Protein AF-A0A6N6PJE8-F1 (afdb_monomer_lite)

pLDDT: mean 73.4, std 23.47, range [26.09, 98.56]

Secondary structure (DSSP, 8-state):
--SSTTSSSSSSTTS-----------SEETHHHHHHTGGGEEEEEETTTEEEEEESS--TT--TT-SEEEEEETTEEEEEE-STTHHHHTTSEEEEEETTTEEEEEE-SS--S--EEEEE-SSEEEEEEPPTT----TTT-B-TTHHHHHT--GGG-EEEEGGGTT-SS-GGGBPPGGGHHHHHTT-EE---EEEE-SSSS-EEEE-SS-HHHHHTT-SSPPPB-EEEEE-S--TTTTB-TTS-B----EEETTEEEEE---EEPPS-SHHHHTT---EE-GGGEE-S-TT---HHHHHHHHHHHHHHHTT--TTT-PPPPP-HHHHTTS-SS--SS---TT------------PPP-S-----PPPP---------------------------------------------------------------------------------------------------------------------------------------------------HHHHHHHHHHHHHHHHHHHHHHHHHHHHHHHHHHHHHHHHHHHHHHHHHHHHHHHHHHHHHHHHHHHHHHHHHHHHHHHHHHHHHHHHHHHHHHHHHHHHHHHHHHHHHHHHHHHHHHHHHHHHHHHHHHHHHHTT--S--TTTHHHHHHHHHHHHHHHHHHHHHHHHHHHHHHHHHHHHHHHHHHHHHHHHHHHHHHHHHHHHHHHHHHHHHHHHHHHHHHHHHHHHHHHHHHHHHHHHHHHHHHHHHHHHHHHHHHHHHHHHHHHHHHHHHHHHHHHHHHHHHHHHHHHHHHHHHHHHHHHHHHHHHHHHHHHHHHHHHHHHHHHHHHTTGGGS--

Sequence (853 aa):
MKLQALAFFLLAALLPLAAPRTAQAADVSFDYFYDALLPHGEWIEVTDYGFCWRPTEVDRAWTPYSDGYWAFTDAGWTWVGYEEFAGIVYHYGRWMNLVDVGWCWVPDYEWGPAWVSWRKSDDYVGWAPLPPRAYWQPEIGISTWVDTTYDIGPAFYSFCRVRDFGAPVLRPVIVDRSRNVVIIRSTVNITNITYNSYGAVPVVYNGGLSYTVISQRCERPIPTLKLVRRTQFDRADFRDGAGRFSPNARTVGNQLLVNAPLVAAPVRREFLQAKVKKTFAANKVDSGWAGVKDGKERTELRQRFQRETKGLTPSTAPARAVLAADLQVVPVQGDAQAVLPGFAGKGPRGKGDRPQPGGAATAMPPPAHPAVPGPGEPPLTEPRAVVRGDRENGRGKSAEATPPPVISVRPSRPVSPPASNLPAAPATPPVATVAAPTRPAEPRTADQPKPDKERPPQEPPRKPVVVVPPAAPGVGDVAVEPAPKPKADPPAGGSRPPSETRRPTVGEGQPAVGDPAVAQAQAAAEATRAARVQAATERQKLEADRQRAARTDAEKLHQEQKRLEQQQEAEARAAAARAKIAAEQAAVAARERADLEKQNKELEMRRAAQSDAEKLRAEQERAARKLNAESEAAAQRQKQAAEAAALAAEKQKSEAKEHHRAAQKEREKLEAAQELLAREQEAATLQNQRAAQRQAEAAKQADLERQQAEAQALERLKQQQEQILEQRRLMQSEQQKAAQEAAQQQAAARAREQQAEQQAEQHRAAQEVAKHQAAEQRRQLQIEQQRAAQEAAKQQAAEQRRQQQIEQQKAAQENARQQAEAQRAAQQQAAQAAQQQAAQEQRRGDRDKDKGR

Foldseek 3Di:
DPPDPPPVVVPPPPDDPPPDPCPVPFLDACVVLVVQLVVFWAWAQEPPQGIKTDGDNDDPPDDPLAWFAWAQELLGTATFHPPLSCLDQQFFFFWFQFVPPGIITGGHQAGHSGAWWWKDFQFKTKTFTQHRVQDADQVFFDFQCRCLVLVQAQQRIFMFTLQCNQPRTCNVRTDDSLCSLVRLVRMGTQWFWHWAPPDPDIHTHTHRDQQVVSQVRYPHHHQFAYEDEDANDDQQVQADPVRDGGQGWDDFARHTYHHGHRYDHHPDSVVSVVRHPYYYYPVRTDSRCPSVPDPVSSVVSSVVSCVSCVVDDSVRHGGDHDDVVSRPRHDPDHDRNHDDPPPPDDPDDDPDDDDDDDDDDDDDDDDDDDDDDDDDDDDDDDDDDDDDDDDDDDDDDDDDDDDDDDDDDDDDDDDDDDDDDDDDDDDDDDDDDDDDDDDDDDDDDDDDDDDDDDDDDDDDDDDDDDDDDDDDDDDDDDDDDDDDDDDDDDDDDDDDDDDDDDDDDDDDDDDDDDDVVVVVVVVVVVVVVVVVVVVVVVVVVVVVVVVVVVVVVVVVVVVVVVVVVVVVVVVVVVVVVVVVVVVVVVVVVVVVVVVVVVVVVVVVVVVVVVVVVVVVVVVVVVVVVVVVVVVVVVVVVVVVVVVVVVVVCVVPPDDDPDCPVVVVVVVVVVVVVVVVVVVVVVVVVVVVVVVVVVVVVVVVVVVVVVVVVVVVVVVVVVVVVVVVVVVVVVVVVVVVVVVVVVVVVVVVVVVVVVVVVVVVVVVVVVVVVVVVVVVVVVVVVVVVVVVVVVVVVVVVVVVVVVVVVVVVVVVVVVVVVVVVVVVVVVVVVVVVVVVVVVVVVVVVVVVVVPPDD

Radius of gyration: 61.24 Å; chains: 1; bounding box: 156×134×266 Å

Structure (mmCIF, N/CA/C/O backbone):
data_AF-A0A6N6PJE8-F1
#
_entry.id   AF-A0A6N6PJE8-F1
#
loop_
_atom_site.group_PDB
_atom_site.id
_atom_site.type_symbol
_atom_site.label_atom_id
_atom_site.label_alt_id
_atom_site.label_comp_id
_atom_site.label_asym_id
_atom_site.label_entity_id
_atom_site.label_seq_id
_atom_site.pdbx_PDB_ins_code
_atom_site.Cartn_x
_atom_site.Cartn_y
_atom_site.Cartn_z
_atom_site.occupancy
_atom_site.B_iso_or_equiv
_atom_site.auth_seq_id
_atom_site.auth_comp_id
_atom_site.auth_asym_id
_atom_site.auth_atom_id
_atom_site.pdbx_PDB_model_num
ATOM 1 N N . MET A 1 1 ? 34.824 62.152 -11.334 1.00 44.16 1 MET A N 1
ATOM 2 C CA . MET A 1 1 ? 33.529 61.445 -11.477 1.00 44.16 1 MET A CA 1
ATOM 3 C C . MET A 1 1 ? 33.550 60.180 -10.611 1.00 44.16 1 MET A C 1
ATOM 5 O O . MET A 1 1 ? 34.056 59.164 -11.058 1.00 44.16 1 MET A O 1
ATOM 9 N N . LYS A 1 2 ? 33.097 60.243 -9.348 1.00 44.91 2 LYS A N 1
ATOM 10 C CA . LYS A 1 2 ? 33.123 59.113 -8.384 1.00 44.91 2 LYS A CA 1
ATOM 11 C C . LYS A 1 2 ? 31.769 58.953 -7.655 1.00 44.91 2 LYS A C 1
ATOM 13 O O . LYS A 1 2 ? 31.745 58.900 -6.434 1.00 44.91 2 LYS A O 1
ATOM 18 N N . LEU A 1 3 ? 30.634 58.994 -8.370 1.00 41.19 3 LEU A N 1
ATOM 19 C CA . LEU A 1 3 ? 29.320 59.123 -7.704 1.00 41.19 3 LEU A CA 1
ATOM 20 C C . LEU A 1 3 ? 28.089 58.631 -8.506 1.00 41.19 3 LEU A C 1
ATOM 22 O O . LEU A 1 3 ? 27.007 59.183 -8.359 1.00 41.19 3 LEU A O 1
ATOM 26 N N . GLN A 1 4 ? 28.226 57.596 -9.351 1.00 49.28 4 GLN A N 1
ATOM 27 C CA . GLN A 1 4 ? 27.070 56.995 -10.061 1.00 49.28 4 GLN A CA 1
ATOM 28 C C . GLN A 1 4 ? 26.999 55.454 -10.046 1.00 49.28 4 GLN A C 1
ATOM 30 O O . GLN A 1 4 ? 25.912 54.907 -10.193 1.00 49.28 4 GLN A O 1
ATOM 35 N N . ALA A 1 5 ? 28.099 54.730 -9.800 1.00 42.97 5 ALA A N 1
ATOM 36 C CA . ALA A 1 5 ? 28.093 53.259 -9.840 1.00 42.97 5 ALA A CA 1
ATOM 37 C C . ALA A 1 5 ? 27.454 52.574 -8.609 1.00 42.97 5 ALA A C 1
ATOM 39 O O . ALA A 1 5 ? 27.044 51.421 -8.698 1.00 42.97 5 ALA A O 1
ATOM 40 N N . LEU A 1 6 ? 27.356 53.258 -7.460 1.00 41.47 6 LEU A N 1
ATOM 41 C CA . LEU A 1 6 ? 26.897 52.641 -6.202 1.00 41.47 6 LEU A CA 1
ATOM 42 C C . LEU A 1 6 ? 25.366 52.541 -6.061 1.00 41.47 6 LEU A C 1
ATOM 44 O O . LEU A 1 6 ? 24.883 51.762 -5.245 1.00 41.47 6 LEU A O 1
ATOM 48 N N . ALA A 1 7 ? 24.598 53.304 -6.847 1.00 42.34 7 ALA A N 1
ATOM 49 C CA . ALA A 1 7 ? 23.141 53.375 -6.705 1.00 42.34 7 ALA A CA 1
ATOM 50 C C . ALA A 1 7 ? 22.411 52.118 -7.219 1.00 42.34 7 ALA A C 1
ATOM 52 O O . ALA A 1 7 ? 21.362 51.760 -6.691 1.00 42.34 7 ALA A O 1
ATOM 53 N N . PHE A 1 8 ? 22.970 51.417 -8.213 1.00 40.34 8 PHE A N 1
ATOM 54 C CA . PHE A 1 8 ? 22.315 50.260 -8.839 1.00 40.34 8 PHE A CA 1
ATOM 55 C C . PHE A 1 8 ? 22.512 48.927 -8.098 1.00 40.34 8 PHE A C 1
ATOM 57 O O . PHE A 1 8 ? 21.762 47.988 -8.343 1.00 40.34 8 PHE A O 1
ATOM 64 N N . PHE A 1 9 ? 23.464 48.841 -7.162 1.00 39.81 9 PHE A N 1
ATOM 65 C CA . PHE A 1 9 ? 23.672 47.639 -6.337 1.00 39.81 9 PHE A CA 1
ATOM 66 C C . PHE A 1 9 ? 22.926 47.665 -4.992 1.00 39.81 9 PHE A C 1
ATOM 68 O O . PHE A 1 9 ? 22.870 46.646 -4.309 1.00 39.81 9 PHE A O 1
ATOM 75 N N . LEU A 1 10 ? 22.319 48.799 -4.622 1.00 38.72 10 LEU A N 1
ATOM 76 C CA . LEU A 1 10 ? 21.598 48.978 -3.353 1.00 38.72 10 LEU A CA 1
ATOM 77 C C . LEU A 1 10 ? 20.063 48.955 -3.484 1.00 38.72 10 LEU A C 1
ATOM 79 O O . LEU A 1 10 ? 19.371 49.073 -2.478 1.00 38.72 10 LEU A O 1
ATOM 83 N N . LEU A 1 11 ? 19.525 48.734 -4.692 1.00 38.47 11 LEU A N 1
ATOM 84 C CA . LEU A 1 11 ? 18.080 48.601 -4.950 1.00 38.47 11 LEU A CA 1
ATOM 85 C C . LEU A 1 11 ? 17.678 47.223 -5.523 1.00 38.47 11 LEU A C 1
ATOM 87 O O . LEU A 1 11 ? 16.641 47.084 -6.160 1.00 38.47 11 LEU A O 1
ATOM 91 N N . ALA A 1 12 ? 18.494 46.191 -5.279 1.00 40.88 12 ALA A N 1
ATOM 92 C CA . ALA A 1 12 ? 18.195 44.793 -5.624 1.00 40.88 12 ALA A CA 1
ATOM 93 C C . ALA A 1 12 ? 18.126 43.855 -4.397 1.00 40.88 12 ALA A C 1
ATOM 95 O O . ALA A 1 12 ? 17.783 42.684 -4.528 1.00 40.88 12 ALA A O 1
ATOM 96 N N . ALA A 1 13 ? 18.419 44.363 -3.194 1.00 44.56 13 ALA A N 1
ATOM 97 C CA . ALA A 1 13 ? 18.524 43.587 -1.952 1.00 44.56 13 ALA A CA 1
ATOM 98 C C . ALA A 1 13 ? 17.229 43.570 -1.106 1.00 44.56 13 ALA A C 1
ATOM 100 O O . ALA A 1 13 ? 17.284 43.381 0.107 1.00 44.56 13 ALA A O 1
ATOM 101 N N . LEU A 1 14 ? 16.067 43.805 -1.729 1.00 44.81 14 LEU A N 1
ATOM 102 C CA . LEU A 1 14 ? 14.765 43.891 -1.046 1.00 44.81 14 LEU A CA 1
ATOM 103 C C . LEU A 1 14 ? 13.626 43.137 -1.760 1.00 44.81 14 LEU A C 1
ATOM 105 O O . LEU A 1 14 ? 12.450 43.355 -1.480 1.00 44.81 14 LEU A O 1
ATOM 109 N N . LEU A 1 15 ? 13.978 42.190 -2.634 1.00 44.34 15 LEU A N 1
ATOM 110 C CA . LEU A 1 15 ? 13.108 41.057 -2.943 1.00 44.34 15 LEU A CA 1
ATOM 111 C C . LEU A 1 15 ? 13.436 39.927 -1.959 1.00 44.34 15 LEU A C 1
ATOM 113 O O . LEU A 1 15 ? 14.592 39.496 -1.918 1.00 44.34 15 LEU A O 1
ATOM 117 N N . PRO A 1 16 ? 12.471 39.410 -1.178 1.00 39.41 16 PRO A N 1
ATOM 118 C CA . PRO A 1 16 ? 12.720 38.210 -0.405 1.00 39.41 16 PRO A CA 1
ATOM 119 C C . PRO A 1 16 ? 12.924 37.047 -1.378 1.00 39.41 16 PRO A C 1
ATOM 121 O O . PRO A 1 16 ? 12.001 36.679 -2.107 1.00 39.41 16 PRO A O 1
ATOM 124 N N . LEU A 1 17 ? 14.096 36.403 -1.337 1.00 45.25 17 LEU A N 1
ATOM 125 C CA . LEU A 1 17 ? 14.204 35.017 -1.788 1.00 45.25 17 LEU A CA 1
ATOM 126 C C . LEU A 1 17 ? 13.454 34.135 -0.783 1.00 45.25 17 LEU A C 1
ATOM 128 O O . LEU A 1 17 ? 14.037 33.406 0.020 1.00 45.25 17 LEU A O 1
ATOM 132 N N . ALA A 1 18 ? 12.126 34.183 -0.872 1.00 38.22 18 ALA A N 1
ATOM 133 C CA . ALA A 1 18 ? 11.307 33.027 -0.590 1.00 38.22 18 ALA A CA 1
ATOM 134 C C . ALA A 1 18 ? 11.782 31.935 -1.553 1.00 38.22 18 ALA A C 1
ATOM 136 O O . ALA A 1 18 ? 11.349 31.866 -2.704 1.00 38.22 18 ALA A O 1
ATOM 137 N N . ALA A 1 19 ? 12.734 31.118 -1.095 1.00 36.59 19 ALA A N 1
ATOM 138 C CA . ALA A 1 19 ? 13.099 29.904 -1.797 1.00 36.59 19 ALA A CA 1
ATOM 139 C C . ALA A 1 19 ? 11.800 29.143 -2.092 1.00 36.59 19 ALA A C 1
ATOM 141 O O . ALA A 1 19 ? 10.958 29.047 -1.187 1.00 36.59 19 ALA A O 1
ATOM 142 N N . PRO A 1 20 ? 11.608 28.606 -3.309 1.00 33.38 20 PRO A N 1
ATOM 143 C CA . PRO A 1 20 ? 10.471 27.757 -3.585 1.00 33.38 20 PRO A CA 1
ATOM 144 C C . PRO A 1 20 ? 10.621 26.482 -2.755 1.00 33.38 20 PRO A C 1
ATOM 146 O O . PRO A 1 20 ? 11.119 25.456 -3.212 1.00 33.38 20 PRO A O 1
ATOM 149 N N . ARG A 1 21 ? 10.094 26.527 -1.526 1.00 32.31 21 ARG A N 1
ATOM 150 C CA . ARG A 1 21 ? 9.355 25.393 -1.005 1.00 32.31 21 ARG A CA 1
ATOM 151 C C . ARG A 1 21 ? 8.316 25.089 -2.069 1.00 32.31 21 ARG A C 1
ATOM 153 O O . ARG A 1 21 ? 7.250 25.699 -2.090 1.00 32.31 21 ARG A O 1
ATOM 160 N N . THR A 1 22 ? 8.594 24.076 -2.875 1.00 34.41 22 THR A N 1
ATOM 161 C CA . THR A 1 22 ? 7.555 23.187 -3.375 1.00 34.41 22 THR A CA 1
ATOM 162 C C . THR A 1 22 ? 6.963 22.447 -2.173 1.00 34.41 22 THR A C 1
ATOM 164 O O . THR A 1 22 ? 7.081 21.232 -2.035 1.00 34.41 22 THR A O 1
ATOM 167 N N . ALA A 1 23 ? 6.299 23.205 -1.289 1.00 35.97 23 ALA A N 1
ATOM 168 C CA . ALA A 1 23 ? 5.021 22.772 -0.773 1.00 35.97 23 ALA A CA 1
ATOM 169 C C . ALA A 1 23 ? 4.209 22.501 -2.035 1.00 35.97 23 ALA A C 1
ATOM 171 O O . ALA A 1 23 ? 3.833 23.429 -2.751 1.00 35.97 23 ALA A O 1
ATOM 172 N N . GLN A 1 24 ? 4.132 21.225 -2.393 1.00 38.34 24 GLN A N 1
ATOM 173 C CA . GLN A 1 24 ? 3.497 20.783 -3.615 1.00 38.34 24 GLN A CA 1
ATOM 174 C C . GLN A 1 24 ? 2.016 21.093 -3.418 1.00 38.34 24 GLN A C 1
ATOM 176 O O . GLN A 1 24 ? 1.345 20.435 -2.624 1.00 38.34 24 GLN A O 1
ATOM 181 N N . ALA A 1 25 ? 1.582 22.222 -3.987 1.00 39.34 25 ALA A N 1
ATOM 182 C CA . ALA A 1 25 ? 0.262 22.772 -3.735 1.00 39.34 25 ALA A CA 1
ATOM 183 C C . ALA A 1 25 ? -0.757 21.695 -4.091 1.00 39.34 25 ALA A C 1
ATOM 185 O O . ALA A 1 25 ? -0.658 21.105 -5.164 1.00 39.34 25 ALA A O 1
ATOM 186 N N . ALA A 1 26 ? -1.674 21.399 -3.170 1.00 50.75 26 ALA A N 1
ATOM 187 C CA . ALA A 1 26 ? -2.633 20.334 -3.394 1.00 50.75 26 ALA A CA 1
ATOM 188 C C . ALA A 1 26 ? -3.429 20.632 -4.665 1.00 50.75 26 ALA A C 1
ATOM 190 O O . ALA A 1 26 ? -4.115 21.653 -4.741 1.00 50.75 26 ALA A O 1
ATOM 191 N N . ASP A 1 27 ? -3.324 19.733 -5.643 1.00 55.84 27 ASP A N 1
ATOM 192 C CA . ASP A 1 27 ? -3.989 19.849 -6.937 1.00 55.84 27 ASP A CA 1
ATOM 193 C C . ASP A 1 27 ? -5.524 19.928 -6.777 1.00 55.84 27 ASP A C 1
ATOM 195 O O . ASP A 1 27 ? -6.221 20.404 -7.673 1.00 55.84 27 ASP A O 1
ATOM 199 N N . VAL A 1 28 ? -6.064 19.473 -5.631 1.00 61.38 28 VAL A N 1
ATOM 200 C CA . VAL A 1 28 ? -7.506 19.423 -5.345 1.00 61.38 28 VAL A CA 1
ATOM 201 C C . VAL A 1 28 ? -7.827 19.753 -3.879 1.00 61.38 28 VAL A C 1
ATOM 203 O O . VAL A 1 28 ? -7.191 19.247 -2.950 1.00 61.38 28 VAL A O 1
ATOM 206 N N . SER A 1 29 ? -8.897 20.529 -3.655 1.00 67.44 29 SER A N 1
ATOM 207 C CA . SER A 1 29 ? -9.585 20.571 -2.353 1.00 67.44 29 SER A CA 1
ATOM 208 C C . SER A 1 29 ? -10.340 19.262 -2.118 1.00 67.44 29 SER A C 1
ATOM 210 O O . SER A 1 29 ? -11.037 18.781 -3.016 1.00 67.44 29 SER A O 1
ATOM 212 N N . PHE A 1 30 ? -10.298 18.726 -0.895 1.00 70.50 30 PHE A N 1
ATOM 213 C CA . PHE A 1 30 ? -11.047 17.518 -0.526 1.00 70.50 30 PHE A CA 1
ATOM 214 C C . PHE A 1 30 ? -12.572 17.645 -0.779 1.00 70.50 30 PHE A C 1
ATOM 216 O O . PHE A 1 30 ? -13.248 16.635 -0.975 1.00 70.50 30 PHE A O 1
ATOM 223 N N . ASP A 1 31 ? -13.120 18.866 -0.881 1.00 69.69 31 ASP A N 1
ATOM 224 C CA . ASP A 1 31 ? -14.506 19.145 -1.318 1.00 69.69 31 ASP A CA 1
ATOM 225 C C . ASP A 1 31 ? -14.929 18.328 -2.561 1.00 69.69 31 ASP A C 1
ATOM 227 O O . ASP A 1 31 ? -16.074 17.885 -2.676 1.00 69.69 31 ASP A O 1
ATOM 231 N N . TYR A 1 32 ? -13.986 18.072 -3.471 1.00 73.50 32 TYR A N 1
ATOM 232 C CA . TYR A 1 32 ? -14.188 17.260 -4.667 1.00 73.50 32 TYR A CA 1
ATOM 233 C C . TYR A 1 32 ? -14.509 15.785 -4.370 1.00 73.50 32 TYR A C 1
ATOM 235 O O . TYR A 1 32 ? -15.386 15.217 -5.019 1.00 73.50 32 TYR A O 1
ATOM 243 N N . PHE A 1 33 ? -13.869 15.163 -3.371 1.00 80.50 33 PHE A N 1
ATOM 244 C CA . PHE A 1 33 ? -14.221 13.803 -2.940 1.00 80.50 33 PHE A CA 1
ATOM 245 C C . PHE A 1 33 ? -15.603 13.771 -2.267 1.00 80.50 33 PHE A C 1
ATOM 247 O O . PHE A 1 33 ? -16.338 12.799 -2.443 1.00 80.50 33 PHE A O 1
ATOM 254 N N . TYR A 1 34 ? -16.017 14.845 -1.577 1.00 79.44 34 TYR A N 1
ATOM 255 C CA . TYR A 1 34 ? -17.390 14.961 -1.061 1.00 79.44 34 TYR A CA 1
ATOM 256 C C . TYR A 1 34 ? -18.443 14.983 -2.169 1.00 79.44 34 TYR A C 1
ATOM 258 O O . TYR A 1 34 ? -19.503 14.385 -1.992 1.00 79.44 34 TYR A O 1
ATOM 266 N N . ASP A 1 35 ? -18.183 15.678 -3.279 1.00 79.12 35 ASP A N 1
ATOM 267 C CA . ASP A 1 35 ? -19.082 15.714 -4.440 1.00 79.12 35 ASP A CA 1
ATOM 268 C C . ASP A 1 35 ? -19.057 14.397 -5.233 1.00 79.12 35 ASP A C 1
ATOM 270 O O . ASP A 1 35 ? -20.112 13.890 -5.604 1.00 79.12 35 ASP A O 1
ATOM 274 N N . ALA A 1 36 ? -17.874 13.814 -5.453 1.00 82.19 36 ALA A N 1
ATOM 275 C CA . ALA A 1 36 ? -17.699 12.570 -6.207 1.00 82.19 36 ALA A CA 1
ATOM 276 C C . ALA A 1 36 ? -18.345 11.347 -5.532 1.00 82.19 36 ALA A C 1
ATOM 278 O O . ALA A 1 36 ? -18.862 10.467 -6.216 1.00 82.19 36 ALA A O 1
ATOM 279 N N . LEU A 1 37 ? -18.338 11.290 -4.196 1.00 89.25 37 LEU A N 1
ATOM 280 C CA . LEU A 1 37 ? -18.917 10.184 -3.424 1.00 89.25 37 LEU A CA 1
ATOM 281 C C . LEU A 1 37 ? -20.403 10.387 -3.069 1.00 89.25 37 LEU A C 1
ATOM 283 O O . LEU A 1 37 ? -21.054 9.453 -2.597 1.00 89.25 37 LEU A O 1
ATOM 287 N N . LEU A 1 38 ? -20.963 11.581 -3.303 1.00 86.31 38 LEU A N 1
ATOM 288 C CA . LEU A 1 38 ? -22.366 11.895 -3.001 1.00 86.31 38 LEU A CA 1
ATOM 289 C C . LEU A 1 38 ? -23.394 10.987 -3.719 1.00 86.31 38 LEU A C 1
ATOM 291 O O . LEU A 1 38 ? -24.384 10.645 -3.075 1.00 86.31 38 LEU A O 1
ATOM 295 N N . PRO A 1 39 ? -23.217 10.578 -4.997 1.00 88.81 39 PRO A N 1
ATOM 296 C CA . PRO A 1 39 ? -24.223 9.777 -5.703 1.00 88.81 39 PRO A CA 1
ATOM 297 C C . PRO A 1 39 ? -24.339 8.327 -5.214 1.00 88.81 39 PRO A C 1
ATOM 299 O O . PRO A 1 39 ? -25.411 7.744 -5.316 1.00 88.81 39 PRO A O 1
ATOM 302 N N . HIS A 1 40 ? -23.255 7.750 -4.685 1.00 90.62 40 HIS A N 1
ATOM 303 C CA . HIS A 1 40 ? -23.129 6.301 -4.447 1.00 90.62 40 HIS A CA 1
ATOM 304 C C . HIS A 1 40 ? -23.294 5.884 -2.975 1.00 90.62 40 HIS A C 1
ATOM 306 O O . HIS A 1 40 ? -23.156 4.708 -2.615 1.00 90.62 40 HIS A O 1
ATOM 312 N N . GLY A 1 41 ? -23.529 6.852 -2.092 1.00 93.44 41 GLY A N 1
ATOM 313 C CA . GLY A 1 41 ? -23.512 6.631 -0.656 1.00 93.44 41 GLY A CA 1
ATOM 314 C C . GLY A 1 41 ? -23.996 7.823 0.148 1.00 93.44 41 GLY A C 1
ATOM 315 O O . GLY A 1 41 ? -24.723 8.693 -0.332 1.00 93.44 41 GLY A O 1
ATOM 316 N N . GLU A 1 42 ? -23.598 7.867 1.412 1.00 92.81 42 GLU A N 1
ATOM 317 C CA . GLU A 1 42 ? -23.957 8.960 2.299 1.00 92.81 42 GLU A CA 1
ATOM 318 C C . GLU A 1 42 ? -22.868 9.317 3.297 1.00 92.81 42 GLU A C 1
ATOM 320 O O . GLU A 1 42 ? -22.202 8.455 3.872 1.00 92.81 42 GLU A O 1
ATOM 325 N N . TRP A 1 43 ? -22.736 10.623 3.509 1.00 92.50 43 TRP A N 1
ATOM 326 C CA . TRP A 1 43 ? -21.880 11.194 4.529 1.00 92.50 43 TRP A CA 1
ATOM 327 C C . TRP A 1 43 ? -22.589 11.162 5.884 1.00 92.50 43 TRP A C 1
ATOM 329 O O . TRP A 1 43 ? -23.754 11.547 6.031 1.00 92.50 43 TRP A O 1
ATOM 339 N N . ILE A 1 44 ? -21.860 10.667 6.873 1.00 92.50 44 ILE A N 1
ATOM 340 C CA . ILE A 1 44 ? -22.254 10.540 8.270 1.00 92.50 44 ILE A CA 1
ATOM 341 C C . ILE A 1 44 ? -21.161 11.179 9.128 1.00 92.50 44 ILE A C 1
ATOM 343 O O . ILE A 1 44 ? -20.012 11.293 8.706 1.00 92.50 44 ILE A O 1
ATOM 347 N N . GLU A 1 45 ? -21.496 11.576 10.344 1.00 91.69 45 GLU A N 1
ATOM 348 C CA . GLU A 1 45 ? -20.497 11.924 11.350 1.00 91.69 45 GLU A CA 1
ATOM 349 C C . GLU A 1 45 ? -20.360 10.763 12.334 1.00 91.69 45 GLU A C 1
ATOM 351 O O . GLU A 1 45 ? -21.335 10.095 12.684 1.00 91.69 45 GLU A O 1
ATOM 356 N N . VAL A 1 46 ? -19.140 10.501 12.782 1.00 91.00 46 VAL A N 1
ATOM 357 C CA . VAL A 1 46 ? -18.853 9.507 13.811 1.00 91.00 46 VAL A CA 1
ATOM 358 C C . VAL A 1 46 ? -18.007 10.195 14.870 1.00 91.00 46 VAL A C 1
ATOM 360 O O . VAL A 1 46 ? -16.996 10.815 14.542 1.00 91.00 46 VAL A O 1
ATOM 363 N N . THR A 1 47 ? -18.414 10.123 16.137 1.00 87.56 47 THR A N 1
ATOM 364 C CA . THR A 1 47 ? -17.624 10.667 17.252 1.00 87.56 47 THR A CA 1
ATOM 365 C C . THR A 1 47 ? -16.194 10.117 17.182 1.00 87.56 47 THR A C 1
ATOM 367 O O . THR A 1 47 ? -15.985 8.996 16.722 1.00 87.56 47 THR A O 1
ATOM 370 N N . ASP A 1 48 ? -15.212 10.927 17.570 1.00 86.44 48 ASP A N 1
ATOM 371 C CA . ASP A 1 48 ? -13.766 10.645 17.532 1.00 86.44 48 ASP A CA 1
ATOM 372 C C . ASP A 1 48 ? -13.132 10.401 16.139 1.00 86.44 48 ASP A C 1
ATOM 374 O O . ASP A 1 48 ? -11.920 10.552 16.004 1.00 86.44 48 ASP A O 1
ATOM 378 N N . TYR A 1 49 ? -13.915 10.111 15.090 1.00 88.31 49 TYR A N 1
ATOM 379 C CA . TYR A 1 49 ? -13.433 9.891 13.711 1.00 88.31 49 TYR A CA 1
ATOM 380 C C . TYR A 1 49 ? -13.858 10.983 12.709 1.00 88.31 49 TYR A C 1
ATOM 382 O O . TYR A 1 49 ? -13.259 11.112 11.644 1.00 88.31 49 TYR A O 1
ATOM 390 N N . GLY A 1 50 ? -14.859 11.802 13.042 1.00 89.75 50 GLY A N 1
ATOM 391 C CA . GLY A 1 50 ? -15.337 12.907 12.212 1.00 89.75 50 GLY A CA 1
ATOM 392 C C . GLY A 1 50 ? -16.207 12.461 11.033 1.00 89.75 50 GLY A C 1
ATOM 393 O O . GLY A 1 50 ? -17.037 11.558 11.151 1.00 89.75 50 GLY A O 1
ATOM 394 N N . PHE A 1 51 ? -16.060 13.140 9.896 1.00 89.75 51 PHE A N 1
ATOM 395 C CA . PHE A 1 51 ? -16.871 12.906 8.701 1.00 89.75 51 PHE A CA 1
ATOM 396 C C . PHE A 1 51 ? -16.438 11.627 7.985 1.00 89.75 51 PHE A C 1
ATOM 398 O O . PHE A 1 51 ? -15.320 11.523 7.485 1.00 89.75 51 PHE A O 1
ATOM 405 N N . CYS A 1 52 ? -17.353 10.670 7.913 1.00 93.38 52 CYS A N 1
ATOM 406 C CA . CYS A 1 52 ? -17.150 9.366 7.300 1.00 93.38 52 CYS A CA 1
ATOM 407 C C . CYS A 1 52 ? -18.166 9.177 6.171 1.00 93.38 52 CYS A C 1
ATOM 409 O O . CYS A 1 52 ? -19.270 9.719 6.223 1.00 93.38 52 CYS A O 1
ATOM 411 N N . TRP A 1 53 ? -17.837 8.372 5.168 1.00 95.00 53 TRP A N 1
ATOM 412 C CA . TRP A 1 53 ? -18.768 8.020 4.092 1.00 95.00 53 TRP A CA 1
ATOM 413 C C . TRP A 1 53 ? -19.106 6.533 4.148 1.00 95.00 53 TRP A C 1
ATOM 415 O O . TRP A 1 53 ? -18.237 5.714 4.439 1.00 95.00 53 TRP A O 1
ATOM 425 N N . ARG A 1 54 ? -20.349 6.154 3.844 1.00 94.31 54 ARG A N 1
ATOM 426 C CA . ARG A 1 54 ? -20.721 4.747 3.636 1.00 94.31 54 ARG A CA 1
ATOM 427 C C . ARG A 1 54 ? -21.435 4.555 2.297 1.00 94.31 54 ARG A C 1
ATOM 429 O O . ARG A 1 54 ? -22.280 5.389 1.962 1.00 94.31 54 ARG A O 1
ATOM 436 N N . PRO A 1 55 ? -21.155 3.475 1.547 1.00 95.50 55 PRO A N 1
ATOM 437 C CA . PRO A 1 55 ? -21.901 3.164 0.334 1.00 95.50 55 PRO A CA 1
ATOM 438 C C . PRO A 1 55 ? -23.358 2.824 0.667 1.00 95.50 55 PRO A C 1
ATOM 440 O O . PRO A 1 55 ? -23.647 2.218 1.701 1.00 95.50 55 PRO A O 1
ATOM 443 N N . THR A 1 56 ? -24.281 3.185 -0.226 1.00 91.62 56 THR A N 1
ATOM 444 C CA . THR A 1 56 ? -25.707 2.815 -0.117 1.00 91.62 56 THR A CA 1
ATOM 445 C C . THR A 1 56 ? -26.162 1.858 -1.212 1.00 91.62 56 THR A C 1
ATOM 447 O O . THR A 1 56 ? -27.179 1.191 -1.045 1.00 91.62 56 THR A O 1
ATOM 450 N N . GLU A 1 57 ? -25.407 1.752 -2.306 1.00 87.31 57 GLU A N 1
ATOM 451 C CA . GLU A 1 57 ? -25.733 0.931 -3.483 1.00 87.31 57 GLU A CA 1
ATOM 452 C C . GLU A 1 57 ? -25.023 -0.440 -3.462 1.00 87.31 57 GLU A C 1
ATOM 454 O O . GLU A 1 57 ? -24.611 -0.961 -4.494 1.00 87.31 57 GLU A O 1
ATOM 459 N N . VAL A 1 58 ? -24.859 -1.027 -2.270 1.00 91.81 58 VAL A N 1
ATOM 460 C CA . VAL A 1 58 ? -24.201 -2.330 -2.059 1.00 91.81 58 VAL A CA 1
ATOM 461 C C . VAL A 1 58 ? -25.082 -3.282 -1.247 1.00 91.81 58 VAL A C 1
ATOM 463 O O . VAL A 1 58 ? -25.847 -2.866 -0.376 1.00 91.81 58 VAL A O 1
ATOM 466 N N . ASP A 1 59 ? -24.982 -4.580 -1.523 1.00 88.88 59 ASP A N 1
ATOM 467 C CA . ASP A 1 59 ? -25.694 -5.622 -0.781 1.00 88.88 59 ASP A CA 1
ATOM 468 C C . ASP A 1 59 ? -25.032 -5.964 0.569 1.00 88.88 59 ASP A C 1
ATOM 470 O O . ASP A 1 59 ? -23.911 -5.567 0.883 1.00 88.88 59 ASP A O 1
ATOM 474 N N . ARG A 1 60 ? -25.737 -6.763 1.379 1.00 85.06 60 ARG A N 1
ATOM 475 C CA . ARG A 1 60 ? -25.336 -7.116 2.753 1.00 85.06 60 ARG A CA 1
ATOM 476 C C . ARG A 1 60 ? -24.076 -7.986 2.862 1.00 85.06 60 ARG A C 1
ATOM 478 O O . ARG A 1 60 ? -23.564 -8.119 3.969 1.00 85.06 60 ARG A O 1
ATOM 485 N N . ALA A 1 61 ? -23.616 -8.608 1.775 1.00 86.88 61 ALA A N 1
ATOM 486 C CA . ALA A 1 61 ? -22.402 -9.426 1.764 1.00 86.88 61 ALA A CA 1
ATOM 487 C C . ALA A 1 61 ? -21.177 -8.657 1.237 1.00 86.88 61 ALA A C 1
ATOM 489 O O . ALA A 1 61 ? -20.055 -9.159 1.337 1.00 86.88 61 ALA A O 1
ATOM 490 N N . TRP A 1 62 ? -21.369 -7.452 0.686 1.00 94.12 62 TRP A N 1
ATOM 491 C CA . TRP A 1 62 ? -20.278 -6.589 0.246 1.00 94.12 62 TRP A CA 1
ATOM 492 C C . TRP A 1 62 ? -19.387 -6.156 1.416 1.00 94.12 62 TRP A C 1
ATOM 494 O O . TRP A 1 62 ? -19.848 -5.832 2.515 1.00 94.12 62 TRP A O 1
ATOM 504 N N . THR A 1 63 ? -18.085 -6.101 1.149 1.00 95.31 63 THR A N 1
ATOM 505 C CA . THR A 1 63 ? -17.077 -5.521 2.040 1.00 95.31 63 THR A CA 1
ATOM 506 C C . THR A 1 63 ? -16.046 -4.738 1.227 1.00 95.31 63 THR A C 1
ATOM 508 O O . THR A 1 63 ? -15.857 -5.050 0.048 1.00 95.31 63 THR A O 1
ATOM 511 N N . PRO A 1 64 ? -15.288 -3.818 1.846 1.00 97.50 64 PRO A N 1
ATOM 512 C CA . PRO A 1 64 ? -14.129 -3.203 1.212 1.00 97.50 64 PRO A CA 1
ATOM 513 C C . PRO A 1 64 ? -13.187 -4.251 0.609 1.00 97.50 64 PRO A C 1
ATOM 515 O O . PRO A 1 64 ? -12.973 -5.310 1.209 1.00 97.50 64 PRO A O 1
ATOM 518 N N . TYR A 1 65 ? -12.629 -3.950 -0.565 1.00 97.44 65 TYR A N 1
ATOM 519 C CA . TYR A 1 65 ? -11.739 -4.840 -1.317 1.00 97.44 65 TYR A CA 1
ATOM 520 C C . TYR A 1 65 ? -12.373 -6.222 -1.603 1.00 97.44 65 TYR A C 1
ATOM 522 O O . TYR A 1 65 ? -11.756 -7.258 -1.344 1.00 97.44 65 TYR A O 1
ATOM 530 N N . SER A 1 66 ? -13.626 -6.263 -2.081 1.00 96.50 66 SER A N 1
ATOM 531 C CA . SER A 1 66 ? -14.291 -7.523 -2.479 1.00 96.50 66 SER A CA 1
ATOM 532 C C . SER A 1 66 ? -14.666 -7.609 -3.960 1.00 96.50 66 SER A C 1
ATOM 534 O O . SER A 1 66 ? -14.496 -8.681 -4.541 1.00 96.50 66 SER A O 1
ATOM 536 N N . ASP A 1 67 ? -15.120 -6.518 -4.588 1.00 95.75 67 ASP A N 1
ATOM 537 C CA . ASP A 1 67 ? -15.538 -6.508 -5.996 1.00 95.75 67 ASP A CA 1
ATOM 538 C C . ASP A 1 67 ? -14.458 -5.892 -6.900 1.00 95.75 67 ASP A C 1
ATOM 540 O O . ASP A 1 67 ? -14.371 -4.682 -7.083 1.00 95.75 67 ASP A O 1
ATOM 544 N N . GLY A 1 68 ? -13.551 -6.734 -7.393 1.00 95.81 68 GLY A N 1
ATOM 545 C CA . GLY A 1 68 ? -12.347 -6.294 -8.097 1.00 95.81 68 GLY A CA 1
ATOM 546 C C . GLY A 1 68 ? -11.306 -7.398 -8.226 1.00 95.81 68 GLY A C 1
ATOM 547 O O . GLY A 1 68 ? -11.603 -8.574 -7.988 1.00 95.81 68 GLY A O 1
ATOM 548 N N . TYR A 1 69 ? -10.079 -7.013 -8.573 1.00 97.38 69 TYR A N 1
ATOM 549 C CA . TYR A 1 69 ? -8.914 -7.898 -8.631 1.00 97.38 69 TYR A CA 1
ATOM 550 C C . TYR A 1 69 ? -7.638 -7.214 -8.118 1.00 97.38 69 TYR A C 1
ATOM 552 O O . TYR A 1 69 ? -7.557 -5.989 -8.005 1.00 97.38 69 TYR A O 1
ATOM 560 N N . TRP A 1 70 ? -6.623 -8.024 -7.815 1.00 97.62 70 TRP A N 1
ATOM 561 C CA . TRP A 1 70 ? -5.286 -7.556 -7.453 1.00 97.62 70 TRP A CA 1
ATOM 562 C C . TRP A 1 70 ? -4.386 -7.483 -8.692 1.00 97.62 70 TRP A C 1
ATOM 564 O O . TRP A 1 70 ? -4.173 -8.490 -9.369 1.00 97.62 70 TRP A O 1
ATOM 574 N N . ALA A 1 71 ? -3.819 -6.307 -8.962 1.00 96.81 71 ALA A N 1
ATOM 575 C CA . ALA A 1 71 ? -2.735 -6.120 -9.924 1.00 96.81 71 ALA A CA 1
ATOM 576 C C . ALA A 1 71 ? -1.402 -5.934 -9.185 1.00 96.81 71 ALA A C 1
ATOM 578 O O . ALA A 1 71 ? -1.375 -5.397 -8.074 1.00 96.81 71 ALA A O 1
ATOM 579 N N . PHE A 1 72 ? -0.291 -6.346 -9.796 1.00 96.81 72 PHE A N 1
ATOM 580 C CA . PHE A 1 72 ? 1.042 -6.114 -9.240 1.00 96.81 72 PHE A CA 1
ATOM 581 C C . PHE A 1 72 ? 1.763 -5.021 -10.031 1.00 96.81 72 PHE A C 1
ATOM 583 O O . PHE A 1 72 ? 1.903 -5.117 -11.249 1.00 96.81 72 PHE A O 1
ATOM 590 N N . THR A 1 73 ? 2.197 -3.967 -9.348 1.00 95.56 73 THR A N 1
ATOM 591 C CA . THR A 1 73 ? 2.816 -2.788 -9.968 1.00 95.56 73 THR A CA 1
ATOM 592 C C . THR A 1 73 ? 4.128 -2.422 -9.282 1.00 95.56 73 THR A C 1
ATOM 594 O O . THR A 1 73 ? 4.562 -3.084 -8.340 1.00 95.56 73 THR A O 1
ATOM 597 N N . ASP A 1 74 ? 4.768 -1.335 -9.703 1.00 92.56 74 ASP A N 1
ATOM 598 C CA . ASP A 1 74 ? 5.899 -0.734 -8.993 1.00 92.56 74 ASP A CA 1
ATOM 599 C C . ASP A 1 74 ? 5.500 -0.014 -7.685 1.00 92.56 74 ASP A C 1
ATOM 601 O O . ASP A 1 74 ? 6.369 0.409 -6.924 1.00 92.56 74 ASP A O 1
ATOM 605 N N . ALA A 1 75 ? 4.205 0.024 -7.351 1.00 94.94 75 ALA A N 1
ATOM 606 C CA . ALA A 1 75 ? 3.696 0.247 -5.994 1.00 94.94 75 ALA A CA 1
ATOM 607 C C . ALA A 1 75 ? 3.284 -1.070 -5.283 1.00 94.94 75 ALA A C 1
ATOM 609 O O . ALA A 1 75 ? 2.670 -1.050 -4.217 1.00 94.94 75 ALA A O 1
ATOM 610 N N . GLY A 1 76 ? 3.622 -2.234 -5.840 1.00 96.00 76 GLY A N 1
ATOM 611 C CA . GLY A 1 76 ? 3.248 -3.542 -5.307 1.00 96.00 76 GLY A CA 1
ATOM 612 C C . GLY A 1 76 ? 1.783 -3.883 -5.585 1.00 96.00 76 GLY A C 1
ATOM 613 O O . GLY A 1 76 ? 1.243 -3.572 -6.650 1.00 96.00 76 GLY A O 1
ATOM 614 N N . TRP A 1 77 ? 1.126 -4.545 -4.634 1.00 97.62 77 TRP A N 1
ATOM 615 C CA . TRP A 1 77 ? -0.260 -4.991 -4.756 1.00 97.62 77 TRP A CA 1
ATOM 616 C C . TRP A 1 77 ? -1.227 -3.811 -4.769 1.00 97.62 77 TRP A C 1
ATOM 618 O O . TRP A 1 77 ? -1.551 -3.215 -3.739 1.00 97.62 77 TRP A O 1
ATOM 628 N N . THR A 1 78 ? -1.698 -3.495 -5.969 1.00 97.81 78 THR A N 1
ATOM 629 C CA . THR A 1 78 ? -2.640 -2.416 -6.244 1.00 97.81 78 THR A CA 1
ATOM 630 C C . THR A 1 78 ? -4.025 -3.020 -6.428 1.00 97.81 78 THR A C 1
ATOM 632 O O . THR A 1 78 ? -4.192 -3.956 -7.214 1.00 97.81 78 THR A O 1
ATOM 635 N N . TRP A 1 79 ? -5.015 -2.522 -5.689 1.00 97.75 79 TRP A N 1
ATOM 636 C CA . TRP A 1 79 ? -6.395 -2.972 -5.864 1.00 97.75 79 TRP A CA 1
ATOM 637 C C . TRP A 1 79 ? -7.016 -2.302 -7.090 1.00 97.75 79 TRP A C 1
ATOM 639 O O . TRP A 1 79 ? -6.908 -1.088 -7.255 1.00 97.75 79 TRP A O 1
ATOM 649 N N . VAL A 1 80 ? -7.699 -3.082 -7.928 1.00 97.12 80 VAL A N 1
ATOM 650 C CA . VAL A 1 80 ? -8.512 -2.576 -9.037 1.00 97.12 80 VAL A CA 1
ATOM 651 C C . VAL A 1 80 ? -9.962 -2.971 -8.771 1.00 97.12 80 VAL A C 1
ATOM 653 O O . VAL A 1 80 ? -10.378 -4.091 -9.069 1.00 97.12 80 VAL A O 1
ATOM 656 N N . GLY A 1 81 ? -10.706 -2.057 -8.145 1.00 95.12 81 GLY A N 1
ATOM 657 C CA . GLY A 1 81 ? -12.125 -2.230 -7.822 1.00 95.12 81 GLY A CA 1
ATOM 658 C C . GLY A 1 81 ? -13.049 -1.914 -8.996 1.00 95.12 81 GLY A C 1
ATOM 659 O O . GLY A 1 81 ? -12.703 -1.117 -9.872 1.00 95.12 81 GLY A O 1
ATOM 660 N N . TYR A 1 82 ? -14.229 -2.530 -8.997 1.00 92.94 82 TYR A N 1
ATOM 661 C CA . TYR A 1 82 ? -15.262 -2.329 -10.016 1.00 92.94 82 TYR A CA 1
ATOM 662 C C . TYR A 1 82 ? -16.379 -1.372 -9.588 1.00 92.94 82 TYR A C 1
ATOM 664 O O . TYR A 1 82 ? -17.155 -0.933 -10.433 1.00 92.94 82 TYR A O 1
ATOM 672 N N . GLU A 1 83 ? -16.465 -1.015 -8.307 1.00 92.31 83 GLU A N 1
ATOM 673 C CA . GLU A 1 83 ? -17.440 -0.045 -7.811 1.00 92.31 83 GLU A CA 1
ATOM 674 C C . GLU A 1 83 ? -17.049 1.381 -8.237 1.00 92.31 83 GLU A C 1
ATOM 676 O O . GLU A 1 83 ? -15.882 1.744 -8.138 1.00 92.31 83 GLU A O 1
ATOM 681 N N . GLU A 1 84 ? -17.985 2.234 -8.669 1.00 89.19 84 GLU A N 1
ATOM 682 C CA . GLU A 1 84 ? -17.679 3.578 -9.227 1.00 89.19 84 GLU A CA 1
ATOM 683 C C . GLU A 1 84 ? -16.951 4.531 -8.248 1.00 89.19 84 GLU A C 1
ATOM 685 O O . GLU A 1 84 ? -16.367 5.535 -8.651 1.00 89.19 84 GLU A O 1
ATOM 690 N N . PHE A 1 85 ? -16.947 4.210 -6.952 1.00 91.44 85 PHE A N 1
ATOM 691 C CA . PHE A 1 85 ? -16.219 4.929 -5.901 1.00 91.44 85 PHE A CA 1
ATOM 692 C C . PHE A 1 85 ? -14.782 4.422 -5.654 1.00 91.44 85 PHE A C 1
ATOM 694 O O . PHE A 1 85 ? -14.021 5.074 -4.930 1.00 91.44 85 PHE A O 1
ATOM 701 N N . ALA A 1 86 ? -14.403 3.267 -6.213 1.00 93.00 86 ALA A N 1
ATOM 702 C CA . ALA A 1 86 ? -13.192 2.514 -5.874 1.00 93.00 86 ALA A CA 1
ATOM 703 C C . ALA A 1 86 ? -11.904 3.349 -5.972 1.00 93.00 86 ALA A C 1
ATOM 705 O O . ALA A 1 86 ? -11.082 3.315 -5.053 1.00 93.00 86 ALA A O 1
ATOM 706 N N . GLY A 1 87 ? -11.772 4.155 -7.032 1.00 89.75 87 GLY A N 1
ATOM 707 C CA . GLY A 1 87 ? -10.622 5.031 -7.284 1.00 89.75 87 GLY A CA 1
ATOM 708 C C . GLY A 1 87 ? -10.352 6.090 -6.205 1.00 89.75 87 GLY A C 1
ATOM 709 O O . GLY A 1 87 ? -9.259 6.647 -6.166 1.00 89.75 87 GLY A O 1
ATOM 710 N N . ILE A 1 88 ? -11.306 6.341 -5.302 1.00 92.06 88 ILE A N 1
ATOM 711 C CA . ILE A 1 88 ? -11.126 7.217 -4.136 1.00 92.06 88 ILE A CA 1
ATOM 712 C C . ILE A 1 88 ? -10.956 6.371 -2.867 1.00 92.06 88 ILE A C 1
ATOM 714 O O . ILE A 1 88 ? -9.912 6.413 -2.213 1.00 92.06 88 ILE A O 1
ATOM 718 N N . VAL A 1 89 ? -11.966 5.573 -2.510 1.00 95.00 89 VAL A N 1
ATOM 719 C CA . VAL A 1 89 ? -12.088 5.018 -1.145 1.00 95.00 89 VAL A CA 1
ATOM 720 C C . VAL A 1 89 ? -11.165 3.833 -0.833 1.00 95.00 89 VAL A C 1
ATOM 722 O O . VAL A 1 89 ? -10.986 3.477 0.335 1.00 95.00 89 VAL A O 1
ATOM 725 N N . TYR A 1 90 ? -10.542 3.228 -1.846 1.00 96.69 90 TYR A N 1
ATOM 726 C CA . TYR A 1 90 ? -9.508 2.202 -1.655 1.00 96.69 90 TYR A CA 1
ATOM 727 C C . TYR A 1 90 ? -8.080 2.762 -1.631 1.00 96.69 90 TYR A C 1
ATOM 729 O O . TYR A 1 90 ? -7.150 2.040 -1.273 1.00 96.69 90 TYR A O 1
ATOM 737 N N . HIS A 1 91 ? -7.913 4.052 -1.943 1.00 95.56 91 HIS A N 1
ATOM 738 C CA . HIS A 1 91 ? -6.603 4.687 -2.087 1.00 95.56 91 HIS A CA 1
ATOM 739 C C . HIS A 1 91 ? -6.363 5.847 -1.104 1.00 95.56 91 HIS A C 1
ATOM 741 O O . HIS A 1 91 ? -5.237 5.999 -0.640 1.00 95.56 91 HIS A O 1
ATOM 747 N N . TYR A 1 92 ? -7.404 6.600 -0.724 1.00 93.31 92 TYR A N 1
ATOM 748 C CA . TYR A 1 92 ? -7.333 7.814 0.115 1.00 93.31 92 TYR A CA 1
ATOM 749 C C . TYR A 1 92 ? -8.009 7.667 1.488 1.00 93.31 92 TYR A C 1
ATOM 751 O O . TYR A 1 92 ? -8.790 8.518 1.908 1.00 93.31 92 TYR A O 1
ATOM 759 N N . GLY A 1 93 ? -7.797 6.559 2.195 1.00 93.75 93 GLY A N 1
ATOM 760 C CA . GLY A 1 93 ? -8.433 6.406 3.504 1.00 93.75 93 GLY A CA 1
ATOM 761 C C . GLY A 1 93 ? -8.283 5.051 4.158 1.00 93.75 93 GLY A C 1
ATOM 762 O O . GLY A 1 93 ? -7.429 4.238 3.797 1.00 93.75 93 GLY A O 1
ATOM 763 N N . ARG A 1 94 ? -9.131 4.831 5.158 1.00 96.44 94 ARG A N 1
ATOM 764 C CA . ARG A 1 94 ? -9.213 3.618 5.978 1.00 96.44 94 ARG A CA 1
ATOM 765 C C . ARG A 1 94 ? -10.672 3.215 6.157 1.00 96.44 94 ARG A C 1
ATOM 767 O O . ARG A 1 94 ? -11.572 4.006 5.892 1.00 96.44 94 ARG A O 1
ATOM 774 N N . TRP A 1 95 ? -10.920 1.997 6.626 1.00 97.31 95 TRP A N 1
ATOM 775 C CA . TRP A 1 95 ? -12.281 1.490 6.808 1.00 97.31 95 TRP A CA 1
ATOM 776 C C . TRP A 1 95 ? -12.511 0.964 8.216 1.00 97.31 95 TRP A C 1
ATOM 778 O O . TRP A 1 95 ? -11.709 0.205 8.751 1.00 97.31 95 TRP A O 1
ATOM 788 N N . MET A 1 96 ? -13.657 1.311 8.786 1.00 95.56 96 MET A N 1
ATOM 789 C CA . MET A 1 96 ? -14.178 0.731 10.021 1.00 95.56 96 MET A CA 1
ATOM 790 C C . MET A 1 96 ? -15.534 0.081 9.754 1.00 95.56 96 MET A C 1
ATOM 792 O O . MET A 1 96 ? -16.249 0.480 8.834 1.00 95.56 96 MET A O 1
ATOM 796 N N . ASN A 1 97 ? -15.911 -0.906 10.562 1.00 94.75 97 ASN A N 1
ATOM 797 C CA . ASN A 1 97 ? -17.273 -1.423 10.571 1.00 94.75 97 ASN A CA 1
ATOM 798 C C . ASN A 1 97 ? -17.991 -0.879 11.810 1.00 94.75 97 ASN A C 1
ATOM 800 O O . ASN A 1 97 ? -17.477 -0.998 12.921 1.00 94.75 97 ASN A O 1
ATOM 804 N N . LEU A 1 98 ? -19.150 -0.254 11.613 1.00 93.31 98 LEU A N 1
ATOM 805 C CA . LEU A 1 98 ? -20.003 0.234 12.688 1.00 93.31 98 LEU A CA 1
ATOM 806 C C . LEU A 1 98 ? -21.155 -0.746 12.932 1.00 93.31 98 LEU A C 1
ATOM 808 O O . LEU A 1 98 ? -21.927 -1.056 12.020 1.00 93.31 98 LEU A O 1
ATOM 812 N N . VAL A 1 99 ? -21.318 -1.178 14.182 1.00 89.88 99 VAL A N 1
ATOM 813 C CA . VAL A 1 99 ? -22.423 -2.041 14.619 1.00 89.88 99 VAL A CA 1
ATOM 814 C C . VAL A 1 99 ? -23.772 -1.394 14.260 1.00 89.88 99 VAL A C 1
ATOM 816 O O . VAL A 1 99 ? -23.994 -0.204 14.489 1.00 89.88 99 VAL A O 1
ATOM 819 N N . ASP A 1 100 ? -24.661 -2.189 13.661 1.00 86.75 100 ASP A N 1
ATOM 820 C CA . ASP A 1 100 ? -25.965 -1.809 13.080 1.00 86.75 100 ASP A CA 1
ATOM 821 C C . ASP A 1 100 ? -25.928 -0.885 11.839 1.00 86.75 100 ASP A C 1
ATOM 823 O O . ASP A 1 100 ? -26.982 -0.565 11.288 1.00 86.75 100 ASP A O 1
ATOM 827 N N . VAL A 1 101 ? -24.749 -0.451 11.374 1.00 89.69 101 VAL A N 1
ATOM 828 C CA . VAL A 1 101 ? -24.599 0.553 10.294 1.00 89.69 101 VAL A CA 1
ATOM 829 C C . VAL A 1 101 ? -23.785 0.031 9.102 1.00 89.69 101 VAL A C 1
ATOM 831 O O . VAL A 1 101 ? -24.052 0.430 7.966 1.00 89.69 101 VAL A O 1
ATOM 834 N N . GLY A 1 102 ? -22.844 -0.886 9.336 1.00 92.44 102 GLY A N 1
ATOM 835 C CA . GLY A 1 102 ? -21.990 -1.499 8.319 1.00 92.44 102 GLY A CA 1
ATOM 836 C C . GLY A 1 102 ? -20.661 -0.770 8.096 1.00 92.44 102 GLY A C 1
ATOM 837 O O . GLY A 1 102 ? -20.185 -0.009 8.940 1.00 92.44 102 GLY A O 1
ATOM 838 N N . TRP A 1 103 ? -20.033 -1.039 6.953 1.00 96.00 103 TRP A N 1
ATOM 839 C CA . TRP A 1 103 ? -18.725 -0.487 6.594 1.00 96.00 103 TRP A CA 1
ATOM 840 C C . TRP A 1 103 ? -18.788 1.010 6.285 1.00 96.00 103 TRP A C 1
ATOM 842 O O . TRP A 1 103 ? -19.565 1.448 5.439 1.00 96.00 103 TRP A O 1
ATOM 852 N N . CYS A 1 104 ? -17.923 1.772 6.949 1.00 96.00 104 CYS A N 1
ATOM 853 C CA . CYS A 1 104 ? -17.766 3.211 6.791 1.00 96.00 104 CYS A CA 1
ATOM 854 C C . CYS A 1 104 ? -16.294 3.530 6.494 1.00 96.00 104 CYS A C 1
ATOM 856 O O . CYS A 1 104 ? -15.387 3.031 7.167 1.00 96.00 104 CYS A O 1
ATOM 858 N N . TRP A 1 105 ? -16.067 4.357 5.482 1.00 97.00 105 TRP A N 1
ATOM 859 C CA . TRP A 1 105 ? -14.769 4.880 5.085 1.00 97.00 105 TRP A CA 1
ATOM 860 C C . TRP A 1 105 ? -14.456 6.166 5.846 1.00 97.00 105 TRP A C 1
ATOM 862 O O . TRP A 1 105 ? -15.306 7.055 5.949 1.00 97.00 105 TRP A O 1
ATOM 872 N N . VAL A 1 106 ? -13.228 6.262 6.350 1.00 95.00 106 VAL A N 1
ATOM 873 C CA . VAL A 1 106 ? -12.665 7.464 6.967 1.00 95.00 106 VAL A CA 1
ATOM 874 C C . VAL A 1 106 ? -11.613 8.043 6.013 1.00 95.00 106 VAL A C 1
ATOM 876 O O . VAL A 1 106 ? -10.673 7.316 5.665 1.00 95.00 106 VAL A O 1
ATOM 879 N N . PRO A 1 107 ? -11.759 9.313 5.594 1.00 92.62 107 PRO A N 1
ATOM 880 C CA . PRO A 1 107 ? -10.771 10.050 4.809 1.00 92.62 107 PRO A CA 1
ATOM 881 C C . PRO A 1 107 ? -9.327 9.992 5.327 1.00 92.62 107 PRO A C 1
ATOM 883 O O . PRO A 1 107 ? -9.077 10.085 6.527 1.00 92.62 107 PRO A O 1
ATOM 886 N N . ASP A 1 108 ? -8.382 9.939 4.391 1.00 89.56 108 ASP A N 1
ATOM 887 C CA . ASP A 1 108 ? -6.950 10.212 4.560 1.00 89.56 108 ASP A CA 1
ATOM 888 C C . ASP A 1 108 ? -6.454 10.959 3.298 1.00 89.56 108 ASP A C 1
ATOM 890 O O . ASP A 1 108 ? -7.165 11.038 2.292 1.00 89.56 108 ASP A O 1
ATOM 894 N N . TYR A 1 109 ? -5.253 11.532 3.339 1.00 86.81 109 TYR A N 1
ATOM 895 C CA . TYR A 1 109 ? -4.721 12.390 2.269 1.00 86.81 109 TYR A CA 1
ATOM 896 C C . TYR A 1 109 ? -3.609 11.725 1.447 1.00 86.81 109 TYR A C 1
ATOM 898 O O . TYR A 1 109 ? -3.394 12.101 0.294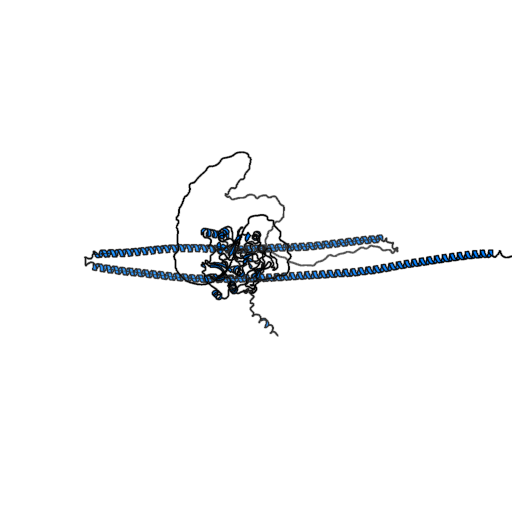 1.00 86.81 109 TYR A O 1
ATOM 906 N N . GLU A 1 110 ? -2.927 10.719 2.004 1.00 89.81 110 GLU A N 1
ATOM 907 C CA . GLU A 1 110 ? -1.888 9.965 1.293 1.00 89.81 110 GLU A CA 1
ATOM 908 C C . GLU A 1 110 ? -2.510 8.930 0.342 1.00 89.81 110 GLU A C 1
ATOM 910 O O . GLU A 1 110 ? -3.301 8.078 0.756 1.00 89.81 110 GLU A O 1
ATOM 915 N N . TRP A 1 111 ? -2.103 8.962 -0.931 1.00 93.19 111 TRP A N 1
ATOM 916 C CA . TRP A 1 111 ? -2.469 7.928 -1.903 1.00 93.19 111 TRP A CA 1
ATOM 917 C C . TRP A 1 111 ? -1.706 6.629 -1.622 1.00 93.19 111 TRP A C 1
ATOM 919 O O . TRP A 1 111 ? -0.474 6.607 -1.662 1.00 93.19 111 TRP A O 1
ATOM 929 N N . GLY A 1 112 ? -2.436 5.531 -1.421 1.00 94.88 112 GLY A N 1
ATOM 930 C CA . GLY A 1 112 ? -1.881 4.179 -1.350 1.00 94.88 112 GLY A CA 1
ATOM 931 C C . GLY A 1 112 ? -2.421 3.257 -2.453 1.00 94.88 112 GLY A C 1
ATOM 932 O O . GLY A 1 112 ? -3.587 3.369 -2.827 1.00 94.88 112 GLY A O 1
ATOM 933 N N . PRO A 1 113 ? -1.632 2.288 -2.951 1.00 96.25 113 PRO A N 1
ATOM 934 C CA . PRO A 1 113 ? -2.081 1.300 -3.943 1.00 96.25 113 PRO A CA 1
ATOM 935 C C . PRO A 1 113 ? -3.174 0.364 -3.392 1.00 96.25 113 PRO A C 1
ATOM 937 O O . PRO A 1 113 ? -4.052 -0.066 -4.141 1.00 96.25 113 PRO A O 1
ATOM 940 N N . ALA A 1 114 ? -3.132 0.082 -2.087 1.00 97.44 114 ALA A N 1
ATOM 941 C CA . ALA A 1 114 ? -4.243 -0.356 -1.241 1.00 97.44 114 ALA A CA 1
ATOM 942 C C . ALA A 1 114 ? -3.815 -0.260 0.235 1.00 97.44 114 ALA A C 1
ATOM 944 O O . ALA A 1 114 ? -2.629 -0.379 0.549 1.00 97.44 114 ALA A O 1
ATOM 945 N N . TRP A 1 115 ? -4.779 -0.116 1.146 1.00 97.81 115 TRP A N 1
ATOM 946 C CA . TRP A 1 115 ? -4.546 -0.063 2.595 1.00 97.81 115 TRP A CA 1
ATOM 947 C C . TRP A 1 115 ? -5.123 -1.310 3.283 1.00 97.81 115 TRP A C 1
ATOM 949 O O . TRP A 1 115 ? -6.252 -1.291 3.788 1.00 97.81 115 TRP A O 1
ATOM 959 N N . VAL A 1 116 ? -4.351 -2.405 3.287 1.00 98.25 116 VAL A N 1
ATOM 960 C CA . VAL A 1 116 ? -4.758 -3.725 3.814 1.00 98.25 116 VAL A CA 1
ATOM 961 C C . VAL A 1 116 ? -3.706 -4.377 4.728 1.00 98.25 116 VAL A C 1
ATOM 963 O O . VAL A 1 116 ? -2.505 -4.208 4.535 1.00 98.25 116 VAL A O 1
ATOM 966 N N . SER A 1 117 ? -4.165 -5.164 5.706 1.00 98.38 117 SER A N 1
ATOM 967 C CA . SER A 1 117 ? -3.356 -6.174 6.404 1.00 98.38 117 SER A CA 1
ATOM 968 C C . SER A 1 117 ? -3.400 -7.486 5.617 1.00 98.38 117 SER A C 1
ATOM 970 O O . SER A 1 117 ? -4.479 -7.908 5.196 1.00 98.38 117 SER A O 1
ATOM 972 N N . TRP A 1 118 ? -2.251 -8.133 5.415 1.00 98.44 118 TRP A N 1
ATOM 973 C CA . TRP A 1 118 ? -2.107 -9.363 4.630 1.00 98.44 118 TRP A CA 1
ATOM 974 C C . TRP A 1 118 ? -1.843 -10.587 5.504 1.00 98.44 118 TRP A C 1
ATOM 976 O O . TRP A 1 118 ? -0.958 -10.577 6.364 1.00 98.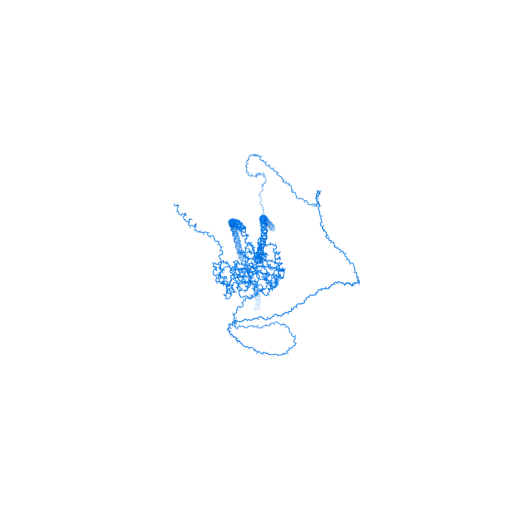44 118 TRP A O 1
ATOM 986 N N . ARG A 1 119 ? -2.511 -11.702 5.190 1.00 98.12 119 ARG A N 1
ATOM 987 C CA . ARG A 1 119 ? -2.225 -13.031 5.750 1.00 98.12 119 ARG A CA 1
ATOM 988 C C . ARG A 1 119 ? -2.114 -14.080 4.644 1.00 98.12 119 ARG A C 1
ATOM 990 O O . ARG A 1 119 ? -2.844 -14.024 3.656 1.00 98.12 119 ARG A O 1
ATOM 997 N N . LYS A 1 120 ? -1.235 -15.072 4.817 1.00 97.75 120 LYS A N 1
ATOM 998 C CA . LYS A 1 120 ? -1.146 -16.236 3.914 1.00 97.75 120 LYS A CA 1
ATOM 999 C C . LYS A 1 120 ? -0.982 -17.555 4.660 1.00 97.75 120 LYS A C 1
ATOM 1001 O O . LYS A 1 120 ? -0.412 -17.589 5.749 1.00 97.75 120 LYS A O 1
ATOM 1006 N N . SER A 1 121 ? -1.424 -18.629 4.026 1.00 96.88 121 SER A N 1
ATOM 1007 C CA . SER A 1 121 ? -1.030 -20.019 4.262 1.00 96.88 121 SER A CA 1
ATOM 1008 C C . SER A 1 121 ? -0.639 -20.637 2.914 1.00 96.88 121 SER A C 1
ATOM 1010 O O . SER A 1 121 ? -0.525 -19.917 1.920 1.00 96.88 121 SER A O 1
ATOM 1012 N N . ASP A 1 122 ? -0.437 -21.953 2.850 1.00 94.69 122 ASP A N 1
ATOM 1013 C CA . ASP A 1 122 ? -0.282 -22.634 1.562 1.00 94.69 122 ASP A CA 1
ATOM 1014 C C . ASP A 1 122 ? -1.601 -22.805 0.801 1.00 94.69 122 ASP A C 1
ATOM 1016 O O . ASP A 1 122 ? -1.579 -22.845 -0.426 1.00 94.69 122 ASP A O 1
ATOM 1020 N N . ASP A 1 123 ? -2.742 -22.850 1.489 1.00 96.69 123 ASP A N 1
ATOM 1021 C CA . ASP A 1 123 ? -4.049 -23.033 0.848 1.00 96.69 123 ASP A CA 1
ATOM 1022 C C . ASP A 1 123 ? -4.751 -21.708 0.526 1.00 96.69 123 ASP A C 1
ATOM 1024 O O . ASP A 1 123 ? -5.467 -21.621 -0.474 1.00 96.69 123 ASP A O 1
ATOM 1028 N N . TYR A 1 124 ? -4.570 -20.674 1.360 1.00 98.31 124 TYR A N 1
ATOM 1029 C CA . TYR A 1 124 ? -5.346 -19.429 1.315 1.00 98.31 124 TYR A CA 1
ATOM 1030 C C . TYR A 1 124 ? -4.470 -18.171 1.360 1.00 98.31 124 TYR A C 1
ATOM 1032 O O . TYR A 1 124 ? -3.533 -18.065 2.154 1.00 98.31 124 TYR A O 1
ATOM 1040 N N . VAL A 1 125 ? -4.856 -17.172 0.566 1.00 98.38 125 VAL A N 1
ATOM 1041 C CA . VAL A 1 125 ? -4.435 -15.771 0.724 1.00 98.38 125 VAL A CA 1
ATOM 1042 C C . VAL A 1 125 ? -5.604 -15.008 1.328 1.00 98.38 125 VAL A C 1
ATOM 1044 O O . VAL A 1 125 ? -6.753 -15.262 0.965 1.00 98.38 125 VAL A O 1
ATOM 1047 N N . GLY A 1 126 ? -5.332 -14.064 2.226 1.00 98.19 126 GLY A N 1
ATOM 1048 C CA . GLY A 1 126 ? -6.355 -13.152 2.711 1.00 98.19 126 GLY A CA 1
ATOM 1049 C C . GLY A 1 126 ? -5.853 -11.755 3.017 1.00 98.19 126 GLY A C 1
ATOM 1050 O O . GLY A 1 126 ? -4.675 -11.533 3.303 1.00 98.19 126 GLY A O 1
ATOM 1051 N N . TRP A 1 127 ? -6.790 -10.819 2.962 1.00 98.56 127 TRP A N 1
ATOM 1052 C CA . TRP A 1 127 ? -6.582 -9.402 3.208 1.00 98.56 127 TRP A CA 1
ATOM 1053 C C . TRP A 1 127 ? -7.726 -8.849 4.061 1.00 98.56 127 TRP A C 1
ATOM 1055 O O . TRP A 1 127 ? -8.884 -9.234 3.890 1.00 98.56 127 TRP A O 1
ATOM 1065 N N . ALA A 1 128 ? -7.412 -7.946 4.984 1.00 98.31 128 ALA A N 1
ATOM 1066 C CA . ALA A 1 128 ? -8.392 -7.178 5.749 1.00 98.31 128 ALA A CA 1
ATOM 1067 C C . ALA A 1 128 ? -8.137 -5.682 5.527 1.00 98.31 128 ALA A C 1
ATOM 1069 O O . ALA A 1 128 ? -6.972 -5.280 5.513 1.00 98.31 128 ALA A O 1
ATOM 1070 N N . PRO A 1 129 ? -9.172 -4.841 5.364 1.00 98.12 129 PRO A N 1
ATOM 1071 C CA . PRO A 1 129 ? -8.969 -3.402 5.261 1.00 98.12 129 PRO A CA 1
ATOM 1072 C C . PRO A 1 129 ? -8.368 -2.846 6.558 1.00 98.12 129 PRO A C 1
ATOM 1074 O O . PRO A 1 129 ? -8.727 -3.280 7.655 1.00 98.12 129 PRO A O 1
ATOM 1077 N N . LEU A 1 130 ? -7.461 -1.876 6.442 1.00 98.12 130 LEU A N 1
ATOM 1078 C CA . LEU A 1 130 ? -6.854 -1.252 7.616 1.00 98.12 130 LEU A CA 1
ATOM 1079 C C . LEU A 1 130 ? -7.835 -0.292 8.320 1.00 98.12 130 LEU A C 1
ATOM 1081 O O . LEU A 1 130 ? -8.488 0.510 7.641 1.00 98.12 130 LEU A O 1
ATOM 1085 N N . PRO A 1 131 ? -7.919 -0.332 9.666 1.00 96.38 131 PRO A N 1
ATOM 1086 C CA . PRO A 1 131 ? -8.784 0.554 10.439 1.00 96.38 131 PRO A CA 1
ATOM 1087 C C . PRO A 1 131 ? -8.236 1.990 10.491 1.00 96.38 131 PRO A C 1
ATOM 1089 O O . PRO A 1 131 ? -7.035 2.186 10.304 1.00 96.38 131 PRO A O 1
ATOM 1092 N N . PRO A 1 132 ? -9.060 3.007 10.820 1.00 94.38 132 PRO A N 1
ATOM 1093 C CA . PRO A 1 132 ? -8.634 4.414 10.824 1.00 94.38 132 PRO A CA 1
ATOM 1094 C C . PRO A 1 132 ? -7.451 4.719 11.749 1.00 94.38 132 PRO A C 1
ATOM 1096 O O . PRO A 1 132 ? -6.661 5.608 11.470 1.00 94.38 132 PRO A O 1
ATOM 1099 N N . ARG A 1 133 ? -7.265 3.917 12.805 1.00 91.88 133 ARG A N 1
ATOM 1100 C CA . ARG A 1 133 ? -6.120 4.012 13.728 1.00 91.88 133 ARG A CA 1
ATOM 1101 C C . ARG A 1 133 ? -4.767 3.667 13.075 1.00 91.88 133 ARG A C 1
ATOM 1103 O O . ARG A 1 133 ? -3.726 3.977 13.650 1.00 91.88 133 ARG A O 1
ATOM 1110 N N . ALA A 1 134 ? -4.773 3.027 11.902 1.00 93.62 134 ALA A N 1
ATOM 1111 C CA . ALA A 1 134 ? -3.593 2.660 11.119 1.00 93.62 134 ALA A CA 1
ATOM 1112 C C . ALA A 1 134 ? -3.137 3.807 10.197 1.00 93.62 134 ALA A C 1
ATOM 1114 O O . ALA A 1 134 ? -3.089 3.673 8.967 1.00 93.62 134 ALA A O 1
ATOM 1115 N N . TYR A 1 135 ? -2.833 4.952 10.809 1.00 89.12 135 TYR A N 1
ATOM 1116 C CA . TYR A 1 135 ? -2.286 6.128 10.134 1.00 89.12 135 TYR A CA 1
ATOM 1117 C C . TYR A 1 135 ? -0.956 5.812 9.447 1.00 89.12 135 TYR A C 1
ATOM 1119 O O . TYR A 1 135 ? -0.155 5.021 9.950 1.00 89.12 135 TYR A O 1
ATOM 1127 N N . TRP A 1 136 ? -0.715 6.445 8.302 1.00 90.69 136 TRP A N 1
ATOM 1128 C CA . TRP A 1 136 ? 0.552 6.313 7.595 1.00 90.69 136 TRP A CA 1
ATOM 1129 C C . TRP A 1 136 ? 1.660 7.124 8.279 1.00 90.69 136 TRP A C 1
ATOM 1131 O O . TRP A 1 136 ? 1.441 8.267 8.674 1.00 90.69 136 TRP A O 1
ATOM 1141 N N . GLN A 1 137 ? 2.848 6.531 8.422 1.00 90.38 137 GLN A N 1
ATOM 1142 C CA . GLN A 1 137 ? 4.042 7.180 8.975 1.00 90.38 137 GLN A CA 1
ATOM 1143 C C . GLN A 1 137 ? 5.264 6.752 8.142 1.00 90.38 137 GLN A C 1
ATOM 1145 O O . GLN A 1 137 ? 5.632 5.576 8.212 1.00 90.38 137 GLN A O 1
ATOM 1150 N N . PRO A 1 138 ? 5.884 7.652 7.352 1.00 87.00 138 PRO A N 1
ATOM 1151 C CA . PRO A 1 138 ? 6.962 7.319 6.414 1.00 87.00 138 PRO A CA 1
ATOM 1152 C C . PRO A 1 138 ? 8.129 6.526 7.006 1.00 87.00 138 PRO A C 1
ATOM 1154 O O . PRO A 1 138 ? 8.632 5.598 6.377 1.00 87.00 138 PRO A O 1
ATOM 1157 N N . GLU A 1 139 ? 8.548 6.882 8.218 1.00 86.81 139 GLU A N 1
ATOM 1158 C CA . GLU A 1 139 ? 9.709 6.310 8.902 1.00 86.81 139 GLU A CA 1
ATOM 1159 C C . GLU A 1 139 ? 9.437 4.923 9.517 1.00 86.81 139 GLU A C 1
ATOM 1161 O O . GLU A 1 139 ? 10.376 4.226 9.900 1.00 86.81 139 GLU A O 1
ATOM 1166 N N . ILE A 1 140 ? 8.164 4.517 9.611 1.00 91.38 140 ILE A N 1
ATOM 1167 C CA . ILE A 1 140 ? 7.726 3.268 10.256 1.00 91.38 140 ILE A CA 1
ATOM 1168 C C . ILE A 1 140 ? 7.080 2.303 9.252 1.00 91.38 140 ILE A C 1
ATOM 1170 O O . ILE A 1 140 ? 7.307 1.094 9.315 1.00 91.38 140 ILE A O 1
ATOM 1174 N N . GLY A 1 141 ? 6.269 2.807 8.323 1.00 94.31 141 GLY A N 1
ATOM 1175 C CA . GLY A 1 141 ? 5.412 1.984 7.473 1.00 94.31 141 GLY A CA 1
ATOM 1176 C C . GLY A 1 141 ? 4.381 1.172 8.271 1.00 94.31 141 GLY A C 1
ATOM 1177 O O . GLY A 1 141 ? 4.016 1.520 9.394 1.00 94.31 141 GLY A O 1
ATOM 1178 N N . ILE A 1 142 ? 3.895 0.072 7.691 1.00 96.31 142 ILE A N 1
ATOM 1179 C CA . ILE A 1 142 ? 2.953 -0.856 8.337 1.00 96.31 142 ILE A CA 1
ATOM 1180 C C . ILE A 1 142 ? 3.440 -2.294 8.119 1.00 96.31 142 ILE A C 1
ATOM 1182 O O . ILE A 1 142 ? 3.605 -2.733 6.981 1.00 96.31 142 ILE A O 1
ATOM 1186 N N . SER A 1 143 ? 3.692 -3.022 9.209 1.00 95.88 143 SER A N 1
ATOM 1187 C CA . SER A 1 143 ? 4.366 -4.333 9.203 1.00 95.88 143 SER A CA 1
ATOM 1188 C C . SER A 1 143 ? 3.556 -5.400 9.962 1.00 95.88 143 SER A C 1
ATOM 1190 O O . SER A 1 143 ? 2.419 -5.164 10.364 1.00 95.88 143 SER A O 1
ATOM 1192 N N . THR A 1 144 ? 4.118 -6.590 10.183 1.00 95.25 144 THR A N 1
ATOM 1193 C CA . THR A 1 144 ? 3.405 -7.782 10.702 1.00 95.25 144 THR A CA 1
ATOM 1194 C C . THR A 1 144 ? 2.841 -7.674 12.130 1.00 95.25 144 THR A C 1
ATOM 1196 O O . THR A 1 144 ? 2.107 -8.558 12.574 1.00 95.25 144 THR A O 1
ATOM 1199 N N . TRP A 1 145 ? 3.128 -6.589 12.854 1.00 94.75 145 TRP A N 1
ATOM 1200 C CA . TRP A 1 145 ? 2.488 -6.243 14.130 1.00 94.75 145 TRP A CA 1
ATOM 1201 C C . TRP A 1 145 ? 1.050 -5.711 13.979 1.00 94.75 145 TRP A C 1
ATOM 1203 O O . TRP A 1 145 ? 0.307 -5.689 14.959 1.00 94.75 145 TRP A O 1
ATOM 1213 N N . VAL A 1 146 ? 0.638 -5.321 12.767 1.00 96.38 146 VAL A N 1
ATOM 1214 C CA . VAL A 1 146 ? -0.611 -4.595 12.469 1.00 96.38 146 VAL A CA 1
ATOM 1215 C C . VAL A 1 146 ? -1.885 -5.241 13.041 1.00 96.38 146 VAL A C 1
ATOM 1217 O O . VAL A 1 146 ? -2.712 -4.530 13.614 1.00 96.38 146 VAL A O 1
ATOM 1220 N N . ASP A 1 147 ? -2.022 -6.573 12.972 1.00 96.19 147 ASP A N 1
ATOM 1221 C CA . ASP A 1 147 ? -3.189 -7.298 13.506 1.00 96.19 147 ASP A CA 1
ATOM 1222 C C . ASP A 1 147 ? -3.293 -7.152 15.031 1.00 96.19 147 ASP A C 1
ATOM 1224 O O . ASP A 1 147 ? -4.378 -6.939 15.569 1.00 96.19 147 ASP A O 1
ATOM 1228 N N . THR A 1 148 ? -2.155 -7.226 15.726 1.00 95.25 148 THR A N 1
ATOM 1229 C CA . THR A 1 148 ? -2.068 -7.145 17.190 1.00 95.25 148 THR A CA 1
ATOM 1230 C C . THR A 1 148 ? -2.185 -5.696 17.676 1.00 95.25 148 THR A C 1
ATOM 1232 O O . THR A 1 148 ? -2.871 -5.432 18.659 1.00 95.25 148 THR A O 1
ATOM 1235 N N . THR A 1 149 ? -1.562 -4.736 16.982 1.00 95.38 149 THR A N 1
ATOM 1236 C CA . THR A 1 149 ? -1.590 -3.304 17.341 1.00 95.38 149 THR A CA 1
ATOM 1237 C C . THR A 1 149 ? -2.953 -2.652 17.085 1.00 95.38 149 THR A C 1
ATOM 1239 O O . THR A 1 149 ? -3.392 -1.805 17.870 1.00 95.38 149 THR A O 1
ATOM 1242 N N . TYR A 1 150 ? -3.654 -3.048 16.016 1.00 95.00 150 TYR A N 1
ATOM 1243 C CA . TYR A 1 150 ? -4.962 -2.482 15.668 1.00 95.00 150 TYR A CA 1
ATOM 1244 C C . TYR A 1 150 ? -6.157 -3.413 15.908 1.00 95.00 150 TYR A C 1
ATOM 1246 O O . TYR A 1 150 ? -7.287 -3.037 15.598 1.00 95.00 150 TYR A O 1
ATOM 1254 N N . ASP A 1 151 ? -5.926 -4.550 16.566 1.00 95.12 151 ASP A N 1
ATOM 1255 C CA . ASP A 1 151 ? -6.943 -5.513 17.006 1.00 95.12 151 ASP A CA 1
ATOM 1256 C C . ASP A 1 151 ? -7.755 -6.167 15.871 1.00 95.12 151 ASP A C 1
ATOM 1258 O O . ASP A 1 151 ? -8.923 -6.495 16.057 1.00 95.12 151 ASP A O 1
ATOM 1262 N N . ILE A 1 152 ? -7.159 -6.355 14.688 1.00 96.69 152 ILE A N 1
ATOM 1263 C CA . ILE A 1 152 ? -7.868 -6.770 13.464 1.00 96.69 152 ILE A CA 1
ATOM 1264 C C . ILE A 1 152 ? -8.357 -8.224 13.583 1.00 96.69 152 ILE A C 1
ATOM 1266 O O . ILE A 1 152 ? -7.592 -9.179 13.444 1.00 96.69 152 ILE A O 1
ATOM 1270 N N . GLY A 1 153 ? -9.651 -8.389 13.848 1.00 96.25 153 GLY A N 1
ATOM 1271 C CA . GLY A 1 153 ? -10.283 -9.669 14.140 1.00 96.25 153 GLY A CA 1
ATOM 1272 C C . GLY A 1 153 ? -10.723 -10.484 12.916 1.00 96.25 153 GLY A C 1
ATOM 1273 O O . GLY A 1 153 ? -10.832 -9.962 11.801 1.00 96.25 153 GLY A O 1
ATOM 1274 N N . PRO A 1 154 ? -11.029 -11.784 13.111 1.00 96.19 154 PRO A N 1
ATOM 1275 C CA . PRO A 1 154 ? -11.321 -12.720 12.027 1.00 96.19 154 PRO A CA 1
ATOM 1276 C C . PRO A 1 154 ? -12.400 -12.297 11.031 1.00 96.19 154 PRO A C 1
ATOM 1278 O O . PRO A 1 154 ? -12.272 -12.612 9.850 1.00 96.19 154 PRO A O 1
ATOM 1281 N N . ALA A 1 155 ? -13.454 -11.597 11.457 1.00 94.50 155 ALA A N 1
ATOM 1282 C CA . ALA A 1 155 ? -14.575 -11.259 10.579 1.00 94.50 155 ALA A CA 1
ATOM 1283 C C . ALA A 1 155 ? -14.200 -10.268 9.460 1.00 94.50 155 ALA A C 1
ATOM 1285 O O . ALA A 1 155 ? -14.867 -10.244 8.425 1.00 94.50 155 ALA A O 1
ATOM 1286 N N . PHE A 1 156 ? -13.133 -9.478 9.631 1.00 95.94 156 PHE A N 1
ATOM 1287 C CA . PHE A 1 156 ? -12.731 -8.452 8.660 1.00 95.94 156 PHE A CA 1
ATOM 1288 C C . PHE A 1 156 ? -11.983 -9.029 7.451 1.00 95.94 156 PHE A C 1
ATOM 1290 O O . PHE A 1 156 ? -12.081 -8.477 6.355 1.00 95.94 156 PHE A O 1
ATOM 1297 N N . TYR A 1 157 ? -11.328 -10.182 7.596 1.00 97.62 157 TYR A N 1
ATOM 1298 C CA . TYR A 1 157 ? -10.572 -10.812 6.514 1.00 97.62 157 TYR A CA 1
ATOM 1299 C C . TYR A 1 157 ? -11.447 -11.343 5.370 1.00 97.62 157 TYR A C 1
ATOM 1301 O O . TYR A 1 157 ? -12.317 -12.188 5.568 1.00 97.62 157 TYR A O 1
ATOM 1309 N N . SER A 1 158 ? -11.165 -10.898 4.151 1.00 97.88 158 SER A N 1
ATOM 1310 C CA . SER A 1 158 ? -11.496 -11.628 2.927 1.00 97.88 158 SER A CA 1
ATOM 1311 C C . SER A 1 158 ? -10.431 -12.710 2.721 1.00 97.88 158 SER A C 1
ATOM 1313 O O . SER A 1 158 ? -9.245 -12.394 2.772 1.00 97.88 158 SER A O 1
ATOM 1315 N N . PHE A 1 159 ? -10.818 -13.965 2.478 1.00 98.56 159 PHE A N 1
ATOM 1316 C CA . PHE A 1 159 ? -9.899 -15.043 2.083 1.00 98.56 159 PHE A CA 1
ATOM 1317 C C . PHE A 1 159 ? -10.336 -15.645 0.749 1.00 98.56 159 PHE A C 1
ATOM 1319 O O . PHE A 1 159 ? -11.520 -15.900 0.569 1.00 98.56 159 PHE A O 1
ATOM 1326 N N . CYS A 1 160 ? -9.400 -15.965 -0.140 1.00 98.25 160 CYS A N 1
ATOM 1327 C CA . CYS A 1 160 ? -9.626 -16.863 -1.279 1.00 98.25 160 CYS A CA 1
ATOM 1328 C C . CYS A 1 160 ? -8.597 -18.003 -1.239 1.00 98.25 160 CYS A C 1
ATOM 1330 O O . CYS A 1 160 ? -7.601 -17.922 -0.513 1.00 98.25 160 CYS A O 1
ATOM 1332 N N . ARG A 1 161 ? -8.798 -19.079 -2.012 1.00 98.31 161 ARG A N 1
ATOM 1333 C CA . ARG A 1 161 ? -7.720 -20.069 -2.186 1.00 98.31 161 ARG A CA 1
ATOM 1334 C C . ARG A 1 161 ? -6.573 -19.430 -2.970 1.00 98.31 161 ARG A C 1
ATOM 1336 O O . ARG A 1 161 ? -6.827 -18.637 -3.875 1.00 98.31 161 ARG A O 1
ATOM 1343 N N . VAL A 1 162 ? -5.333 -19.827 -2.683 1.00 97.81 162 VAL A N 1
ATOM 1344 C CA . VAL A 1 162 ? -4.117 -19.400 -3.410 1.00 97.81 162 VAL A CA 1
ATOM 1345 C C . VAL A 1 162 ? -4.304 -19.495 -4.927 1.00 97.81 162 VAL A C 1
ATOM 1347 O O . VAL A 1 162 ? -4.009 -18.552 -5.660 1.00 97.81 162 VAL A O 1
ATOM 1350 N N . ARG A 1 163 ? -4.878 -20.609 -5.391 1.00 97.44 163 ARG A N 1
ATOM 1351 C CA . ARG A 1 163 ? -5.095 -20.880 -6.815 1.00 97.44 163 ARG A CA 1
ATOM 1352 C C . ARG A 1 163 ? -6.081 -19.917 -7.493 1.00 97.44 163 ARG A C 1
ATOM 1354 O O . ARG A 1 163 ? -5.947 -19.641 -8.681 1.00 97.44 163 ARG A O 1
ATOM 1361 N N . ASP A 1 164 ? -7.046 -19.394 -6.734 1.00 97.81 164 ASP A N 1
ATOM 1362 C CA . ASP A 1 164 ? -8.122 -18.542 -7.245 1.00 97.81 164 ASP A CA 1
ATOM 1363 C C . ASP A 1 164 ? -7.726 -17.045 -7.232 1.00 97.81 164 ASP A C 1
ATOM 1365 O O . ASP A 1 164 ? -8.455 -16.214 -7.766 1.00 97.81 164 ASP A O 1
ATOM 1369 N N . PHE A 1 165 ? -6.581 -16.680 -6.636 1.00 97.56 165 PHE A N 1
ATOM 1370 C CA . PHE A 1 165 ? -6.165 -15.285 -6.400 1.00 97.56 165 PHE A CA 1
ATOM 1371 C C . PHE A 1 165 ? -5.913 -14.472 -7.690 1.00 97.56 165 PHE A C 1
ATOM 1373 O O . PHE A 1 165 ? -6.022 -13.250 -7.677 1.00 97.56 165 PHE A O 1
ATOM 1380 N N . GLY A 1 166 ? -5.645 -15.140 -8.818 1.00 95.62 166 GLY A N 1
ATOM 1381 C CA . GLY A 1 166 ? -5.575 -14.528 -10.154 1.00 95.62 166 GLY A CA 1
ATOM 1382 C C . GLY A 1 166 ? -6.929 -14.374 -10.869 1.00 95.62 166 GLY A C 1
ATOM 1383 O O . GLY A 1 166 ? -6.963 -14.170 -12.083 1.00 95.62 166 GLY A O 1
ATOM 1384 N N . ALA A 1 167 ? -8.064 -14.543 -10.182 1.00 95.62 167 ALA A N 1
ATOM 1385 C CA . ALA A 1 167 ? -9.378 -14.349 -10.792 1.00 95.62 167 ALA A CA 1
ATOM 1386 C C . ALA A 1 167 ? -9.604 -12.871 -11.189 1.00 95.62 167 ALA A C 1
ATOM 1388 O O . ALA A 1 167 ? -9.323 -11.980 -10.389 1.00 95.62 167 ALA A O 1
ATOM 1389 N N . PRO A 1 168 ? -10.175 -12.587 -12.380 1.00 91.81 168 PRO A N 1
ATOM 1390 C CA . PRO A 1 168 ? -10.449 -11.214 -12.816 1.00 91.81 168 PRO A CA 1
ATOM 1391 C C . PRO A 1 168 ? -11.557 -10.543 -11.992 1.00 91.81 168 PRO A C 1
ATOM 1393 O O . PRO A 1 168 ? -11.645 -9.326 -11.970 1.00 91.81 168 PRO A O 1
ATOM 1396 N N . VAL A 1 169 ? -12.390 -11.326 -11.302 1.00 94.81 169 VAL A N 1
ATOM 1397 C CA . VAL A 1 169 ? -13.299 -10.845 -10.259 1.00 94.81 169 VAL A CA 1
ATOM 1398 C C . VAL A 1 169 ? -13.102 -11.767 -9.061 1.00 94.81 169 VAL A C 1
ATOM 1400 O O . VAL A 1 169 ? -13.381 -12.962 -9.159 1.00 94.81 169 VAL A O 1
ATOM 1403 N N . LEU A 1 170 ? -12.603 -11.241 -7.944 1.00 96.62 170 LEU A N 1
ATOM 1404 C CA . LEU A 1 170 ? -12.343 -12.032 -6.737 1.00 96.62 170 LEU A CA 1
ATOM 1405 C C . LEU A 1 170 ? -13.621 -12.364 -5.965 1.00 96.62 170 LEU A C 1
ATOM 1407 O O . LEU A 1 170 ? -13.680 -13.385 -5.284 1.00 96.62 170 LEU A O 1
ATOM 1411 N N . ARG A 1 171 ? -14.667 -11.545 -6.101 1.00 95.75 171 ARG A N 1
ATOM 1412 C CA . ARG A 1 171 ? -15.913 -11.670 -5.336 1.00 95.75 171 ARG A CA 1
ATOM 1413 C C . ARG A 1 171 ? -16.531 -13.080 -5.304 1.00 95.75 171 ARG A C 1
ATOM 1415 O O . ARG A 1 171 ? -16.896 -13.506 -4.211 1.00 95.75 171 ARG A O 1
ATOM 1422 N N . PRO A 1 172 ? -16.613 -13.843 -6.416 1.00 96.38 172 PRO A N 1
ATOM 1423 C CA . PRO A 1 172 ? -17.185 -15.195 -6.415 1.00 96.38 172 PRO A CA 1
ATOM 1424 C C . PRO A 1 172 ? -16.248 -16.284 -5.861 1.00 96.38 172 PRO A C 1
ATOM 1426 O O . PRO A 1 172 ? -16.680 -17.423 -5.703 1.00 96.38 172 PRO A O 1
ATOM 1429 N N . VAL A 1 173 ? -14.971 -15.967 -5.611 1.00 97.25 173 VAL A N 1
ATOM 1430 C CA . VAL A 1 173 ? -13.955 -16.901 -5.081 1.00 97.25 173 VAL A CA 1
ATOM 1431 C C . VAL A 1 173 ? -13.481 -16.541 -3.666 1.00 97.25 173 VAL A C 1
ATOM 1433 O O . VAL A 1 173 ? -12.657 -17.254 -3.087 1.00 97.25 173 VAL A O 1
ATOM 1436 N N . ILE A 1 174 ? -14.028 -15.471 -3.078 1.00 98.00 174 ILE A N 1
ATOM 1437 C CA . ILE A 1 174 ? -13.920 -15.206 -1.643 1.00 98.00 174 ILE A CA 1
ATOM 1438 C C . ILE A 1 174 ? -14.717 -16.279 -0.888 1.00 98.00 174 ILE A C 1
ATOM 1440 O O . ILE A 1 174 ? -15.878 -16.559 -1.177 1.00 98.00 174 ILE A O 1
ATOM 1444 N N . VAL A 1 175 ? -14.061 -16.901 0.085 1.00 97.19 175 VAL A N 1
ATOM 1445 C CA . VAL A 1 175 ? -14.605 -17.948 0.946 1.00 97.19 175 VAL A CA 1
ATOM 1446 C C . VAL A 1 175 ? -15.539 -17.334 1.988 1.00 97.19 175 VAL A C 1
ATOM 1448 O O . VAL A 1 175 ? -15.277 -16.251 2.510 1.00 97.19 175 VAL A O 1
ATOM 1451 N N . ASP A 1 176 ? -16.611 -18.054 2.326 1.00 94.44 176 ASP A N 1
ATOM 1452 C CA . ASP A 1 176 ? -17.563 -17.640 3.358 1.00 94.44 176 ASP A CA 1
ATOM 1453 C C . ASP A 1 176 ? -16.875 -17.305 4.698 1.00 94.44 176 ASP A C 1
ATOM 1455 O O . ASP A 1 176 ? -16.097 -18.100 5.241 1.00 94.44 176 ASP A O 1
ATOM 1459 N N . ARG A 1 177 ? -17.208 -16.128 5.248 1.00 91.81 177 ARG A N 1
ATOM 1460 C CA . ARG A 1 177 ? -16.542 -15.542 6.423 1.00 91.81 177 ARG A CA 1
ATOM 1461 C C . ARG A 1 177 ? -16.707 -16.360 7.707 1.00 91.81 177 ARG A C 1
ATOM 1463 O O . ARG A 1 177 ? -15.895 -16.201 8.619 1.00 91.81 177 ARG A O 1
ATOM 1470 N N . SER A 1 178 ? -17.676 -17.278 7.792 1.00 91.62 178 SER A N 1
ATOM 1471 C CA . SER A 1 178 ? -17.770 -18.228 8.916 1.00 91.62 178 SER A CA 1
ATOM 1472 C C . SER A 1 178 ? -16.527 -19.119 9.034 1.00 91.62 178 SER A C 1
ATOM 1474 O O . SER A 1 178 ? -16.148 -19.519 10.136 1.00 91.62 178 SER A O 1
ATOM 1476 N N . ARG A 1 179 ? -15.827 -19.375 7.918 1.00 95.12 179 ARG A N 1
ATOM 1477 C CA . ARG A 1 179 ? -14.599 -20.180 7.886 1.00 95.12 179 ARG A CA 1
ATOM 1478 C C . ARG A 1 179 ? -13.349 -19.408 8.314 1.00 95.12 179 ARG A C 1
ATOM 1480 O O . ARG A 1 179 ? -12.318 -20.044 8.540 1.00 95.12 179 ARG A O 1
ATOM 1487 N N . ASN A 1 180 ? -13.415 -18.084 8.486 1.00 96.00 180 ASN A N 1
ATOM 1488 C CA . ASN A 1 180 ? -12.247 -17.247 8.790 1.00 96.00 180 ASN A CA 1
ATOM 1489 C C . ASN A 1 180 ? -11.523 -17.672 10.071 1.00 96.00 180 ASN A C 1
ATOM 1491 O O . ASN A 1 180 ? -10.298 -17.666 10.102 1.00 96.00 180 ASN A O 1
ATOM 1495 N N . VAL A 1 181 ? -12.252 -18.106 11.103 1.00 95.00 181 VAL A N 1
ATOM 1496 C CA . VAL A 1 181 ? -11.679 -18.647 12.351 1.00 95.00 181 VAL A CA 1
ATOM 1497 C C . VAL A 1 181 ? -10.783 -19.864 12.087 1.00 95.00 181 VAL A C 1
ATOM 1499 O O . VAL A 1 181 ? -9.693 -19.979 12.648 1.00 95.00 181 VAL A O 1
ATOM 1502 N N . VAL A 1 182 ? -11.221 -20.766 11.205 1.00 94.62 182 VAL A N 1
ATOM 1503 C CA . VAL A 1 182 ? -10.490 -21.992 10.851 1.00 94.62 182 VAL A CA 1
ATOM 1504 C C . VAL A 1 182 ? -9.311 -21.674 9.930 1.00 94.62 182 VAL A C 1
ATOM 1506 O O . VAL A 1 182 ? -8.210 -22.163 10.161 1.00 94.62 182 VAL A O 1
ATOM 1509 N N . ILE A 1 183 ? -9.509 -20.810 8.930 1.00 96.94 183 ILE A N 1
ATOM 1510 C CA . ILE A 1 183 ? -8.458 -20.400 7.983 1.00 96.94 183 ILE A CA 1
ATOM 1511 C C . ILE A 1 183 ? -7.361 -19.596 8.697 1.00 96.94 183 ILE A C 1
ATOM 1513 O O . ILE A 1 183 ? -6.173 -19.791 8.449 1.00 96.94 183 ILE A O 1
ATOM 1517 N N . ILE A 1 184 ? -7.717 -18.735 9.653 1.00 95.94 184 ILE A N 1
ATOM 1518 C CA . ILE A 1 184 ? -6.729 -17.953 10.400 1.00 95.94 184 ILE A CA 1
ATOM 1519 C C . ILE A 1 184 ? -5.774 -18.853 11.190 1.00 95.94 184 ILE A C 1
ATOM 1521 O O . ILE A 1 184 ? -4.574 -18.583 11.183 1.00 95.94 184 ILE A O 1
ATOM 1525 N N . ARG A 1 185 ? -6.253 -19.971 11.757 1.00 94.56 185 ARG A N 1
ATOM 1526 C CA . ARG A 1 185 ? -5.414 -20.957 12.467 1.00 94.56 185 ARG A CA 1
ATOM 1527 C C . ARG A 1 185 ? -4.297 -21.577 11.610 1.00 94.56 185 ARG A C 1
ATOM 1529 O O . ARG A 1 185 ? -3.309 -22.019 12.199 1.00 94.56 185 ARG A O 1
ATOM 1536 N N . SER A 1 186 ? -4.384 -21.565 10.274 1.00 94.94 186 SER A N 1
ATOM 1537 C CA . SER A 1 186 ? -3.305 -22.015 9.371 1.00 94.94 186 SER A CA 1
ATOM 1538 C C . SER A 1 186 ? -2.538 -20.886 8.667 1.00 94.94 186 SER A C 1
ATOM 1540 O O . SER A 1 186 ? -1.493 -21.148 8.079 1.00 94.94 186 SER A O 1
ATOM 1542 N N . THR A 1 187 ? -2.990 -19.628 8.749 1.00 97.00 187 THR A N 1
ATOM 1543 C CA . THR A 1 187 ? -2.306 -18.476 8.122 1.00 97.00 187 THR A CA 1
ATOM 1544 C C . THR A 1 187 ? -1.400 -17.725 9.094 1.00 97.00 187 THR A C 1
ATOM 1546 O O . THR A 1 187 ? -1.631 -17.750 10.306 1.00 97.00 187 THR A O 1
ATOM 1549 N N . VAL A 1 188 ? -0.419 -16.994 8.566 1.00 96.06 188 VAL A N 1
ATOM 1550 C CA . VAL A 1 188 ? 0.432 -16.031 9.290 1.00 96.06 188 VAL A CA 1
ATOM 1551 C C . VAL A 1 188 ? 0.319 -14.635 8.677 1.00 96.06 188 VAL A C 1
ATOM 1553 O O . VAL A 1 188 ? 0.091 -14.523 7.468 1.00 96.06 188 VAL A O 1
ATOM 1556 N N . ASN A 1 189 ? 0.481 -13.578 9.481 1.00 97.31 189 ASN A N 1
ATOM 1557 C CA . ASN A 1 189 ? 0.566 -12.211 8.951 1.00 97.31 189 ASN A CA 1
ATOM 1558 C C . ASN A 1 189 ? 1.869 -11.994 8.156 1.00 97.31 189 ASN A C 1
ATOM 1560 O O . ASN A 1 189 ? 2.942 -12.447 8.555 1.00 97.31 189 ASN A O 1
ATOM 1564 N N . ILE A 1 190 ? 1.752 -11.306 7.021 1.00 96.75 190 ILE A N 1
ATOM 1565 C CA . ILE A 1 190 ? 2.834 -10.997 6.073 1.00 96.75 190 ILE A CA 1
ATOM 1566 C C . ILE A 1 190 ? 2.787 -9.535 5.592 1.00 96.75 190 ILE A C 1
ATOM 1568 O O . ILE A 1 190 ? 3.356 -9.214 4.555 1.00 96.75 190 ILE A O 1
ATOM 1572 N N . THR A 1 191 ? 2.091 -8.645 6.300 1.00 97.69 191 THR A N 1
ATOM 1573 C CA . THR A 1 191 ? 1.914 -7.235 5.908 1.00 97.69 191 THR A CA 1
ATOM 1574 C C . THR A 1 191 ? 3.251 -6.509 5.806 1.00 97.69 191 THR A C 1
ATOM 1576 O O . THR A 1 191 ? 4.081 -6.619 6.707 1.00 97.69 191 THR A O 1
ATOM 1579 N N . ASN A 1 192 ? 3.446 -5.747 4.726 1.00 96.56 192 ASN A N 1
ATOM 1580 C CA . ASN A 1 192 ? 4.619 -4.894 4.551 1.00 96.56 192 ASN A CA 1
ATOM 1581 C C . ASN A 1 192 ? 4.313 -3.710 3.618 1.00 96.56 192 ASN A C 1
ATOM 1583 O O . ASN A 1 192 ? 4.595 -3.776 2.418 1.00 96.56 192 ASN A O 1
ATOM 1587 N N . ILE A 1 193 ? 3.748 -2.637 4.171 1.00 97.12 193 ILE A N 1
ATOM 1588 C CA . ILE A 1 193 ? 3.541 -1.366 3.471 1.00 97.12 193 ILE A CA 1
ATOM 1589 C C . ILE A 1 193 ? 4.690 -0.415 3.830 1.00 97.12 193 ILE A C 1
ATOM 1591 O O . ILE A 1 193 ? 4.904 -0.118 5.003 1.00 97.12 193 ILE A O 1
ATOM 1595 N N . THR A 1 194 ? 5.449 0.033 2.832 1.00 95.12 194 THR A N 1
ATOM 1596 C CA . THR A 1 194 ? 6.670 0.858 2.973 1.00 95.12 194 THR A CA 1
ATOM 1597 C C . THR A 1 194 ? 6.717 1.920 1.858 1.00 95.12 194 THR A C 1
ATOM 1599 O O . THR A 1 194 ? 5.745 2.046 1.119 1.00 95.12 194 THR A O 1
ATOM 1602 N N . TYR A 1 195 ? 7.809 2.671 1.689 1.00 91.12 195 TYR A N 1
ATOM 1603 C CA . TYR A 1 195 ? 8.038 3.469 0.473 1.00 91.12 195 TYR A CA 1
ATOM 1604 C C . TYR A 1 195 ? 8.900 2.709 -0.541 1.00 91.12 195 TYR A C 1
ATOM 1606 O O . TYR A 1 195 ? 9.936 2.143 -0.188 1.00 91.12 195 TYR A O 1
ATOM 1614 N N . ASN A 1 196 ? 8.518 2.757 -1.819 1.00 87.31 196 ASN A N 1
ATOM 1615 C CA . ASN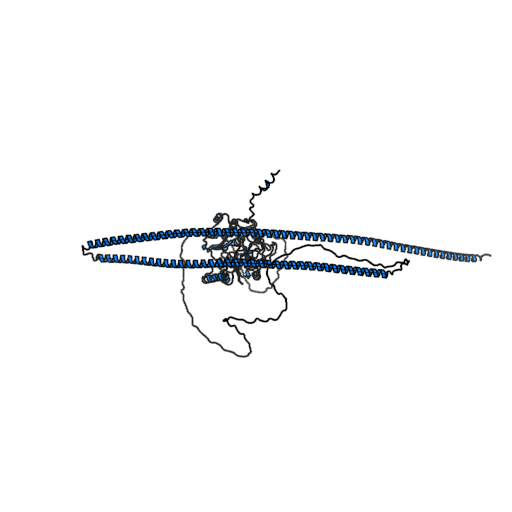 A 1 196 ? 9.426 2.451 -2.922 1.00 87.31 196 ASN A CA 1
ATOM 1616 C C . ASN A 1 196 ? 10.292 3.685 -3.230 1.00 87.31 196 ASN A C 1
ATOM 1618 O O . ASN A 1 196 ? 9.768 4.735 -3.601 1.00 87.31 196 ASN A O 1
ATOM 1622 N N . SER A 1 197 ? 11.612 3.539 -3.092 1.00 79.06 197 SER A N 1
ATOM 1623 C CA . SER A 1 197 ? 12.629 4.566 -3.361 1.00 79.06 197 SER A CA 1
ATOM 1624 C C . SER A 1 197 ? 13.350 4.408 -4.710 1.00 79.06 197 SER A C 1
ATOM 1626 O O . SER A 1 197 ? 14.223 5.211 -5.025 1.00 79.06 197 SER A O 1
ATOM 1628 N N . TYR A 1 198 ? 12.994 3.408 -5.527 1.00 74.69 198 TYR A N 1
ATOM 1629 C CA . TYR A 1 198 ? 13.559 3.208 -6.871 1.00 74.69 198 TYR A CA 1
ATOM 1630 C C . TYR A 1 198 ? 12.937 4.126 -7.944 1.00 74.69 198 TYR A C 1
ATOM 1632 O O . TYR A 1 198 ? 13.432 4.179 -9.070 1.00 74.69 198 TYR A O 1
ATOM 1640 N N . GLY A 1 199 ? 11.850 4.836 -7.622 1.00 67.06 199 GLY A N 1
ATOM 1641 C CA . GLY A 1 199 ? 11.231 5.841 -8.488 1.00 67.06 199 GLY A CA 1
ATOM 1642 C C . GLY A 1 199 ? 11.779 7.253 -8.250 1.00 67.06 199 GLY A C 1
ATOM 1643 O O . GLY A 1 199 ? 12.259 7.568 -7.167 1.00 67.06 199 GLY A O 1
ATOM 1644 N N . ALA A 1 200 ? 11.642 8.136 -9.246 1.00 64.62 200 ALA A N 1
ATOM 1645 C CA . ALA A 1 200 ? 12.031 9.551 -9.131 1.00 64.62 200 ALA A CA 1
ATOM 1646 C C . ALA A 1 200 ? 11.200 10.348 -8.099 1.00 64.62 200 ALA A C 1
ATOM 1648 O O . ALA A 1 200 ? 11.615 11.418 -7.663 1.00 64.62 200 ALA A O 1
ATOM 1649 N N . VAL A 1 201 ? 10.037 9.820 -7.707 1.00 69.75 201 VAL A N 1
ATOM 1650 C CA . VAL A 1 201 ? 9.207 10.299 -6.595 1.00 69.75 201 VAL A CA 1
ATOM 1651 C C . VAL A 1 201 ? 8.874 9.079 -5.728 1.00 69.75 201 VAL A C 1
ATOM 1653 O O . VAL A 1 201 ? 8.424 8.075 -6.291 1.00 69.75 201 VAL A O 1
ATOM 1656 N N . PRO A 1 202 ? 9.070 9.124 -4.396 1.00 77.06 202 PRO A N 1
ATOM 1657 C CA . PRO A 1 202 ? 8.662 8.038 -3.513 1.00 77.06 202 PRO A CA 1
ATOM 1658 C C . PRO A 1 202 ? 7.162 7.747 -3.624 1.00 77.06 202 PRO A C 1
ATOM 1660 O O . PRO A 1 202 ? 6.336 8.659 -3.662 1.00 77.06 202 PRO A O 1
ATOM 1663 N N . VAL A 1 203 ? 6.800 6.466 -3.652 1.00 87.88 203 VAL A N 1
ATOM 1664 C CA . VAL A 1 203 ? 5.400 6.016 -3.667 1.00 87.88 203 VAL A CA 1
ATOM 1665 C C . VAL A 1 203 ? 5.173 4.960 -2.592 1.00 87.88 203 VAL A C 1
ATOM 1667 O O . VAL A 1 203 ? 6.043 4.117 -2.359 1.00 87.88 203 VAL A O 1
ATOM 1670 N N . VAL A 1 204 ? 4.017 5.012 -1.926 1.00 94.56 204 VAL A N 1
ATOM 1671 C CA . VAL A 1 204 ? 3.589 3.970 -0.985 1.00 94.56 204 VAL A CA 1
ATOM 1672 C C . VAL A 1 204 ? 3.556 2.631 -1.720 1.00 94.56 204 VAL A C 1
ATOM 1674 O O . VAL A 1 204 ? 2.927 2.501 -2.767 1.00 94.56 204 VAL A O 1
ATOM 1677 N N . TYR A 1 205 ? 4.244 1.638 -1.171 1.00 95.69 205 TYR A N 1
ATOM 1678 C CA . TYR A 1 205 ? 4.404 0.305 -1.734 1.00 95.69 205 TYR A CA 1
ATOM 1679 C C . TYR A 1 205 ? 3.715 -0.725 -0.841 1.00 95.69 205 TYR A C 1
ATOM 1681 O O . TYR A 1 205 ? 4.159 -0.959 0.284 1.00 95.69 205 TYR A O 1
ATOM 1689 N N . ASN A 1 206 ? 2.654 -1.362 -1.339 1.00 97.25 206 ASN A N 1
ATOM 1690 C CA . ASN A 1 206 ? 1.934 -2.431 -0.646 1.00 97.25 206 ASN A CA 1
ATOM 1691 C C . ASN A 1 206 ? 2.536 -3.796 -1.018 1.00 97.25 206 ASN A C 1
ATOM 1693 O O . ASN A 1 206 ? 2.175 -4.402 -2.025 1.00 97.25 206 ASN A O 1
ATOM 1697 N N . GLY A 1 207 ? 3.498 -4.261 -0.224 1.00 94.31 207 GLY A N 1
ATOM 1698 C CA . GLY A 1 207 ? 4.209 -5.517 -0.452 1.00 94.31 207 GLY A CA 1
ATOM 1699 C C . GLY A 1 207 ? 3.588 -6.719 0.263 1.00 94.31 207 GLY A C 1
ATOM 1700 O O . GLY A 1 207 ? 2.386 -6.962 0.228 1.00 94.31 207 GLY A O 1
ATOM 1701 N N . GLY A 1 208 ? 4.444 -7.498 0.925 1.00 89.38 208 GLY A N 1
ATOM 1702 C CA . GLY A 1 208 ? 4.044 -8.609 1.788 1.00 89.38 208 GLY A CA 1
ATOM 1703 C C . GLY A 1 208 ? 3.904 -9.945 1.065 1.00 89.38 208 GLY A C 1
ATOM 1704 O O . GLY A 1 208 ? 4.695 -10.863 1.294 1.00 89.38 208 GLY A O 1
ATOM 1705 N N . LEU A 1 209 ? 2.927 -10.069 0.164 1.00 93.19 209 LEU A N 1
ATOM 1706 C CA . LEU A 1 209 ? 2.784 -11.274 -0.656 1.00 93.19 209 LEU A CA 1
ATOM 1707 C C . LEU A 1 209 ? 3.818 -11.249 -1.796 1.00 93.19 209 LEU A C 1
ATOM 1709 O O . LEU A 1 209 ? 3.938 -10.262 -2.515 1.00 93.19 209 LEU A O 1
ATOM 1713 N N . SER A 1 210 ? 4.591 -12.323 -1.970 1.00 92.62 210 SER A N 1
ATOM 1714 C CA . SER A 1 210 ? 5.594 -12.398 -3.042 1.00 92.62 210 SER A CA 1
ATOM 1715 C C . SER A 1 210 ? 4.923 -12.765 -4.364 1.00 92.62 210 SER A C 1
ATOM 1717 O O . SER A 1 210 ? 4.382 -13.867 -4.484 1.00 92.62 210 SER A O 1
ATOM 1719 N N . TYR A 1 211 ? 4.995 -11.867 -5.355 1.00 94.44 211 TYR A N 1
ATOM 1720 C CA . TYR A 1 211 ? 4.454 -12.097 -6.698 1.00 94.44 211 TYR A CA 1
ATOM 1721 C C . TYR A 1 211 ? 4.976 -13.401 -7.319 1.00 94.44 211 TYR A C 1
ATOM 1723 O O . TYR A 1 211 ? 4.188 -14.226 -7.778 1.00 94.44 211 TYR A O 1
ATOM 1731 N N . THR A 1 212 ? 6.293 -13.624 -7.295 1.00 92.06 212 THR A N 1
ATOM 1732 C CA . THR A 1 212 ? 6.938 -14.800 -7.902 1.00 92.06 212 THR A CA 1
ATOM 1733 C C . THR A 1 212 ? 6.440 -16.117 -7.304 1.00 92.06 212 THR A C 1
ATOM 1735 O O . THR A 1 212 ? 6.276 -17.092 -8.027 1.00 92.06 212 THR A O 1
ATOM 1738 N N . VAL A 1 213 ? 6.143 -16.146 -5.999 1.00 92.06 213 VAL A N 1
ATOM 1739 C CA . VAL A 1 213 ? 5.631 -17.348 -5.316 1.00 92.06 213 VAL A CA 1
ATOM 1740 C C . VAL A 1 213 ? 4.132 -17.557 -5.552 1.00 92.06 213 VAL A C 1
ATOM 1742 O O . VAL A 1 213 ? 3.695 -18.701 -5.655 1.00 92.06 213 VAL A O 1
ATOM 1745 N N . ILE A 1 214 ? 3.326 -16.489 -5.617 1.00 94.38 214 ILE A N 1
ATOM 1746 C CA . ILE A 1 214 ? 1.870 -16.631 -5.784 1.00 94.38 214 ILE A CA 1
ATOM 1747 C C . ILE A 1 214 ? 1.473 -16.879 -7.248 1.00 94.38 214 ILE A C 1
ATOM 1749 O O . ILE A 1 214 ? 0.661 -17.761 -7.507 1.00 94.38 214 ILE A O 1
ATOM 1753 N N . SER A 1 215 ? 2.099 -16.189 -8.207 1.00 93.38 215 SER A N 1
ATOM 1754 C CA . SER A 1 215 ? 1.818 -16.331 -9.648 1.00 93.38 215 SER A CA 1
ATOM 1755 C C . SER A 1 215 ? 2.038 -17.756 -10.168 1.00 93.38 215 SER A C 1
ATOM 1757 O O . SER A 1 215 ? 1.218 -18.254 -10.933 1.00 93.38 215 SER A O 1
ATOM 1759 N N . GLN A 1 216 ? 3.069 -18.453 -9.679 1.00 93.94 216 GLN A N 1
ATOM 1760 C CA . GLN A 1 216 ? 3.338 -19.871 -9.975 1.00 93.94 216 GLN A CA 1
ATOM 1761 C C . GLN A 1 216 ? 2.248 -20.834 -9.471 1.00 93.94 216 GLN A C 1
ATOM 1763 O O . GLN A 1 216 ? 2.235 -22.001 -9.857 1.00 93.94 216 GLN A O 1
ATOM 1768 N N . ARG A 1 217 ? 1.365 -20.376 -8.576 1.00 95.44 217 ARG A N 1
ATOM 1769 C CA . ARG A 1 217 ? 0.357 -21.196 -7.891 1.00 95.44 217 ARG A CA 1
ATOM 1770 C C . ARG A 1 217 ? -1.082 -20.811 -8.245 1.00 95.44 217 ARG A C 1
ATOM 1772 O O . ARG A 1 217 ? -1.998 -21.472 -7.760 1.00 95.44 217 ARG A O 1
ATOM 1779 N N . CYS A 1 218 ? -1.295 -19.777 -9.061 1.00 95.50 218 CYS A N 1
ATOM 1780 C CA . CYS A 1 218 ? -2.616 -19.358 -9.531 1.00 95.50 218 CYS A CA 1
ATOM 1781 C C . CYS A 1 218 ? -3.046 -20.113 -10.800 1.00 95.50 218 CYS A C 1
ATOM 1783 O O . CYS A 1 218 ? -2.258 -20.298 -11.720 1.00 95.50 218 CYS A O 1
ATOM 1785 N N . GLU A 1 219 ? -4.330 -20.473 -10.896 1.00 94.56 219 GLU A N 1
ATOM 1786 C CA . GLU A 1 219 ? -4.941 -21.046 -12.113 1.00 94.56 219 GLU A CA 1
ATOM 1787 C C . GLU A 1 219 ? -5.116 -20.008 -13.238 1.00 94.56 219 GLU A C 1
ATOM 1789 O O . GLU A 1 219 ? -5.432 -20.354 -14.377 1.00 94.56 219 GLU A O 1
ATOM 1794 N N . ARG A 1 220 ? -4.923 -18.721 -12.927 1.00 93.38 220 ARG A N 1
ATOM 1795 C CA . ARG A 1 220 ? -4.967 -17.600 -13.869 1.00 93.38 220 ARG A CA 1
ATOM 1796 C C . ARG A 1 220 ? -3.767 -16.667 -13.667 1.00 93.38 220 ARG A C 1
ATOM 1798 O O . ARG A 1 220 ? -3.400 -16.431 -12.515 1.00 93.38 220 ARG A O 1
ATOM 1805 N N . PRO A 1 221 ? -3.193 -16.098 -14.746 1.00 92.19 221 PRO A N 1
ATOM 1806 C CA . PRO A 1 221 ? -2.151 -15.083 -14.641 1.00 92.19 221 PRO A CA 1
ATOM 1807 C C . PRO A 1 221 ? -2.617 -13.856 -13.852 1.00 92.19 221 PRO A C 1
ATOM 1809 O O . PRO A 1 221 ? -3.710 -13.337 -14.075 1.00 92.19 221 PRO A O 1
ATOM 1812 N N . ILE A 1 222 ? -1.748 -13.373 -12.969 1.00 94.00 222 ILE A N 1
ATOM 1813 C CA . ILE A 1 222 ? -1.895 -12.086 -12.287 1.00 94.00 222 ILE A CA 1
ATOM 1814 C C . ILE A 1 222 ? -1.277 -11.013 -13.200 1.00 94.00 222 ILE A C 1
ATOM 1816 O O . ILE A 1 222 ? -0.168 -11.228 -13.692 1.00 94.00 222 ILE A O 1
ATOM 1820 N N . PRO A 1 223 ? -1.933 -9.866 -13.442 1.00 92.94 223 PRO A N 1
ATOM 1821 C CA . PRO A 1 223 ? -1.381 -8.837 -14.315 1.00 92.94 223 PRO A CA 1
ATOM 1822 C C . PRO A 1 223 ? -0.254 -8.062 -13.614 1.00 92.94 223 PRO A C 1
ATOM 1824 O O . PRO A 1 223 ? -0.466 -7.479 -12.545 1.00 92.94 223 PRO A O 1
ATOM 1827 N N . THR A 1 224 ? 0.929 -8.019 -14.236 1.00 95.00 224 THR A N 1
ATOM 1828 C CA . THR A 1 224 ? 2.008 -7.087 -13.876 1.00 95.00 224 THR A CA 1
ATOM 1829 C C . THR A 1 224 ? 1.932 -5.840 -14.750 1.00 95.00 224 THR A C 1
ATOM 1831 O O . THR A 1 224 ? 1.983 -5.929 -15.976 1.00 95.00 224 THR A O 1
ATOM 1834 N N . LEU A 1 225 ? 1.773 -4.670 -14.127 1.00 95.25 225 LEU A N 1
ATOM 1835 C CA . LEU A 1 225 ? 1.479 -3.414 -14.822 1.00 95.25 225 LEU A CA 1
ATOM 1836 C C . LEU A 1 225 ? 2.384 -2.283 -14.336 1.00 95.25 225 LEU A C 1
ATOM 1838 O O . LEU A 1 225 ? 2.637 -2.159 -13.139 1.00 95.25 225 LEU A O 1
ATOM 1842 N N . LYS A 1 226 ? 2.822 -1.408 -15.243 1.00 93.50 226 LYS A N 1
ATOM 1843 C CA . LYS A 1 226 ? 3.503 -0.165 -14.860 1.00 93.50 226 LYS A CA 1
ATOM 1844 C C . LYS A 1 226 ? 2.483 0.807 -14.266 1.00 93.50 226 LYS A C 1
ATOM 1846 O O . LYS A 1 226 ? 1.524 1.160 -14.952 1.00 93.50 226 LYS A O 1
ATOM 1851 N N . LEU A 1 227 ? 2.667 1.263 -13.028 1.00 93.38 227 LEU A N 1
ATOM 1852 C CA . LEU A 1 227 ? 1.783 2.272 -12.448 1.00 93.38 227 LEU A CA 1
ATOM 1853 C C . LEU A 1 227 ? 2.038 3.634 -13.104 1.00 93.38 227 LEU A C 1
ATOM 1855 O O . LEU A 1 227 ? 3.174 4.106 -13.166 1.00 93.38 227 LEU A O 1
ATOM 1859 N N . VAL A 1 228 ? 0.972 4.296 -13.550 1.00 91.00 228 VAL A N 1
ATOM 1860 C CA . VAL A 1 228 ? 1.028 5.656 -14.097 1.00 91.00 228 VAL A CA 1
ATOM 1861 C C . VAL A 1 228 ? 0.065 6.537 -13.307 1.00 91.00 228 VAL A C 1
ATOM 1863 O O . VAL A 1 228 ? -1.148 6.528 -13.522 1.00 91.00 228 VAL A O 1
ATOM 1866 N N . ARG A 1 229 ? 0.627 7.280 -12.346 1.00 88.25 229 ARG A N 1
ATOM 1867 C CA . ARG A 1 229 ? -0.099 8.205 -11.466 1.00 88.25 229 ARG A CA 1
ATOM 1868 C C . ARG A 1 229 ? -0.327 9.547 -12.157 1.00 88.25 229 ARG A C 1
ATOM 1870 O O . ARG A 1 229 ? 0.632 10.249 -12.468 1.00 88.25 229 ARG A O 1
ATOM 1877 N N . ARG A 1 230 ? -1.589 9.940 -12.319 1.00 83.44 230 ARG A N 1
ATOM 1878 C CA . ARG A 1 230 ? -1.989 11.302 -12.698 1.00 83.44 230 ARG A CA 1
ATOM 1879 C C . ARG A 1 230 ? -2.187 12.123 -11.428 1.00 83.44 230 ARG A C 1
ATOM 1881 O O . ARG A 1 230 ? -3.165 11.909 -10.716 1.00 83.44 230 ARG A O 1
ATOM 1888 N N . THR A 1 231 ? -1.226 12.989 -11.103 1.00 76.56 231 THR A N 1
ATOM 1889 C CA . THR A 1 231 ? -1.310 13.876 -9.927 1.00 76.56 231 THR A CA 1
ATOM 1890 C C . THR A 1 231 ? -1.999 15.197 -10.266 1.00 76.56 231 THR A C 1
ATOM 1892 O O . THR A 1 231 ? -2.846 15.658 -9.511 1.00 76.56 231 THR A O 1
ATOM 1895 N N . GLN A 1 232 ? -1.681 15.771 -11.431 1.00 68.56 232 GLN A N 1
ATOM 1896 C CA . GLN A 1 232 ? -2.329 16.982 -11.929 1.00 68.56 232 GLN A CA 1
ATOM 1897 C C . GLN A 1 232 ? -3.831 16.753 -12.106 1.00 68.56 232 GLN A C 1
ATOM 1899 O O . GLN A 1 232 ? -4.265 15.698 -12.573 1.00 68.56 232 GLN A O 1
ATOM 1904 N N . PHE A 1 233 ? -4.618 17.756 -11.728 1.00 61.72 233 PHE A N 1
ATOM 1905 C CA . PHE A 1 233 ? -6.069 17.665 -11.714 1.00 61.72 233 PHE A CA 1
ATOM 1906 C C . PHE A 1 233 ? -6.708 18.342 -12.929 1.00 61.72 233 PHE A C 1
ATOM 1908 O O . PHE A 1 233 ? -6.920 19.554 -12.934 1.00 61.72 233 PHE A O 1
ATOM 1915 N N . ASP A 1 234 ? -7.109 17.542 -13.918 1.00 66.00 234 ASP A N 1
ATOM 1916 C CA . ASP A 1 234 ? -8.190 17.919 -14.831 1.00 66.00 234 ASP A CA 1
ATOM 1917 C C . ASP A 1 234 ? -9.462 17.130 -14.478 1.00 66.00 234 ASP A C 1
ATOM 1919 O O . ASP A 1 234 ? -9.459 15.905 -14.330 1.00 66.00 234 ASP A O 1
ATOM 1923 N N . ARG A 1 235 ? -10.600 17.825 -14.397 1.00 63.69 235 ARG A N 1
ATOM 1924 C CA . ARG A 1 235 ? -11.927 17.214 -14.232 1.00 63.69 235 ARG A CA 1
ATOM 1925 C C . ARG A 1 235 ? -12.366 16.423 -15.482 1.00 63.69 235 ARG A C 1
ATOM 1927 O O . ARG A 1 235 ? -13.373 15.716 -15.426 1.00 63.69 235 ARG A O 1
ATOM 1934 N N . ALA A 1 236 ? -11.632 16.521 -16.593 1.00 65.19 236 ALA A N 1
ATOM 1935 C CA . ALA A 1 236 ? -11.738 15.656 -17.766 1.00 65.19 236 ALA A CA 1
ATOM 1936 C C . ALA A 1 236 ? -11.041 14.290 -17.589 1.00 65.19 236 ALA A C 1
ATOM 1938 O O . ALA A 1 236 ? -11.576 13.291 -18.066 1.00 65.19 236 ALA A O 1
ATOM 1939 N N . ASP A 1 237 ? -9.922 14.202 -16.857 1.00 61.97 237 ASP A N 1
ATOM 1940 C CA . ASP A 1 237 ? -9.185 12.937 -16.648 1.00 61.97 237 ASP A CA 1
ATOM 1941 C C . ASP A 1 237 ? -9.955 11.913 -15.798 1.00 61.97 237 ASP A C 1
ATOM 1943 O O . ASP A 1 237 ? -9.693 10.709 -15.843 1.00 61.97 237 ASP A O 1
ATOM 1947 N N . PHE A 1 238 ? -10.951 12.383 -15.050 1.00 66.50 238 PHE A N 1
ATOM 1948 C CA . PHE A 1 238 ? -11.897 11.571 -14.287 1.00 66.50 238 PHE A CA 1
ATOM 1949 C C . PHE A 1 238 ? -13.175 11.264 -15.087 1.00 66.50 238 PHE A C 1
ATOM 1951 O O . PHE A 1 238 ? -14.254 11.152 -14.504 1.00 66.50 238 PHE A O 1
ATOM 1958 N N . ARG A 1 239 ? -13.094 11.158 -16.423 1.00 68.56 239 ARG A N 1
ATOM 1959 C CA . ARG A 1 239 ? -14.228 10.767 -17.278 1.00 68.56 239 ARG A CA 1
ATOM 1960 C C . ARG A 1 239 ? -14.032 9.411 -17.937 1.00 68.56 239 ARG A C 1
ATOM 1962 O O . ARG A 1 239 ? -12.916 9.058 -18.311 1.00 68.56 239 ARG A O 1
ATOM 1969 N N . ASP A 1 240 ? -15.098 8.626 -18.050 1.00 67.44 240 ASP A N 1
ATOM 1970 C CA . ASP A 1 240 ? -15.123 7.372 -18.810 1.00 67.44 240 ASP A CA 1
ATOM 1971 C C . ASP A 1 240 ? -15.279 7.612 -20.325 1.00 67.44 240 ASP A C 1
ATOM 1973 O O . ASP A 1 240 ? -15.411 8.747 -20.786 1.00 67.44 240 ASP A O 1
ATOM 1977 N N . GLY A 1 241 ? -15.290 6.534 -21.118 1.00 61.22 241 GLY A N 1
ATOM 1978 C CA . GLY A 1 241 ? -15.498 6.607 -22.572 1.00 61.22 241 GLY A CA 1
ATOM 1979 C C . GLY A 1 241 ? -16.886 7.106 -23.009 1.00 61.22 241 GLY A C 1
ATOM 1980 O O . GLY A 1 241 ? -17.097 7.321 -24.197 1.00 61.22 241 GLY A O 1
ATOM 1981 N N . ALA A 1 242 ? -17.822 7.304 -22.074 1.00 65.00 242 ALA A N 1
ATOM 1982 C CA . ALA A 1 242 ? -19.125 7.933 -22.290 1.00 65.00 242 ALA A CA 1
ATOM 1983 C C . ALA A 1 242 ? -19.191 9.359 -21.691 1.00 65.00 242 ALA A C 1
ATOM 1985 O O . ALA A 1 242 ? -20.270 9.945 -21.593 1.00 65.00 242 ALA A O 1
ATOM 1986 N N . GLY A 1 243 ? -18.053 9.925 -21.268 1.00 66.38 243 GLY A N 1
ATOM 1987 C CA . GLY A 1 243 ? -17.943 11.267 -20.695 1.00 66.38 243 GLY A CA 1
ATOM 1988 C C . GLY A 1 243 ? -18.464 11.413 -19.258 1.00 66.38 243 GLY A C 1
ATOM 1989 O O . GLY A 1 243 ? -18.488 12.538 -18.748 1.00 66.38 243 GLY A O 1
ATOM 1990 N N . ARG A 1 244 ? -18.875 10.318 -18.605 1.00 68.00 244 ARG A N 1
ATOM 1991 C CA . ARG A 1 244 ? -19.401 10.275 -17.228 1.00 68.00 244 ARG A CA 1
ATOM 1992 C C . ARG A 1 244 ? -18.265 10.274 -16.218 1.00 68.00 244 ARG A C 1
ATOM 1994 O O . ARG A 1 244 ? -17.169 9.830 -16.536 1.00 68.00 244 ARG A O 1
ATOM 2001 N N . PHE A 1 245 ? -18.531 10.728 -14.997 1.00 68.81 245 PHE A N 1
ATOM 2002 C CA . PHE A 1 245 ? -17.537 10.694 -13.928 1.00 68.81 245 PHE A CA 1
ATOM 2003 C C . PHE A 1 245 ? -17.102 9.255 -13.605 1.00 68.81 245 PHE A C 1
ATOM 2005 O O . PHE A 1 245 ? -17.947 8.377 -13.480 1.00 68.81 245 PHE A O 1
ATOM 2012 N N . SER A 1 246 ? -15.795 9.024 -13.491 1.00 77.69 246 SER A N 1
ATOM 2013 C CA . SER A 1 246 ? -15.193 7.721 -13.203 1.00 77.69 246 SER A CA 1
ATOM 2014 C C . SER A 1 246 ? -13.765 7.930 -12.663 1.00 77.69 246 SER A C 1
ATOM 2016 O O . SER A 1 246 ? -12.862 8.235 -13.449 1.00 77.69 246 SER A O 1
ATOM 2018 N N . PRO A 1 247 ? -13.537 7.793 -11.341 1.00 80.44 247 PRO A N 1
ATOM 2019 C CA . PRO A 1 247 ? -12.218 7.922 -10.715 1.00 80.44 247 PRO A CA 1
ATOM 2020 C C . PRO A 1 247 ? -11.378 6.639 -10.810 1.00 80.44 247 PRO A C 1
ATOM 2022 O O . PRO A 1 247 ? -10.208 6.639 -10.434 1.00 80.44 247 PRO A O 1
ATOM 2025 N N . ASN A 1 248 ? -11.982 5.536 -11.257 1.00 88.69 248 ASN A N 1
ATOM 2026 C CA . ASN A 1 248 ? -11.411 4.197 -11.176 1.00 88.69 248 ASN A CA 1
ATOM 2027 C C . ASN A 1 248 ? -10.188 4.002 -12.077 1.00 88.69 248 ASN A C 1
ATOM 2029 O O . ASN A 1 248 ? -10.118 4.522 -13.194 1.00 88.69 248 ASN A O 1
ATOM 2033 N N . ALA A 1 249 ? -9.257 3.181 -11.586 1.00 89.62 249 ALA A N 1
ATOM 2034 C CA . ALA A 1 249 ? -8.053 2.779 -12.298 1.00 89.62 249 ALA A CA 1
ATOM 2035 C C . ALA A 1 249 ? -8.375 2.085 -13.633 1.00 89.62 249 ALA A C 1
ATOM 2037 O O . ALA A 1 249 ? -9.365 1.358 -13.746 1.00 89.62 249 ALA A O 1
ATOM 2038 N N . ARG A 1 250 ? -7.523 2.278 -14.648 1.00 87.06 250 ARG A N 1
ATOM 2039 C CA . ARG A 1 250 ? -7.716 1.701 -15.989 1.00 87.06 250 ARG A CA 1
ATOM 2040 C C . ARG A 1 250 ? -6.447 1.058 -16.515 1.00 87.06 250 ARG A C 1
ATOM 2042 O O . ARG A 1 250 ? -5.399 1.696 -16.579 1.00 87.06 250 ARG A O 1
ATOM 2049 N N . THR A 1 251 ? -6.566 -0.190 -16.950 1.00 90.31 251 THR A N 1
ATOM 2050 C CA . THR A 1 251 ? -5.502 -0.886 -17.674 1.00 90.31 251 THR A CA 1
ATOM 2051 C C . THR A 1 251 ? -5.493 -0.428 -19.130 1.00 90.31 251 THR A C 1
ATOM 2053 O O . THR A 1 251 ? -6.512 -0.542 -19.812 1.00 90.31 251 THR A O 1
ATOM 2056 N N . VAL A 1 252 ? -4.361 0.091 -19.608 1.00 88.81 252 VAL A N 1
ATOM 2057 C CA . VAL A 1 252 ? -4.160 0.502 -21.008 1.00 88.81 252 VAL A CA 1
ATOM 2058 C C . VAL A 1 252 ? -2.776 0.038 -21.446 1.00 88.81 252 VAL A C 1
ATOM 2060 O O . VAL A 1 252 ? -1.771 0.436 -20.859 1.00 88.81 252 VAL A O 1
ATOM 2063 N N . GLY A 1 253 ? -2.722 -0.838 -22.449 1.00 89.19 253 GLY A N 1
ATOM 2064 C CA . GLY A 1 253 ? -1.506 -1.580 -22.779 1.00 89.19 253 GLY A CA 1
ATOM 2065 C C . GLY A 1 253 ? -0.974 -2.335 -21.556 1.00 89.19 253 GLY A C 1
ATOM 2066 O O . GLY A 1 253 ? -1.739 -3.016 -20.874 1.00 89.19 253 GLY A O 1
ATOM 2067 N N . ASN A 1 254 ? 0.307 -2.156 -21.222 1.00 93.00 254 ASN A N 1
ATOM 2068 C CA . ASN A 1 254 ? 0.916 -2.704 -20.001 1.00 93.00 254 ASN A CA 1
ATOM 2069 C C . ASN A 1 254 ? 0.819 -1.770 -18.770 1.00 93.00 254 ASN A C 1
ATOM 2071 O O . ASN A 1 254 ? 1.457 -2.033 -17.748 1.00 93.00 254 ASN A O 1
ATOM 2075 N N . GLN A 1 255 ? 0.075 -0.664 -18.862 1.00 93.69 255 GLN A N 1
ATOM 2076 C CA . GLN A 1 255 ? -0.002 0.367 -17.825 1.00 93.69 255 GLN A CA 1
ATOM 2077 C C . GLN A 1 255 ? -1.249 0.201 -16.954 1.00 93.69 255 GLN A C 1
ATOM 2079 O O . GLN A 1 255 ? -2.313 -0.171 -17.450 1.00 93.69 255 GLN A O 1
ATOM 2084 N N . LEU A 1 256 ? -1.145 0.573 -15.677 1.00 94.19 256 LEU A N 1
ATOM 2085 C CA . LEU A 1 256 ? -2.284 0.874 -14.813 1.00 94.19 256 LEU A CA 1
ATOM 2086 C C . LEU A 1 256 ? -2.338 2.389 -14.586 1.00 94.19 256 LEU A C 1
ATOM 2088 O O . LEU A 1 256 ? -1.593 2.935 -13.769 1.00 94.19 256 LEU A O 1
ATOM 2092 N N . LEU A 1 257 ? -3.217 3.064 -15.325 1.00 90.88 257 LEU A N 1
ATOM 2093 C CA . LEU A 1 257 ? -3.511 4.482 -15.140 1.00 90.88 257 LEU A CA 1
ATOM 2094 C C . LEU A 1 257 ? -4.332 4.648 -13.860 1.00 90.88 257 LEU A C 1
ATOM 2096 O O . LEU A 1 257 ? -5.410 4.062 -13.742 1.00 90.88 257 LEU A O 1
ATOM 2100 N N . VAL A 1 258 ? -3.840 5.456 -12.923 1.00 90.44 258 VAL A N 1
ATOM 2101 C CA . VAL A 1 258 ? -4.554 5.809 -11.689 1.00 90.44 258 VAL A CA 1
ATOM 2102 C C . VAL A 1 258 ? -4.629 7.322 -11.539 1.00 90.44 258 VAL A C 1
ATOM 2104 O O . VAL A 1 258 ? -3.629 8.027 -11.703 1.00 90.44 258 VAL A O 1
ATOM 2107 N N . ASN A 1 259 ? -5.808 7.825 -11.188 1.00 86.12 259 ASN A N 1
ATOM 2108 C CA . ASN A 1 259 ? -5.970 9.217 -10.799 1.00 86.12 259 ASN A CA 1
ATOM 2109 C C . ASN A 1 259 ? -5.564 9.335 -9.324 1.00 86.12 259 ASN A C 1
ATOM 2111 O O . ASN A 1 259 ? -6.207 8.765 -8.446 1.00 86.12 259 ASN A O 1
ATOM 2115 N N . ALA A 1 260 ? -4.442 10.007 -9.071 1.00 88.31 260 ALA A N 1
ATOM 2116 C CA . ALA A 1 260 ? -3.760 10.029 -7.780 1.00 88.31 260 ALA A CA 1
ATOM 2117 C C . ALA A 1 260 ? -3.279 11.450 -7.392 1.00 88.31 260 ALA A C 1
ATOM 2119 O O . ALA A 1 260 ? -2.075 11.629 -7.154 1.00 88.31 260 ALA A O 1
ATOM 2120 N N . PRO A 1 261 ? -4.186 12.452 -7.343 1.00 85.12 261 PRO A N 1
ATOM 2121 C CA . PRO A 1 261 ? -3.870 13.836 -6.987 1.00 85.12 261 PRO A CA 1
ATOM 2122 C C . PRO A 1 261 ? -3.305 14.026 -5.578 1.00 85.12 261 PRO A C 1
ATOM 2124 O O . PRO A 1 261 ? -3.474 13.185 -4.692 1.00 85.12 261 PRO A O 1
ATOM 2127 N N . LEU A 1 262 ? -2.681 15.180 -5.348 1.00 81.69 262 LEU A N 1
ATOM 2128 C CA . LEU A 1 262 ? -2.360 15.636 -3.999 1.00 81.69 262 LEU A CA 1
ATOM 2129 C C . LEU A 1 262 ? -3.558 16.382 -3.409 1.00 81.69 262 LEU A C 1
ATOM 2131 O O . LEU A 1 262 ? -4.095 17.303 -4.026 1.00 81.69 262 LEU A O 1
ATOM 2135 N N . VAL A 1 263 ? -3.990 15.965 -2.219 1.00 79.69 263 VAL A N 1
ATOM 2136 C CA . VAL A 1 263 ? -5.246 16.414 -1.605 1.00 79.69 263 VAL A CA 1
ATOM 2137 C C . VAL A 1 263 ? -4.948 17.147 -0.301 1.00 79.69 263 VAL A C 1
ATOM 2139 O O . VAL A 1 263 ? -4.306 16.598 0.591 1.00 79.69 263 VAL A O 1
ATOM 2142 N N . ALA A 1 264 ? -5.420 18.387 -0.176 1.00 73.75 264 ALA A N 1
ATOM 2143 C CA . ALA A 1 264 ? -5.330 19.145 1.072 1.00 73.75 264 ALA A CA 1
ATOM 2144 C C . ALA A 1 264 ? -6.506 18.826 2.000 1.00 73.75 264 ALA A C 1
ATOM 2146 O O . ALA A 1 264 ? -7.599 18.490 1.541 1.00 73.75 264 ALA A O 1
ATOM 2147 N N . ALA A 1 265 ? -6.309 19.028 3.305 1.00 68.00 265 ALA A N 1
ATOM 2148 C CA . ALA A 1 265 ? -7.406 19.047 4.267 1.00 68.00 265 ALA A CA 1
ATOM 2149 C C . ALA A 1 265 ? -8.489 20.074 3.859 1.00 68.00 265 ALA A C 1
ATOM 2151 O O . ALA A 1 265 ? -8.147 21.164 3.388 1.00 68.00 265 ALA A O 1
ATOM 2152 N N . PRO A 1 266 ? -9.788 19.755 4.022 1.00 64.31 266 PRO A N 1
ATOM 2153 C CA . PRO A 1 266 ? -10.877 20.634 3.605 1.00 64.31 266 PRO A CA 1
ATOM 2154 C C . PRO A 1 266 ? -10.857 21.956 4.381 1.00 64.31 266 PRO A C 1
ATOM 2156 O O . PRO A 1 266 ? -10.808 21.976 5.609 1.00 64.31 266 PRO A O 1
ATOM 2159 N N . VAL A 1 267 ? -10.940 23.070 3.649 1.00 53.72 267 VAL A N 1
ATOM 2160 C CA . VAL A 1 267 ? -10.764 24.433 4.192 1.00 53.72 267 VAL A CA 1
ATOM 2161 C C . VAL A 1 267 ? -11.986 24.923 4.989 1.00 53.72 267 VAL A C 1
ATOM 2163 O O . VAL A 1 267 ? -11.877 25.874 5.758 1.00 53.72 267 VAL A O 1
ATOM 2166 N N . ARG A 1 268 ? -13.159 24.294 4.822 1.00 63.38 268 ARG A N 1
ATOM 2167 C CA . ARG A 1 268 ? -14.427 24.690 5.463 1.00 63.38 268 ARG A CA 1
ATOM 2168 C C . ARG A 1 268 ? -15.131 23.479 6.064 1.00 63.38 268 ARG A C 1
ATOM 2170 O O . ARG A 1 268 ? -15.592 22.610 5.326 1.00 63.38 268 ARG A O 1
ATOM 2177 N N . ARG A 1 269 ? -15.242 23.421 7.393 1.00 66.31 269 ARG A N 1
ATOM 2178 C CA . ARG A 1 269 ? -15.892 22.310 8.116 1.00 66.31 269 ARG A CA 1
ATOM 2179 C C . ARG A 1 269 ? -17.420 22.366 8.004 1.00 66.31 269 ARG A C 1
ATOM 2181 O O . ARG A 1 269 ? -18.097 21.343 8.053 1.00 66.31 269 ARG A O 1
ATOM 2188 N N . GLU A 1 270 ? -17.947 23.562 7.790 1.00 67.31 270 GLU A N 1
ATOM 2189 C CA . GLU A 1 270 ? -19.366 23.920 7.753 1.00 67.31 270 GLU A CA 1
ATOM 2190 C C . GLU A 1 270 ? -20.046 23.308 6.516 1.00 67.31 270 GLU A C 1
ATOM 2192 O O . GLU A 1 270 ? -21.156 22.781 6.592 1.00 67.31 270 GLU A O 1
ATOM 2197 N N . PHE A 1 271 ? -19.331 23.289 5.382 1.00 65.94 271 PHE A N 1
ATOM 2198 C CA . PHE A 1 271 ? -19.754 22.621 4.144 1.00 65.94 271 PHE A CA 1
ATOM 2199 C C . PHE A 1 271 ? -19.935 21.106 4.328 1.00 65.94 271 PHE A C 1
ATOM 2201 O O . PHE A 1 271 ? -20.788 20.498 3.684 1.00 65.94 271 PHE A O 1
ATOM 2208 N N . LEU A 1 272 ? -19.158 20.501 5.232 1.00 68.94 272 LEU A N 1
ATOM 2209 C CA . LEU A 1 272 ? -19.190 19.064 5.503 1.00 68.94 272 LEU A CA 1
ATOM 2210 C C . LEU A 1 272 ? -20.358 18.721 6.432 1.00 68.94 272 LEU A C 1
ATOM 2212 O O . LEU A 1 272 ? -21.103 17.782 6.160 1.00 68.94 272 LEU A O 1
ATOM 2216 N N . GLN A 1 273 ? -20.580 19.538 7.469 1.00 70.06 273 GLN A N 1
ATOM 2217 C CA . GLN A 1 273 ? -21.737 19.421 8.365 1.00 70.06 273 GLN A CA 1
ATOM 2218 C C . GLN A 1 273 ? -23.063 19.499 7.599 1.00 70.06 273 GLN A C 1
ATOM 2220 O O . GLN A 1 273 ? -23.946 18.680 7.835 1.00 70.06 273 GLN A O 1
ATOM 2225 N N . ALA A 1 274 ? -23.172 20.392 6.609 1.00 67.88 274 ALA A N 1
ATOM 2226 C CA . ALA A 1 274 ? -24.351 20.496 5.744 1.00 67.88 274 ALA A CA 1
ATOM 2227 C C . ALA A 1 274 ? -24.638 19.234 4.894 1.00 67.88 274 ALA A C 1
ATOM 2229 O O . ALA A 1 274 ? -25.742 19.096 4.366 1.00 67.88 274 ALA A O 1
ATOM 2230 N N . LYS A 1 275 ? -23.671 18.313 4.753 1.00 74.81 275 LYS A N 1
ATOM 2231 C CA . LYS A 1 275 ? -23.816 17.036 4.029 1.00 74.81 275 LYS A CA 1
ATOM 2232 C C . LYS A 1 275 ? -24.016 15.819 4.945 1.00 74.81 275 LYS A C 1
ATOM 2234 O O . LYS A 1 275 ? -24.318 14.738 4.438 1.00 74.81 275 LYS A O 1
ATOM 2239 N N . VAL A 1 276 ? -23.869 15.961 6.266 1.00 82.88 276 VAL A N 1
ATOM 2240 C CA . VAL A 1 276 ? -24.069 14.863 7.228 1.00 82.88 276 VAL A CA 1
ATOM 2241 C C . VAL A 1 276 ? -25.551 14.520 7.339 1.00 82.88 276 VAL A C 1
ATOM 2243 O O . VAL A 1 276 ? -26.362 15.349 7.739 1.00 82.88 276 VAL A O 1
ATOM 2246 N N . LYS A 1 277 ? -25.913 13.263 7.053 1.00 83.19 277 LYS A N 1
ATOM 2247 C CA . LYS A 1 277 ? -27.291 12.784 7.258 1.00 83.19 277 LYS A CA 1
ATOM 2248 C C . LYS A 1 277 ? -27.573 12.320 8.691 1.00 83.19 277 LYS A C 1
ATOM 2250 O O . LYS A 1 277 ? -28.724 12.365 9.120 1.00 83.19 277 LYS A O 1
ATOM 2255 N N . LYS A 1 278 ? -26.565 11.780 9.392 1.00 88.38 278 LYS A N 1
ATOM 2256 C CA . LYS A 1 278 ? -26.673 11.154 10.728 1.00 88.38 278 LYS A CA 1
ATOM 2257 C C . LYS A 1 278 ? -25.335 11.204 11.470 1.00 88.38 278 LYS A C 1
ATOM 2259 O O . LYS A 1 278 ? -24.298 11.034 10.832 1.00 88.38 278 LYS A O 1
ATOM 2264 N N . THR A 1 279 ? -25.382 11.318 12.797 1.00 87.56 279 THR A N 1
ATOM 2265 C CA . THR A 1 279 ? -24.212 11.205 13.687 1.00 87.56 279 THR A CA 1
ATOM 2266 C C . THR A 1 279 ? -24.280 9.907 14.505 1.00 87.56 279 THR A C 1
ATOM 2268 O O . THR A 1 279 ? -25.356 9.520 14.963 1.00 87.56 279 THR A O 1
ATOM 2271 N N . PHE A 1 280 ? -23.145 9.229 14.695 1.00 89.06 280 PHE A N 1
ATOM 2272 C CA . PHE A 1 280 ? -23.013 7.967 15.438 1.00 89.06 280 PHE A CA 1
ATOM 2273 C C . PHE A 1 280 ? -21.885 8.029 16.479 1.00 89.06 280 PHE A C 1
ATOM 2275 O O . PHE A 1 280 ? -20.904 8.739 16.291 1.00 89.06 280 PHE A O 1
ATOM 2282 N N . ALA A 1 281 ? -21.992 7.256 17.562 1.00 84.06 281 ALA A N 1
ATOM 2283 C CA . ALA A 1 281 ? -20.979 7.212 18.619 1.00 84.06 281 ALA A CA 1
ATOM 2284 C C . ALA A 1 281 ? -19.795 6.278 18.283 1.00 84.06 281 ALA A C 1
ATOM 2286 O O . ALA A 1 281 ? -19.983 5.198 17.718 1.00 84.06 281 ALA A O 1
ATOM 2287 N N . ALA A 1 282 ? -18.581 6.665 18.693 1.00 80.12 282 ALA A N 1
ATOM 2288 C CA . ALA A 1 282 ? -17.330 5.937 18.432 1.00 80.12 282 ALA A CA 1
ATOM 2289 C C . ALA A 1 282 ? -17.316 4.504 18.991 1.00 80.12 282 ALA A C 1
ATOM 2291 O O . ALA A 1 282 ? -16.718 3.598 18.409 1.00 80.12 282 ALA A O 1
ATOM 2292 N N . ASN A 1 283 ? -18.020 4.279 20.105 1.00 83.44 283 ASN A N 1
ATOM 2293 C CA . ASN A 1 283 ? -18.137 2.978 20.766 1.00 83.44 283 ASN A CA 1
ATOM 2294 C C . ASN A 1 283 ? -18.902 1.918 19.946 1.00 83.44 283 ASN A C 1
ATOM 2296 O O . ASN A 1 283 ? -18.984 0.771 20.379 1.00 83.44 283 ASN A O 1
ATOM 2300 N N . LYS A 1 284 ? -19.442 2.277 18.772 1.00 84.69 284 LYS A N 1
ATOM 2301 C CA . LYS A 1 284 ? -20.020 1.336 17.803 1.00 84.69 284 LYS A CA 1
ATOM 2302 C C . LYS A 1 284 ? -19.012 0.726 16.823 1.00 84.69 284 LYS A C 1
ATOM 2304 O O . LYS A 1 284 ? -19.428 -0.094 16.010 1.00 84.69 284 LYS A O 1
ATOM 2309 N N . VAL A 1 285 ? -17.727 1.090 16.855 1.00 89.69 285 VAL A N 1
ATOM 2310 C CA . VAL A 1 285 ? -16.710 0.458 15.994 1.00 89.69 285 VAL A CA 1
ATOM 2311 C C . VAL A 1 285 ? -16.460 -0.991 16.434 1.00 89.69 285 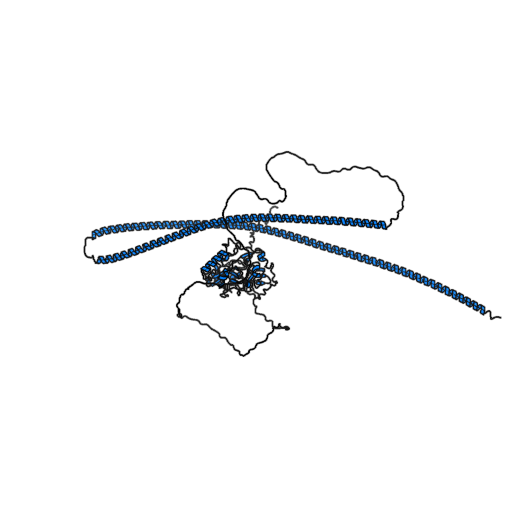VAL A C 1
ATOM 2313 O O . VAL A 1 285 ? -15.949 -1.233 17.525 1.00 89.69 285 VAL A O 1
ATOM 2316 N N . ASP A 1 286 ? -16.793 -1.956 15.573 1.00 92.69 286 ASP A N 1
ATOM 2317 C CA . ASP A 1 286 ? -16.357 -3.350 15.719 1.00 92.69 286 ASP A CA 1
ATOM 2318 C C . ASP A 1 286 ? -14.863 -3.467 15.366 1.00 92.69 286 ASP A C 1
ATOM 2320 O O . ASP A 1 286 ? -14.355 -2.758 14.494 1.00 92.69 286 ASP A O 1
ATOM 2324 N N . SER A 1 287 ? -14.158 -4.391 16.020 1.00 92.88 287 SER A N 1
ATOM 2325 C CA . SER A 1 287 ? -12.792 -4.794 15.658 1.00 92.88 287 SER A CA 1
ATOM 2326 C C . SER A 1 287 ? -12.735 -6.156 14.949 1.00 92.88 287 SER A C 1
ATOM 2328 O O . SER A 1 287 ? -11.661 -6.704 14.741 1.00 92.88 287 SER A O 1
ATOM 2330 N N . GLY A 1 288 ? -13.874 -6.723 14.540 1.00 94.00 288 GLY A N 1
ATOM 2331 C CA . GLY A 1 288 ? -13.962 -7.953 13.747 1.00 94.00 288 GLY A CA 1
ATOM 2332 C C . GLY A 1 288 ? -14.004 -9.235 14.580 1.00 94.00 288 GLY A C 1
ATOM 2333 O O . GLY A 1 288 ? -13.807 -10.331 14.047 1.00 94.00 288 GLY A O 1
ATOM 2334 N N . TRP A 1 289 ? -14.250 -9.127 15.889 1.00 94.19 289 TRP A N 1
ATOM 2335 C CA . TRP A 1 289 ? -14.284 -10.265 16.820 1.00 94.19 289 TRP A CA 1
ATOM 2336 C C . TRP A 1 289 ? -15.698 -10.744 17.163 1.00 94.19 289 TRP A C 1
ATOM 2338 O O . TRP A 1 289 ? -15.836 -11.820 17.748 1.00 94.19 289 TRP A O 1
ATOM 2348 N N . ALA A 1 290 ? -16.744 -10.010 16.765 1.00 86.81 290 ALA A N 1
ATOM 2349 C CA . ALA A 1 290 ? -18.143 -10.371 17.016 1.00 86.81 290 ALA A CA 1
ATOM 2350 C C . ALA A 1 290 ? -18.533 -11.760 16.461 1.00 86.81 290 ALA A C 1
ATOM 2352 O O . ALA A 1 290 ? -19.355 -12.458 17.054 1.00 86.81 290 ALA A O 1
ATOM 2353 N N . GLY A 1 291 ? -17.900 -12.200 15.365 1.00 82.38 291 GLY A N 1
ATOM 2354 C CA . GLY A 1 291 ? -18.099 -13.539 14.795 1.00 82.38 291 GLY A CA 1
ATOM 2355 C C . GLY A 1 291 ? -17.549 -14.692 15.650 1.00 82.38 291 GLY A C 1
ATOM 2356 O O . GLY A 1 291 ? -18.015 -15.822 15.515 1.00 82.38 291 GLY A O 1
ATOM 2357 N N . VAL A 1 292 ? -16.594 -14.429 16.552 1.00 91.62 292 VAL A N 1
ATOM 2358 C CA . VAL A 1 292 ? -15.986 -15.451 17.422 1.00 91.62 292 VAL A CA 1
ATOM 2359 C C . VAL A 1 292 ? -16.805 -15.557 18.706 1.00 91.62 292 VAL A C 1
ATOM 2361 O O . VAL A 1 292 ? -16.583 -14.808 19.661 1.00 91.62 292 VAL A O 1
ATOM 2364 N N . LYS A 1 293 ? -17.799 -16.452 18.707 1.00 89.00 293 LYS A N 1
ATOM 2365 C CA . LYS A 1 293 ? -18.780 -16.580 19.801 1.00 89.00 293 LYS A CA 1
ATOM 2366 C C . LYS A 1 293 ? -18.184 -17.126 21.100 1.00 89.00 293 LYS A C 1
ATOM 2368 O O . LYS A 1 293 ? -18.589 -16.680 22.168 1.00 89.00 293 LYS A O 1
ATOM 2373 N N . ASP A 1 294 ? -17.231 -18.054 21.021 1.00 92.00 294 ASP A N 1
ATOM 2374 C CA . ASP A 1 294 ? -16.543 -18.584 22.202 1.00 92.00 294 ASP A CA 1
ATOM 2375 C C . ASP A 1 294 ? -15.443 -17.621 22.686 1.00 92.00 294 ASP A C 1
ATOM 2377 O O . ASP A 1 294 ? -14.546 -17.226 21.935 1.00 92.00 294 ASP A O 1
ATOM 2381 N N . GLY A 1 295 ? -15.499 -17.254 23.969 1.00 92.50 295 GLY A N 1
ATOM 2382 C CA . GLY A 1 295 ? -14.491 -16.421 24.623 1.00 92.50 295 GLY A CA 1
ATOM 2383 C C . GLY A 1 295 ? -13.130 -17.111 24.774 1.00 92.50 295 GLY A C 1
ATOM 2384 O O . GLY A 1 295 ? -12.102 -16.428 24.740 1.00 92.50 295 GLY A O 1
ATOM 2385 N N . LYS A 1 296 ? -13.092 -18.448 24.886 1.00 93.06 296 LYS A N 1
ATOM 2386 C CA . LYS A 1 296 ? -11.839 -19.213 24.950 1.00 93.06 296 LYS A CA 1
ATOM 2387 C C . LYS A 1 296 ? -11.140 -19.201 23.594 1.00 93.06 296 LYS A C 1
ATOM 2389 O O . LYS A 1 296 ? -10.011 -18.724 23.515 1.00 93.06 296 LYS A O 1
ATOM 2394 N N . GLU A 1 297 ? -11.827 -19.590 22.521 1.00 93.25 297 GLU A N 1
ATOM 2395 C CA . GLU A 1 297 ? -11.334 -19.479 21.142 1.00 93.25 297 GLU A CA 1
ATOM 2396 C C . GLU A 1 297 ? -10.875 -18.053 20.786 1.00 93.25 297 GLU A C 1
ATOM 2398 O O . GLU A 1 297 ? -9.789 -17.866 20.232 1.00 93.25 297 GLU A O 1
ATOM 2403 N N . ARG A 1 298 ? -11.647 -17.025 21.171 1.00 95.19 298 ARG A N 1
ATOM 2404 C CA . ARG A 1 298 ? -11.267 -15.611 20.996 1.00 95.19 298 ARG A CA 1
ATOM 2405 C C . ARG A 1 298 ? -9.942 -15.274 21.689 1.00 95.19 298 ARG A C 1
ATOM 2407 O O . ARG A 1 298 ? -9.123 -14.546 21.128 1.00 95.19 298 ARG A O 1
ATOM 2414 N N . THR A 1 299 ? -9.719 -15.811 22.886 1.00 94.56 299 THR A N 1
ATOM 2415 C CA . THR A 1 299 ? -8.487 -15.608 23.663 1.00 94.56 299 THR A CA 1
ATOM 2416 C C . THR A 1 299 ? -7.306 -16.367 23.049 1.00 94.56 299 THR A C 1
ATOM 2418 O O . THR A 1 299 ? -6.231 -15.795 22.879 1.00 94.56 299 THR A O 1
ATOM 2421 N N . GLU A 1 300 ? -7.504 -17.622 22.639 1.00 94.75 300 GLU A N 1
ATOM 2422 C CA . GLU A 1 300 ? -6.485 -18.446 21.974 1.00 94.75 300 GLU A CA 1
ATOM 2423 C C . GLU A 1 300 ? -5.993 -17.822 20.658 1.00 94.75 300 GLU A C 1
ATOM 2425 O O . GLU A 1 300 ? -4.788 -17.815 20.390 1.00 94.75 300 GLU A O 1
ATOM 2430 N N . LEU A 1 301 ? -6.906 -17.252 19.861 1.00 95.19 301 LEU A N 1
ATOM 2431 C CA . LEU A 1 301 ? -6.582 -16.522 18.630 1.00 95.19 301 LEU A CA 1
ATOM 2432 C C . LEU A 1 301 ? -5.776 -15.244 18.907 1.00 95.19 301 LEU A C 1
ATOM 2434 O O . LEU A 1 301 ? -4.752 -15.024 18.262 1.00 95.19 301 LEU A O 1
ATOM 2438 N N . ARG A 1 302 ? -6.175 -14.435 19.898 1.00 95.50 302 ARG A N 1
ATOM 2439 C CA . ARG A 1 302 ? -5.432 -13.223 20.302 1.00 95.50 302 ARG A CA 1
ATOM 2440 C C . ARG A 1 302 ? -4.013 -13.552 20.769 1.00 95.50 302 ARG A C 1
ATOM 2442 O O . ARG A 1 302 ? -3.058 -12.915 20.330 1.00 95.50 302 ARG A O 1
ATOM 2449 N N . GLN A 1 303 ? -3.853 -14.601 21.576 1.00 94.25 303 GLN A N 1
ATOM 2450 C CA . GLN A 1 303 ? -2.529 -15.091 21.968 1.00 94.25 303 GLN A CA 1
ATOM 2451 C C . GLN A 1 303 ? -1.722 -15.632 20.775 1.00 94.25 303 GLN A C 1
ATOM 2453 O O . GLN A 1 303 ? -0.497 -15.514 20.755 1.00 94.25 303 GLN A O 1
ATOM 2458 N N . ARG A 1 304 ? -2.373 -16.236 19.768 1.00 94.19 304 ARG A N 1
ATOM 2459 C CA . ARG A 1 304 ? -1.698 -16.688 18.541 1.00 94.19 304 ARG A CA 1
ATOM 2460 C C . ARG A 1 304 ? -1.141 -15.502 17.752 1.00 94.19 304 ARG A C 1
ATOM 2462 O O . ARG A 1 304 ? 0.028 -15.558 17.385 1.00 94.19 304 ARG A O 1
ATOM 2469 N N . PHE A 1 305 ? -1.909 -14.423 17.591 1.00 94.81 305 PHE A N 1
ATOM 2470 C CA . PHE A 1 305 ? -1.435 -13.192 16.945 1.00 94.81 305 PHE A CA 1
ATOM 2471 C C . PHE A 1 305 ? -0.245 -12.583 17.696 1.00 94.81 305 PHE A C 1
ATOM 2473 O O . PHE A 1 305 ? 0.784 -12.316 17.085 1.00 94.81 305 PHE A O 1
ATOM 2480 N N . GLN A 1 306 ? -0.308 -12.492 19.028 1.00 92.88 306 GLN A N 1
ATOM 2481 C CA . GLN A 1 306 ? 0.823 -12.033 19.848 1.00 92.88 306 GLN A CA 1
ATOM 2482 C C . GLN A 1 306 ? 2.092 -12.888 19.646 1.00 92.88 306 GLN A C 1
ATOM 2484 O O . GLN A 1 306 ? 3.193 -12.340 19.539 1.00 92.88 306 GLN A O 1
ATOM 2489 N N . ARG A 1 307 ? 1.953 -14.220 19.534 1.00 92.69 307 ARG A N 1
ATOM 2490 C CA . ARG A 1 307 ? 3.070 -15.139 19.233 1.00 92.69 307 ARG A CA 1
ATOM 2491 C C . ARG A 1 307 ? 3.611 -14.977 17.806 1.00 92.69 307 ARG A C 1
ATOM 2493 O O . ARG A 1 307 ? 4.824 -15.014 17.630 1.00 92.69 307 ARG A O 1
ATOM 2500 N N . GLU A 1 308 ? 2.753 -14.770 16.806 1.00 91.25 308 GLU A N 1
ATOM 2501 C CA . GLU A 1 308 ? 3.165 -14.470 15.420 1.00 91.25 308 GLU A CA 1
ATOM 2502 C C . GLU A 1 308 ? 3.922 -13.144 15.320 1.00 91.25 308 GLU A C 1
ATOM 2504 O O . GLU A 1 308 ? 4.964 -13.074 14.670 1.00 91.25 308 GLU A O 1
ATOM 2509 N N . THR A 1 309 ? 3.422 -12.112 16.004 1.00 89.44 309 THR A N 1
ATOM 2510 C CA . THR A 1 309 ? 4.053 -10.793 16.110 1.00 89.44 309 THR A CA 1
ATOM 2511 C C . THR A 1 309 ? 5.390 -10.853 16.861 1.00 89.44 309 THR A C 1
ATOM 2513 O O . THR A 1 309 ? 6.191 -9.939 16.715 1.00 89.44 309 THR A O 1
ATOM 2516 N N . LYS A 1 310 ? 5.682 -11.909 17.642 1.00 89.12 310 LYS A N 1
ATOM 2517 C CA . LYS A 1 310 ? 6.944 -12.096 18.399 1.00 89.12 310 LYS A CA 1
ATOM 2518 C C . LYS A 1 310 ? 7.313 -10.913 19.315 1.00 89.12 310 LYS A C 1
ATOM 2520 O O . LYS A 1 310 ? 8.487 -10.666 19.568 1.00 89.12 310 LYS A O 1
ATOM 2525 N N . GLY A 1 311 ? 6.314 -10.171 19.797 1.00 84.62 311 GLY A N 1
ATOM 2526 C CA . GLY A 1 311 ? 6.516 -8.948 20.585 1.00 84.62 311 GLY A CA 1
ATOM 2527 C C . GLY A 1 311 ? 7.006 -7.728 19.791 1.00 84.62 311 GLY A C 1
ATOM 2528 O O . GLY A 1 311 ? 7.330 -6.715 20.404 1.00 84.62 311 GLY A O 1
ATOM 2529 N N . LEU A 1 312 ? 7.055 -7.799 18.456 1.00 89.12 312 LEU A N 1
ATOM 2530 C CA . LEU A 1 312 ? 7.392 -6.663 17.600 1.00 89.12 312 LEU A CA 1
ATOM 2531 C C . LEU A 1 312 ? 6.314 -5.567 17.666 1.00 89.12 312 LEU A C 1
ATOM 2533 O O . LEU A 1 312 ? 5.124 -5.829 17.839 1.00 89.12 312 LEU A O 1
ATOM 2537 N N . THR A 1 313 ? 6.749 -4.325 17.493 1.00 89.44 313 THR A N 1
ATOM 2538 C CA . THR A 1 313 ? 5.942 -3.101 17.603 1.00 89.44 313 THR A CA 1
ATOM 2539 C C . THR A 1 313 ? 6.276 -2.147 16.451 1.00 89.44 313 THR A C 1
ATOM 2541 O O . THR A 1 313 ? 7.340 -2.297 15.844 1.00 89.44 313 THR A O 1
ATOM 2544 N N . PRO A 1 314 ? 5.457 -1.105 16.199 1.00 88.25 314 PRO A N 1
ATOM 2545 C CA . PRO A 1 314 ? 5.818 -0.012 15.291 1.00 88.25 314 PRO A CA 1
ATOM 2546 C C . PRO A 1 314 ? 7.231 0.548 15.535 1.00 88.25 314 PRO A C 1
ATOM 2548 O O . PRO A 1 314 ? 7.978 0.780 14.593 1.00 88.25 314 PRO A O 1
ATOM 2551 N N . SER A 1 315 ? 7.632 0.691 16.802 1.00 84.94 315 SER A N 1
ATOM 2552 C CA . SER A 1 315 ? 8.945 1.214 17.204 1.00 84.94 315 SER A CA 1
ATOM 2553 C C . SER A 1 315 ? 10.113 0.223 17.103 1.00 84.94 315 SER A C 1
ATOM 2555 O O . SER A 1 315 ? 11.260 0.655 17.128 1.00 84.94 315 SER A O 1
ATOM 2557 N N . THR A 1 316 ? 9.863 -1.089 17.012 1.00 86.88 316 THR A N 1
ATOM 2558 C CA . THR A 1 316 ? 10.923 -2.126 17.015 1.00 86.88 316 THR A CA 1
ATOM 2559 C C . THR A 1 316 ? 11.034 -2.912 15.710 1.00 86.88 316 THR A C 1
ATOM 2561 O O . THR A 1 316 ? 12.063 -3.541 15.469 1.00 86.88 316 THR A O 1
ATOM 2564 N N . ALA A 1 317 ? 10.013 -2.864 14.853 1.00 88.25 317 ALA A N 1
ATOM 2565 C CA . ALA A 1 317 ? 10.036 -3.431 13.510 1.00 88.25 317 ALA A CA 1
ATOM 2566 C C . ALA A 1 317 ? 9.272 -2.530 12.522 1.00 88.25 317 ALA A C 1
ATOM 2568 O O . ALA A 1 317 ? 8.096 -2.793 12.237 1.00 88.25 317 ALA A O 1
ATOM 2569 N N . PRO A 1 318 ? 9.915 -1.487 11.967 1.00 89.62 318 PRO A N 1
ATOM 2570 C CA . PRO A 1 318 ? 9.380 -0.801 10.797 1.00 89.62 318 PRO A CA 1
ATOM 2571 C C . PRO A 1 318 ? 9.222 -1.773 9.613 1.00 89.62 318 PRO A C 1
ATOM 2573 O O . PRO A 1 318 ? 9.790 -2.871 9.591 1.00 89.62 318 PRO A O 1
ATOM 2576 N N . ALA A 1 319 ? 8.432 -1.389 8.613 1.00 92.44 319 ALA A N 1
ATOM 2577 C CA . ALA A 1 319 ? 8.253 -2.177 7.399 1.00 92.44 319 ALA A CA 1
ATOM 2578 C C . ALA A 1 319 ? 9.575 -2.322 6.623 1.00 92.44 319 ALA A C 1
ATOM 2580 O O . ALA A 1 319 ? 10.327 -1.360 6.451 1.00 92.44 319 ALA A O 1
ATOM 2581 N N . ARG A 1 320 ? 9.844 -3.528 6.108 1.00 92.44 320 ARG A N 1
ATOM 2582 C CA . ARG A 1 320 ? 11.013 -3.823 5.270 1.00 92.44 320 ARG A CA 1
ATOM 2583 C C . ARG A 1 320 ? 10.970 -2.944 4.021 1.00 92.44 320 ARG A C 1
ATOM 2585 O O . ARG A 1 320 ? 9.985 -2.984 3.285 1.00 92.44 320 ARG A O 1
ATOM 2592 N N . ALA A 1 321 ? 12.062 -2.230 3.755 1.00 89.62 321 ALA A N 1
ATOM 2593 C CA . ALA A 1 321 ? 12.257 -1.486 2.514 1.00 89.62 321 ALA A CA 1
ATOM 2594 C C . ALA A 1 321 ? 12.119 -2.389 1.272 1.00 89.62 321 ALA A C 1
ATOM 2596 O O . ALA A 1 321 ? 12.445 -3.582 1.307 1.00 89.62 321 ALA A O 1
ATOM 2597 N N . VAL A 1 322 ? 11.653 -1.809 0.166 1.00 89.69 322 VAL A N 1
ATOM 2598 C CA . VAL A 1 322 ? 11.567 -2.494 -1.133 1.00 89.69 322 VAL A CA 1
ATOM 2599 C C . VAL A 1 322 ? 12.968 -2.893 -1.598 1.00 89.69 322 VAL A C 1
ATOM 2601 O O . VAL A 1 322 ? 13.911 -2.116 -1.467 1.00 89.69 322 VAL A O 1
ATOM 2604 N N . LEU A 1 323 ? 13.110 -4.095 -2.155 1.00 87.44 323 LEU A N 1
ATOM 2605 C CA . LEU A 1 323 ? 14.332 -4.544 -2.821 1.00 87.44 323 LEU A CA 1
ATOM 2606 C C . LEU A 1 323 ? 14.117 -4.522 -4.335 1.00 87.44 323 LEU A C 1
ATOM 2608 O O . LEU A 1 323 ? 13.025 -4.821 -4.807 1.00 87.44 323 LEU A O 1
ATOM 2612 N N . ALA A 1 324 ? 15.167 -4.267 -5.117 1.00 84.25 324 ALA A N 1
ATOM 2613 C CA . ALA A 1 324 ? 15.084 -4.306 -6.582 1.00 84.25 324 ALA A CA 1
ATOM 2614 C C . ALA A 1 324 ? 14.523 -5.647 -7.105 1.00 84.25 324 ALA A C 1
ATOM 2616 O O . ALA A 1 324 ? 13.779 -5.668 -8.081 1.00 84.25 324 ALA A O 1
ATOM 2617 N N . ALA A 1 325 ? 14.811 -6.756 -6.411 1.00 85.06 325 ALA A N 1
ATOM 2618 C CA . ALA A 1 325 ? 14.261 -8.081 -6.704 1.00 85.06 325 ALA A CA 1
ATOM 2619 C C . ALA A 1 325 ? 12.734 -8.188 -6.503 1.00 85.06 325 ALA A C 1
ATOM 2621 O O . ALA A 1 325 ? 12.096 -8.965 -7.207 1.00 85.06 325 ALA A O 1
ATOM 2622 N N . ASP A 1 326 ? 12.130 -7.395 -5.605 1.00 84.12 326 ASP A N 1
ATOM 2623 C CA . ASP A 1 326 ? 10.666 -7.325 -5.462 1.00 84.12 326 ASP A CA 1
ATOM 2624 C C . ASP A 1 326 ? 10.005 -6.687 -6.712 1.00 84.12 326 ASP A C 1
ATOM 2626 O O . ASP A 1 326 ? 8.827 -6.924 -6.969 1.00 84.12 326 ASP A O 1
ATOM 2630 N N . LEU A 1 327 ? 10.759 -5.902 -7.501 1.00 88.00 327 LEU A N 1
ATOM 2631 C CA . LEU A 1 327 ? 10.269 -5.124 -8.650 1.00 88.00 327 LEU A CA 1
ATOM 2632 C C . LEU A 1 327 ? 10.597 -5.728 -10.030 1.00 88.00 327 LEU A C 1
ATOM 2634 O O . LEU A 1 327 ? 10.027 -5.287 -11.024 1.00 88.00 327 LEU A O 1
ATOM 2638 N N . GLN A 1 328 ? 11.475 -6.736 -10.120 1.00 87.12 328 GLN A N 1
ATOM 2639 C CA . GLN A 1 328 ? 11.967 -7.310 -11.395 1.00 87.12 328 GLN A CA 1
ATOM 2640 C C . GLN A 1 328 ? 10.875 -7.852 -12.338 1.00 87.12 328 GLN A C 1
ATOM 2642 O O . GLN A 1 328 ? 11.124 -8.041 -13.524 1.00 87.12 328 GLN A O 1
ATOM 2647 N N . VAL A 1 329 ? 9.679 -8.122 -11.814 1.00 88.19 329 VAL A N 1
ATOM 2648 C CA . VAL A 1 329 ? 8.529 -8.672 -12.553 1.00 88.19 329 VAL A CA 1
ATOM 2649 C C . VAL A 1 329 ? 7.614 -7.599 -13.161 1.00 88.19 329 VAL A C 1
ATOM 2651 O O . VAL A 1 329 ? 6.681 -7.929 -13.894 1.00 88.19 329 VAL A O 1
ATOM 2654 N N . VAL A 1 330 ? 7.853 -6.322 -12.849 1.00 90.69 330 VAL A N 1
ATOM 2655 C CA . VAL A 1 330 ? 7.062 -5.177 -13.319 1.00 90.69 330 VAL A CA 1
ATOM 2656 C C . VAL A 1 330 ? 7.685 -4.609 -14.604 1.00 90.69 330 VAL A C 1
ATOM 2658 O O . VAL A 1 330 ? 8.910 -4.477 -14.668 1.00 90.69 330 VAL A O 1
ATOM 2661 N N . PRO A 1 331 ? 6.894 -4.221 -15.625 1.00 87.19 331 PRO A N 1
ATOM 2662 C CA . PRO A 1 331 ? 7.427 -3.536 -16.801 1.00 87.19 331 PRO A CA 1
ATOM 2663 C C . PRO A 1 331 ? 8.194 -2.257 -16.425 1.00 87.19 331 PRO A C 1
ATOM 2665 O O . PRO A 1 331 ? 7.662 -1.379 -15.749 1.00 87.19 331 PRO A O 1
ATOM 2668 N N . VAL A 1 332 ? 9.444 -2.129 -16.885 1.00 84.62 332 VAL A N 1
ATOM 2669 C CA . VAL A 1 332 ? 10.307 -0.968 -16.575 1.00 84.62 332 VAL A CA 1
ATOM 2670 C C . VAL A 1 332 ? 9.705 0.333 -17.121 1.00 84.62 332 VAL A C 1
ATOM 2672 O O . VAL A 1 332 ? 9.687 1.357 -16.435 1.00 84.62 332 VAL A O 1
ATOM 2675 N N . GLN A 1 333 ? 9.179 0.272 -18.347 1.00 84.62 333 GLN A N 1
ATOM 2676 C CA . GLN A 1 333 ? 8.511 1.368 -19.043 1.00 84.62 333 GLN A CA 1
ATOM 2677 C C . GLN A 1 333 ? 7.050 1.016 -19.330 1.00 84.62 333 GLN A C 1
ATOM 2679 O O . GLN A 1 333 ? 6.705 -0.143 -19.580 1.00 84.62 333 GLN A O 1
ATOM 2684 N N . GLY A 1 334 ? 6.204 2.044 -19.301 1.00 85.19 334 GLY A N 1
ATOM 2685 C CA . GLY A 1 334 ? 4.802 1.942 -19.672 1.00 85.19 334 GLY A CA 1
ATOM 2686 C C . GLY A 1 334 ? 4.620 2.132 -21.175 1.00 85.19 334 GLY A C 1
ATOM 2687 O O . GLY A 1 334 ? 5.057 3.138 -21.722 1.00 85.19 334 GLY A O 1
ATOM 2688 N N . ASP A 1 335 ? 3.891 1.226 -21.814 1.00 86.31 335 ASP A N 1
ATOM 2689 C CA . ASP A 1 335 ? 3.461 1.294 -23.210 1.00 86.31 335 ASP A CA 1
ATOM 2690 C C . ASP A 1 335 ? 1.949 1.040 -23.280 1.00 86.31 335 ASP A C 1
ATOM 2692 O O . ASP A 1 335 ? 1.448 0.032 -22.783 1.00 86.31 335 ASP A O 1
ATOM 2696 N N . ALA A 1 336 ? 1.229 1.982 -23.889 1.00 83.75 336 ALA A N 1
ATOM 2697 C CA . ALA A 1 336 ? -0.220 1.953 -24.050 1.00 83.75 336 ALA A CA 1
ATOM 2698 C C . ALA A 1 336 ? -0.695 1.003 -25.169 1.00 83.75 336 ALA A C 1
ATOM 2700 O O . ALA A 1 336 ? -1.881 0.681 -25.215 1.00 83.75 336 ALA A O 1
ATOM 2701 N N . GLN A 1 337 ? 0.205 0.553 -26.053 1.00 83.94 337 GLN A N 1
ATOM 2702 C CA . GLN A 1 337 ? -0.088 -0.366 -27.163 1.00 83.94 337 GLN A CA 1
ATOM 2703 C C . GLN A 1 337 ? 0.329 -1.822 -26.872 1.00 83.94 337 GLN A C 1
ATOM 2705 O O . GLN A 1 337 ? -0.028 -2.730 -27.624 1.00 83.94 337 GLN A O 1
ATOM 2710 N N . ALA A 1 338 ? 1.056 -2.072 -25.778 1.00 83.44 338 ALA A N 1
ATOM 2711 C CA . ALA A 1 338 ? 1.545 -3.399 -25.413 1.00 83.44 338 ALA A CA 1
ATOM 2712 C C . ALA A 1 338 ? 0.404 -4.398 -25.134 1.00 83.44 338 ALA A C 1
ATOM 2714 O O . ALA A 1 338 ? -0.424 -4.199 -24.244 1.00 83.44 338 ALA A O 1
ATOM 2715 N N . VAL A 1 339 ? 0.391 -5.522 -25.854 1.00 74.19 339 VAL A N 1
ATOM 2716 C CA . VAL A 1 339 ? -0.626 -6.573 -25.696 1.00 74.19 339 VAL A CA 1
ATOM 2717 C C . VAL A 1 339 ? -0.327 -7.431 -24.462 1.00 74.19 339 VAL A C 1
ATOM 2719 O O . VAL A 1 339 ? 0.652 -8.175 -24.438 1.00 74.19 339 VAL A O 1
ATOM 2722 N N . LEU A 1 340 ? -1.197 -7.371 -23.451 1.00 69.94 340 LEU A N 1
ATOM 2723 C CA . LEU A 1 340 ? -1.106 -8.208 -22.250 1.00 69.94 340 LEU A CA 1
ATOM 2724 C C . LEU A 1 340 ? -1.515 -9.669 -22.527 1.00 69.94 340 LEU A C 1
ATOM 2726 O O . LEU A 1 340 ? -2.661 -9.914 -22.923 1.00 69.94 340 LEU A O 1
ATOM 2730 N N . PRO A 1 341 ? -0.653 -10.667 -22.248 1.00 55.38 341 PRO A N 1
ATOM 2731 C CA . PRO A 1 341 ? -1.022 -12.076 -22.357 1.00 55.38 341 PRO A CA 1
ATOM 2732 C C . PRO A 1 341 ? -2.179 -12.447 -21.417 1.00 55.38 341 PRO A C 1
ATOM 2734 O O . PRO A 1 341 ? -2.112 -12.245 -20.207 1.00 55.38 341 PRO A O 1
ATOM 2737 N N . GLY A 1 342 ? -3.250 -13.017 -21.971 1.00 54.12 342 GLY A N 1
ATOM 2738 C CA . GLY A 1 342 ? -4.363 -13.603 -21.211 1.00 54.12 342 GLY A CA 1
ATOM 2739 C C . GLY A 1 342 ? -5.359 -12.627 -20.563 1.00 54.12 342 GLY A C 1
ATOM 2740 O O . GLY A 1 342 ? -6.429 -13.071 -20.149 1.00 54.12 342 GLY A O 1
ATOM 2741 N N . PHE A 1 343 ? -5.083 -11.319 -20.509 1.00 48.75 343 PHE A N 1
ATOM 2742 C CA . PHE A 1 343 ? -5.905 -10.346 -19.767 1.00 48.75 343 PHE A CA 1
ATOM 2743 C C . PHE A 1 343 ? -6.914 -9.572 -20.642 1.00 48.75 343 PHE A C 1
ATOM 2745 O O . PHE A 1 343 ? -7.031 -8.349 -20.580 1.00 48.75 343 PHE A O 1
ATOM 2752 N N . ALA A 1 344 ? -7.677 -10.296 -21.468 1.00 37.78 344 ALA A N 1
ATOM 2753 C CA . ALA A 1 344 ? -8.686 -9.738 -22.380 1.00 37.78 344 ALA A CA 1
ATOM 2754 C C . ALA A 1 344 ? -9.988 -9.305 -21.661 1.00 37.78 344 ALA A C 1
ATOM 2756 O O . ALA A 1 344 ? -11.072 -9.850 -21.896 1.00 37.78 344 ALA A O 1
ATOM 2757 N N . GLY A 1 345 ? -9.887 -8.321 -20.765 1.00 39.06 345 GLY A N 1
ATOM 2758 C CA . GLY A 1 345 ? -11.023 -7.744 -20.047 1.00 39.06 345 GLY A CA 1
ATOM 2759 C C . GLY A 1 345 ? -11.955 -6.953 -20.970 1.00 39.06 345 GLY A C 1
ATOM 2760 O O . GLY A 1 345 ? -11.642 -5.835 -21.370 1.00 39.06 345 GLY A O 1
ATOM 2761 N N . LYS A 1 346 ? -13.137 -7.501 -21.284 1.00 35.78 346 LYS A N 1
ATOM 2762 C CA . LYS A 1 346 ? -14.203 -6.733 -21.949 1.00 35.78 346 LYS A CA 1
ATOM 2763 C C . LYS A 1 346 ? -14.756 -5.688 -20.979 1.00 35.78 346 LYS A C 1
ATOM 2765 O O . LYS A 1 346 ? -15.393 -6.053 -19.994 1.00 35.78 346 LYS A O 1
ATOM 2770 N N . GLY A 1 347 ? -14.541 -4.409 -21.287 1.00 33.88 347 GLY A N 1
ATOM 2771 C CA . GLY A 1 347 ? -15.144 -3.296 -20.553 1.00 33.88 347 GLY A CA 1
ATOM 2772 C C . GLY A 1 347 ? -16.684 -3.295 -20.609 1.00 33.88 347 GLY A C 1
ATOM 2773 O O . GLY A 1 347 ? -17.279 -4.052 -21.388 1.00 33.88 347 GLY A O 1
ATOM 2774 N N . PRO A 1 348 ? -17.352 -2.454 -19.794 1.00 36.66 348 PRO A N 1
ATOM 2775 C CA . PRO A 1 348 ? -18.810 -2.408 -19.712 1.00 36.66 348 PRO A CA 1
ATOM 2776 C C . PRO A 1 348 ? -19.479 -2.199 -21.077 1.00 36.66 348 PRO A C 1
ATOM 2778 O O . PRO A 1 348 ? -19.054 -1.371 -21.882 1.00 36.66 348 PRO A O 1
ATOM 2781 N N . ARG A 1 349 ? -20.551 -2.956 -21.342 1.00 39.19 349 ARG A N 1
ATOM 2782 C CA . ARG A 1 349 ? -21.249 -2.951 -22.638 1.00 39.19 349 ARG A CA 1
ATOM 2783 C C . ARG A 1 349 ? -21.963 -1.618 -22.892 1.00 39.19 349 ARG A C 1
ATOM 2785 O O . ARG A 1 349 ? -23.100 -1.436 -22.458 1.00 39.19 349 ARG A O 1
ATOM 2792 N N . GLY A 1 350 ? -21.337 -0.737 -23.672 1.00 31.16 350 GLY A N 1
ATOM 2793 C CA . GLY A 1 350 ? -22.027 0.369 -24.338 1.00 31.16 350 GLY A CA 1
ATOM 2794 C C . GLY A 1 350 ? -23.146 -0.171 -25.234 1.00 31.16 350 GLY A C 1
ATOM 2795 O O . GLY A 1 350 ? -22.908 -1.013 -26.099 1.00 31.16 350 GLY A O 1
ATOM 2796 N N . LYS A 1 351 ? -24.387 0.259 -24.990 1.00 37.84 351 LYS A N 1
ATOM 2797 C CA . LYS A 1 351 ? -25.585 -0.267 -25.659 1.00 37.84 351 LYS A CA 1
ATOM 2798 C C . LYS A 1 351 ? -26.032 0.674 -26.776 1.00 37.84 351 LYS A C 1
ATOM 2800 O O . LYS A 1 351 ? -26.980 1.435 -26.599 1.00 37.84 351 LYS A O 1
ATOM 2805 N N . GLY A 1 352 ? -25.372 0.590 -27.924 1.00 36.16 352 GLY A N 1
ATOM 2806 C CA . GLY A 1 352 ? -25.778 1.347 -29.102 1.00 36.16 352 GLY A CA 1
ATOM 2807 C C . GLY A 1 352 ? -24.741 1.335 -30.208 1.00 36.16 352 GLY A C 1
ATOM 2808 O O . GLY A 1 352 ? -23.903 2.219 -30.244 1.00 36.16 352 GLY A O 1
ATOM 2809 N N . ASP A 1 353 ? -24.853 0.368 -31.118 1.00 30.47 353 ASP A N 1
ATOM 2810 C CA . ASP A 1 353 ? -24.754 0.666 -32.546 1.00 30.47 353 ASP A CA 1
ATOM 2811 C C . ASP A 1 353 ? -25.462 -0.412 -33.376 1.00 30.47 353 ASP A C 1
ATOM 2813 O O . ASP A 1 353 ? -25.462 -1.597 -33.027 1.00 30.47 353 ASP A O 1
ATOM 2817 N N . ARG A 1 354 ? -26.104 0.011 -34.469 1.00 28.47 354 ARG A N 1
ATOM 2818 C CA . ARG A 1 354 ? -26.695 -0.864 -35.493 1.00 28.47 354 ARG A CA 1
ATOM 2819 C C . ARG A 1 354 ? -25.985 -0.600 -36.822 1.00 28.47 354 ARG A C 1
ATOM 2821 O O . ARG A 1 354 ? -26.319 0.382 -37.482 1.00 28.47 354 ARG A O 1
ATOM 2828 N N . PRO A 1 355 ? -25.132 -1.512 -37.302 1.00 28.22 355 PRO A N 1
ATOM 2829 C CA . PRO A 1 355 ? -24.924 -1.662 -38.732 1.00 28.22 355 PRO A CA 1
ATOM 2830 C C . PRO A 1 355 ? -26.203 -2.266 -39.334 1.00 28.22 355 PRO A C 1
ATOM 2832 O O . PRO A 1 355 ? -26.626 -3.352 -38.929 1.00 28.22 355 PRO A O 1
ATOM 2835 N N . GLN A 1 356 ? -26.843 -1.578 -40.283 1.00 28.41 356 GLN A N 1
ATOM 2836 C CA . GLN A 1 356 ? -27.767 -2.244 -41.211 1.00 28.41 356 GLN A CA 1
ATOM 2837 C C . GLN A 1 356 ? -26.961 -2.993 -42.295 1.00 28.41 356 GLN A C 1
ATOM 2839 O O . GLN A 1 356 ? -25.781 -2.694 -42.488 1.00 28.41 356 GLN A O 1
ATOM 2844 N N . PRO A 1 357 ? -27.537 -4.022 -42.941 1.00 32.94 357 PRO A N 1
ATOM 2845 C CA . PRO A 1 357 ? -26.749 -5.044 -43.626 1.00 32.94 357 PRO A CA 1
ATOM 2846 C C . PRO A 1 357 ? -26.258 -4.622 -45.017 1.00 32.94 357 PRO A C 1
ATOM 2848 O O . PRO A 1 357 ? -26.995 -4.026 -45.798 1.00 32.94 357 PRO A O 1
ATOM 2851 N N . GLY A 1 358 ? -25.041 -5.048 -45.358 1.00 26.09 358 GLY A N 1
ATOM 2852 C CA . GLY A 1 358 ? -24.474 -4.974 -46.703 1.00 26.09 358 GLY A CA 1
ATOM 2853 C C . GLY A 1 358 ? -23.156 -5.749 -46.786 1.00 26.09 358 GLY A C 1
ATOM 2854 O O . GLY A 1 358 ? -22.333 -5.652 -45.880 1.00 26.09 358 GLY A O 1
ATOM 2855 N N . GLY A 1 359 ? -22.962 -6.516 -47.863 1.00 27.78 359 GLY A N 1
ATOM 2856 C CA . GLY A 1 359 ? -21.787 -7.376 -48.071 1.00 27.78 359 GLY A CA 1
ATOM 2857 C C . GLY A 1 359 ? -22.030 -8.837 -47.673 1.00 27.78 359 GLY A C 1
ATOM 2858 O O . GLY A 1 359 ? -22.372 -9.138 -46.532 1.00 27.78 359 GLY A O 1
ATOM 2859 N N . ALA A 1 360 ? -21.871 -9.754 -48.630 1.00 31.91 360 ALA A N 1
ATOM 2860 C CA . ALA A 1 360 ? -22.058 -11.186 -48.410 1.00 31.91 360 ALA A CA 1
ATOM 2861 C C . ALA A 1 360 ? -20.814 -11.831 -47.773 1.00 31.91 360 ALA A C 1
ATOM 2863 O O . ALA A 1 360 ? -19.688 -11.525 -48.159 1.00 31.91 360 ALA A O 1
ATOM 2864 N N . ALA A 1 361 ? -21.029 -12.775 -46.854 1.00 27.58 361 ALA A N 1
ATOM 2865 C CA . ALA A 1 361 ? -19.988 -13.643 -46.312 1.00 27.58 361 ALA A CA 1
ATOM 2866 C C . ALA A 1 361 ? -20.248 -15.092 -46.749 1.00 27.58 361 ALA A C 1
ATOM 2868 O O . ALA A 1 361 ? -21.293 -15.665 -46.438 1.00 27.58 361 ALA A O 1
ATOM 2869 N N . THR A 1 362 ? -19.305 -15.676 -47.489 1.00 29.64 362 THR A N 1
ATOM 2870 C CA . THR A 1 362 ? -19.387 -17.054 -47.992 1.00 29.64 362 THR A CA 1
ATOM 2871 C C . THR A 1 362 ? -19.303 -18.059 -46.841 1.00 29.64 362 THR A C 1
ATOM 2873 O O . THR A 1 362 ? -18.425 -17.953 -45.987 1.00 29.64 362 THR A O 1
ATOM 2876 N N . ALA A 1 363 ? -20.197 -19.048 -46.815 1.00 27.05 363 ALA A N 1
ATOM 2877 C CA . ALA A 1 363 ? -20.260 -20.036 -45.740 1.00 27.05 363 ALA A CA 1
ATOM 2878 C C . ALA A 1 363 ? -19.334 -21.244 -45.978 1.00 27.05 363 ALA A C 1
ATOM 2880 O O . ALA A 1 363 ? -19.331 -21.816 -47.066 1.00 27.05 363 ALA A O 1
ATOM 2881 N N . MET A 1 364 ? -18.642 -21.692 -44.925 1.00 29.92 364 MET A N 1
ATOM 2882 C CA . MET A 1 364 ? -18.137 -23.065 -44.764 1.00 29.92 364 MET A CA 1
ATOM 2883 C C . MET A 1 364 ? -18.236 -23.500 -43.280 1.00 29.92 364 MET A C 1
ATOM 2885 O O . MET A 1 364 ? -18.388 -22.635 -42.414 1.00 29.92 364 MET A O 1
ATOM 2889 N N . PRO A 1 365 ? -18.268 -24.816 -42.976 1.00 34.34 365 PRO A N 1
ATOM 2890 C CA . PRO A 1 365 ? -18.975 -25.337 -41.798 1.00 34.34 365 PRO A CA 1
ATOM 2891 C C . PRO A 1 365 ? -18.079 -25.687 -40.588 1.00 34.34 365 PRO A C 1
ATOM 2893 O O . PRO A 1 365 ? -16.863 -25.819 -40.731 1.00 34.34 365 PRO A O 1
ATOM 2896 N N . PRO A 1 366 ? -18.675 -25.905 -39.395 1.00 32.31 366 PRO A N 1
ATOM 2897 C CA . PRO A 1 366 ? -17.981 -26.481 -38.241 1.00 32.31 366 PRO A CA 1
ATOM 2898 C C . PRO A 1 366 ? -17.700 -27.993 -38.413 1.00 32.31 366 PRO A C 1
ATOM 2900 O O . PRO A 1 366 ? -18.433 -28.675 -39.134 1.00 32.31 366 PRO A O 1
ATOM 2903 N N . PRO A 1 367 ? -16.679 -28.547 -37.728 1.00 31.75 367 PRO A N 1
ATOM 2904 C CA . PRO A 1 367 ? -16.400 -29.983 -37.717 1.00 31.75 367 PRO A CA 1
ATOM 2905 C C . PRO A 1 367 ? -17.420 -30.765 -36.871 1.00 31.75 367 PRO A C 1
ATOM 2907 O O . PRO A 1 367 ? -17.981 -30.246 -35.906 1.00 31.75 367 PRO A O 1
ATOM 2910 N N . ALA A 1 368 ? -17.637 -32.032 -37.225 1.00 28.22 368 ALA A N 1
ATOM 2911 C CA . ALA A 1 368 ? -18.625 -32.902 -36.590 1.00 28.22 368 ALA A CA 1
ATOM 2912 C C . ALA A 1 368 ? -18.040 -33.785 -35.470 1.00 28.22 368 ALA A C 1
ATOM 2914 O O . ALA A 1 368 ? -16.889 -34.215 -35.534 1.00 28.22 368 ALA A O 1
ATOM 2915 N N . HIS A 1 369 ? -18.897 -34.154 -34.515 1.00 31.61 369 HIS A N 1
ATOM 2916 C CA . HIS A 1 369 ? -18.737 -35.342 -33.673 1.00 31.61 369 HIS A CA 1
ATOM 2917 C C . HIS A 1 369 ? -19.953 -36.271 -33.880 1.00 31.61 369 HIS A C 1
ATOM 2919 O O . HIS A 1 369 ? -21.052 -35.767 -34.124 1.00 31.61 369 HIS A O 1
ATOM 2925 N N . PRO A 1 370 ? -19.780 -37.606 -33.836 1.00 36.41 370 PRO A N 1
ATOM 2926 C CA . PRO A 1 370 ? -20.846 -38.560 -34.147 1.00 36.41 370 PRO A CA 1
ATOM 2927 C C . PRO A 1 370 ? -21.867 -38.725 -33.005 1.00 36.41 370 PRO A C 1
ATOM 2929 O O . PRO A 1 370 ? -21.564 -38.483 -31.839 1.00 36.41 370 PRO A O 1
ATOM 2932 N N . ALA A 1 371 ? -23.065 -39.191 -33.361 1.00 27.84 371 ALA A N 1
ATOM 2933 C CA . ALA A 1 371 ? -24.176 -39.531 -32.462 1.00 27.84 371 ALA A CA 1
ATOM 2934 C C . ALA A 1 371 ? -24.726 -40.941 -32.799 1.00 27.84 371 ALA A C 1
ATOM 2936 O O . ALA A 1 371 ? -24.056 -41.660 -33.537 1.00 27.84 371 ALA A O 1
ATOM 2937 N N . VAL A 1 372 ? -25.959 -41.260 -32.344 1.00 32.53 372 VAL A N 1
ATOM 2938 C CA . VAL A 1 372 ? -26.799 -42.476 -32.593 1.00 32.53 372 VAL A CA 1
ATOM 2939 C C . VAL A 1 372 ? -26.741 -43.540 -31.467 1.00 32.53 372 VAL A C 1
ATOM 2941 O O . VAL A 1 372 ? -25.634 -43.945 -31.117 1.00 32.53 372 VAL A O 1
ATOM 2944 N N . PRO A 1 373 ? -27.880 -44.090 -30.957 1.00 41.62 373 PRO A N 1
ATOM 2945 C CA . PRO A 1 373 ? -29.293 -43.646 -31.023 1.00 41.62 373 PRO A CA 1
ATOM 2946 C C . PRO A 1 373 ? -30.059 -43.609 -29.664 1.00 41.62 373 PRO A C 1
ATOM 2948 O O . PRO A 1 373 ? -29.556 -44.028 -28.626 1.00 41.62 373 PRO A O 1
ATOM 2951 N N . GLY A 1 374 ? -31.320 -43.139 -29.706 1.00 30.28 374 GLY A N 1
ATOM 2952 C CA . GLY A 1 374 ? -32.376 -43.412 -28.701 1.00 30.28 374 GLY A CA 1
ATOM 2953 C C . GLY A 1 374 ? -33.113 -44.750 -28.957 1.00 30.28 374 GLY A C 1
ATOM 2954 O O . GLY A 1 374 ? -32.496 -45.624 -29.570 1.00 30.28 374 GLY A O 1
ATOM 2955 N N . PRO A 1 375 ? -34.399 -44.943 -28.554 1.00 48.09 375 PRO A N 1
ATOM 2956 C CA . PRO A 1 375 ? -35.509 -43.986 -28.768 1.00 48.09 375 PRO A CA 1
ATOM 2957 C C . PRO A 1 375 ? -36.550 -43.848 -27.614 1.00 48.09 375 PRO A C 1
ATOM 2959 O O . PRO A 1 375 ? -36.502 -44.587 -26.634 1.00 48.09 375 PRO A O 1
ATOM 2962 N N . GLY A 1 376 ? -37.535 -42.940 -27.761 1.00 27.19 376 GLY A N 1
ATOM 2963 C CA . GLY A 1 376 ? -38.732 -42.856 -26.892 1.00 27.19 376 GLY A CA 1
ATOM 2964 C C . GLY A 1 376 ? -39.470 -41.499 -26.910 1.00 27.19 376 GLY A C 1
ATOM 2965 O O . GLY A 1 376 ? -39.113 -40.599 -26.161 1.00 27.19 376 GLY A O 1
ATOM 2966 N N . GLU A 1 377 ? -40.512 -41.367 -27.736 1.00 29.47 377 GLU A N 1
ATOM 2967 C CA . GLU A 1 377 ? -41.388 -40.182 -27.940 1.00 29.47 377 GLU A CA 1
ATOM 2968 C C . GLU A 1 377 ? -42.873 -40.549 -27.653 1.00 29.47 377 GLU A C 1
ATOM 2970 O O . GLU A 1 377 ? -43.146 -41.745 -27.516 1.00 29.47 377 GLU A O 1
ATOM 2975 N N . PRO A 1 378 ? -43.887 -39.647 -27.749 1.00 56.06 378 PRO A N 1
ATOM 2976 C CA . PRO A 1 378 ? -44.036 -38.209 -27.404 1.00 56.06 378 PRO A CA 1
ATOM 2977 C C . PRO A 1 378 ? -45.334 -38.052 -26.514 1.00 56.06 378 PRO A C 1
ATOM 2979 O O . PRO A 1 378 ? -45.511 -38.939 -25.677 1.00 56.06 378 PRO A O 1
ATOM 2982 N N . PRO A 1 379 ? -46.311 -37.092 -26.624 1.00 52.94 379 PRO A N 1
ATOM 2983 C CA . PRO A 1 379 ? -46.385 -35.741 -27.243 1.00 52.94 379 PRO A CA 1
ATOM 2984 C C . PRO A 1 379 ? -47.107 -34.584 -26.459 1.00 52.94 379 PRO A C 1
ATOM 2986 O O . PRO A 1 379 ? -48.099 -34.819 -25.782 1.00 52.94 379 PRO A O 1
ATOM 2989 N N . LEU A 1 380 ? -46.721 -33.322 -26.768 1.00 30.70 380 LEU A N 1
ATOM 2990 C CA . LEU A 1 380 ? -47.545 -32.068 -26.870 1.00 30.70 380 LEU A CA 1
ATOM 2991 C C . LEU A 1 380 ? -48.302 -31.531 -25.600 1.00 30.70 380 LEU A C 1
ATOM 2993 O O . LEU A 1 380 ? -48.507 -32.259 -24.642 1.00 30.70 380 LEU A O 1
ATOM 2997 N N . THR A 1 381 ? -48.733 -30.256 -25.446 1.00 29.95 381 THR A N 1
ATOM 2998 C CA . THR A 1 381 ? -48.822 -29.049 -26.326 1.00 29.95 381 THR A CA 1
ATOM 2999 C C . THR A 1 381 ? -48.695 -27.720 -25.515 1.00 29.95 381 THR A C 1
ATOM 3001 O O . THR A 1 381 ? -48.697 -27.749 -24.288 1.00 29.95 381 THR A O 1
ATOM 3004 N N . GLU A 1 382 ? -48.621 -26.556 -26.188 1.00 28.86 382 GLU A N 1
ATOM 3005 C CA . GLU A 1 382 ? -48.454 -25.182 -25.632 1.00 28.86 382 GLU A CA 1
ATOM 3006 C C . GLU A 1 382 ? -49.793 -24.348 -25.498 1.00 28.86 382 GLU A C 1
ATOM 3008 O O . GLU A 1 382 ? -50.840 -24.965 -25.316 1.00 28.86 382 GLU A O 1
ATOM 3013 N N . PRO A 1 383 ? -49.869 -22.987 -25.644 1.00 57.34 383 PRO A N 1
ATOM 3014 C CA . PRO A 1 383 ? -49.523 -21.908 -24.678 1.00 57.34 383 PRO A CA 1
ATOM 3015 C C . PRO A 1 383 ? -50.595 -20.784 -24.471 1.00 57.34 383 PRO A C 1
ATOM 3017 O O . PRO A 1 383 ? -51.511 -20.636 -25.278 1.00 57.34 383 PRO A O 1
ATOM 3020 N N . ARG A 1 384 ? -50.388 -19.892 -23.467 1.00 26.28 384 ARG A N 1
ATOM 3021 C CA . ARG A 1 384 ? -50.632 -18.400 -23.402 1.00 26.28 384 ARG A CA 1
ATOM 3022 C C . ARG A 1 384 ? -50.629 -17.935 -21.916 1.00 26.28 384 ARG A C 1
ATOM 3024 O O . ARG A 1 384 ? -51.019 -18.734 -21.079 1.00 26.28 384 ARG A O 1
ATOM 3031 N N . ALA A 1 385 ? -50.161 -16.770 -21.426 1.00 28.33 385 ALA A N 1
ATOM 3032 C CA . ALA A 1 385 ? -49.841 -15.396 -21.896 1.00 28.33 385 ALA A CA 1
ATOM 3033 C C . ALA A 1 385 ? -50.887 -14.319 -21.479 1.00 28.33 385 ALA A C 1
ATOM 3035 O O . ALA A 1 385 ? -52.063 -14.649 -21.416 1.00 28.33 385 ALA A O 1
ATOM 3036 N N . VAL A 1 386 ? -50.451 -13.042 -21.308 1.00 27.30 386 VAL A N 1
ATOM 3037 C CA . VAL A 1 386 ? -51.264 -11.790 -21.098 1.00 27.30 386 VAL A CA 1
ATOM 3038 C C . VAL A 1 386 ? -51.854 -11.613 -19.662 1.00 27.30 386 VAL A C 1
ATOM 3040 O O . VAL A 1 386 ? -52.283 -12.601 -19.090 1.00 27.30 386 VAL A O 1
ATOM 3043 N N . VAL A 1 387 ? -51.926 -10.445 -18.972 1.00 27.80 387 VAL A N 1
ATOM 3044 C CA . VAL A 1 387 ? -51.301 -9.083 -19.058 1.00 27.80 387 VAL A CA 1
ATOM 3045 C C . VAL A 1 387 ? -51.313 -8.368 -17.669 1.00 27.80 387 VAL A C 1
ATOM 3047 O O . VAL A 1 387 ? -51.807 -8.907 -16.687 1.00 27.80 387 VAL A O 1
ATOM 3050 N N . ARG A 1 388 ? -50.725 -7.161 -17.608 1.00 26.34 388 ARG A N 1
ATOM 3051 C CA . ARG A 1 388 ? -50.580 -6.189 -16.494 1.00 26.34 388 ARG A CA 1
ATOM 3052 C C . ARG A 1 388 ? -51.874 -5.736 -15.772 1.00 26.34 388 ARG A C 1
ATOM 3054 O O . ARG A 1 388 ? -52.920 -5.620 -16.401 1.00 26.34 388 ARG A O 1
ATOM 3061 N N . GLY A 1 389 ? -51.685 -5.260 -14.536 1.00 26.97 389 GLY A N 1
ATOM 3062 C CA . GLY A 1 389 ? -52.423 -4.185 -13.837 1.00 26.97 389 GLY A CA 1
ATOM 3063 C C . GLY A 1 389 ? -51.724 -3.935 -12.483 1.00 26.97 389 GLY A C 1
ATOM 3064 O O . GLY A 1 389 ? -51.525 -4.888 -11.741 1.00 26.97 389 GLY A O 1
ATOM 3065 N N . ASP A 1 390 ? -50.995 -2.836 -12.263 1.00 28.83 390 ASP A N 1
ATOM 3066 C CA . ASP A 1 390 ? -51.421 -1.461 -11.913 1.00 28.83 390 ASP A CA 1
ATOM 3067 C C . ASP A 1 390 ? -51.868 -1.267 -10.441 1.00 28.83 390 ASP A C 1
ATOM 3069 O O . ASP A 1 390 ? -52.726 -1.992 -9.963 1.00 28.83 390 ASP A O 1
ATOM 3073 N N . ARG A 1 391 ? -51.241 -0.268 -9.778 1.00 28.42 391 ARG A N 1
ATOM 3074 C CA . ARG A 1 391 ? -51.781 0.784 -8.862 1.00 28.42 391 ARG A CA 1
ATOM 3075 C C . ARG A 1 391 ? -52.874 0.453 -7.799 1.00 28.42 391 ARG A C 1
ATOM 3077 O O . ARG A 1 391 ? -53.791 -0.302 -8.054 1.00 28.42 391 ARG A O 1
ATOM 3084 N N . GLU A 1 392 ? -52.929 1.072 -6.603 1.00 28.36 392 GLU A N 1
ATOM 3085 C CA . GLU A 1 392 ? -52.189 2.222 -6.029 1.00 28.36 392 GLU A CA 1
ATOM 3086 C C . GLU A 1 392 ? -52.204 2.279 -4.466 1.00 28.36 392 GLU A C 1
ATOM 3088 O O . GLU A 1 392 ? -52.476 1.295 -3.788 1.00 28.36 392 GLU A O 1
ATOM 3093 N N . ASN A 1 393 ? -51.855 3.447 -3.903 1.00 26.77 393 ASN A N 1
ATOM 3094 C CA . ASN A 1 393 ? -51.631 3.793 -2.486 1.00 26.77 393 ASN A CA 1
ATOM 3095 C C . ASN A 1 393 ? -52.827 3.665 -1.506 1.00 26.77 393 ASN A C 1
ATOM 3097 O O . ASN A 1 393 ? -53.967 3.928 -1.870 1.00 26.77 393 ASN A O 1
ATOM 3101 N N . GLY A 1 394 ? -52.514 3.523 -0.203 1.00 27.25 394 GLY A N 1
ATOM 3102 C CA . GLY A 1 394 ? -53.375 3.916 0.941 1.00 27.25 394 GLY A CA 1
ATOM 3103 C C . GLY A 1 394 ? -53.245 2.965 2.148 1.00 27.25 394 GLY A C 1
ATOM 3104 O O . GLY A 1 394 ? -53.707 1.840 2.061 1.00 27.25 394 GLY A O 1
ATOM 3105 N N . ARG A 1 395 ? -52.515 3.225 3.249 1.00 27.70 395 ARG A N 1
ATOM 3106 C CA . ARG A 1 395 ? -52.429 4.348 4.226 1.00 27.70 395 ARG A CA 1
ATOM 3107 C C . ARG A 1 395 ? -53.407 4.213 5.420 1.00 27.70 395 ARG A C 1
ATOM 3109 O O . ARG A 1 395 ? -54.520 4.718 5.369 1.00 27.70 395 ARG A O 1
ATOM 3116 N N . GLY A 1 396 ? -52.880 3.717 6.551 1.00 26.61 396 GLY A N 1
ATOM 3117 C CA . GLY A 1 396 ? -53.487 3.759 7.900 1.00 26.61 396 GLY A CA 1
ATOM 3118 C C . GLY A 1 396 ? -54.188 2.458 8.333 1.00 26.61 396 GLY A C 1
ATOM 3119 O O . GLY A 1 396 ? -54.581 1.678 7.480 1.00 26.61 396 GLY A O 1
ATOM 3120 N N . LYS A 1 397 ? -54.376 2.163 9.630 1.00 28.16 397 LYS A N 1
ATOM 3121 C CA . LYS A 1 397 ? -53.771 2.713 10.867 1.00 28.16 397 LYS A CA 1
ATOM 3122 C C . LYS A 1 397 ? -54.077 1.736 12.034 1.00 28.16 397 LYS A C 1
ATOM 3124 O O . LYS A 1 397 ? -55.179 1.217 12.086 1.00 28.16 397 LYS A O 1
ATOM 3129 N N . SER A 1 398 ? -53.112 1.523 12.933 1.00 29.20 398 SER A N 1
ATOM 3130 C CA . SER A 1 398 ? -53.171 0.907 14.284 1.00 29.20 398 SER A CA 1
ATOM 3131 C C . SER A 1 398 ? -54.364 0.027 14.731 1.00 29.20 398 SER A C 1
ATOM 3133 O O . SER A 1 398 ? -55.448 0.547 14.979 1.00 29.20 398 SER A O 1
ATOM 3135 N N . ALA A 1 399 ? -54.083 -1.239 15.077 1.00 28.47 399 ALA A N 1
ATOM 3136 C CA . ALA A 1 399 ? -54.725 -1.969 16.186 1.00 28.47 399 ALA A CA 1
ATOM 3137 C C . ALA A 1 399 ? -53.788 -3.075 16.734 1.00 28.47 399 ALA A C 1
ATOM 3139 O O . ALA A 1 399 ? -52.887 -3.533 16.033 1.00 28.47 399 ALA A O 1
ATOM 3140 N N . GLU A 1 400 ? -53.983 -3.462 17.994 1.00 28.31 400 GLU A N 1
ATOM 3141 C CA . GLU A 1 400 ? -53.092 -4.285 18.831 1.00 28.31 400 GLU A CA 1
ATOM 3142 C C . GLU A 1 400 ? -53.602 -5.736 18.972 1.00 28.31 400 GLU A C 1
ATOM 3144 O O . GLU A 1 400 ? -54.799 -5.932 19.175 1.00 28.31 400 GLU A O 1
ATOM 3149 N N . ALA A 1 401 ? -52.724 -6.754 18.881 1.00 29.64 401 ALA A N 1
ATOM 3150 C CA . ALA A 1 401 ? -53.091 -8.155 19.150 1.00 29.64 401 ALA A CA 1
ATOM 3151 C C . ALA A 1 401 ? -51.916 -9.085 19.556 1.00 29.64 401 ALA A C 1
ATOM 3153 O O . ALA A 1 401 ? -50.891 -9.180 18.885 1.00 29.64 401 ALA A O 1
ATOM 3154 N N . THR A 1 402 ? -52.158 -9.803 20.653 1.00 31.78 402 THR A N 1
ATOM 3155 C CA . THR A 1 402 ? -51.447 -10.891 21.363 1.00 31.78 402 THR A CA 1
ATOM 3156 C C . THR A 1 402 ? -50.787 -12.009 20.510 1.00 31.78 402 THR A C 1
ATOM 3158 O O . THR A 1 402 ? -51.322 -12.368 19.462 1.00 31.78 402 THR A O 1
ATOM 3161 N N . PRO A 1 403 ? -49.683 -12.651 20.973 1.00 44.38 403 PRO A N 1
ATOM 3162 C CA . PRO A 1 403 ? -49.006 -13.747 20.257 1.00 44.38 403 PRO A CA 1
ATOM 3163 C C . PRO A 1 403 ? -49.592 -15.172 20.486 1.00 44.38 403 PRO A C 1
ATOM 3165 O O . PRO A 1 403 ? -50.071 -15.470 21.582 1.00 44.38 403 PRO A O 1
ATOM 3168 N N . PRO A 1 404 ? -49.471 -16.088 19.498 1.00 38.91 404 PRO A N 1
ATOM 3169 C CA . PRO A 1 404 ? -49.741 -17.538 19.597 1.00 38.91 404 PRO A CA 1
ATOM 3170 C C . PRO A 1 404 ? -48.438 -18.354 19.890 1.00 38.91 404 PRO A C 1
ATOM 3172 O O . PRO A 1 404 ? -47.361 -17.758 19.944 1.00 38.91 404 PRO A O 1
ATOM 3175 N N . PRO A 1 405 ? -48.470 -19.673 20.207 1.00 42.12 405 PRO A N 1
ATOM 3176 C CA . PRO A 1 405 ? -48.059 -20.083 21.554 1.00 42.12 405 PRO A CA 1
ATOM 3177 C C . PRO A 1 405 ? -46.877 -21.070 21.638 1.00 42.12 405 PRO A C 1
ATOM 3179 O O . PRO A 1 405 ? -46.429 -21.666 20.661 1.00 42.12 405 PRO A O 1
ATOM 3182 N N . VAL A 1 406 ? -46.413 -21.291 22.872 1.00 29.58 406 VAL A N 1
ATOM 3183 C CA . VAL A 1 406 ? -45.441 -22.336 23.233 1.00 29.58 406 VAL A CA 1
ATOM 3184 C C . VAL A 1 406 ? -46.121 -23.708 23.289 1.00 29.58 406 VAL A C 1
ATOM 3186 O O . VAL A 1 406 ? -47.120 -23.869 23.986 1.00 29.58 406 VAL A O 1
ATOM 3189 N N . ILE A 1 407 ? -45.511 -24.721 22.667 1.00 30.12 407 ILE A N 1
ATOM 3190 C CA . ILE A 1 407 ? -45.713 -26.132 23.035 1.00 30.12 407 ILE A CA 1
ATOM 3191 C C . ILE A 1 407 ? -44.404 -26.666 23.621 1.00 30.12 407 ILE A C 1
ATOM 3193 O O . ILE A 1 407 ? -43.317 -26.401 23.112 1.00 30.12 407 ILE A O 1
ATOM 3197 N N . SER A 1 408 ? -44.522 -27.386 24.735 1.00 28.47 408 SER A N 1
ATOM 3198 C CA . SER A 1 408 ? -43.409 -27.877 25.547 1.00 28.47 408 SER A CA 1
ATOM 3199 C C . SER A 1 408 ? -43.277 -29.391 25.422 1.00 28.47 408 SER A C 1
ATOM 3201 O O . SER A 1 408 ? -44.272 -30.104 25.531 1.00 28.47 408 SER A O 1
ATOM 3203 N N . VAL A 1 409 ? -42.046 -29.887 25.285 1.00 30.78 409 VAL A N 1
ATOM 3204 C CA . VAL A 1 409 ? -41.700 -31.289 25.556 1.00 30.78 409 VAL A CA 1
ATOM 3205 C C . VAL A 1 409 ? -40.539 -31.296 26.549 1.00 30.78 409 VAL A C 1
ATOM 3207 O O . VAL A 1 409 ? -39.522 -30.633 26.340 1.00 30.78 409 VAL A O 1
ATOM 3210 N N . ARG A 1 410 ? -40.716 -32.002 27.671 1.00 31.78 410 ARG A N 1
ATOM 3211 C CA . ARG A 1 410 ? -39.746 -32.096 28.776 1.00 31.78 410 ARG A CA 1
ATOM 3212 C C . ARG A 1 410 ? -38.896 -33.385 28.688 1.00 31.78 410 ARG A C 1
ATOM 3214 O O . ARG A 1 410 ? -39.199 -34.248 27.870 1.00 31.78 410 ARG A O 1
ATOM 3221 N N . PRO A 1 411 ? -37.781 -33.486 29.440 1.00 43.66 411 PRO A N 1
ATOM 3222 C CA . PRO A 1 411 ? -36.634 -34.302 29.031 1.00 43.66 411 PRO A CA 1
ATOM 3223 C C . PRO A 1 411 ? -36.604 -35.724 29.611 1.00 43.66 411 PRO A C 1
ATOM 3225 O O . PRO A 1 411 ? -37.295 -36.049 30.572 1.00 43.66 411 PRO A O 1
ATOM 3228 N N . SER A 1 412 ? -35.678 -36.537 29.095 1.00 27.33 412 SER A N 1
ATOM 3229 C CA . SER A 1 412 ? -35.160 -37.745 29.755 1.00 27.33 412 SER A CA 1
ATOM 3230 C C . SER A 1 412 ? -33.626 -37.754 29.733 1.00 27.33 412 SER A C 1
ATOM 3232 O O . SER A 1 412 ? -33.004 -37.178 28.841 1.00 27.33 412 SER A O 1
ATOM 3234 N N . ARG A 1 413 ? -33.014 -38.338 30.770 1.00 32.91 413 ARG A N 1
ATOM 3235 C CA . ARG A 1 413 ? -31.574 -38.287 31.101 1.00 32.91 413 ARG A CA 1
ATOM 3236 C C . ARG A 1 413 ? -31.289 -39.387 32.145 1.00 32.91 413 ARG A C 1
ATOM 3238 O O . ARG A 1 413 ? -32.202 -39.669 32.917 1.00 32.91 413 ARG A O 1
ATOM 3245 N N . PRO A 1 414 ? -30.039 -39.836 32.350 1.00 43.28 414 PRO A N 1
ATOM 3246 C CA . PRO A 1 414 ? -29.040 -40.360 31.410 1.00 43.28 414 PRO A CA 1
ATOM 3247 C C . PRO A 1 414 ? -28.838 -41.889 31.589 1.00 43.28 414 PRO A C 1
ATOM 3249 O O . PRO A 1 414 ? -29.350 -42.473 32.537 1.00 43.28 414 PRO A O 1
ATOM 3252 N N . VAL A 1 415 ? -27.997 -42.523 30.761 1.00 28.33 415 VAL A N 1
ATOM 3253 C CA . VAL A 1 415 ? -27.380 -43.835 31.074 1.00 28.33 415 VAL A CA 1
ATOM 3254 C C . VAL A 1 415 ? -25.880 -43.783 30.753 1.00 28.33 415 VAL A C 1
ATOM 3256 O O . VAL A 1 415 ? -25.452 -43.056 29.858 1.00 28.33 415 VAL A O 1
ATOM 3259 N N . SER A 1 416 ? -25.064 -44.492 31.532 1.00 33.09 416 SER A N 1
ATOM 3260 C CA . SER A 1 416 ? -23.596 -44.587 31.426 1.00 33.09 416 SER A CA 1
ATOM 3261 C C . SER A 1 416 ? -23.153 -46.042 31.731 1.00 33.09 416 SER A C 1
ATOM 3263 O O . SER A 1 416 ? -24.015 -46.846 32.089 1.00 33.09 416 SER A O 1
ATOM 3265 N N . PRO A 1 417 ? -21.890 -46.446 31.482 1.00 51.50 417 PRO A N 1
ATOM 3266 C CA . PRO A 1 417 ? -21.595 -47.779 30.931 1.00 51.50 417 PRO A CA 1
ATOM 3267 C C . PRO A 1 417 ? -21.132 -48.847 31.948 1.00 51.50 417 PRO A C 1
ATOM 3269 O O . PRO A 1 417 ? -20.733 -48.508 33.061 1.00 51.50 417 PRO A O 1
ATOM 3272 N N . PRO A 1 418 ? -21.060 -50.126 31.525 1.00 35.12 418 PRO A N 1
ATOM 3273 C CA . PRO A 1 418 ? -20.131 -51.142 32.034 1.00 35.12 418 PRO A CA 1
ATOM 3274 C C . PRO A 1 418 ? -18.901 -51.325 31.104 1.00 35.12 418 PRO A C 1
ATOM 3276 O O . PRO A 1 418 ? -18.838 -50.725 30.030 1.00 35.12 418 PRO A O 1
ATOM 3279 N N . ALA A 1 419 ? -17.903 -52.130 31.503 1.00 29.64 419 ALA A N 1
ATOM 3280 C CA . ALA A 1 419 ? -16.569 -52.146 30.875 1.00 29.64 419 ALA A CA 1
ATOM 3281 C C . ALA A 1 419 ? -15.839 -53.518 30.876 1.00 29.64 419 ALA A C 1
ATOM 3283 O O . ALA A 1 419 ? -16.241 -54.436 31.583 1.00 29.64 419 ALA A O 1
ATOM 3284 N N . SER A 1 420 ? -14.694 -53.551 30.167 1.00 30.03 420 SER A N 1
ATOM 3285 C CA . SER A 1 420 ? -13.494 -54.403 30.378 1.00 30.03 420 SER A CA 1
ATOM 3286 C C . SER A 1 420 ? -13.332 -55.785 29.689 1.00 30.03 420 SER A C 1
ATOM 3288 O O . SER A 1 420 ? -14.011 -56.748 30.010 1.00 30.03 420 SER A O 1
ATOM 3290 N N . ASN A 1 421 ? -12.242 -55.865 28.901 1.00 30.58 421 ASN A N 1
ATOM 3291 C CA . ASN A 1 421 ? -11.230 -56.944 28.771 1.00 30.58 421 ASN A CA 1
ATOM 3292 C C . ASN A 1 421 ? -11.481 -58.309 28.063 1.00 30.58 421 ASN A C 1
ATOM 3294 O O . ASN A 1 421 ? -12.003 -59.230 28.675 1.00 30.58 421 ASN A O 1
ATOM 3298 N N . LEU A 1 422 ? -10.764 -58.476 26.923 1.00 32.75 422 LEU A N 1
ATOM 3299 C CA . LEU A 1 422 ? -9.905 -59.636 26.522 1.00 32.75 422 LEU A CA 1
ATOM 3300 C C . LEU A 1 422 ? -10.593 -60.994 26.176 1.00 32.75 422 LEU A C 1
ATOM 3302 O O . LEU A 1 422 ? -11.747 -61.170 26.549 1.00 32.75 422 LEU A O 1
ATOM 3306 N N . PRO A 1 423 ? -9.966 -61.947 25.419 1.00 38.12 423 PRO A N 1
ATOM 3307 C CA . PRO A 1 423 ? -8.525 -62.238 25.241 1.00 38.12 423 PRO A CA 1
ATOM 3308 C C . PRO A 1 423 ? -8.021 -62.274 23.767 1.00 38.12 423 PRO A C 1
ATOM 3310 O O . PRO A 1 423 ? -8.514 -61.520 22.935 1.00 38.12 423 PRO A O 1
ATOM 3313 N N . ALA A 1 424 ? -6.980 -63.071 23.455 1.00 27.83 424 ALA A N 1
ATOM 3314 C CA . ALA A 1 424 ? -6.175 -63.003 22.221 1.00 27.83 424 ALA A CA 1
ATOM 3315 C C . ALA A 1 424 ? -5.851 -64.374 21.569 1.00 27.83 424 ALA A C 1
ATOM 3317 O O . ALA A 1 424 ? -5.842 -65.379 22.267 1.00 27.83 424 ALA A O 1
ATOM 3318 N N . ALA A 1 425 ? -5.489 -64.335 20.270 1.00 33.47 425 ALA A N 1
ATOM 3319 C CA . ALA A 1 425 ? -4.704 -65.289 19.442 1.00 33.47 425 ALA A CA 1
ATOM 3320 C C . ALA A 1 425 ? -5.096 -66.793 19.371 1.00 33.47 425 ALA A C 1
ATOM 3322 O O . ALA A 1 425 ? -5.400 -67.437 20.370 1.00 33.47 425 ALA A O 1
ATOM 3323 N N . PRO A 1 426 ? -5.035 -67.386 18.161 1.00 37.84 426 PRO A N 1
ATOM 3324 C CA . PRO A 1 426 ? -3.863 -68.188 17.735 1.00 37.84 426 PRO A CA 1
ATOM 3325 C C . PRO A 1 426 ? -3.221 -67.619 16.444 1.00 37.84 426 PRO A C 1
ATOM 3327 O O . PRO A 1 426 ? -3.896 -66.914 15.703 1.00 37.84 426 PRO A O 1
ATOM 3330 N N . ALA A 1 427 ? -1.922 -67.717 16.124 1.00 27.94 427 ALA A N 1
ATOM 3331 C CA . ALA A 1 427 ? -0.866 -68.750 16.214 1.00 27.94 427 ALA A CA 1
ATOM 3332 C C . ALA A 1 427 ? -0.580 -69.430 14.846 1.00 27.94 427 ALA A C 1
ATOM 3334 O O . ALA A 1 427 ? -1.481 -69.642 14.042 1.00 27.94 427 ALA A O 1
ATOM 3335 N N . THR A 1 428 ? 0.709 -69.660 14.568 1.00 35.34 428 THR A N 1
ATOM 3336 C CA . THR A 1 428 ? 1.345 -70.013 13.268 1.00 35.34 428 THR A CA 1
ATOM 3337 C C . THR A 1 428 ? 1.615 -71.549 13.203 1.00 35.34 428 THR A C 1
ATOM 3339 O O . THR A 1 428 ? 0.891 -72.226 13.937 1.00 35.34 428 THR A O 1
ATOM 3342 N N . PRO A 1 429 ? 2.554 -72.196 12.441 1.00 52.88 429 PRO A N 1
ATOM 3343 C CA . PRO A 1 429 ? 3.687 -71.776 11.567 1.00 52.88 429 PRO A CA 1
ATOM 3344 C C . PRO A 1 429 ? 3.748 -72.607 10.240 1.00 52.88 429 PRO A C 1
ATOM 3346 O O . PRO A 1 429 ? 2.689 -73.086 9.833 1.00 52.88 429 PRO A O 1
ATOM 3349 N N . PRO A 1 430 ? 4.896 -72.859 9.549 1.00 53.66 430 PRO A N 1
ATOM 3350 C CA . PRO A 1 430 ? 6.278 -72.320 9.597 1.00 53.66 430 PRO A CA 1
ATOM 3351 C C . PRO A 1 430 ? 6.695 -71.762 8.196 1.00 53.66 430 PRO A C 1
ATOM 3353 O O . PRO A 1 430 ? 5.796 -71.378 7.460 1.00 53.66 430 PRO A O 1
ATOM 3356 N N . VAL A 1 431 ? 7.932 -71.625 7.672 1.00 31.67 431 VAL A N 1
ATOM 3357 C CA . VAL A 1 431 ? 9.391 -71.671 8.024 1.00 31.67 431 VAL A CA 1
ATOM 3358 C C . VAL A 1 431 ? 10.086 -70.889 6.861 1.00 31.67 431 VAL A C 1
ATOM 3360 O O . VAL A 1 431 ? 9.478 -70.810 5.797 1.00 31.67 431 VAL A O 1
ATOM 3363 N N . ALA A 1 432 ? 11.282 -70.280 6.838 1.00 36.66 432 ALA A N 1
ATOM 3364 C CA . ALA A 1 432 ? 12.477 -70.026 7.672 1.00 36.66 432 ALA A CA 1
ATOM 3365 C C . ALA A 1 432 ? 13.196 -68.780 7.047 1.00 36.66 432 ALA A C 1
ATOM 3367 O O . ALA A 1 432 ? 12.769 -68.344 5.981 1.00 36.66 432 ALA A O 1
ATOM 3368 N N . THR A 1 433 ? 14.347 -68.220 7.456 1.00 34.09 433 THR A N 1
ATOM 3369 C CA . THR A 1 433 ? 15.059 -67.879 8.722 1.00 34.09 433 THR A CA 1
ATOM 3370 C C . THR A 1 433 ? 16.322 -67.072 8.281 1.00 34.09 433 THR A C 1
ATOM 3372 O O . THR A 1 433 ? 16.639 -67.111 7.096 1.00 34.09 433 THR A O 1
ATOM 3375 N N . VAL A 1 434 ? 17.078 -66.408 9.185 1.00 33.75 434 VAL A N 1
ATOM 3376 C CA . VAL A 1 434 ? 18.336 -65.628 8.922 1.00 33.75 434 VAL A CA 1
ATOM 3377 C C . VAL A 1 434 ? 18.083 -64.241 8.281 1.00 33.75 434 VAL A C 1
ATOM 3379 O O . VAL A 1 434 ? 17.315 -64.145 7.336 1.00 33.75 434 VAL A O 1
ATOM 3382 N N . ALA A 1 435 ? 18.686 -63.109 8.687 1.00 33.22 435 ALA A N 1
ATOM 3383 C CA . ALA A 1 435 ? 19.372 -62.690 9.931 1.00 33.22 435 ALA A CA 1
ATOM 3384 C C . ALA A 1 435 ? 19.433 -61.130 9.993 1.00 33.22 435 ALA A C 1
ATOM 3386 O O . ALA A 1 435 ? 18.683 -60.461 9.287 1.00 33.22 435 ALA A O 1
ATOM 3387 N N . ALA A 1 436 ? 20.303 -60.544 10.832 1.00 33.88 436 ALA A N 1
ATOM 3388 C CA . ALA A 1 436 ? 20.501 -59.093 11.016 1.00 33.88 436 ALA A CA 1
ATOM 3389 C C . ALA A 1 436 ? 21.993 -58.746 11.266 1.00 33.88 436 ALA A C 1
ATOM 3391 O O . ALA A 1 436 ? 22.813 -59.666 11.333 1.00 33.88 436 ALA A O 1
ATOM 3392 N N . PRO A 1 437 ? 22.373 -57.452 11.392 1.00 45.72 437 PRO A N 1
ATOM 3393 C CA . PRO A 1 437 ? 22.567 -56.891 12.745 1.00 45.72 437 PRO A CA 1
ATOM 3394 C C . PRO A 1 437 ? 22.091 -55.416 12.921 1.00 45.72 437 PRO A C 1
ATOM 3396 O O . PRO A 1 437 ? 21.240 -54.938 12.176 1.00 45.72 437 PRO A O 1
ATOM 3399 N N . THR A 1 438 ? 22.565 -54.724 13.972 1.00 31.34 438 THR A N 1
ATOM 3400 C CA . THR A 1 438 ? 21.765 -53.765 14.782 1.00 31.34 438 THR A CA 1
ATOM 3401 C C . THR A 1 438 ? 22.401 -52.368 15.014 1.00 31.34 438 THR A C 1
ATOM 3403 O O . THR A 1 438 ? 23.545 -52.119 14.645 1.00 31.34 438 THR A O 1
ATOM 3406 N N . ARG A 1 439 ? 21.661 -51.452 15.673 1.00 36.25 439 ARG A N 1
ATOM 3407 C CA . ARG A 1 439 ? 22.012 -50.044 16.003 1.00 36.25 439 ARG A CA 1
ATOM 3408 C C . ARG A 1 439 ? 22.128 -49.781 17.537 1.00 36.25 439 ARG A C 1
ATOM 3410 O O . ARG A 1 439 ? 21.290 -50.317 18.259 1.00 36.25 439 ARG A O 1
ATOM 3417 N N . PRO A 1 440 ? 23.047 -48.906 18.029 1.00 43.78 440 PRO A N 1
ATOM 3418 C CA . PRO A 1 440 ? 23.104 -48.391 19.423 1.00 43.78 440 PRO A CA 1
ATOM 3419 C C . PRO A 1 440 ? 22.586 -46.929 19.617 1.00 43.78 440 PRO A C 1
ATOM 3421 O O . PRO A 1 440 ? 21.973 -46.361 18.709 1.00 43.78 440 PRO A O 1
ATOM 3424 N N . ALA A 1 441 ? 22.802 -46.325 20.806 1.00 32.25 441 ALA A N 1
ATOM 3425 C CA . ALA A 1 441 ? 22.191 -45.058 21.276 1.00 32.25 441 ALA A CA 1
ATOM 3426 C C . ALA A 1 441 ? 23.147 -44.089 22.045 1.00 32.25 441 ALA A C 1
ATOM 3428 O O . ALA A 1 441 ? 24.332 -44.374 22.199 1.00 32.25 441 ALA A O 1
ATOM 3429 N N . GLU A 1 442 ? 22.615 -42.941 22.506 1.00 35.25 442 GLU A N 1
ATOM 3430 C CA . GLU A 1 442 ? 23.268 -41.876 23.315 1.00 35.25 442 GLU A CA 1
ATOM 3431 C C . GLU A 1 442 ? 23.549 -42.274 24.788 1.00 35.25 442 GLU A C 1
ATOM 3433 O O . GLU A 1 442 ? 22.952 -43.232 25.285 1.00 35.25 442 GLU A O 1
ATOM 3438 N N . PRO A 1 443 ? 24.376 -41.498 25.531 1.00 42.03 443 PRO A N 1
ATOM 3439 C CA . PRO A 1 443 ? 23.979 -41.043 26.883 1.00 42.03 443 PRO A CA 1
ATOM 3440 C C . PRO A 1 443 ? 24.453 -39.608 27.283 1.00 42.03 443 PRO A C 1
ATOM 3442 O O . PRO A 1 443 ? 24.857 -38.812 26.440 1.00 42.03 443 PRO A O 1
ATOM 3445 N N . ARG A 1 444 ? 24.329 -39.247 28.581 1.00 29.84 444 ARG A N 1
ATOM 3446 C CA . ARG A 1 444 ? 24.339 -37.869 29.150 1.00 29.84 444 ARG A CA 1
ATOM 3447 C C . ARG A 1 444 ? 25.589 -37.460 29.981 1.00 29.84 444 ARG A C 1
ATOM 3449 O O . ARG A 1 444 ? 26.439 -38.273 30.313 1.00 29.84 444 ARG A O 1
ATOM 3456 N N . THR A 1 445 ? 25.602 -36.170 30.342 1.00 33.41 445 THR A N 1
ATOM 3457 C CA . THR A 1 445 ? 26.482 -35.328 31.203 1.00 33.41 445 THR A CA 1
ATOM 3458 C C . THR A 1 445 ? 26.998 -35.862 32.559 1.00 33.41 445 THR A C 1
ATOM 3460 O O . THR A 1 445 ? 26.189 -36.426 33.295 1.00 33.41 445 THR A O 1
ATOM 3463 N N . ALA A 1 446 ? 28.221 -35.454 32.976 1.00 32.59 446 ALA A N 1
ATOM 3464 C CA . ALA A 1 446 ? 28.498 -34.643 34.200 1.00 32.59 446 ALA A CA 1
ATOM 3465 C C . ALA A 1 446 ? 30.006 -34.292 34.449 1.00 32.59 446 ALA A C 1
ATOM 3467 O O . ALA A 1 446 ? 30.889 -35.022 34.014 1.00 32.59 446 ALA A O 1
ATOM 3468 N N . ASP A 1 447 ? 30.228 -33.208 35.218 1.00 32.84 447 ASP A N 1
ATOM 3469 C CA . ASP A 1 447 ? 31.402 -32.793 36.043 1.00 32.84 447 ASP A CA 1
ATOM 3470 C C . ASP A 1 447 ? 32.776 -32.311 35.484 1.00 32.84 447 ASP A C 1
ATOM 3472 O O . ASP A 1 447 ? 33.127 -32.507 34.323 1.00 32.84 447 ASP A O 1
ATOM 3476 N N . GLN A 1 448 ? 33.524 -31.581 36.342 1.00 34.19 448 GLN A N 1
ATOM 3477 C CA . GLN A 1 448 ? 34.810 -30.878 36.072 1.00 34.19 448 GLN A CA 1
ATOM 3478 C C . GLN A 1 448 ? 36.042 -31.572 36.704 1.00 34.19 448 GLN A C 1
ATOM 3480 O O . GLN A 1 448 ? 35.890 -32.334 37.658 1.00 34.19 448 GLN A O 1
ATOM 3485 N N . PRO A 1 449 ? 37.283 -31.262 36.251 1.00 32.44 449 PRO A N 1
ATOM 3486 C CA . PRO A 1 449 ? 38.153 -30.401 37.084 1.00 32.44 449 PRO A CA 1
ATOM 3487 C C . PRO A 1 449 ? 39.142 -29.473 36.314 1.00 32.44 449 PRO A C 1
ATOM 3489 O O . PRO A 1 449 ? 39.152 -29.389 35.088 1.00 32.44 449 PRO A O 1
ATOM 3492 N N . LYS A 1 450 ? 40.003 -28.774 37.072 1.00 29.72 450 LYS A N 1
ATOM 3493 C CA . LYS A 1 450 ? 41.133 -27.891 36.682 1.00 29.72 450 LYS A CA 1
ATOM 3494 C C . LYS A 1 450 ? 42.298 -28.120 37.682 1.00 29.72 450 LYS A C 1
ATOM 3496 O O . LYS A 1 450 ? 42.000 -28.554 38.793 1.00 29.72 450 LYS A O 1
ATOM 3501 N N . PRO A 1 451 ? 43.535 -27.626 37.452 1.00 53.31 451 PRO A N 1
ATOM 3502 C CA . PRO A 1 451 ? 44.330 -27.588 36.207 1.00 53.31 451 PRO A CA 1
ATOM 3503 C C . PRO A 1 451 ? 45.819 -28.002 36.428 1.00 53.31 451 PRO A C 1
ATOM 3505 O O . PRO A 1 451 ? 46.318 -27.807 37.527 1.00 53.31 451 PRO A O 1
ATOM 3508 N N . ASP A 1 452 ? 46.574 -28.425 35.396 1.00 27.53 452 ASP A N 1
ATOM 3509 C CA . ASP A 1 452 ? 47.910 -27.849 35.066 1.00 27.53 452 ASP A CA 1
ATOM 3510 C C . ASP A 1 452 ? 48.529 -28.408 33.750 1.00 27.53 452 ASP A C 1
ATOM 3512 O O . ASP A 1 452 ? 47.919 -29.227 33.066 1.00 27.53 452 ASP A O 1
ATOM 3516 N N . LYS A 1 453 ? 49.725 -27.906 33.392 1.00 29.62 453 LYS A N 1
ATOM 3517 C CA . LYS A 1 453 ? 50.553 -28.189 32.192 1.00 29.62 453 LYS A CA 1
ATOM 3518 C C . LYS A 1 453 ? 50.743 -29.681 31.833 1.00 29.62 453 LYS A C 1
ATOM 3520 O O . LYS A 1 453 ? 51.082 -30.471 32.703 1.00 29.62 453 LYS A O 1
ATOM 3525 N N . GLU A 1 454 ? 50.764 -30.007 30.530 1.00 28.84 454 GLU A N 1
ATOM 3526 C CA . GLU A 1 454 ? 52.018 -30.189 29.753 1.00 28.84 454 GLU A CA 1
ATOM 3527 C C . GLU A 1 454 ? 51.807 -30.438 28.232 1.00 28.84 454 GLU A C 1
ATOM 3529 O O . GLU A 1 454 ? 50.782 -30.958 27.814 1.00 28.84 454 GLU A O 1
ATOM 3534 N N . ARG A 1 455 ? 52.839 -30.079 27.439 1.00 30.08 455 ARG A N 1
ATOM 3535 C CA . ARG A 1 455 ? 53.136 -30.358 26.003 1.00 30.08 455 ARG A CA 1
ATOM 3536 C C . ARG A 1 455 ? 52.118 -30.017 24.870 1.00 30.08 455 ARG A C 1
ATOM 3538 O O . ARG A 1 455 ? 50.969 -30.439 24.907 1.00 30.08 455 ARG A O 1
ATOM 3545 N N . PRO A 1 456 ? 52.569 -29.342 23.781 1.00 35.00 456 PRO A N 1
ATOM 3546 C CA . PRO A 1 456 ? 51.775 -29.085 22.568 1.00 35.00 456 PRO A CA 1
ATOM 3547 C C . PRO A 1 456 ? 51.854 -30.223 21.515 1.00 35.00 456 PRO A C 1
ATOM 3549 O O . PRO A 1 456 ? 52.764 -31.054 21.582 1.00 35.00 456 PRO A O 1
ATOM 3552 N N . PRO A 1 457 ? 50.939 -30.254 20.520 1.00 33.28 457 PRO A N 1
ATOM 3553 C CA . PRO A 1 457 ? 50.890 -31.283 19.471 1.00 33.28 457 PRO A CA 1
ATOM 3554 C C . PRO A 1 457 ? 51.944 -31.106 18.360 1.00 33.28 457 PRO A C 1
ATOM 3556 O O . PRO A 1 457 ? 52.515 -30.030 18.184 1.00 33.28 457 PRO A O 1
ATOM 3559 N N . GLN A 1 458 ? 52.159 -32.166 17.572 1.00 32.16 458 GLN A N 1
ATOM 3560 C CA . GLN A 1 458 ? 52.980 -32.157 16.353 1.00 32.16 458 GLN A CA 1
ATOM 3561 C C . GLN A 1 458 ? 52.098 -32.194 15.094 1.00 32.16 458 GLN A C 1
ATOM 3563 O O . GLN A 1 458 ? 51.232 -33.058 14.981 1.00 32.16 458 GLN A O 1
ATOM 3568 N N . GLU A 1 459 ? 52.380 -31.324 14.120 1.00 37.72 459 GLU A N 1
ATOM 3569 C CA . GLU A 1 459 ? 51.880 -31.417 12.739 1.00 37.72 459 GLU A CA 1
ATOM 3570 C C . GLU A 1 459 ? 53.047 -31.563 11.737 1.00 37.72 459 GLU A C 1
ATOM 3572 O O . GLU A 1 459 ? 54.157 -31.088 12.008 1.00 37.72 459 GLU A O 1
ATOM 3577 N N . PRO A 1 460 ? 52.834 -32.219 10.578 1.00 35.50 460 PRO A N 1
ATOM 3578 C CA . PRO A 1 460 ? 53.865 -32.422 9.560 1.00 35.50 460 PRO A CA 1
ATOM 3579 C C . PRO A 1 460 ? 54.183 -31.141 8.749 1.00 35.50 460 PRO A C 1
ATOM 3581 O O . PRO A 1 460 ? 53.364 -30.227 8.657 1.00 35.50 460 PRO A O 1
ATOM 3584 N N . PRO A 1 461 ? 55.385 -31.039 8.146 1.00 41.81 461 PRO A N 1
ATOM 3585 C CA . PRO A 1 461 ? 56.007 -29.741 7.881 1.00 41.81 461 PRO A CA 1
ATOM 3586 C C . PRO A 1 461 ? 55.675 -29.094 6.527 1.00 41.81 461 PRO A C 1
ATOM 3588 O O . PRO A 1 461 ? 55.577 -29.752 5.492 1.00 41.81 461 PRO A O 1
ATOM 3591 N N . ARG A 1 462 ? 55.705 -27.754 6.512 1.00 31.78 462 ARG A N 1
ATOM 3592 C CA . ARG A 1 462 ? 55.978 -26.929 5.321 1.00 31.78 462 ARG A CA 1
ATOM 3593 C C . ARG A 1 462 ? 57.169 -26.002 5.606 1.00 31.78 462 ARG A C 1
ATOM 3595 O O . ARG A 1 462 ? 57.290 -25.478 6.709 1.00 31.78 462 ARG A O 1
ATOM 3602 N N . LYS A 1 463 ? 58.055 -25.813 4.623 1.00 32.09 463 LYS A N 1
ATOM 3603 C CA . LYS A 1 463 ? 59.222 -24.903 4.669 1.00 32.09 463 LYS A CA 1
ATOM 3604 C C . LYS A 1 463 ? 59.088 -23.833 3.555 1.00 32.09 463 LYS A C 1
ATOM 3606 O O . LYS A 1 463 ? 58.274 -24.031 2.657 1.00 32.09 463 LYS A O 1
ATOM 3611 N N . PRO A 1 464 ? 59.869 -22.738 3.562 1.00 40.34 464 PRO A N 1
ATOM 3612 C CA . PRO A 1 464 ? 59.695 -21.662 4.535 1.00 40.34 464 PRO A CA 1
ATOM 3613 C C . PRO A 1 464 ? 59.637 -20.272 3.864 1.00 40.34 464 PRO A C 1
ATOM 3615 O O . PRO A 1 464 ? 60.257 -20.042 2.830 1.00 40.34 464 PRO A O 1
ATOM 3618 N N . VAL A 1 465 ? 58.980 -19.305 4.508 1.00 31.30 465 VAL A N 1
ATOM 3619 C CA . VAL A 1 465 ? 59.173 -17.872 4.219 1.00 31.30 465 VAL A CA 1
ATOM 3620 C C . VAL A 1 465 ? 59.779 -17.231 5.463 1.00 31.30 465 VAL A C 1
ATOM 3622 O O . VAL A 1 465 ? 59.289 -17.453 6.568 1.00 31.30 465 VAL A O 1
ATOM 3625 N N . VAL A 1 466 ? 60.873 -16.488 5.296 1.00 33.09 466 VAL A N 1
ATOM 3626 C CA . VAL A 1 466 ? 61.627 -15.887 6.405 1.00 33.09 466 VAL A CA 1
ATOM 3627 C C . VAL A 1 466 ? 61.177 -14.445 6.617 1.00 33.09 466 VAL A C 1
ATOM 3629 O O . VAL A 1 466 ? 61.355 -13.612 5.733 1.00 33.09 466 VAL A O 1
ATOM 3632 N N . VAL A 1 467 ? 60.657 -14.147 7.809 1.00 43.06 467 VAL A N 1
ATOM 3633 C CA . VAL A 1 467 ? 60.498 -12.785 8.342 1.00 43.06 467 VAL A CA 1
ATOM 3634 C C . VAL A 1 467 ? 60.866 -12.811 9.827 1.00 43.06 467 VAL A C 1
ATOM 3636 O O . VAL A 1 467 ? 60.363 -13.645 10.576 1.00 43.06 467 VAL A O 1
ATOM 3639 N N . VAL A 1 468 ? 61.767 -11.920 10.243 1.00 32.66 468 VAL A N 1
ATOM 3640 C CA . VAL A 1 468 ? 62.245 -11.733 11.629 1.00 32.66 468 VAL A CA 1
ATOM 3641 C C . VAL A 1 468 ? 62.667 -10.248 11.799 1.00 32.66 468 VAL A C 1
ATOM 3643 O O . VAL A 1 468 ? 62.771 -9.557 10.785 1.00 32.66 468 VAL A O 1
ATOM 3646 N N . PRO A 1 469 ? 62.766 -9.680 13.020 1.00 40.19 469 PRO A N 1
ATOM 3647 C CA . PRO A 1 469 ? 61.676 -8.846 13.544 1.00 40.19 469 PRO A CA 1
ATOM 3648 C C . PRO A 1 469 ? 62.132 -7.423 13.981 1.00 40.19 469 PRO A C 1
ATOM 3650 O O . PRO A 1 469 ? 63.316 -7.107 13.881 1.00 40.19 469 PRO A O 1
ATOM 3653 N N . PRO A 1 470 ? 61.226 -6.542 14.464 1.00 53.62 470 PRO A N 1
ATOM 3654 C CA . PRO A 1 470 ? 61.558 -5.148 14.791 1.00 53.62 470 PRO A CA 1
ATOM 3655 C C . PRO A 1 470 ? 61.903 -4.893 16.272 1.00 53.62 470 PRO A C 1
ATOM 3657 O O . PRO A 1 470 ? 61.424 -5.594 17.163 1.00 53.62 470 PRO A O 1
ATOM 3660 N N . ALA A 1 471 ? 62.637 -3.803 16.531 1.00 30.39 471 ALA A N 1
ATOM 3661 C CA . ALA A 1 471 ? 62.739 -3.135 17.835 1.00 30.39 471 ALA A CA 1
ATOM 3662 C C . ALA A 1 471 ? 63.074 -1.631 17.677 1.00 30.39 471 ALA A C 1
ATOM 3664 O O . ALA A 1 471 ? 63.682 -1.221 16.692 1.00 30.39 471 ALA A O 1
ATOM 3665 N N . ALA A 1 472 ? 62.684 -0.827 18.668 1.00 35.19 472 ALA A N 1
ATOM 3666 C CA . ALA A 1 472 ? 62.993 0.601 18.884 1.00 35.19 472 ALA A CA 1
ATOM 3667 C C . ALA A 1 472 ? 63.367 0.768 20.390 1.00 35.19 472 ALA A C 1
ATOM 3669 O O . ALA A 1 472 ? 63.130 -0.212 21.107 1.00 35.19 472 ALA A O 1
ATOM 3670 N N . PRO A 1 473 ? 63.883 1.908 20.937 1.00 40.91 473 PRO A N 1
ATOM 3671 C CA . PRO A 1 473 ? 63.802 3.305 20.444 1.00 40.91 473 PRO A CA 1
ATOM 3672 C C . PRO A 1 473 ? 65.043 4.230 20.700 1.00 40.91 473 PRO A C 1
ATOM 3674 O O . PRO A 1 473 ? 66.017 3.812 21.310 1.00 40.91 473 PRO A O 1
ATOM 3677 N N . GLY A 1 474 ? 64.942 5.534 20.358 1.00 28.30 474 GLY A N 1
ATOM 3678 C CA . GLY A 1 474 ? 65.393 6.630 21.259 1.00 28.30 474 GLY A CA 1
ATOM 3679 C C . GLY A 1 474 ? 66.567 7.579 20.886 1.00 28.30 474 GLY A C 1
ATOM 3680 O O . GLY A 1 474 ? 67.715 7.197 21.033 1.00 28.30 474 GLY A O 1
ATOM 3681 N N . VAL A 1 475 ? 66.228 8.850 20.577 1.00 28.75 475 VAL A N 1
ATOM 3682 C CA . VAL A 1 475 ? 66.838 10.162 20.996 1.00 28.75 475 VAL A CA 1
ATOM 3683 C C . VAL A 1 475 ? 68.355 10.488 20.811 1.00 28.75 475 VAL A C 1
ATOM 3685 O O . VAL A 1 475 ? 69.215 9.756 21.281 1.00 28.75 475 VAL A O 1
ATOM 3688 N N . GLY A 1 476 ? 68.651 11.704 20.294 1.00 27.80 476 GLY A N 1
ATOM 3689 C CA . GLY A 1 476 ? 69.957 12.429 20.298 1.00 27.80 476 GLY A CA 1
ATOM 3690 C C . GLY A 1 476 ? 70.574 12.596 18.887 1.00 27.80 476 GLY A C 1
ATOM 3691 O O . GLY A 1 476 ? 70.668 11.604 18.175 1.00 27.80 476 GLY A O 1
ATOM 3692 N N . ASP A 1 477 ? 70.848 13.779 18.305 1.00 28.81 477 ASP A N 1
ATOM 3693 C CA . ASP A 1 477 ? 71.680 14.962 18.680 1.00 28.81 477 ASP A CA 1
ATOM 3694 C C . ASP A 1 477 ? 73.212 14.685 18.657 1.00 28.81 477 ASP A C 1
ATOM 3696 O O . ASP A 1 477 ? 73.644 13.704 19.250 1.00 28.81 477 ASP A O 1
ATOM 3700 N N . VAL A 1 478 ? 74.114 15.479 18.029 1.00 30.05 478 VAL A N 1
ATOM 3701 C CA . VAL A 1 478 ? 73.996 16.763 17.276 1.00 30.05 478 VAL A CA 1
ATOM 3702 C C . VAL A 1 478 ? 75.236 17.028 16.355 1.00 30.05 478 VAL A C 1
ATOM 3704 O O . VAL A 1 478 ? 76.329 16.606 16.714 1.00 30.05 478 VAL A O 1
ATOM 3707 N N . ALA A 1 479 ? 75.080 17.802 15.252 1.00 29.61 479 ALA A N 1
ATOM 3708 C CA . ALA A 1 479 ? 76.120 18.447 14.378 1.00 29.61 479 ALA A CA 1
ATOM 3709 C C . ALA A 1 479 ? 77.174 17.532 13.656 1.00 29.61 479 ALA A C 1
ATOM 3711 O O . ALA A 1 479 ? 77.376 16.395 14.052 1.00 29.61 479 ALA A O 1
ATOM 3712 N N . VAL A 1 480 ? 77.846 17.879 12.534 1.00 31.44 480 VAL A N 1
ATOM 3713 C CA . VAL A 1 480 ? 78.517 19.135 12.084 1.00 31.44 480 VAL A CA 1
ATOM 3714 C C . VAL A 1 480 ? 78.488 19.349 10.536 1.00 31.44 480 VAL A C 1
ATOM 3716 O O . VAL A 1 480 ? 78.314 18.414 9.761 1.00 31.44 480 VAL A O 1
ATOM 3719 N N . GLU A 1 481 ? 78.656 20.619 10.135 1.00 33.28 481 GLU A N 1
ATOM 3720 C CA . GLU A 1 481 ? 78.790 21.300 8.816 1.00 33.28 481 GLU A CA 1
ATOM 3721 C C . GLU A 1 481 ? 79.925 20.836 7.824 1.00 33.28 481 GLU A C 1
ATOM 3723 O O . GLU A 1 481 ? 80.709 19.964 8.190 1.00 33.28 481 GLU A O 1
ATOM 3728 N N . PRO A 1 482 ? 80.173 21.483 6.638 1.00 44.22 482 PRO A N 1
ATOM 3729 C CA . PRO A 1 482 ? 79.247 21.822 5.525 1.00 44.22 482 PRO A CA 1
ATOM 3730 C C . PRO A 1 482 ? 79.832 21.714 4.065 1.00 44.22 482 PRO A C 1
ATOM 3732 O O . PRO A 1 482 ? 81.032 21.841 3.853 1.00 44.22 482 PRO A O 1
ATOM 3735 N N . ALA A 1 483 ? 78.947 21.707 3.042 1.00 33.16 483 ALA A N 1
ATOM 3736 C CA . ALA A 1 483 ? 79.147 22.222 1.650 1.00 33.16 483 ALA A CA 1
ATOM 3737 C C . ALA A 1 483 ? 80.272 21.625 0.731 1.00 33.16 483 ALA A C 1
ATOM 3739 O O . ALA A 1 483 ? 81.103 20.854 1.197 1.00 33.16 483 ALA A O 1
ATOM 3740 N N . PRO A 1 484 ? 80.376 21.979 -0.584 1.00 46.28 484 PRO A N 1
ATOM 3741 C CA . PRO A 1 484 ? 79.393 22.458 -1.580 1.00 46.28 484 PRO A CA 1
ATOM 3742 C C . PRO A 1 484 ? 79.267 21.532 -2.840 1.00 46.28 484 PRO A C 1
ATOM 3744 O O . PRO A 1 484 ? 79.891 20.480 -2.934 1.00 46.28 484 PRO A O 1
ATOM 3747 N N . LYS A 1 485 ? 78.470 21.931 -3.853 1.00 42.00 485 LYS A N 1
ATOM 3748 C CA . LYS A 1 485 ? 78.270 21.211 -5.144 1.00 42.00 485 LYS A CA 1
ATOM 3749 C C . LYS A 1 485 ? 79.250 21.633 -6.262 1.00 42.00 485 LYS A C 1
ATOM 3751 O O . LYS A 1 485 ? 79.509 22.829 -6.390 1.00 42.00 485 LYS A O 1
ATOM 3756 N N . PRO A 1 486 ? 79.598 20.722 -7.196 1.00 36.84 486 PRO A N 1
ATOM 3757 C CA . PRO A 1 486 ? 79.873 21.071 -8.601 1.00 36.84 486 PRO A CA 1
ATOM 3758 C C . PRO A 1 486 ? 78.980 20.307 -9.623 1.00 36.84 486 PRO A C 1
ATOM 3760 O O . PRO A 1 486 ? 77.930 19.780 -9.258 1.00 36.84 486 PRO A O 1
ATOM 3763 N N . LYS A 1 487 ? 79.333 20.359 -10.922 1.00 31.97 487 LYS A N 1
ATOM 3764 C CA . LYS A 1 487 ? 78.502 19.991 -12.100 1.00 31.97 487 LYS A CA 1
ATOM 3765 C C . LYS A 1 487 ? 78.985 18.710 -12.828 1.00 31.97 487 LYS A C 1
ATOM 3767 O O . LYS A 1 487 ? 79.883 18.034 -12.343 1.00 31.97 487 LYS A O 1
ATOM 3772 N N . ALA A 1 488 ? 78.344 18.380 -13.957 1.00 38.06 488 ALA A N 1
ATOM 3773 C CA . ALA A 1 488 ? 78.485 17.139 -14.732 1.00 38.06 488 ALA A CA 1
ATOM 3774 C C . ALA A 1 488 ? 79.549 17.170 -15.862 1.00 38.06 488 ALA A C 1
ATOM 3776 O O . ALA A 1 488 ? 80.099 18.229 -16.161 1.00 38.06 488 ALA A O 1
ATOM 3777 N N . ASP A 1 489 ? 79.702 16.003 -16.512 1.00 30.17 489 ASP A N 1
ATOM 3778 C CA . ASP A 1 489 ? 80.373 15.699 -17.796 1.00 30.17 489 ASP A CA 1
ATOM 3779 C C . ASP A 1 489 ? 81.916 15.829 -17.870 1.00 30.17 489 ASP A C 1
ATOM 3781 O O . ASP A 1 489 ? 82.504 16.626 -17.140 1.00 30.17 489 ASP A O 1
ATOM 3785 N N . PRO A 1 490 ? 82.612 15.126 -18.803 1.00 45.44 490 PRO A N 1
ATOM 3786 C CA . PRO A 1 490 ? 82.252 13.944 -19.607 1.00 45.44 490 PRO A CA 1
ATOM 3787 C C . PRO A 1 490 ? 83.241 12.770 -19.341 1.00 45.44 490 PRO A C 1
ATOM 3789 O O . PRO A 1 490 ? 83.788 12.655 -18.244 1.00 45.44 490 PRO A O 1
ATOM 3792 N N . PRO A 1 491 ? 83.520 11.894 -20.328 1.00 47.41 491 PRO A N 1
ATOM 3793 C CA . PRO A 1 491 ? 84.870 11.979 -20.905 1.00 47.41 491 PRO A CA 1
ATOM 3794 C C . PRO A 1 491 ? 84.912 11.948 -22.444 1.00 47.41 491 PRO A C 1
ATOM 3796 O O . PRO A 1 491 ? 84.060 11.362 -23.107 1.00 47.41 491 PRO A O 1
ATOM 3799 N N . ALA A 1 492 ? 85.974 12.528 -23.007 1.00 36.50 492 ALA A N 1
ATOM 3800 C CA . ALA A 1 492 ? 86.360 12.394 -24.409 1.00 36.50 492 ALA A CA 1
ATOM 3801 C C . ALA A 1 492 ? 87.894 12.334 -24.516 1.00 36.50 492 ALA A C 1
ATOM 3803 O O . ALA A 1 492 ? 88.593 12.955 -23.718 1.00 36.50 492 ALA A O 1
ATOM 3804 N N . GLY A 1 493 ? 88.422 11.608 -25.503 1.00 29.61 493 GLY A N 1
ATOM 3805 C CA . GLY A 1 493 ? 89.862 11.512 -25.742 1.00 29.61 493 GLY A CA 1
ATOM 3806 C C . GLY A 1 493 ? 90.175 10.586 -26.912 1.00 29.61 493 GLY A C 1
ATOM 3807 O O . GLY A 1 493 ? 89.782 9.424 -26.904 1.00 29.61 493 GLY A O 1
ATOM 3808 N N . GLY A 1 494 ? 90.867 11.104 -27.925 1.00 32.06 494 GLY A N 1
ATOM 3809 C CA . GLY A 1 494 ? 91.298 10.343 -29.097 1.00 32.06 494 GLY A CA 1
ATOM 3810 C C . GLY A 1 494 ? 92.755 10.639 -29.443 1.00 32.06 494 GLY A C 1
ATOM 3811 O O . GLY A 1 494 ? 93.256 11.722 -29.146 1.00 32.06 494 GLY A O 1
ATOM 3812 N N . SER A 1 495 ? 93.408 9.683 -30.103 1.00 29.56 495 SER A N 1
ATOM 3813 C CA . SER A 1 495 ? 94.786 9.786 -30.599 1.00 29.56 495 SER A CA 1
ATOM 3814 C C . SER A 1 495 ? 94.859 9.403 -32.080 1.00 29.56 495 SER A C 1
ATOM 3816 O O . SER A 1 495 ? 93.940 8.785 -32.616 1.00 29.56 495 SER A O 1
ATOM 3818 N N . ARG A 1 496 ? 95.926 9.843 -32.758 1.00 33.22 496 ARG A N 1
ATOM 3819 C CA . ARG A 1 496 ? 96.043 9.879 -34.231 1.00 33.22 496 ARG A CA 1
ATOM 3820 C C . ARG A 1 496 ? 97.046 8.806 -34.759 1.00 33.22 496 ARG A C 1
ATOM 3822 O O . ARG A 1 496 ? 97.230 7.819 -34.055 1.00 33.22 496 ARG A O 1
ATOM 3829 N N . PRO A 1 497 ? 97.559 8.854 -36.010 1.00 55.59 497 PRO A N 1
ATOM 3830 C CA . PRO A 1 497 ? 97.675 7.677 -36.876 1.00 55.59 497 PRO A CA 1
ATOM 3831 C C . PRO A 1 497 ? 99.050 6.975 -36.786 1.00 55.59 497 PRO A C 1
ATOM 3833 O O . PRO A 1 497 ? 99.922 7.398 -36.028 1.00 55.59 497 PRO A O 1
ATOM 3836 N N . PRO A 1 498 ? 99.296 5.977 -37.653 1.00 42.12 498 PRO A N 1
ATOM 3837 C CA . PRO A 1 498 ? 100.296 6.250 -38.695 1.00 42.12 498 PRO A CA 1
ATOM 3838 C C . PRO A 1 498 ? 99.815 5.955 -40.129 1.00 42.12 498 PRO A C 1
ATOM 3840 O O . PRO A 1 498 ? 98.729 5.436 -40.372 1.00 42.12 498 PRO A O 1
ATOM 3843 N N . SER A 1 499 ? 100.644 6.357 -41.088 1.00 30.88 499 SER A N 1
ATOM 3844 C CA . SER A 1 499 ? 100.476 6.203 -42.535 1.00 30.88 499 SER A CA 1
ATOM 3845 C C . SER A 1 499 ? 101.032 4.878 -43.060 1.00 30.88 499 SER A C 1
ATOM 3847 O O . SER A 1 499 ? 102.130 4.523 -42.651 1.00 30.88 499 SER A O 1
ATOM 3849 N N . GLU A 1 500 ? 100.393 4.276 -44.072 1.00 31.44 500 GLU A N 1
ATOM 3850 C CA . GLU A 1 500 ? 101.078 3.786 -45.287 1.00 31.44 500 GLU A CA 1
ATOM 3851 C C . GLU A 1 500 ? 100.087 3.285 -46.359 1.00 31.44 500 GLU A C 1
ATOM 3853 O O . GLU A 1 500 ? 99.389 2.296 -46.157 1.00 31.44 500 GLU A O 1
ATOM 3858 N N . THR A 1 501 ? 100.064 3.902 -47.548 1.00 31.83 501 THR A N 1
ATOM 3859 C CA . THR A 1 501 ? 99.762 3.188 -48.811 1.00 31.83 501 THR A CA 1
ATOM 3860 C C . THR A 1 501 ? 100.383 3.933 -49.999 1.00 31.83 501 THR A C 1
ATOM 3862 O O . THR A 1 501 ? 100.385 5.163 -50.044 1.00 31.83 501 THR A O 1
ATOM 3865 N N . ARG A 1 502 ? 100.944 3.190 -50.960 1.00 31.39 502 ARG A N 1
ATOM 3866 C CA . ARG A 1 502 ? 101.733 3.704 -52.093 1.00 31.39 502 ARG A CA 1
ATOM 3867 C C . ARG A 1 502 ? 100.881 4.107 -53.315 1.00 31.39 502 ARG A C 1
ATOM 3869 O O . ARG A 1 502 ? 99.881 3.466 -53.611 1.00 31.39 502 ARG A O 1
ATOM 3876 N N . ARG A 1 503 ? 101.373 5.084 -54.093 1.00 37.12 503 ARG A N 1
ATOM 3877 C CA . ARG A 1 503 ? 101.277 5.131 -55.578 1.00 37.12 503 ARG A CA 1
ATOM 3878 C C . ARG A 1 503 ? 102.466 4.334 -56.167 1.00 37.12 503 ARG A C 1
ATOM 3880 O O . ARG A 1 503 ? 103.454 4.207 -55.442 1.00 37.12 503 ARG A O 1
ATOM 3887 N N . PRO A 1 504 ? 102.461 3.831 -57.422 1.00 48.00 504 PRO A N 1
ATOM 3888 C CA . PRO A 1 504 ? 101.724 4.275 -58.620 1.00 48.00 504 PRO A CA 1
ATOM 3889 C C . PRO A 1 504 ? 100.616 3.254 -59.013 1.00 48.00 504 PRO A C 1
ATOM 3891 O O . PRO A 1 504 ? 100.172 2.537 -58.124 1.00 48.00 504 PRO A O 1
ATOM 3894 N N . THR A 1 505 ? 100.013 3.180 -60.211 1.00 32.75 505 THR A N 1
ATOM 3895 C CA . THR A 1 505 ? 100.325 3.737 -61.552 1.00 32.75 505 THR A CA 1
ATOM 3896 C C . THR A 1 505 ? 99.040 3.966 -62.370 1.00 32.75 505 THR A C 1
ATOM 3898 O O . THR A 1 505 ? 97.970 3.504 -61.986 1.00 32.75 505 THR A O 1
ATOM 3901 N N . VAL A 1 506 ? 99.144 4.659 -63.510 1.00 44.62 506 VAL A N 1
ATOM 3902 C CA . VAL A 1 506 ? 98.143 4.613 -64.595 1.00 44.62 506 VAL A CA 1
ATOM 3903 C C . VAL A 1 506 ? 98.371 3.354 -65.442 1.00 44.62 506 VAL A C 1
ATOM 3905 O O . VAL A 1 506 ? 99.518 2.975 -65.671 1.00 44.62 506 VAL A O 1
ATOM 3908 N N . GLY A 1 507 ? 97.295 2.741 -65.933 1.00 32.00 507 GLY A N 1
ATOM 3909 C CA . GLY A 1 507 ? 97.332 1.699 -66.958 1.00 32.00 507 GLY A CA 1
ATOM 3910 C C . GLY A 1 507 ? 95.977 1.611 -67.655 1.00 32.00 507 GLY A C 1
ATOM 3911 O O . GLY A 1 507 ? 94.954 1.468 -66.988 1.00 32.00 507 GLY A O 1
ATOM 3912 N N . GLU A 1 508 ? 95.960 1.750 -68.978 1.00 45.88 508 GLU A N 1
ATOM 3913 C CA . GLU A 1 508 ? 94.741 1.639 -69.785 1.00 45.88 508 GLU A CA 1
ATOM 3914 C C . GLU A 1 508 ? 94.341 0.164 -69.944 1.00 45.88 508 GLU A C 1
ATOM 3916 O O . GLU A 1 508 ? 95.187 -0.698 -70.178 1.00 45.88 508 GLU A O 1
ATOM 3921 N N . GLY A 1 509 ? 93.046 -0.138 -69.817 1.00 34.66 509 GLY A N 1
ATOM 3922 C CA . GLY A 1 509 ? 92.521 -1.502 -69.883 1.00 34.66 509 GLY A CA 1
ATOM 3923 C C . GLY A 1 509 ? 91.038 -1.510 -70.246 1.00 34.66 509 GLY A C 1
ATOM 3924 O O . GLY A 1 509 ? 90.241 -0.793 -69.647 1.00 34.66 509 GLY A O 1
ATOM 3925 N N . GLN A 1 510 ? 90.687 -2.288 -71.268 1.00 38.41 510 GLN A N 1
ATOM 3926 C CA . GLN A 1 510 ? 89.365 -2.313 -71.903 1.00 38.41 510 GLN A CA 1
ATOM 3927 C C . GLN A 1 510 ? 88.243 -2.784 -70.951 1.00 38.41 510 GLN A C 1
ATOM 3929 O O . GLN A 1 510 ? 88.497 -3.609 -70.070 1.00 38.41 510 GLN A O 1
ATOM 3934 N N . PRO A 1 511 ? 86.984 -2.345 -71.153 1.00 44.09 511 PRO A N 1
ATOM 3935 C CA . PRO A 1 511 ? 85.845 -2.900 -70.429 1.00 44.09 511 PRO A CA 1
ATOM 3936 C C . PRO A 1 511 ? 85.592 -4.350 -70.867 1.00 44.09 511 PRO A C 1
ATOM 3938 O O . PRO A 1 511 ? 85.159 -4.609 -71.989 1.00 44.09 511 PRO A O 1
ATOM 3941 N N . ALA A 1 512 ? 85.840 -5.303 -69.969 1.00 44.88 512 ALA A N 1
ATOM 3942 C CA . ALA A 1 512 ? 85.430 -6.688 -70.171 1.00 44.88 512 ALA A CA 1
ATOM 3943 C C . ALA A 1 512 ? 83.895 -6.795 -70.149 1.00 44.88 512 ALA A C 1
ATOM 3945 O O . ALA A 1 512 ? 83.234 -6.190 -69.302 1.00 44.88 512 ALA A O 1
ATOM 3946 N N . VAL A 1 513 ? 83.324 -7.579 -71.067 1.00 53.00 513 VAL A N 1
ATOM 3947 C CA . VAL A 1 513 ? 81.874 -7.809 -71.135 1.00 53.00 513 VAL A CA 1
ATOM 3948 C C . VAL A 1 513 ? 81.442 -8.643 -69.929 1.00 53.00 513 VAL A C 1
ATOM 3950 O O . VAL A 1 513 ? 81.685 -9.847 -69.875 1.00 53.00 513 VAL A O 1
ATOM 3953 N N . GLY A 1 514 ? 80.807 -7.994 -68.953 1.00 48.44 514 GLY A N 1
ATOM 3954 C CA . GLY A 1 514 ? 80.154 -8.672 -67.838 1.00 48.44 514 GLY A CA 1
ATOM 3955 C C . GLY A 1 514 ? 78.908 -9.411 -68.321 1.00 48.44 514 GLY A C 1
ATOM 3956 O O . GLY A 1 514 ? 78.013 -8.798 -68.901 1.00 48.44 514 GLY A O 1
ATOM 3957 N N . ASP A 1 515 ? 78.859 -10.720 -68.085 1.00 53.25 515 ASP A N 1
ATOM 3958 C CA . ASP A 1 515 ? 77.752 -11.579 -68.507 1.00 53.25 515 ASP A CA 1
ATOM 3959 C C . ASP A 1 515 ? 76.429 -11.121 -67.845 1.00 53.25 515 ASP A C 1
ATOM 3961 O O . ASP A 1 515 ? 76.353 -11.075 -66.607 1.00 53.25 515 ASP A O 1
ATOM 3965 N N . PRO A 1 516 ? 75.383 -10.746 -68.615 1.00 60.28 516 PRO A N 1
ATOM 3966 C CA . PRO A 1 516 ? 74.164 -10.152 -68.061 1.00 60.28 516 PRO A CA 1
ATOM 3967 C C . PRO A 1 516 ? 73.448 -11.066 -67.059 1.00 60.28 516 PRO A C 1
ATOM 3969 O O . PRO A 1 516 ? 72.797 -10.563 -66.139 1.00 60.28 516 PRO A O 1
ATOM 3972 N N . ALA A 1 517 ? 73.620 -12.389 -67.166 1.00 58.28 517 ALA A N 1
ATOM 3973 C CA . ALA A 1 517 ? 73.081 -13.343 -66.199 1.00 58.28 517 ALA A CA 1
ATOM 3974 C C . ALA A 1 517 ? 73.652 -13.137 -64.780 1.00 58.28 517 ALA A C 1
ATOM 3976 O O . ALA A 1 517 ? 72.924 -13.271 -63.795 1.00 58.28 517 ALA A O 1
ATOM 3977 N N . VAL A 1 518 ? 74.931 -12.759 -64.657 1.00 57.53 518 VAL A N 1
ATOM 3978 C CA . VAL A 1 518 ? 75.595 -12.542 -63.359 1.00 57.53 518 VAL A CA 1
ATOM 3979 C C . VAL A 1 518 ? 75.104 -11.251 -62.705 1.00 57.53 518 VAL A C 1
ATOM 3981 O O . VAL A 1 518 ? 74.761 -11.258 -61.521 1.00 57.53 518 VAL A O 1
ATOM 3984 N N . ALA A 1 519 ? 74.988 -10.166 -63.475 1.00 60.03 519 ALA A N 1
ATOM 3985 C CA . ALA A 1 519 ? 74.450 -8.897 -62.982 1.00 60.03 519 ALA A CA 1
ATOM 3986 C C . ALA A 1 519 ? 72.983 -9.037 -62.529 1.00 60.03 519 ALA A C 1
ATOM 3988 O O . ALA A 1 519 ? 72.598 -8.539 -61.469 1.00 60.03 519 ALA A O 1
ATOM 3989 N N . GLN A 1 520 ? 72.168 -9.778 -63.289 1.00 62.31 520 GLN A N 1
ATOM 3990 C CA . GLN A 1 520 ? 70.767 -10.027 -62.949 1.00 62.31 520 GLN A CA 1
ATOM 3991 C C . GLN A 1 520 ? 70.620 -10.926 -61.706 1.00 62.31 520 GLN A C 1
ATOM 3993 O O . GLN A 1 520 ? 69.759 -10.667 -60.861 1.00 62.31 520 GLN A O 1
ATOM 3998 N N . ALA A 1 521 ? 71.492 -11.926 -61.535 1.00 64.88 521 ALA A N 1
ATOM 3999 C CA . ALA A 1 521 ? 71.541 -12.756 -60.329 1.00 64.88 521 ALA A CA 1
ATOM 4000 C C . ALA A 1 521 ? 71.965 -11.961 -59.078 1.00 64.88 521 ALA A C 1
ATOM 4002 O O . ALA A 1 521 ? 71.378 -12.141 -58.009 1.00 64.88 521 ALA A O 1
ATOM 4003 N N . GLN A 1 522 ? 72.936 -11.048 -59.204 1.00 68.75 522 GLN A N 1
ATOM 4004 C CA . GLN A 1 522 ? 73.350 -10.157 -58.114 1.00 68.75 522 GLN A CA 1
ATOM 4005 C C . GLN A 1 522 ? 72.212 -9.214 -57.697 1.00 68.75 522 GLN A C 1
ATOM 4007 O O . GLN A 1 522 ? 71.865 -9.170 -56.517 1.00 68.75 522 GLN A O 1
ATOM 4012 N N . ALA A 1 523 ? 71.548 -8.557 -58.653 1.00 68.75 523 ALA A N 1
ATOM 4013 C CA . ALA A 1 523 ? 70.396 -7.696 -58.374 1.00 68.75 523 ALA A CA 1
ATOM 4014 C C . ALA A 1 523 ? 69.237 -8.455 -57.691 1.00 68.75 523 ALA A C 1
ATOM 4016 O O . ALA A 1 523 ? 68.629 -7.950 -56.745 1.00 68.75 523 ALA A O 1
ATOM 4017 N N . ALA A 1 524 ? 68.959 -9.697 -58.106 1.00 69.06 524 ALA A N 1
ATOM 4018 C CA . ALA A 1 524 ? 67.952 -10.546 -57.465 1.00 69.06 524 ALA A CA 1
ATOM 4019 C C . ALA A 1 524 ? 68.336 -10.943 -56.022 1.00 69.06 524 ALA A C 1
ATOM 4021 O O . ALA A 1 524 ? 67.478 -10.977 -55.131 1.00 69.06 524 ALA A O 1
ATOM 4022 N N . ALA A 1 525 ? 69.622 -11.206 -55.763 1.00 70.50 525 ALA A N 1
ATOM 4023 C CA . ALA A 1 525 ? 70.131 -11.492 -54.423 1.00 70.50 525 ALA A CA 1
ATOM 4024 C C . ALA A 1 525 ? 70.045 -10.264 -53.496 1.00 70.50 525 ALA A C 1
ATOM 4026 O O . ALA A 1 525 ? 69.635 -10.393 -52.339 1.00 70.50 525 ALA A O 1
ATOM 4027 N N . GLU A 1 526 ? 70.359 -9.067 -53.999 1.00 73.69 526 GLU A N 1
ATOM 4028 C CA . GLU A 1 526 ? 70.236 -7.816 -53.244 1.00 73.69 526 GLU A CA 1
ATOM 4029 C C . GLU A 1 526 ? 68.777 -7.440 -52.966 1.00 73.69 526 GLU A C 1
ATOM 4031 O O . GLU A 1 526 ? 68.447 -7.126 -51.821 1.00 73.69 526 GLU A O 1
ATOM 4036 N N . ALA A 1 527 ? 67.873 -7.581 -53.941 1.00 72.50 527 ALA A N 1
ATOM 4037 C CA . ALA A 1 527 ? 66.435 -7.405 -53.725 1.00 72.50 527 ALA A CA 1
ATOM 4038 C C . ALA A 1 527 ? 65.892 -8.379 -52.659 1.00 72.50 527 ALA A C 1
ATOM 4040 O O . ALA A 1 527 ? 65.164 -7.979 -51.748 1.00 72.50 527 ALA A O 1
ATOM 4041 N N . THR A 1 528 ? 66.320 -9.647 -52.701 1.00 79.75 528 THR A N 1
ATOM 4042 C CA . THR A 1 528 ? 65.976 -10.660 -51.685 1.00 79.75 528 THR A CA 1
ATOM 4043 C C . THR A 1 528 ? 66.523 -10.288 -50.301 1.00 79.75 528 THR A C 1
ATOM 4045 O O . THR A 1 528 ? 65.853 -10.494 -49.285 1.00 79.75 528 THR A O 1
ATOM 4048 N N . ARG A 1 529 ? 67.731 -9.712 -50.231 1.00 79.00 529 ARG A N 1
ATOM 4049 C CA . ARG A 1 529 ? 68.338 -9.221 -48.984 1.00 79.00 529 ARG A CA 1
ATOM 4050 C C . ARG A 1 529 ? 67.580 -8.012 -48.429 1.00 79.00 529 ARG A C 1
ATOM 4052 O O . ARG A 1 529 ? 67.286 -7.999 -47.236 1.00 79.00 529 ARG A O 1
ATOM 4059 N N . ALA A 1 530 ? 67.211 -7.050 -49.273 1.00 77.25 530 ALA A N 1
ATOM 4060 C CA . ALA A 1 530 ? 66.430 -5.874 -48.892 1.00 77.25 530 ALA A CA 1
ATOM 4061 C C . ALA A 1 530 ? 65.042 -6.259 -48.351 1.00 77.25 530 ALA A C 1
ATOM 4063 O O . ALA A 1 530 ? 64.669 -5.820 -47.262 1.00 77.25 530 ALA A O 1
ATOM 4064 N N . ALA A 1 531 ? 64.329 -7.161 -49.035 1.00 77.75 531 ALA A N 1
ATOM 4065 C CA . ALA A 1 531 ? 63.036 -7.678 -48.583 1.00 77.75 531 ALA A CA 1
ATOM 4066 C C . ALA A 1 531 ? 63.133 -8.400 -47.223 1.00 77.75 531 ALA A C 1
ATOM 4068 O O . ALA A 1 531 ? 62.279 -8.218 -46.356 1.00 77.75 531 ALA A O 1
ATOM 4069 N N . ARG A 1 532 ? 64.205 -9.176 -46.986 1.00 79.25 532 ARG A N 1
ATOM 4070 C CA . ARG A 1 532 ? 64.463 -9.807 -45.675 1.00 79.25 532 ARG A CA 1
ATOM 4071 C C . ARG A 1 532 ? 64.740 -8.788 -44.568 1.00 79.25 532 ARG A C 1
ATOM 4073 O O . ARG A 1 532 ? 64.298 -9.008 -43.444 1.00 79.25 532 ARG A O 1
ATOM 4080 N N . VAL A 1 533 ? 65.439 -7.689 -44.865 1.00 83.62 533 VAL A N 1
ATOM 4081 C CA . VAL A 1 533 ? 65.670 -6.600 -43.899 1.00 83.62 53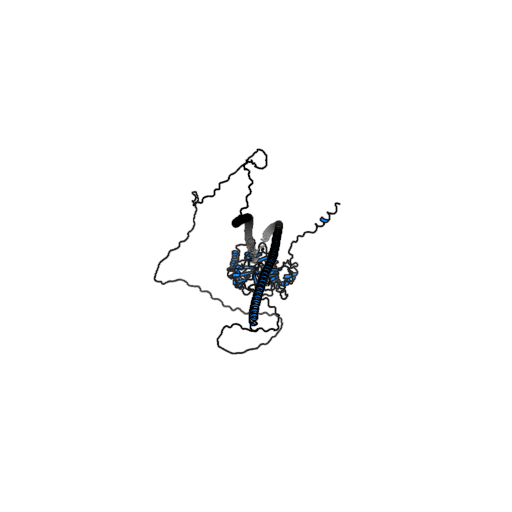3 VAL A CA 1
ATOM 4082 C C . VAL A 1 533 ? 64.358 -5.884 -43.571 1.00 83.62 533 VAL A C 1
ATOM 4084 O O . VAL A 1 533 ? 64.036 -5.750 -42.395 1.00 83.62 533 VAL A O 1
ATOM 4087 N N . GLN A 1 534 ? 63.555 -5.518 -44.576 1.00 79.75 534 GLN A N 1
ATOM 4088 C CA . GLN A 1 534 ? 62.239 -4.899 -44.370 1.00 79.75 534 GLN A CA 1
ATOM 4089 C C . GLN A 1 534 ? 61.324 -5.784 -43.509 1.00 79.75 534 GLN A C 1
ATOM 4091 O O . GLN A 1 534 ? 60.824 -5.328 -42.483 1.00 79.75 534 GLN A O 1
ATOM 4096 N N . ALA A 1 535 ? 61.203 -7.075 -43.839 1.00 79.88 535 ALA A N 1
ATOM 4097 C CA . ALA A 1 535 ? 60.414 -8.027 -43.056 1.00 79.88 535 ALA A CA 1
ATOM 4098 C C . ALA A 1 535 ? 60.931 -8.219 -41.613 1.00 79.88 535 ALA A C 1
ATOM 4100 O O . ALA A 1 535 ? 60.150 -8.533 -40.713 1.00 79.88 535 ALA A O 1
ATOM 4101 N N . ALA A 1 536 ? 62.232 -8.031 -41.359 1.00 84.00 536 ALA A N 1
ATOM 4102 C CA . ALA A 1 536 ? 62.788 -8.040 -40.005 1.00 84.00 536 ALA A CA 1
ATOM 4103 C C . ALA A 1 536 ? 62.428 -6.757 -39.231 1.00 84.00 536 ALA A C 1
ATOM 4105 O O . ALA A 1 536 ? 62.014 -6.838 -38.074 1.00 84.00 536 ALA A O 1
ATOM 4106 N N . THR A 1 537 ? 62.513 -5.587 -39.873 1.00 88.38 537 THR A N 1
ATOM 4107 C CA . THR A 1 537 ? 62.116 -4.296 -39.286 1.00 88.38 537 THR A CA 1
ATOM 4108 C C . THR A 1 537 ? 60.615 -4.240 -38.982 1.00 88.38 537 THR A C 1
ATOM 4110 O O . THR A 1 537 ? 60.226 -3.780 -37.909 1.00 88.38 537 THR A O 1
ATOM 4113 N N . GLU A 1 538 ? 59.760 -4.760 -39.866 1.00 86.69 538 GLU A N 1
ATOM 4114 C CA . GLU A 1 538 ? 58.312 -4.853 -39.624 1.00 86.69 538 GLU A CA 1
ATOM 4115 C C . GLU A 1 538 ? 57.980 -5.762 -38.436 1.00 86.69 538 GLU A C 1
ATOM 4117 O O . GLU A 1 538 ? 57.149 -5.400 -37.602 1.00 86.69 538 GLU A O 1
ATOM 4122 N N . ARG A 1 539 ? 58.674 -6.902 -38.295 1.00 85.62 539 ARG A N 1
ATOM 4123 C CA . ARG A 1 539 ? 58.537 -7.786 -37.124 1.00 85.62 539 ARG A CA 1
ATOM 4124 C C . ARG A 1 539 ? 58.954 -7.091 -35.830 1.00 85.62 539 ARG A C 1
ATOM 4126 O O . ARG A 1 539 ? 58.197 -7.140 -34.866 1.00 85.62 539 ARG A O 1
ATOM 4133 N N . GLN A 1 540 ? 60.096 -6.397 -35.818 1.00 85.94 540 GLN A N 1
ATOM 4134 C CA . GLN A 1 540 ? 60.539 -5.620 -34.653 1.00 85.94 540 GLN A CA 1
ATOM 4135 C C . GLN A 1 540 ? 59.540 -4.518 -34.277 1.00 85.94 540 GLN A C 1
ATOM 4137 O O . GLN A 1 540 ? 59.276 -4.309 -33.094 1.00 85.94 540 GLN A O 1
ATOM 4142 N N . LYS A 1 541 ? 58.945 -3.838 -35.267 1.00 89.19 541 LYS A N 1
ATOM 4143 C CA . LYS A 1 541 ? 57.910 -2.827 -35.026 1.00 89.19 541 LYS A CA 1
ATOM 4144 C C . LYS A 1 541 ? 56.644 -3.447 -34.426 1.00 89.19 541 LYS A C 1
ATOM 4146 O O . LYS A 1 541 ? 56.179 -2.978 -33.392 1.00 89.19 541 LYS A O 1
ATOM 4151 N N . LEU A 1 542 ? 56.135 -4.528 -35.020 1.00 87.56 542 LEU A N 1
ATOM 4152 C CA . LEU A 1 542 ? 54.958 -5.253 -34.527 1.00 87.56 542 LEU A CA 1
ATOM 4153 C C . LEU A 1 542 ? 55.163 -5.782 -33.097 1.00 87.56 542 LEU A C 1
ATOM 4155 O O . LEU A 1 542 ? 54.247 -5.742 -32.278 1.00 87.56 542 LEU A O 1
ATOM 4159 N N . GLU A 1 543 ? 56.368 -6.255 -32.780 1.00 88.62 543 GLU A N 1
ATOM 4160 C CA . GLU A 1 543 ? 56.726 -6.714 -31.440 1.00 88.62 543 GLU A CA 1
ATOM 4161 C C . GLU A 1 543 ? 56.819 -5.554 -30.435 1.00 88.62 543 GLU A C 1
ATOM 4163 O O . GLU A 1 543 ? 56.282 -5.664 -29.332 1.00 88.62 543 GLU A O 1
ATOM 4168 N N . ALA A 1 544 ? 57.397 -4.413 -30.822 1.00 86.69 544 ALA A N 1
ATOM 4169 C CA . ALA A 1 544 ? 57.417 -3.206 -29.996 1.00 86.69 544 ALA A CA 1
ATOM 4170 C C . ALA A 1 544 ? 56.003 -2.651 -29.730 1.00 86.69 544 ALA A C 1
ATOM 4172 O O . ALA A 1 544 ? 55.692 -2.281 -28.596 1.00 86.69 544 ALA A O 1
ATOM 4173 N N . ASP A 1 545 ? 55.125 -2.641 -30.736 1.00 86.56 545 ASP A N 1
ATOM 4174 C CA . ASP A 1 545 ? 53.729 -2.213 -30.594 1.00 86.56 545 ASP A CA 1
ATOM 4175 C C . ASP A 1 545 ? 52.934 -3.188 -29.699 1.00 86.56 545 ASP A C 1
ATOM 4177 O O . ASP A 1 545 ? 52.184 -2.757 -28.818 1.00 86.56 545 ASP A O 1
ATOM 4181 N N . ARG A 1 546 ? 53.181 -4.503 -29.811 1.00 88.56 546 ARG A N 1
ATOM 4182 C CA . ARG A 1 546 ? 52.614 -5.521 -28.906 1.00 88.56 546 ARG A CA 1
ATOM 4183 C C . ARG A 1 546 ? 53.096 -5.357 -27.460 1.00 88.56 546 ARG A C 1
ATOM 4185 O O . ARG A 1 546 ? 52.298 -5.497 -26.534 1.00 88.56 546 ARG A O 1
ATOM 4192 N N . GLN A 1 547 ? 54.373 -5.029 -27.249 1.00 88.38 547 GLN A N 1
ATOM 4193 C CA . GLN A 1 547 ? 54.917 -4.736 -25.918 1.00 88.38 547 GLN A CA 1
ATOM 4194 C C . GLN A 1 547 ? 54.339 -3.442 -25.322 1.00 88.38 547 GLN A C 1
ATOM 4196 O O . GLN A 1 547 ? 54.135 -3.376 -24.110 1.00 88.38 547 GLN A O 1
ATOM 4201 N N . ARG A 1 548 ? 54.038 -2.426 -26.144 1.00 86.62 548 ARG A N 1
ATOM 4202 C CA . ARG A 1 548 ? 53.348 -1.199 -25.702 1.00 86.62 548 ARG A CA 1
ATOM 4203 C C . ARG A 1 548 ? 51.926 -1.501 -25.231 1.00 86.62 548 ARG A C 1
ATOM 4205 O O . ARG A 1 548 ? 51.589 -1.133 -24.111 1.00 86.62 548 ARG A O 1
ATOM 4212 N N . ALA A 1 549 ? 51.144 -2.236 -26.025 1.00 84.19 549 ALA A N 1
ATOM 4213 C CA . ALA A 1 549 ? 49.790 -2.651 -25.646 1.00 84.19 549 ALA A CA 1
ATOM 4214 C C . ALA A 1 549 ? 49.779 -3.423 -24.311 1.00 84.19 549 ALA A C 1
ATOM 4216 O O . ALA A 1 549 ? 49.051 -3.057 -23.390 1.00 84.19 549 ALA A O 1
ATOM 4217 N N . ALA A 1 550 ? 50.671 -4.410 -24.159 1.00 86.88 550 ALA A N 1
ATOM 4218 C CA . ALA A 1 550 ? 50.790 -5.197 -22.931 1.00 86.88 550 ALA A CA 1
ATOM 4219 C C . ALA A 1 550 ? 51.132 -4.355 -21.682 1.00 86.88 550 ALA A C 1
ATOM 4221 O O . ALA A 1 550 ? 50.664 -4.673 -20.590 1.00 86.88 550 ALA A O 1
ATOM 4222 N N . ARG A 1 551 ? 51.910 -3.269 -21.823 1.00 89.12 551 ARG A N 1
ATOM 4223 C CA . ARG A 1 551 ? 52.167 -2.326 -20.717 1.00 89.12 551 ARG A CA 1
ATOM 4224 C C . ARG A 1 551 ? 50.920 -1.523 -20.360 1.00 89.12 551 ARG A C 1
ATOM 4226 O O . ARG A 1 551 ? 50.570 -1.466 -19.188 1.00 89.12 551 ARG A O 1
ATOM 4233 N N . THR A 1 552 ? 50.220 -0.972 -21.350 1.00 89.19 552 THR A N 1
ATOM 4234 C CA . THR A 1 552 ? 48.985 -0.205 -21.123 1.00 89.19 552 THR A CA 1
ATOM 4235 C C . THR A 1 552 ? 47.885 -1.052 -20.476 1.00 89.19 552 THR A C 1
ATOM 4237 O O . THR A 1 552 ? 47.151 -0.558 -19.622 1.00 89.19 552 THR A O 1
ATOM 4240 N N . ASP A 1 553 ? 47.775 -2.336 -20.822 1.00 86.56 553 ASP A N 1
ATOM 4241 C CA . ASP A 1 553 ? 46.800 -3.230 -20.189 1.00 86.56 553 ASP A CA 1
ATOM 4242 C C . ASP A 1 553 ? 47.215 -3.645 -18.764 1.00 86.56 553 ASP A C 1
ATOM 4244 O O . ASP A 1 553 ? 46.361 -3.720 -17.880 1.00 86.56 553 ASP A O 1
ATOM 4248 N N . ALA A 1 554 ? 48.516 -3.803 -18.486 1.00 87.81 554 ALA A N 1
ATOM 4249 C CA . ALA A 1 554 ? 49.020 -3.984 -17.120 1.00 87.81 554 ALA A CA 1
ATOM 4250 C C . ALA A 1 554 ? 48.809 -2.734 -16.237 1.00 87.81 554 ALA A C 1
ATOM 4252 O O . ALA A 1 554 ? 48.435 -2.855 -15.070 1.00 87.81 554 ALA A O 1
ATOM 4253 N N . GLU A 1 555 ? 48.990 -1.530 -16.791 1.00 90.38 555 GLU A N 1
ATOM 4254 C CA . GLU A 1 555 ? 48.716 -0.256 -16.112 1.00 90.38 555 GLU A CA 1
ATOM 4255 C C . GLU A 1 555 ? 47.228 -0.106 -15.758 1.00 90.38 555 GLU A C 1
ATOM 4257 O O . GLU A 1 555 ? 46.909 0.275 -14.629 1.00 90.38 555 GLU A O 1
ATOM 4262 N N . LYS A 1 556 ? 46.313 -0.469 -16.671 1.00 89.62 556 LYS A N 1
ATOM 4263 C CA . LYS A 1 556 ? 44.865 -0.524 -16.385 1.00 89.62 556 LYS A CA 1
ATOM 4264 C C . LYS A 1 556 ? 44.551 -1.506 -15.259 1.00 89.62 556 LYS A C 1
ATOM 4266 O O . LYS A 1 556 ? 43.864 -1.125 -14.315 1.00 89.62 556 LYS A O 1
ATOM 4271 N N . LEU A 1 557 ? 45.076 -2.734 -15.329 1.00 88.44 557 LEU A N 1
ATOM 4272 C CA . LEU A 1 557 ? 44.830 -3.768 -14.318 1.00 88.44 557 LEU A CA 1
ATOM 4273 C C . LEU A 1 557 ? 45.302 -3.315 -12.925 1.00 88.44 557 LEU A C 1
ATOM 4275 O O . LEU A 1 557 ? 44.613 -3.529 -11.930 1.00 88.44 557 LEU A O 1
ATOM 4279 N N . HIS A 1 558 ? 46.449 -2.632 -12.850 1.00 90.50 558 HIS A N 1
ATOM 4280 C CA . HIS A 1 558 ? 46.960 -2.074 -11.600 1.00 90.50 558 HIS A CA 1
ATOM 4281 C C . HIS A 1 558 ? 46.090 -0.918 -11.066 1.00 90.50 558 HIS A C 1
ATOM 4283 O O . HIS A 1 558 ? 45.829 -0.847 -9.864 1.00 90.50 558 HIS A O 1
ATOM 4289 N N . GLN A 1 559 ? 45.587 -0.034 -11.938 1.00 86.62 559 GLN A N 1
ATOM 4290 C CA . GLN A 1 559 ? 44.628 1.006 -11.538 1.00 86.62 559 GLN A CA 1
ATOM 4291 C C . GLN A 1 559 ? 43.291 0.416 -11.061 1.00 86.62 559 GLN A C 1
ATOM 4293 O O . GLN A 1 559 ? 42.709 0.922 -10.102 1.00 86.62 559 GLN A O 1
ATOM 4298 N N . GLU A 1 560 ? 42.817 -0.660 -11.690 1.00 89.19 560 GLU A N 1
ATOM 4299 C CA . GLU A 1 560 ? 41.593 -1.365 -11.303 1.00 89.19 560 GLU A CA 1
ATOM 4300 C C . GLU A 1 560 ? 41.740 -2.053 -9.938 1.00 89.19 560 GLU A C 1
ATOM 4302 O O . GLU A 1 560 ? 40.914 -1.825 -9.054 1.00 89.19 560 GLU A O 1
ATOM 4307 N N . GLN A 1 561 ? 42.838 -2.785 -9.712 1.00 89.94 561 GLN A N 1
ATOM 4308 C CA . GLN A 1 561 ? 43.182 -3.348 -8.398 1.00 89.94 561 GLN A CA 1
ATOM 4309 C C . GLN A 1 561 ? 43.204 -2.270 -7.307 1.00 89.94 561 GLN A C 1
ATOM 4311 O O . GLN A 1 561 ? 42.586 -2.440 -6.257 1.00 89.94 561 GLN A O 1
ATOM 4316 N N . LYS A 1 562 ? 43.841 -1.125 -7.577 1.00 91.94 562 LYS A N 1
ATOM 4317 C CA . LYS A 1 562 ? 43.914 -0.003 -6.633 1.00 91.94 562 LYS A CA 1
ATOM 4318 C C . LYS A 1 562 ? 42.548 0.637 -6.355 1.00 91.94 562 LYS A C 1
ATOM 4320 O O . LYS A 1 562 ? 42.296 1.079 -5.236 1.00 91.94 562 LYS A O 1
ATOM 4325 N N . ARG A 1 563 ? 41.637 0.654 -7.337 1.00 89.50 563 ARG A N 1
ATOM 4326 C CA . ARG A 1 563 ? 40.236 1.073 -7.141 1.00 89.50 563 ARG A CA 1
ATOM 4327 C C . ARG A 1 563 ? 39.457 0.092 -6.264 1.00 89.50 563 ARG A C 1
ATOM 4329 O O . ARG A 1 563 ? 38.679 0.539 -5.427 1.00 89.50 563 ARG A O 1
ATOM 4336 N N . LEU A 1 564 ? 39.662 -1.212 -6.446 1.00 88.69 564 LEU A N 1
ATOM 4337 C CA . LEU A 1 564 ? 39.021 -2.254 -5.636 1.00 88.69 564 LEU A CA 1
ATOM 4338 C C . LEU A 1 564 ? 39.512 -2.219 -4.181 1.00 88.69 564 LEU A C 1
ATOM 4340 O O . LEU A 1 564 ? 38.697 -2.299 -3.266 1.00 88.69 564 LEU A O 1
ATOM 4344 N N . GLU A 1 565 ? 40.812 -2.019 -3.960 1.00 91.31 565 GLU A N 1
ATOM 4345 C CA . GLU A 1 565 ? 41.407 -1.834 -2.629 1.00 91.31 565 GLU A CA 1
ATOM 4346 C C . GLU A 1 565 ? 40.823 -0.600 -1.914 1.00 91.31 565 GLU A C 1
ATOM 4348 O O . GLU A 1 565 ? 40.332 -0.703 -0.789 1.00 91.31 565 GLU A O 1
ATOM 4353 N N . GLN A 1 566 ? 40.763 0.550 -2.598 1.00 87.75 566 GLN A N 1
ATOM 4354 C CA . GLN A 1 566 ? 40.136 1.769 -2.066 1.00 87.75 566 GLN A CA 1
ATOM 4355 C C . GLN A 1 566 ? 38.636 1.598 -1.779 1.00 87.75 566 GLN A C 1
ATOM 4357 O O . GLN A 1 566 ? 38.135 2.142 -0.792 1.00 87.75 566 GLN A O 1
ATOM 4362 N N . GLN A 1 567 ? 37.912 0.836 -2.606 1.00 87.06 567 GLN A N 1
ATOM 4363 C CA . GLN A 1 567 ? 36.506 0.518 -2.360 1.00 87.06 567 GLN A CA 1
ATOM 4364 C C . GLN A 1 567 ? 36.342 -0.362 -1.111 1.00 87.06 567 GLN A C 1
ATOM 4366 O O . GLN A 1 567 ? 35.510 -0.048 -0.261 1.00 87.06 567 GLN A O 1
ATOM 4371 N N . GLN A 1 568 ? 37.153 -1.413 -0.956 1.00 86.75 568 GLN A N 1
ATOM 4372 C CA . GLN A 1 568 ? 37.119 -2.277 0.229 1.00 86.75 568 GLN A CA 1
ATOM 4373 C C . GLN A 1 568 ? 37.448 -1.501 1.511 1.00 86.75 568 GLN A C 1
ATOM 4375 O O . GLN A 1 568 ? 36.779 -1.689 2.528 1.00 86.75 568 GLN A O 1
ATOM 4380 N N . GLU A 1 569 ? 38.413 -0.577 1.471 1.00 88.38 569 GLU A N 1
ATOM 4381 C CA . GLU A 1 569 ? 38.726 0.266 2.628 1.00 88.38 569 GLU A CA 1
ATOM 4382 C C . GLU A 1 569 ? 37.570 1.225 2.977 1.00 88.38 569 GLU A C 1
ATOM 4384 O O . GLU A 1 569 ? 37.226 1.398 4.150 1.00 88.38 569 GLU A O 1
ATOM 4389 N N . ALA A 1 570 ? 36.916 1.815 1.970 1.00 82.69 570 ALA A N 1
ATOM 4390 C CA . ALA A 1 570 ? 35.738 2.660 2.166 1.00 82.69 570 ALA A CA 1
ATOM 4391 C C . ALA A 1 570 ? 34.543 1.871 2.734 1.00 82.69 570 ALA A C 1
ATOM 4393 O O . ALA A 1 570 ? 33.873 2.341 3.659 1.00 82.69 570 ALA A O 1
ATOM 4394 N N . GLU A 1 571 ? 34.299 0.654 2.242 1.00 85.38 571 GLU A N 1
ATOM 4395 C CA . GLU A 1 571 ? 33.258 -0.243 2.751 1.00 85.38 571 GLU A CA 1
ATOM 4396 C C . GLU A 1 571 ? 33.537 -0.685 4.195 1.00 85.38 571 GLU A C 1
ATOM 4398 O O . GLU A 1 571 ? 32.622 -0.657 5.025 1.00 85.38 571 GLU A O 1
ATOM 4403 N N . ALA A 1 572 ? 34.794 -0.992 4.538 1.00 85.50 572 ALA A N 1
ATOM 4404 C CA . ALA A 1 572 ? 35.216 -1.316 5.902 1.00 85.50 572 ALA A CA 1
ATOM 4405 C C . ALA A 1 572 ? 35.031 -0.128 6.866 1.00 85.50 572 ALA A C 1
ATOM 4407 O O . ALA A 1 572 ? 34.450 -0.287 7.945 1.00 85.50 572 ALA A O 1
ATOM 4408 N N . ARG A 1 573 ? 35.432 1.087 6.462 1.00 89.12 573 ARG A N 1
ATOM 4409 C CA . ARG A 1 573 ? 35.187 2.326 7.227 1.00 89.12 573 ARG A CA 1
ATOM 4410 C C . ARG A 1 573 ? 33.683 2.574 7.425 1.00 89.12 573 ARG A C 1
ATOM 4412 O O . ARG A 1 573 ? 33.248 2.887 8.535 1.00 89.12 573 ARG A O 1
ATOM 4419 N N . ALA A 1 574 ? 32.866 2.357 6.392 1.00 78.25 574 ALA A N 1
ATOM 4420 C CA . ALA A 1 574 ? 31.408 2.470 6.476 1.00 78.25 574 ALA A CA 1
ATOM 4421 C C . ALA A 1 574 ? 30.757 1.359 7.327 1.00 78.25 574 ALA A C 1
ATOM 4423 O O . ALA A 1 574 ? 29.696 1.574 7.918 1.00 78.25 574 ALA A O 1
ATOM 4424 N N . ALA A 1 575 ? 31.348 0.164 7.405 1.00 80.44 575 ALA A N 1
ATOM 4425 C CA . ALA A 1 575 ? 30.915 -0.896 8.315 1.00 80.44 575 ALA A CA 1
ATOM 4426 C C . ALA A 1 575 ? 31.226 -0.539 9.780 1.00 80.44 575 ALA A C 1
ATOM 4428 O O . ALA A 1 575 ? 30.340 -0.635 10.628 1.00 80.44 575 ALA A O 1
ATOM 4429 N N . ALA A 1 576 ? 32.430 -0.029 10.065 1.00 83.88 576 ALA A N 1
ATOM 4430 C CA . ALA A 1 576 ? 32.816 0.438 11.399 1.00 83.88 576 ALA A CA 1
ATOM 4431 C C . ALA A 1 576 ? 31.925 1.594 11.899 1.00 83.88 576 ALA A C 1
ATOM 4433 O O . ALA A 1 576 ? 31.465 1.574 13.041 1.00 83.88 576 ALA A O 1
ATOM 4434 N N . ALA A 1 577 ? 31.600 2.561 11.031 1.00 82.31 577 ALA A N 1
ATOM 4435 C CA . ALA A 1 577 ? 30.666 3.641 11.356 1.00 82.31 577 ALA A CA 1
ATOM 4436 C C . ALA A 1 577 ? 29.259 3.114 11.707 1.00 82.31 577 ALA A C 1
ATOM 4438 O O . ALA A 1 577 ? 28.676 3.519 12.714 1.00 82.31 577 ALA A O 1
ATOM 4439 N N . ARG A 1 578 ? 28.736 2.154 10.929 1.00 86.81 578 ARG A N 1
ATOM 4440 C CA . ARG A 1 578 ? 27.443 1.501 11.205 1.00 86.81 578 ARG A CA 1
ATOM 4441 C C . ARG A 1 578 ? 27.459 0.700 12.512 1.00 86.81 578 ARG A C 1
ATOM 4443 O O . ARG A 1 578 ? 26.489 0.766 13.261 1.00 86.81 578 ARG A O 1
ATOM 4450 N N . ALA A 1 579 ? 28.562 0.019 12.830 1.00 83.75 579 ALA A N 1
ATOM 4451 C CA . ALA A 1 579 ? 28.730 -0.682 14.103 1.00 83.75 579 ALA A CA 1
ATOM 4452 C C . ALA A 1 579 ? 28.728 0.279 15.309 1.00 83.75 579 ALA A C 1
ATOM 4454 O O . ALA A 1 579 ? 28.091 -0.018 16.320 1.00 83.75 579 ALA A O 1
ATOM 4455 N N . LYS A 1 580 ? 29.367 1.456 15.195 1.00 87.19 580 LYS A N 1
ATOM 4456 C CA . LYS A 1 580 ? 29.338 2.493 16.243 1.00 87.19 580 LYS A CA 1
ATOM 4457 C C . LYS A 1 580 ? 27.922 3.023 16.487 1.00 87.19 580 LYS A C 1
ATOM 4459 O O . LYS A 1 580 ? 27.486 3.059 17.633 1.00 87.19 580 LYS A O 1
ATOM 4464 N N . ILE A 1 581 ? 27.186 3.353 15.422 1.00 80.62 581 ILE A N 1
ATOM 4465 C CA . ILE A 1 581 ? 25.791 3.821 15.517 1.00 80.62 581 ILE A CA 1
ATOM 4466 C C . ILE A 1 581 ? 24.900 2.751 16.167 1.00 80.62 581 ILE A C 1
ATOM 4468 O O . ILE A 1 581 ? 24.116 3.067 17.059 1.00 80.62 581 ILE A O 1
ATOM 4472 N N . ALA A 1 582 ? 25.055 1.478 15.788 1.00 76.19 582 ALA A N 1
ATOM 4473 C CA . ALA A 1 582 ? 24.306 0.376 16.393 1.00 76.19 582 ALA A CA 1
ATOM 4474 C C . ALA A 1 582 ? 24.620 0.192 17.893 1.00 76.19 582 ALA A C 1
ATOM 4476 O O . ALA A 1 582 ? 23.714 -0.086 18.680 1.00 76.19 582 ALA A O 1
ATOM 4477 N N . ALA A 1 583 ? 25.876 0.385 18.312 1.00 81.25 583 ALA A N 1
ATOM 4478 C CA . ALA A 1 583 ? 26.266 0.341 19.723 1.00 81.25 583 ALA A CA 1
ATOM 4479 C C . ALA A 1 583 ? 25.684 1.518 20.531 1.00 81.25 583 ALA A C 1
ATOM 4481 O O . ALA A 1 583 ? 25.199 1.323 21.646 1.00 81.25 583 ALA A O 1
ATOM 4482 N N . GLU A 1 584 ? 25.670 2.726 19.961 1.00 85.06 584 GLU A N 1
ATOM 4483 C CA . GLU A 1 584 ? 25.053 3.910 20.576 1.00 85.06 584 GLU A CA 1
ATOM 4484 C C . GLU A 1 584 ? 23.528 3.746 20.705 1.00 85.06 584 GLU A C 1
ATOM 4486 O O . GLU A 1 584 ? 22.970 3.990 21.776 1.00 85.06 584 GLU A O 1
ATOM 4491 N N . GLN A 1 585 ? 22.858 3.224 19.672 1.00 78.38 585 GLN A N 1
ATOM 4492 C CA . GLN A 1 585 ? 21.430 2.881 19.712 1.00 78.38 585 GLN A CA 1
ATOM 4493 C C . GLN A 1 585 ? 21.116 1.797 20.756 1.00 78.38 585 GLN A C 1
ATOM 4495 O O . GLN A 1 585 ? 20.147 1.928 21.505 1.00 78.38 585 GLN A O 1
ATOM 4500 N N . ALA A 1 586 ? 21.949 0.756 20.868 1.00 78.19 586 ALA A N 1
ATOM 4501 C CA . ALA A 1 586 ? 21.795 -0.272 21.897 1.00 78.19 586 ALA A CA 1
ATOM 4502 C C . ALA A 1 586 ? 21.947 0.299 23.321 1.00 78.19 586 ALA A C 1
ATOM 4504 O O . ALA A 1 586 ? 21.205 -0.095 24.223 1.00 78.19 586 ALA A O 1
ATOM 4505 N N . ALA A 1 587 ? 22.854 1.261 23.522 1.00 82.38 587 ALA A N 1
ATOM 4506 C CA . ALA A 1 587 ? 23.030 1.946 24.802 1.00 82.38 587 ALA A CA 1
ATOM 4507 C C . ALA A 1 587 ? 21.839 2.854 25.169 1.00 82.38 587 ALA A C 1
ATOM 4509 O O . ALA A 1 587 ? 21.485 2.938 26.346 1.00 82.38 587 ALA A O 1
ATOM 4510 N N . VAL A 1 588 ? 21.188 3.496 24.189 1.00 82.44 588 VAL A N 1
ATOM 4511 C CA . VAL A 1 588 ? 19.936 4.250 24.407 1.00 82.44 588 VAL A CA 1
ATOM 4512 C C . VAL A 1 588 ? 18.794 3.299 24.776 1.00 82.44 588 VAL A C 1
ATOM 4514 O O . VAL A 1 588 ? 18.196 3.460 25.839 1.00 82.44 588 VAL A O 1
ATOM 4517 N N . ALA A 1 589 ? 18.567 2.243 23.990 1.00 74.88 589 ALA A N 1
ATOM 4518 C CA . ALA A 1 589 ? 17.512 1.260 24.252 1.00 74.88 589 ALA A CA 1
ATOM 4519 C C . ALA A 1 589 ? 17.683 0.527 25.602 1.00 74.88 589 ALA A C 1
ATOM 4521 O O . ALA A 1 589 ? 16.702 0.100 26.213 1.00 74.88 589 ALA A O 1
ATOM 4522 N N . ALA A 1 590 ? 18.917 0.384 26.100 1.00 79.81 590 ALA A N 1
ATOM 4523 C CA . ALA A 1 590 ? 19.184 -0.144 27.439 1.00 79.81 590 ALA A CA 1
ATOM 4524 C C . ALA A 1 590 ? 18.738 0.815 28.562 1.00 79.81 590 ALA A C 1
ATOM 4526 O O . ALA A 1 590 ? 18.221 0.354 29.579 1.00 79.81 590 ALA A O 1
ATOM 4527 N N . ARG A 1 591 ? 18.889 2.136 28.373 1.00 86.88 591 ARG A N 1
ATOM 4528 C CA . ARG A 1 591 ? 18.426 3.161 29.329 1.00 86.88 591 ARG A CA 1
ATOM 4529 C C . ARG A 1 591 ? 16.902 3.229 29.367 1.00 86.88 591 ARG A C 1
ATOM 4531 O O . ARG A 1 591 ? 16.322 3.103 30.439 1.00 86.88 591 ARG A O 1
ATOM 4538 N N . GLU A 1 592 ? 16.260 3.290 28.200 1.00 83.56 592 GLU A N 1
ATOM 4539 C CA . GLU A 1 592 ? 14.793 3.300 28.078 1.00 83.56 592 GLU A CA 1
ATOM 4540 C C . GLU A 1 592 ? 14.142 2.090 28.769 1.00 83.56 592 GLU A C 1
ATOM 4542 O O . GLU A 1 592 ? 13.121 2.224 29.442 1.00 83.56 592 GLU A O 1
ATOM 4547 N N . ARG A 1 593 ? 14.756 0.901 28.667 1.00 83.31 593 ARG A N 1
ATOM 4548 C CA . ARG A 1 593 ? 14.297 -0.305 29.377 1.00 83.31 593 ARG A CA 1
ATOM 4549 C C . ARG A 1 593 ? 14.402 -0.177 30.897 1.00 83.31 593 ARG A C 1
ATOM 4551 O O . ARG A 1 593 ? 13.480 -0.606 31.586 1.00 83.31 593 ARG A O 1
ATOM 4558 N N . ALA A 1 594 ? 15.480 0.411 31.416 1.00 84.69 594 ALA A N 1
ATOM 4559 C CA . ALA A 1 594 ? 15.650 0.630 32.853 1.00 84.69 594 ALA A CA 1
ATOM 4560 C C . ALA A 1 594 ? 14.636 1.653 33.401 1.00 84.69 594 ALA A C 1
ATOM 4562 O O . ALA A 1 594 ? 14.051 1.434 34.465 1.00 84.69 594 ALA A O 1
ATOM 4563 N N . ASP A 1 595 ? 14.364 2.726 32.652 1.00 84.62 595 ASP A N 1
ATOM 4564 C CA . ASP A 1 595 ? 13.348 3.718 33.019 1.00 84.62 595 ASP A CA 1
ATOM 4565 C C . ASP A 1 595 ? 11.924 3.135 32.962 1.00 84.62 595 ASP A C 1
ATOM 4567 O O . ASP A 1 595 ? 11.130 3.365 33.877 1.00 84.62 595 ASP A O 1
ATOM 4571 N N . LEU A 1 596 ? 11.609 2.298 31.966 1.00 80.56 596 LEU A N 1
ATOM 4572 C CA . LEU A 1 596 ? 10.340 1.560 31.902 1.00 80.56 596 LEU A CA 1
ATOM 4573 C C . LEU A 1 596 ? 10.189 0.537 33.041 1.00 80.56 596 LEU A C 1
ATOM 4575 O O . LEU A 1 596 ? 9.097 0.385 33.588 1.00 80.56 596 LEU A O 1
ATOM 4579 N N . GLU A 1 597 ? 11.259 -0.155 33.442 1.00 88.31 597 GLU A N 1
ATOM 4580 C CA . GLU A 1 597 ? 11.226 -1.059 34.600 1.00 88.31 597 GLU A CA 1
ATOM 4581 C C . GLU A 1 597 ? 10.956 -0.286 35.903 1.00 88.31 597 GLU A C 1
ATOM 4583 O O . GLU A 1 597 ? 10.151 -0.717 36.733 1.00 88.31 597 GLU A O 1
ATOM 4588 N N . LYS A 1 598 ? 11.567 0.896 36.058 1.00 87.06 598 LYS A N 1
ATOM 4589 C CA . LYS A 1 598 ? 11.328 1.804 37.186 1.00 87.06 598 LYS A CA 1
ATOM 4590 C C . LYS A 1 598 ? 9.881 2.314 37.215 1.00 87.06 598 LYS A C 1
ATOM 4592 O O . LYS A 1 598 ? 9.242 2.235 38.263 1.00 87.06 598 LYS A O 1
ATOM 4597 N N . GLN A 1 599 ? 9.344 2.766 36.079 1.00 81.81 599 GLN A N 1
ATOM 4598 C CA . GLN A 1 599 ? 7.947 3.209 35.961 1.00 81.81 599 GLN A CA 1
ATOM 4599 C C . GLN A 1 599 ? 6.952 2.079 36.265 1.00 81.81 599 GLN A C 1
ATOM 4601 O O . GLN A 1 599 ? 5.971 2.300 36.974 1.00 81.81 599 GLN A O 1
ATOM 4606 N N . ASN A 1 600 ? 7.219 0.856 35.795 1.00 81.62 600 ASN A N 1
ATOM 4607 C CA . ASN A 1 600 ? 6.380 -0.303 36.106 1.00 81.62 600 ASN A CA 1
ATOM 4608 C C . ASN A 1 600 ? 6.391 -0.636 37.607 1.00 81.62 600 ASN A C 1
ATOM 4610 O O . ASN A 1 600 ? 5.325 -0.848 38.177 1.00 81.62 600 ASN A O 1
ATOM 4614 N N . LYS A 1 601 ? 7.550 -0.607 38.280 1.00 87.31 601 LYS A N 1
ATOM 4615 C CA . LYS A 1 601 ? 7.622 -0.798 39.743 1.00 87.31 601 LYS A CA 1
ATOM 4616 C C . LYS A 1 601 ? 6.853 0.281 40.511 1.00 87.31 601 LYS A C 1
ATOM 4618 O O . LYS A 1 601 ? 6.210 -0.023 41.512 1.00 87.31 601 LYS A O 1
ATOM 4623 N N . GLU A 1 602 ? 6.866 1.524 40.036 1.00 85.12 602 GLU A N 1
ATOM 4624 C CA . GLU A 1 602 ? 6.081 2.597 40.650 1.00 85.12 602 GLU A CA 1
ATOM 4625 C C . GLU A 1 602 ? 4.567 2.420 40.422 1.00 85.12 602 GLU A C 1
ATOM 4627 O O . GLU A 1 602 ? 3.776 2.632 41.342 1.00 85.12 602 GLU A O 1
ATOM 4632 N N . LEU A 1 603 ? 4.149 1.961 39.237 1.00 82.81 603 LEU A N 1
ATOM 4633 C CA . LEU A 1 603 ? 2.756 1.595 38.947 1.00 82.81 603 LEU A CA 1
ATOM 4634 C C . LEU A 1 603 ? 2.263 0.424 39.810 1.00 82.81 603 LEU A C 1
ATOM 4636 O O . LEU A 1 603 ? 1.137 0.474 40.303 1.00 82.81 603 LEU A O 1
ATOM 4640 N N . GLU A 1 604 ? 3.095 -0.593 40.037 1.00 86.62 604 GLU A N 1
ATOM 4641 C CA . GLU A 1 604 ? 2.791 -1.711 40.942 1.00 86.62 604 GLU A CA 1
ATOM 4642 C C . GLU A 1 604 ? 2.596 -1.224 42.390 1.00 86.62 604 GLU A C 1
ATOM 4644 O O . GLU A 1 604 ? 1.587 -1.552 43.016 1.00 86.62 604 GLU A O 1
ATOM 4649 N N . MET A 1 605 ? 3.482 -0.358 42.906 1.00 86.50 605 MET A N 1
ATOM 4650 C CA . MET A 1 605 ? 3.308 0.237 44.242 1.00 86.50 605 MET A CA 1
ATOM 4651 C C . MET A 1 605 ? 2.043 1.105 44.341 1.00 86.50 605 MET A C 1
ATOM 4653 O O . MET A 1 605 ? 1.316 1.020 45.332 1.00 86.50 605 MET A O 1
ATOM 4657 N N . ARG A 1 606 ? 1.733 1.905 43.310 1.00 81.75 606 ARG A N 1
ATOM 4658 C CA . ARG A 1 606 ? 0.503 2.718 43.260 1.00 81.75 606 ARG A CA 1
ATOM 4659 C C . ARG A 1 606 ? -0.758 1.839 43.262 1.00 81.75 606 ARG A C 1
ATOM 4661 O O . ARG A 1 606 ? -1.712 2.168 43.964 1.00 81.75 606 ARG A O 1
ATOM 4668 N N . ARG A 1 607 ? -0.753 0.702 42.553 1.00 84.44 607 ARG A N 1
ATOM 4669 C CA . ARG A 1 607 ? -1.850 -0.289 42.570 1.00 84.44 607 ARG A CA 1
ATOM 4670 C C . ARG A 1 607 ? -2.020 -0.959 43.931 1.00 84.44 607 ARG A C 1
ATOM 4672 O O . ARG A 1 607 ? -3.151 -1.101 44.389 1.00 84.44 607 ARG A O 1
ATOM 4679 N N . ALA A 1 608 ? -0.924 -1.339 44.590 1.00 84.31 608 ALA A N 1
ATOM 4680 C CA . ALA A 1 608 ? -0.974 -1.901 45.939 1.00 84.31 608 ALA A CA 1
ATOM 4681 C C . ALA A 1 608 ? -1.605 -0.903 46.929 1.00 84.31 608 ALA A C 1
ATOM 4683 O O . ALA A 1 608 ? -2.565 -1.244 47.621 1.00 84.31 608 ALA A O 1
ATOM 4684 N N . ALA A 1 609 ? -1.159 0.358 46.899 1.00 81.81 609 ALA A N 1
ATOM 4685 C CA . ALA A 1 609 ? -1.704 1.420 47.744 1.00 81.81 609 ALA A CA 1
ATOM 4686 C C . ALA A 1 609 ? -3.198 1.695 47.475 1.00 81.81 609 ALA A C 1
ATOM 4688 O O . ALA A 1 609 ? -3.952 1.948 48.413 1.00 81.81 609 ALA A O 1
ATOM 4689 N N . GLN A 1 610 ? -3.650 1.602 46.217 1.00 78.38 610 GLN A N 1
ATOM 4690 C CA . GLN A 1 610 ? -5.075 1.686 45.872 1.00 78.38 610 GLN A CA 1
ATOM 4691 C C . GLN A 1 610 ? -5.877 0.507 46.441 1.00 78.38 610 GLN A C 1
ATOM 4693 O O . GLN A 1 610 ? -6.908 0.738 47.067 1.00 78.38 610 GLN A O 1
ATOM 4698 N N . SER A 1 611 ? -5.378 -0.729 46.309 1.00 86.19 611 SER A N 1
ATOM 4699 C CA . SER A 1 611 ? -5.989 -1.927 46.917 1.00 86.19 611 SER A CA 1
ATOM 4700 C C . SER A 1 611 ? -6.178 -1.761 48.428 1.00 86.19 611 SER A C 1
ATOM 4702 O O . SER A 1 611 ? -7.227 -2.097 48.976 1.00 86.19 611 SER A O 1
ATOM 4704 N N . ASP A 1 612 ? -5.164 -1.237 49.116 1.00 85.50 612 ASP A N 1
ATOM 4705 C CA . ASP A 1 612 ? -5.190 -1.133 50.575 1.00 85.50 612 ASP A CA 1
ATOM 4706 C C . ASP A 1 612 ? -6.059 0.041 51.050 1.00 85.50 612 ASP A C 1
ATOM 4708 O O . ASP A 1 612 ? -6.769 -0.084 52.051 1.00 85.50 612 ASP A O 1
ATOM 4712 N N . ALA A 1 613 ? -6.125 1.129 50.274 1.00 78.50 613 ALA A N 1
ATOM 4713 C CA . ALA A 1 613 ? -7.108 2.190 50.475 1.00 78.50 613 ALA A CA 1
ATOM 4714 C C . ALA A 1 613 ? -8.555 1.696 50.269 1.00 78.50 613 ALA A C 1
ATOM 4716 O O . ALA A 1 613 ? -9.438 2.068 51.042 1.00 78.50 613 ALA A O 1
ATOM 4717 N N . GLU A 1 614 ? -8.817 0.836 49.277 1.00 83.56 614 GLU A N 1
ATOM 4718 C CA . GLU A 1 614 ? -10.141 0.232 49.059 1.00 83.56 614 GLU A CA 1
ATOM 4719 C C . GLU A 1 614 ? -10.547 -0.714 50.199 1.00 83.56 614 GLU A C 1
ATOM 4721 O O . GLU A 1 614 ? -11.686 -0.637 50.669 1.00 83.56 614 GLU A O 1
ATOM 4726 N N . LYS A 1 615 ? -9.621 -1.541 50.712 1.00 86.44 615 LYS A N 1
ATOM 4727 C CA . LYS A 1 615 ? -9.854 -2.377 51.908 1.00 86.44 615 LYS A CA 1
ATOM 4728 C C . LYS A 1 615 ? -10.236 -1.522 53.115 1.00 86.44 615 LYS A C 1
ATOM 4730 O O . LYS A 1 615 ? -11.271 -1.774 53.728 1.00 86.44 615 LYS A O 1
ATOM 4735 N N . LEU A 1 616 ? -9.453 -0.480 53.409 1.00 84.81 616 LEU A N 1
ATOM 4736 C CA . LEU A 1 616 ? -9.717 0.433 54.524 1.00 84.81 616 LEU A CA 1
ATOM 4737 C C . LEU A 1 616 ? -11.088 1.114 54.386 1.00 84.81 616 LEU A C 1
ATOM 4739 O O . LEU A 1 616 ? -11.825 1.236 55.364 1.00 84.81 616 LEU A O 1
ATOM 4743 N N . ARG A 1 617 ? -11.472 1.504 53.164 1.00 85.75 617 ARG A N 1
ATOM 4744 C CA . ARG A 1 617 ? -12.788 2.093 52.875 1.00 85.75 617 ARG A CA 1
ATOM 4745 C C . ARG A 1 617 ? -13.926 1.098 53.118 1.00 85.75 617 ARG A C 1
ATOM 4747 O O . ARG A 1 617 ? -14.932 1.465 53.720 1.00 85.75 617 ARG A O 1
ATOM 4754 N N . ALA A 1 618 ? -13.754 -0.162 52.715 1.00 80.62 618 ALA A N 1
ATOM 4755 C CA . ALA A 1 618 ? -14.726 -1.229 52.956 1.00 80.62 618 ALA A CA 1
ATOM 4756 C C . ALA A 1 618 ? -14.850 -1.599 54.449 1.00 80.62 618 ALA A C 1
ATOM 4758 O O . ALA A 1 618 ? -15.944 -1.930 54.912 1.00 80.62 618 ALA A O 1
ATOM 4759 N N . GLU A 1 619 ? -13.767 -1.517 55.226 1.00 85.56 619 GLU A N 1
ATOM 4760 C CA . GLU A 1 619 ? -13.811 -1.679 56.686 1.00 85.56 619 GLU A CA 1
ATOM 4761 C C . GLU A 1 619 ? -14.509 -0.503 57.378 1.00 85.56 619 GLU A C 1
ATOM 4763 O O . GLU A 1 619 ? -15.376 -0.729 58.223 1.00 85.56 619 GLU A O 1
ATOM 4768 N N . GLN A 1 620 ? -14.220 0.739 56.974 1.00 81.38 620 GLN A N 1
ATOM 4769 C CA . GLN A 1 620 ? -14.934 1.929 57.453 1.00 81.38 620 GLN A CA 1
ATOM 4770 C C . GLN A 1 620 ? -16.437 1.847 57.153 1.00 81.38 620 GLN A C 1
ATOM 4772 O O . GLN A 1 620 ? -17.257 2.138 58.023 1.00 81.38 620 GLN A O 1
ATOM 4777 N N . GLU A 1 621 ? -16.821 1.385 55.960 1.00 84.75 621 GLU A N 1
ATOM 4778 C CA . GLU A 1 621 ? -18.231 1.222 55.598 1.00 84.75 621 GLU A CA 1
ATOM 4779 C C . GLU A 1 621 ? -18.920 0.105 56.406 1.00 84.75 621 GLU A C 1
ATOM 4781 O O . GLU A 1 621 ? -20.064 0.258 56.838 1.00 84.75 621 GLU A O 1
ATOM 4786 N N . ARG A 1 622 ? -18.220 -1.004 56.692 1.00 83.06 622 ARG A N 1
ATOM 4787 C CA . ARG A 1 622 ? -18.708 -2.054 57.607 1.00 83.06 622 ARG A CA 1
ATOM 4788 C C . ARG A 1 622 ? -18.873 -1.537 59.037 1.00 83.06 622 ARG A C 1
ATOM 4790 O O . ARG A 1 622 ? -19.882 -1.847 59.670 1.00 83.06 622 ARG A O 1
ATOM 4797 N N . ALA A 1 623 ? -17.926 -0.741 59.532 1.00 79.94 623 ALA A N 1
ATOM 4798 C CA . ALA A 1 623 ? -18.003 -0.123 60.853 1.00 79.94 623 ALA A CA 1
ATOM 4799 C C . ALA A 1 623 ? -19.189 0.853 60.950 1.00 79.94 623 ALA A C 1
ATOM 4801 O O . ALA A 1 623 ? -19.961 0.775 61.903 1.00 79.94 623 ALA A O 1
ATOM 4802 N N . ALA A 1 624 ? -19.399 1.695 59.932 1.00 76.94 624 ALA A N 1
ATOM 4803 C CA . ALA A 1 624 ? -20.545 2.601 59.853 1.00 76.94 624 ALA A CA 1
ATOM 4804 C C . ALA A 1 624 ? -21.885 1.843 59.838 1.00 76.94 624 ALA A C 1
ATOM 4806 O O . ALA A 1 624 ? -22.784 2.167 60.613 1.00 76.94 624 ALA A O 1
ATOM 4807 N N . ARG A 1 625 ? -22.007 0.779 59.028 1.00 80.88 625 ARG A N 1
ATOM 4808 C CA . ARG A 1 625 ? -23.205 -0.083 58.994 1.00 80.88 625 ARG A CA 1
ATOM 4809 C C . ARG A 1 625 ? -23.476 -0.755 60.349 1.00 80.88 625 ARG A C 1
ATOM 4811 O O . ARG A 1 625 ? -24.630 -0.827 60.761 1.00 80.88 625 ARG A O 1
ATOM 4818 N N . LYS A 1 626 ? -22.434 -1.204 61.062 1.00 86.56 626 LYS A N 1
ATOM 4819 C CA . LYS A 1 626 ? -22.556 -1.759 62.423 1.00 86.56 626 LYS A CA 1
ATOM 4820 C C . LYS A 1 626 ? -23.047 -0.705 63.421 1.00 86.56 626 LYS A C 1
ATOM 4822 O O . LYS A 1 626 ? -23.979 -0.984 64.166 1.00 86.56 626 LYS A O 1
ATOM 4827 N N . LEU A 1 627 ? -22.480 0.503 63.387 1.00 78.31 627 LEU A N 1
ATOM 4828 C CA . LEU A 1 627 ? -22.884 1.606 64.263 1.00 78.31 627 LEU A CA 1
ATOM 4829 C C . LEU A 1 627 ? -24.345 2.034 64.016 1.00 78.31 627 LEU A C 1
ATOM 4831 O O . LEU A 1 627 ? -25.077 2.299 64.966 1.00 78.31 627 LEU A O 1
ATOM 4835 N N . ASN A 1 628 ? -24.792 2.051 62.753 1.00 76.62 628 ASN A N 1
ATOM 4836 C CA . ASN A 1 628 ? -26.179 2.376 62.406 1.00 76.62 628 ASN A CA 1
ATOM 4837 C C . ASN A 1 628 ? -27.155 1.295 62.894 1.00 76.62 628 ASN A C 1
ATOM 4839 O O . ASN A 1 628 ? -28.168 1.623 63.501 1.00 76.62 628 ASN A O 1
ATOM 4843 N N . ALA A 1 629 ? -26.814 0.012 62.728 1.00 77.69 629 ALA A N 1
ATOM 4844 C CA . ALA A 1 629 ? -27.611 -1.097 63.256 1.00 77.69 629 ALA A CA 1
ATOM 4845 C C . ALA A 1 629 ? -27.662 -1.111 64.799 1.00 77.69 629 ALA A C 1
ATOM 4847 O O . ALA A 1 629 ? -28.688 -1.454 65.385 1.00 77.69 629 ALA A O 1
ATOM 4848 N N . GLU A 1 630 ? -26.581 -0.708 65.475 1.00 81.25 630 GLU A N 1
ATOM 4849 C CA . GLU A 1 630 ? -26.547 -0.547 66.936 1.00 81.25 630 GLU A CA 1
ATOM 4850 C C . GLU A 1 630 ? -27.391 0.653 67.402 1.00 81.25 630 GLU A C 1
ATOM 4852 O O . GLU A 1 630 ? -28.088 0.545 68.412 1.00 81.25 630 GLU A O 1
ATOM 4857 N N . SER A 1 631 ? -27.412 1.748 66.633 1.00 74.88 631 SER A N 1
ATOM 4858 C CA . SER A 1 631 ? -28.301 2.902 66.837 1.00 74.88 631 SER A CA 1
ATOM 4859 C C . SER A 1 631 ? -29.780 2.532 66.658 1.00 74.88 631 SER A C 1
ATOM 4861 O O . SER A 1 631 ? -30.597 2.778 67.546 1.00 74.88 631 SER A O 1
ATOM 4863 N N . GLU A 1 632 ? -30.128 1.850 65.563 1.00 78.31 632 GLU A N 1
ATOM 4864 C CA . GLU A 1 632 ? -31.483 1.348 65.301 1.00 78.31 632 GLU A CA 1
ATOM 4865 C C . GLU A 1 632 ? -31.942 0.376 66.398 1.00 78.31 632 GLU A C 1
ATOM 4867 O O . GLU A 1 632 ? -33.046 0.511 66.925 1.00 78.31 632 GLU A O 1
ATOM 4872 N N . ALA A 1 633 ? -31.080 -0.552 66.829 1.00 77.44 633 ALA A N 1
ATOM 4873 C CA . ALA A 1 633 ? -31.375 -1.458 67.937 1.00 77.44 633 ALA A CA 1
ATOM 4874 C C . ALA A 1 633 ? -31.536 -0.727 69.285 1.00 77.44 633 ALA A C 1
ATOM 4876 O O . ALA A 1 633 ? -32.358 -1.138 70.108 1.00 77.44 633 ALA A O 1
ATOM 4877 N N . ALA A 1 634 ? -30.791 0.356 69.527 1.00 72.88 634 ALA A N 1
ATOM 4878 C CA . ALA A 1 634 ? -30.955 1.194 70.713 1.00 72.88 634 ALA A CA 1
ATOM 4879 C C . ALA A 1 634 ? -32.286 1.966 70.689 1.00 72.88 634 ALA A C 1
ATOM 4881 O O . ALA A 1 634 ? -32.996 1.967 71.695 1.00 72.88 634 ALA A O 1
ATOM 4882 N N . ALA A 1 635 ? -32.676 2.532 69.544 1.00 72.88 635 ALA A N 1
ATOM 4883 C CA . ALA A 1 635 ? -33.977 3.177 69.360 1.00 72.88 635 ALA A CA 1
ATOM 4884 C C . ALA A 1 635 ? -35.139 2.179 69.533 1.00 72.88 635 ALA A C 1
ATOM 4886 O O . ALA A 1 635 ? -36.110 2.469 70.234 1.00 72.88 635 ALA A O 1
ATOM 4887 N N . GLN A 1 636 ? -35.007 0.964 68.990 1.00 75.12 636 GLN A N 1
ATOM 4888 C CA . GLN A 1 636 ? -35.984 -0.116 69.160 1.00 75.12 636 GLN A CA 1
ATOM 4889 C C . GLN A 1 636 ? -36.149 -0.500 70.642 1.00 75.12 636 GLN A C 1
ATOM 4891 O O . GLN A 1 636 ? -37.272 -0.644 71.127 1.00 75.12 636 GLN A O 1
ATOM 4896 N N . ARG A 1 637 ? -35.035 -0.599 71.386 1.00 78.81 637 ARG A N 1
ATOM 4897 C CA . ARG A 1 637 ? -35.031 -0.849 72.839 1.00 78.81 637 ARG A CA 1
ATOM 4898 C C . ARG A 1 637 ? -35.632 0.308 73.633 1.00 78.81 637 ARG A C 1
ATOM 4900 O O . ARG A 1 637 ? -36.375 0.047 74.570 1.00 78.81 637 ARG A O 1
ATOM 4907 N N . GLN A 1 638 ? -35.358 1.563 73.269 1.00 74.00 638 GLN A N 1
ATOM 4908 C CA . GLN A 1 638 ? -35.985 2.726 73.908 1.00 74.00 638 GLN A CA 1
ATOM 4909 C C . GLN A 1 638 ? -37.499 2.748 73.678 1.00 74.00 638 GLN A C 1
ATOM 4911 O O . GLN A 1 638 ? -38.243 2.993 74.624 1.00 74.00 638 GLN A O 1
ATOM 4916 N N . LYS A 1 639 ? -37.968 2.416 72.468 1.00 74.62 639 LYS A N 1
ATOM 4917 C CA . LYS A 1 639 ? -39.402 2.284 72.183 1.00 74.62 639 LYS A CA 1
ATOM 4918 C C . LYS A 1 639 ? -40.048 1.181 73.029 1.00 74.62 639 LYS A C 1
ATOM 4920 O O . LYS A 1 639 ? -41.039 1.444 73.701 1.00 74.62 639 LYS A O 1
ATOM 4925 N N . GLN A 1 640 ? -39.453 -0.012 73.068 1.00 73.00 640 GLN A N 1
ATOM 4926 C CA . GLN A 1 640 ? -39.944 -1.124 73.895 1.00 73.00 640 GLN A CA 1
ATOM 4927 C C . GLN A 1 640 ? -39.909 -0.798 75.398 1.00 73.00 640 GLN A C 1
ATOM 4929 O O . GLN A 1 640 ? -40.830 -1.157 76.127 1.00 73.00 640 GLN A O 1
ATOM 4934 N N . ALA A 1 641 ? -38.884 -0.081 75.868 1.00 68.88 641 ALA A N 1
ATOM 4935 C CA . ALA A 1 641 ? -38.797 0.389 77.247 1.00 68.88 641 ALA A CA 1
ATOM 4936 C C . ALA A 1 641 ? -39.861 1.453 77.565 1.00 68.88 641 ALA A C 1
ATOM 4938 O O . ALA A 1 641 ? -40.408 1.434 78.662 1.00 68.88 641 ALA A O 1
ATOM 4939 N N . ALA A 1 642 ? -40.197 2.339 76.622 1.00 64.19 642 ALA A N 1
ATOM 4940 C CA . ALA A 1 642 ? -41.273 3.318 76.773 1.00 64.19 642 ALA A CA 1
ATOM 4941 C C . ALA A 1 642 ? -42.664 2.657 76.779 1.00 64.19 642 ALA A C 1
ATOM 4943 O O . ALA A 1 642 ? -43.498 3.006 77.611 1.00 64.19 642 ALA A O 1
ATOM 4944 N N . GLU A 1 643 ? -42.898 1.664 75.917 1.00 65.88 643 GLU A N 1
ATOM 4945 C CA . GLU A 1 643 ? -44.130 0.860 75.905 1.00 65.88 643 GLU A CA 1
ATOM 4946 C C . GLU A 1 643 ? -44.274 0.046 77.210 1.00 65.88 643 GLU A C 1
ATOM 4948 O O . GLU A 1 643 ? -45.343 0.041 77.823 1.00 65.88 643 GLU A O 1
ATOM 4953 N N . ALA A 1 644 ? -43.186 -0.546 77.716 1.00 60.66 644 ALA A N 1
ATOM 4954 C CA . ALA A 1 644 ? -43.167 -1.225 79.014 1.00 60.66 644 ALA A CA 1
ATOM 4955 C C . ALA A 1 644 ? -43.341 -0.261 80.208 1.00 60.66 644 ALA A C 1
ATOM 4957 O O . ALA A 1 644 ? -44.047 -0.589 81.162 1.00 60.66 644 ALA A O 1
ATOM 4958 N N . ALA A 1 645 ? -42.748 0.938 80.161 1.00 60.53 645 ALA A N 1
ATOM 4959 C CA . ALA A 1 645 ? -42.937 1.972 81.181 1.00 60.53 645 ALA A CA 1
ATOM 4960 C C . ALA A 1 645 ? -44.366 2.532 81.184 1.00 60.53 645 ALA A C 1
ATOM 4962 O O . ALA A 1 645 ? -44.892 2.798 82.261 1.00 60.53 645 ALA A O 1
ATOM 4963 N N . ALA A 1 646 ? -45.022 2.660 80.027 1.00 56.78 646 ALA A N 1
ATOM 4964 C CA . ALA A 1 646 ? -46.438 3.019 79.959 1.00 56.78 646 ALA A CA 1
ATOM 4965 C C . ALA A 1 646 ? -47.312 1.952 80.646 1.00 56.78 646 ALA A C 1
ATOM 4967 O O . ALA A 1 646 ? -48.136 2.288 81.496 1.00 56.78 646 ALA A O 1
ATOM 4968 N N . LEU A 1 647 ? -47.054 0.668 80.363 1.00 55.53 647 LEU A N 1
ATOM 4969 C CA . LEU A 1 647 ? -47.753 -0.462 80.986 1.00 55.53 647 LEU A CA 1
ATOM 4970 C C . LEU A 1 647 ? -47.503 -0.558 82.508 1.00 55.53 647 LEU A C 1
ATOM 4972 O O . LEU A 1 647 ? -48.380 -0.972 83.265 1.00 55.53 647 LEU A O 1
ATOM 4976 N N . ALA A 1 648 ? -46.319 -0.154 82.979 1.00 51.56 648 ALA A N 1
ATOM 4977 C CA . ALA A 1 648 ? -45.995 -0.080 84.405 1.00 51.56 648 ALA A CA 1
ATOM 4978 C C . ALA A 1 648 ? -46.625 1.147 85.100 1.00 51.56 648 ALA A C 1
ATOM 4980 O O . ALA A 1 648 ? -47.125 1.034 86.221 1.00 51.56 648 ALA A O 1
ATOM 4981 N N . ALA A 1 649 ? -46.652 2.304 84.431 1.00 47.56 649 ALA A N 1
ATOM 4982 C CA . ALA A 1 649 ? -47.223 3.551 84.947 1.00 47.56 649 ALA A CA 1
ATOM 4983 C C . ALA A 1 649 ? -48.752 3.495 85.116 1.00 47.56 649 ALA A C 1
ATOM 4985 O O . ALA A 1 649 ? -49.310 4.227 85.934 1.00 47.56 649 ALA A O 1
ATOM 4986 N N . GLU A 1 650 ? -49.435 2.604 84.394 1.00 49.16 650 GLU A N 1
ATOM 4987 C CA . GLU A 1 650 ? -50.852 2.305 84.622 1.00 49.16 650 GLU A CA 1
ATOM 4988 C C . GLU A 1 650 ? -51.089 1.529 85.936 1.00 49.16 650 GLU A C 1
ATOM 4990 O O . GLU A 1 650 ? -52.152 1.654 86.543 1.00 49.16 650 GLU A O 1
ATOM 4995 N N . LYS A 1 651 ? -50.082 0.797 86.440 1.00 49.22 651 LYS A N 1
ATOM 4996 C CA . LYS A 1 651 ? -50.182 -0.029 87.658 1.00 49.22 651 LYS A CA 1
ATOM 4997 C C . LYS A 1 651 ? -49.712 0.664 88.948 1.00 49.22 651 LYS A C 1
ATOM 4999 O O . LYS A 1 651 ? -50.099 0.231 90.029 1.00 49.22 651 LYS A O 1
ATOM 5004 N N . GLN A 1 652 ? -48.921 1.737 88.869 1.00 42.28 652 GLN A N 1
ATOM 5005 C CA . GLN A 1 652 ? -48.476 2.526 90.035 1.00 42.28 652 GLN A CA 1
ATOM 5006 C C . GLN A 1 652 ? -49.029 3.957 90.005 1.00 42.28 652 GLN A C 1
ATOM 5008 O O . GLN A 1 652 ? -48.294 4.942 90.013 1.00 42.28 652 GLN A O 1
ATOM 5013 N N . LYS A 1 653 ? -50.364 4.064 89.980 1.00 44.75 653 LYS A N 1
ATOM 5014 C CA . LYS A 1 653 ? -51.105 5.337 90.043 1.00 44.75 653 LYS A CA 1
ATOM 5015 C C . LYS A 1 653 ? -51.777 5.589 91.404 1.00 44.75 653 LYS A C 1
ATOM 5017 O O . LYS A 1 653 ? -52.756 6.326 91.502 1.00 44.75 653 LYS A O 1
ATOM 5022 N N . SER A 1 654 ? -51.214 4.990 92.449 1.00 44.78 654 SER A N 1
ATOM 5023 C CA . SER A 1 654 ? -51.536 5.167 93.867 1.00 44.78 654 SER A CA 1
ATOM 5024 C C . SER A 1 654 ? -50.225 5.233 94.654 1.00 44.78 654 SER A C 1
ATOM 5026 O O . SER A 1 654 ? -49.320 4.467 94.339 1.00 44.78 654 SER A O 1
ATOM 5028 N N . GLU A 1 655 ? -50.165 6.104 95.672 1.00 43.66 655 GLU A N 1
ATOM 5029 C CA . GLU A 1 655 ? -48.965 6.441 96.475 1.00 43.66 655 GLU A CA 1
ATOM 5030 C C . GLU A 1 655 ? -47.865 7.214 95.703 1.00 43.66 655 GLU A C 1
ATOM 5032 O O . GLU A 1 655 ? -47.600 6.958 94.536 1.00 43.66 655 GLU A O 1
ATOM 5037 N N . ALA A 1 656 ? -47.164 8.206 96.267 1.00 38.34 656 ALA A N 1
ATOM 5038 C CA . ALA A 1 656 ? -47.511 9.130 97.354 1.00 38.34 656 ALA A CA 1
ATOM 5039 C C . ALA A 1 656 ? -46.725 10.456 97.175 1.00 38.34 656 ALA A C 1
ATOM 5041 O O . ALA A 1 656 ? -45.674 10.502 96.529 1.00 38.34 656 ALA A O 1
ATOM 5042 N N . LYS A 1 657 ? -47.223 11.565 97.741 1.00 50.00 657 LYS A N 1
ATOM 5043 C CA . LYS A 1 657 ? -46.609 12.903 97.609 1.00 50.00 657 LYS A CA 1
ATOM 5044 C C . LYS A 1 657 ? -45.427 13.112 98.571 1.00 50.00 657 LYS A C 1
ATOM 5046 O O . LYS A 1 657 ? -45.568 13.849 99.539 1.00 50.00 657 LYS A O 1
ATOM 5051 N N . GLU A 1 658 ? -44.254 12.555 98.267 1.00 49.16 658 GLU A N 1
ATOM 5052 C CA . GLU A 1 658 ? -43.023 12.943 98.990 1.00 49.16 658 GLU A CA 1
ATOM 5053 C C . GLU A 1 658 ? -41.750 13.011 98.128 1.00 49.16 658 GLU A C 1
ATOM 5055 O O . GLU A 1 658 ? -40.995 13.980 98.221 1.00 49.16 658 GLU A O 1
ATOM 5060 N N . HIS A 1 659 ? -41.553 12.086 97.180 1.00 50.38 659 HIS A N 1
ATOM 5061 C CA . HIS A 1 659 ? -40.339 12.037 96.341 1.00 50.38 659 HIS A CA 1
ATOM 5062 C C . HIS A 1 659 ? -40.081 13.274 95.454 1.00 50.38 659 HIS A C 1
ATOM 5064 O O . HIS A 1 659 ? -38.971 13.439 94.947 1.00 50.38 659 HIS A O 1
ATOM 5070 N N . HIS A 1 660 ? -41.061 14.166 95.265 1.00 52.91 660 HIS A N 1
ATOM 5071 C CA . HIS A 1 660 ? -40.984 15.274 94.305 1.00 52.91 660 HIS A CA 1
ATOM 5072 C C . HIS A 1 660 ? -39.800 16.231 94.557 1.00 52.91 660 HIS A C 1
ATOM 5074 O O . HIS A 1 660 ? -39.102 16.594 93.614 1.00 52.91 660 HIS A O 1
ATOM 5080 N N . ARG A 1 661 ? -39.505 16.577 95.821 1.00 53.66 661 ARG A N 1
ATOM 5081 C CA . ARG A 1 661 ? -38.383 17.479 96.165 1.00 53.66 661 ARG A CA 1
ATOM 5082 C C . ARG A 1 661 ? -36.997 16.847 95.991 1.00 53.66 661 ARG A C 1
ATOM 5084 O O . ARG A 1 661 ? -36.044 17.565 95.706 1.00 53.66 661 ARG A O 1
ATOM 5091 N N . ALA A 1 662 ? -36.878 15.527 96.142 1.00 53.91 662 ALA A N 1
ATOM 5092 C CA . ALA A 1 662 ? -35.635 14.811 95.851 1.00 53.91 662 ALA A CA 1
ATOM 5093 C C . ALA A 1 662 ? -35.434 14.667 94.332 1.00 53.91 662 ALA A C 1
ATOM 5095 O O . ALA A 1 662 ? -34.359 14.961 93.812 1.00 53.91 662 ALA A O 1
ATOM 5096 N N . ALA A 1 663 ? -36.504 14.307 93.614 1.00 57.00 663 ALA A N 1
ATOM 5097 C CA . ALA A 1 663 ? -36.501 14.167 92.162 1.00 57.00 663 ALA A CA 1
ATOM 5098 C C . ALA A 1 663 ? -36.193 15.484 91.426 1.00 57.00 663 ALA A C 1
ATOM 5100 O O . ALA A 1 663 ? -35.557 15.441 90.378 1.00 57.00 663 ALA A O 1
ATOM 5101 N N . GLN A 1 664 ? -36.590 16.646 91.965 1.00 61.06 664 GLN A N 1
ATOM 5102 C CA . GLN A 1 664 ? -36.223 17.951 91.396 1.00 61.06 664 GLN A CA 1
ATOM 5103 C C . GLN A 1 664 ? -34.707 18.197 91.430 1.00 61.06 664 GLN A C 1
ATOM 5105 O O . GLN A 1 664 ? -34.139 18.508 90.390 1.00 61.06 664 GLN A O 1
ATOM 5110 N N . LYS A 1 665 ? -34.028 17.968 92.564 1.00 66.31 665 LYS A N 1
ATOM 5111 C CA . LYS A 1 665 ? -32.569 18.170 92.658 1.00 66.31 665 LYS A CA 1
ATOM 5112 C C . LYS A 1 665 ? -31.753 17.184 91.822 1.00 66.31 665 LYS A C 1
ATOM 5114 O O . LYS A 1 665 ? -30.712 17.559 91.290 1.00 66.31 665 LYS A O 1
ATOM 5119 N N . GLU A 1 666 ? -32.204 15.937 91.683 1.00 67.25 666 GLU A N 1
ATOM 5120 C CA . GLU A 1 666 ? -31.563 14.998 90.751 1.00 67.25 666 GLU A CA 1
ATOM 5121 C C . GLU A 1 666 ? -31.865 15.343 89.285 1.00 67.25 666 GLU A C 1
ATOM 5123 O O . GLU A 1 666 ? -30.986 15.173 88.444 1.00 67.25 666 GLU A O 1
ATOM 5128 N N . ARG A 1 667 ? -33.039 15.915 88.966 1.00 70.88 667 ARG A N 1
ATOM 5129 C CA . ARG A 1 667 ? -33.307 16.494 87.637 1.00 70.88 667 ARG A CA 1
ATOM 5130 C C . ARG A 1 667 ? -32.365 17.649 87.319 1.00 70.88 667 ARG A C 1
ATOM 5132 O O . ARG A 1 667 ? -31.727 17.595 86.280 1.00 70.88 667 ARG A O 1
ATOM 5139 N N . GLU A 1 668 ? -32.234 18.630 88.210 1.00 75.25 668 GLU A N 1
ATOM 5140 C CA . GLU A 1 668 ? -31.343 19.788 88.027 1.00 75.25 668 GLU A CA 1
ATOM 5141 C C . GLU A 1 668 ? -29.885 19.348 87.795 1.00 75.25 668 GLU A C 1
ATOM 5143 O O . GLU A 1 668 ? -29.203 19.884 86.922 1.00 75.25 668 GLU A O 1
ATOM 5148 N N . LYS A 1 669 ? -29.412 18.314 88.510 1.00 75.25 669 LYS A N 1
ATOM 5149 C CA . LYS A 1 669 ? -28.103 17.693 88.246 1.00 75.25 669 LYS A CA 1
ATOM 5150 C C . LYS A 1 669 ? -28.032 16.985 86.893 1.00 75.25 669 LYS A C 1
ATOM 5152 O O . LYS A 1 669 ? -27.023 17.129 86.209 1.00 75.25 669 LYS A O 1
ATOM 5157 N N . LEU A 1 670 ? -29.048 16.199 86.520 1.00 73.06 670 LEU A N 1
ATOM 5158 C CA . LEU A 1 670 ? -29.074 15.505 85.227 1.00 73.06 670 LEU A CA 1
ATOM 5159 C C . LEU A 1 670 ? -29.081 16.502 84.066 1.00 73.06 670 LEU A C 1
ATOM 5161 O O . LEU A 1 670 ? -28.381 16.292 83.086 1.00 73.06 670 LEU A O 1
ATOM 5165 N N . GLU A 1 671 ? -29.848 17.579 84.196 1.00 80.88 671 GLU A N 1
ATOM 5166 C CA . GLU A 1 671 ? -30.002 18.646 83.210 1.00 80.88 671 GLU A CA 1
ATOM 5167 C C . GLU A 1 671 ? -28.694 19.439 83.063 1.00 80.88 671 GLU A C 1
ATOM 5169 O O . GLU A 1 671 ? -28.199 19.597 81.950 1.00 80.88 671 GLU A O 1
ATOM 5174 N N . ALA A 1 672 ? -28.032 19.792 84.174 1.00 76.56 672 ALA A N 1
ATOM 5175 C CA . ALA A 1 672 ? -26.693 20.389 84.153 1.00 76.56 672 ALA A CA 1
ATOM 5176 C C . ALA A 1 672 ? -25.613 19.446 83.576 1.00 76.56 672 ALA A C 1
ATOM 5178 O O . ALA A 1 672 ? -24.717 19.892 82.857 1.00 76.56 672 ALA A O 1
ATOM 5179 N N . ALA A 1 673 ? -25.689 18.139 83.850 1.00 75.94 673 ALA A N 1
ATOM 5180 C CA . ALA A 1 673 ? -24.779 17.145 83.276 1.00 75.94 673 ALA A CA 1
ATOM 5181 C C . ALA A 1 673 ? -25.032 16.918 81.772 1.00 75.94 673 ALA A C 1
ATOM 5183 O O . ALA A 1 673 ? -24.085 16.717 81.012 1.00 75.94 673 ALA A O 1
ATOM 5184 N N . GLN A 1 674 ? -26.291 16.993 81.330 1.00 76.44 674 GLN A N 1
ATOM 5185 C CA . GLN A 1 674 ? -26.671 16.951 79.917 1.00 76.44 674 GLN A CA 1
ATOM 5186 C C . GLN A 1 674 ? -26.226 18.218 79.175 1.00 76.44 674 GLN A C 1
ATOM 5188 O O . GLN A 1 674 ? -25.709 18.101 78.067 1.00 76.44 674 GLN A O 1
ATOM 5193 N N . GLU A 1 675 ? -26.329 19.402 79.788 1.00 82.00 675 GLU A N 1
ATOM 5194 C CA . GLU A 1 675 ? -25.736 20.639 79.256 1.00 82.00 675 GLU A CA 1
ATOM 5195 C C . GLU A 1 675 ? -24.213 20.527 79.104 1.00 82.00 675 GLU A C 1
ATOM 5197 O O . GLU A 1 675 ? -23.670 20.912 78.068 1.00 82.00 675 GLU A O 1
ATOM 5202 N N . LEU A 1 676 ? -23.512 19.984 80.107 1.00 81.38 676 LEU A N 1
ATOM 5203 C CA . LEU A 1 676 ? -22.060 19.804 80.036 1.00 81.38 676 LEU A CA 1
ATOM 5204 C C . LEU A 1 676 ? -21.678 18.861 78.883 1.00 81.38 676 LEU A C 1
ATOM 5206 O O . LEU A 1 676 ? -20.839 19.211 78.055 1.00 81.38 676 LEU A O 1
ATOM 5210 N N . LEU A 1 677 ? -22.352 17.711 78.784 1.00 81.44 677 LEU A N 1
ATOM 5211 C CA . LEU A 1 677 ? -22.139 16.730 77.720 1.00 81.44 677 LEU A CA 1
ATOM 5212 C C . LEU A 1 677 ? -22.473 17.298 76.329 1.00 81.44 677 LEU A C 1
ATOM 5214 O O . LEU A 1 677 ? -21.756 17.021 75.369 1.00 81.44 677 LEU A O 1
ATOM 5218 N N . ALA A 1 678 ? -23.522 18.117 76.207 1.00 81.44 678 ALA A N 1
ATOM 5219 C CA . ALA A 1 678 ? -23.865 18.795 74.958 1.00 81.44 678 ALA A CA 1
ATOM 5220 C C . ALA A 1 678 ? -22.767 19.785 74.532 1.00 81.44 678 ALA A C 1
ATOM 5222 O O . ALA A 1 678 ? -22.359 19.782 73.371 1.00 81.44 678 ALA A O 1
ATOM 5223 N N . ARG A 1 679 ? -22.224 20.571 75.473 1.00 82.06 679 ARG A N 1
ATOM 5224 C CA . ARG A 1 679 ? -21.112 21.503 75.215 1.00 82.06 679 ARG A CA 1
ATOM 5225 C C . ARG A 1 679 ? -19.815 20.770 74.844 1.00 82.06 679 ARG A C 1
ATOM 5227 O O . ARG A 1 679 ? -19.091 21.234 73.965 1.00 82.06 679 ARG A O 1
ATOM 5234 N N . GLU A 1 680 ? -19.533 19.610 75.441 1.00 85.62 680 GLU A N 1
ATOM 5235 C CA . GLU A 1 680 ? -18.408 18.750 75.031 1.00 85.62 680 GLU A CA 1
ATOM 5236 C C . GLU A 1 680 ? -18.605 18.168 73.619 1.00 85.62 680 GLU A C 1
ATOM 5238 O O . GLU A 1 680 ? -17.674 18.182 72.810 1.00 85.62 680 GLU A O 1
ATOM 5243 N N . GLN A 1 681 ? -19.817 17.714 73.279 1.00 80.88 681 GLN A N 1
ATOM 5244 C CA . GLN A 1 681 ? -20.147 17.221 71.935 1.00 80.88 681 GLN A CA 1
ATOM 5245 C C . GLN A 1 681 ? -20.071 18.328 70.872 1.00 80.88 681 GLN A C 1
ATOM 5247 O O . GLN A 1 681 ? -19.559 18.092 69.773 1.00 80.88 681 GLN A O 1
ATOM 5252 N N . GLU A 1 682 ? -20.514 19.545 71.189 1.00 86.50 682 GLU A N 1
ATOM 5253 C CA . GLU A 1 682 ? -20.393 20.712 70.312 1.00 86.50 682 GLU A CA 1
ATOM 5254 C C . GLU A 1 682 ? -18.921 21.110 70.111 1.00 86.50 682 GLU A C 1
ATOM 5256 O O . GLU A 1 682 ? -18.476 21.286 68.973 1.00 86.50 682 GLU A O 1
ATOM 5261 N N . ALA A 1 683 ? -18.122 21.146 71.185 1.00 84.56 683 ALA A N 1
ATOM 5262 C CA . ALA A 1 683 ? -16.685 21.415 71.111 1.00 84.56 683 ALA A CA 1
ATOM 5263 C C . ALA A 1 683 ? -15.932 20.365 70.271 1.00 84.56 683 ALA A C 1
ATOM 5265 O O . ALA A 1 683 ? -15.126 20.726 69.408 1.00 84.56 683 ALA A O 1
ATOM 5266 N N . ALA A 1 684 ? -16.233 19.074 70.454 1.00 82.75 684 ALA A N 1
ATOM 5267 C CA . ALA A 1 684 ? -15.674 17.990 69.646 1.00 82.75 684 ALA A CA 1
ATOM 5268 C C . ALA A 1 684 ? -16.095 18.098 68.167 1.00 82.75 684 ALA A C 1
ATOM 5270 O O . ALA A 1 684 ? -15.277 17.904 67.264 1.00 82.75 684 ALA A O 1
ATOM 5271 N N . THR A 1 685 ? -17.348 18.477 67.901 1.00 84.56 685 THR A N 1
ATOM 5272 C CA . THR A 1 685 ? -17.855 18.718 66.540 1.00 84.56 685 THR A CA 1
ATOM 5273 C C . THR A 1 685 ? -17.114 19.878 65.871 1.00 84.56 685 THR A C 1
ATOM 5275 O O . THR A 1 685 ? -16.639 19.736 64.742 1.00 84.56 685 THR A O 1
ATOM 5278 N N . LEU A 1 686 ? -16.923 20.995 66.577 1.00 88.88 686 LEU A N 1
ATOM 5279 C CA . LEU A 1 686 ? -16.175 22.156 66.089 1.00 88.88 686 LEU A CA 1
ATOM 5280 C C . LEU A 1 686 ? -14.686 21.836 65.860 1.00 88.88 686 LEU A C 1
ATOM 5282 O O . LEU A 1 686 ? -14.094 22.289 64.877 1.00 88.88 686 LEU A O 1
ATOM 5286 N N . GLN A 1 687 ? -14.072 21.020 66.723 1.00 86.56 687 GLN A N 1
ATOM 5287 C CA . GLN A 1 687 ? -12.703 20.528 66.539 1.00 86.56 687 GLN A CA 1
ATOM 5288 C C . GLN A 1 687 ? -12.577 19.659 65.277 1.00 86.56 687 GLN A C 1
ATOM 5290 O O . GLN A 1 687 ? -11.640 19.852 64.498 1.00 86.56 687 GLN A O 1
ATOM 5295 N N . ASN A 1 688 ? -13.538 18.765 65.032 1.00 82.25 688 ASN A N 1
ATOM 5296 C CA . ASN A 1 688 ? -13.580 17.931 63.830 1.00 82.25 688 ASN A CA 1
ATOM 5297 C C . ASN A 1 688 ? -13.791 18.765 62.554 1.00 82.25 688 ASN A C 1
ATOM 5299 O O . ASN A 1 688 ? -13.088 18.554 61.565 1.00 82.25 688 ASN A O 1
ATOM 5303 N N . GLN A 1 689 ? -14.663 19.779 62.581 1.00 86.69 689 GLN A N 1
ATOM 5304 C CA . GLN A 1 689 ? -14.825 20.726 61.467 1.00 86.69 689 GLN A CA 1
ATOM 5305 C C . GLN A 1 689 ? -13.518 21.481 61.162 1.00 86.69 689 GLN A C 1
ATOM 5307 O O . GLN A 1 689 ? -13.098 21.550 60.006 1.00 86.69 689 GLN A O 1
ATOM 5312 N N . ARG A 1 690 ? -12.811 21.970 62.192 1.00 90.62 690 ARG A N 1
ATOM 5313 C CA . ARG A 1 690 ? -11.494 22.629 62.055 1.00 90.62 690 ARG A CA 1
ATOM 5314 C C . ARG A 1 690 ? -10.371 21.679 61.620 1.00 90.62 690 ARG A C 1
ATOM 5316 O O . ARG A 1 690 ? -9.336 22.136 61.131 1.00 90.62 690 ARG A O 1
ATOM 5323 N N . ALA A 1 691 ? -10.513 20.368 61.816 1.00 84.19 691 ALA A N 1
ATOM 5324 C CA . ALA A 1 691 ? -9.605 19.370 61.249 1.00 84.19 691 ALA A CA 1
ATOM 5325 C C . ALA A 1 691 ? -9.893 19.154 59.752 1.00 84.19 691 ALA A C 1
ATOM 5327 O O . ALA A 1 691 ? -8.974 19.248 58.938 1.00 84.19 691 ALA A O 1
ATOM 5328 N N . ALA A 1 692 ? -11.165 18.974 59.385 1.00 82.25 692 ALA A N 1
ATOM 5329 C CA . ALA A 1 692 ? -11.601 18.800 57.999 1.00 82.25 692 ALA A CA 1
ATOM 5330 C C . ALA A 1 692 ? -11.283 20.022 57.114 1.00 82.25 692 ALA A C 1
ATOM 5332 O O . ALA A 1 692 ? -10.826 19.855 55.985 1.00 82.25 692 ALA A O 1
ATOM 5333 N N . GLN A 1 693 ? -11.446 21.248 57.629 1.00 89.00 693 GLN A N 1
ATOM 5334 C CA . GLN A 1 693 ? -11.066 22.479 56.919 1.00 89.00 693 GLN A CA 1
ATOM 5335 C C . GLN A 1 693 ? -9.570 22.504 56.573 1.00 89.00 693 GLN A C 1
ATOM 5337 O O . GLN A 1 693 ? -9.222 22.668 55.406 1.00 89.00 693 GLN A O 1
ATOM 5342 N N . ARG A 1 694 ? -8.689 22.232 57.546 1.00 89.25 694 ARG A N 1
ATOM 5343 C CA . ARG A 1 694 ? -7.232 22.186 57.317 1.00 89.25 694 ARG A CA 1
ATOM 5344 C C . ARG A 1 694 ? -6.819 21.071 56.351 1.00 89.25 694 ARG A C 1
ATOM 5346 O O . ARG A 1 694 ? -5.901 21.264 55.562 1.00 89.25 694 ARG A O 1
ATOM 5353 N N . GLN A 1 695 ? -7.509 19.928 56.364 1.00 84.06 695 GLN A N 1
ATOM 5354 C CA . GLN A 1 695 ? -7.300 18.867 55.368 1.00 84.06 695 GLN A CA 1
ATOM 5355 C C . GLN A 1 695 ? -7.736 19.304 53.959 1.00 84.06 695 GLN A C 1
ATOM 5357 O O . GLN A 1 695 ? -7.023 19.041 52.994 1.00 84.06 695 GLN A O 1
ATOM 5362 N N . ALA A 1 696 ? -8.861 20.015 53.830 1.00 84.38 696 ALA A N 1
ATOM 5363 C CA . ALA A 1 696 ? -9.330 20.548 52.550 1.00 84.38 696 ALA A CA 1
ATOM 5364 C C . ALA A 1 696 ? -8.425 21.667 51.998 1.00 84.38 696 ALA A C 1
ATOM 5366 O O . ALA A 1 696 ? -8.269 21.788 50.784 1.00 84.38 696 ALA A O 1
ATOM 5367 N N . GLU A 1 697 ? -7.812 22.476 52.863 1.00 89.06 697 GLU A N 1
ATOM 5368 C CA . GLU A 1 697 ? -6.814 23.483 52.477 1.00 89.06 697 GLU A CA 1
ATOM 5369 C C . GLU A 1 697 ? -5.492 22.835 52.045 1.00 89.06 697 GLU A C 1
ATOM 5371 O O . GLU A 1 697 ? -4.978 23.163 50.977 1.00 89.06 697 GLU A O 1
ATOM 5376 N N . ALA A 1 698 ? -4.995 21.846 52.796 1.00 88.69 698 ALA A N 1
ATOM 5377 C CA . ALA A 1 698 ? -3.809 21.076 52.415 1.00 88.69 698 ALA A CA 1
ATOM 5378 C C . ALA A 1 698 ? -3.993 20.335 51.075 1.00 88.69 698 ALA A C 1
ATOM 5380 O O . ALA A 1 698 ? -3.075 20.309 50.257 1.00 88.69 698 ALA A O 1
ATOM 5381 N N . ALA A 1 699 ? -5.187 19.791 50.809 1.00 84.69 699 ALA A N 1
ATOM 5382 C CA . ALA A 1 699 ? -5.508 19.159 49.529 1.00 84.69 699 ALA A CA 1
ATOM 5383 C C . ALA A 1 699 ? -5.464 20.160 48.357 1.00 84.69 699 ALA A C 1
ATOM 5385 O O . ALA A 1 699 ? -4.833 19.882 47.340 1.00 84.69 699 ALA A O 1
ATOM 5386 N N . LYS A 1 700 ? -6.056 21.355 48.518 1.00 89.19 700 LYS A N 1
ATOM 5387 C CA . LYS A 1 700 ? -5.990 22.431 47.509 1.00 89.19 700 LYS A CA 1
ATOM 5388 C C . LYS A 1 700 ? -4.556 22.881 47.229 1.00 89.19 700 LYS A C 1
ATOM 5390 O O . LYS A 1 700 ? -4.221 23.144 46.078 1.00 89.19 700 LYS A O 1
ATOM 5395 N N . GLN A 1 701 ? -3.720 22.968 48.265 1.00 88.69 701 GLN A N 1
ATOM 5396 C CA . GLN A 1 701 ? -2.311 23.331 48.119 1.00 88.69 701 GLN A CA 1
ATOM 5397 C C . GLN A 1 701 ? -1.536 22.259 47.335 1.00 88.69 701 GLN A C 1
ATOM 5399 O O . GLN A 1 701 ? -0.809 22.595 46.403 1.00 88.69 701 GLN A O 1
ATOM 5404 N N . ALA A 1 702 ? -1.754 20.974 47.637 1.00 87.12 702 ALA A N 1
ATOM 5405 C CA . ALA A 1 702 ? -1.138 19.868 46.904 1.00 87.12 702 ALA A CA 1
ATOM 5406 C C . ALA A 1 702 ? -1.580 19.810 45.426 1.00 87.12 702 ALA A C 1
ATOM 5408 O O . ALA A 1 702 ? -0.751 19.573 44.546 1.00 87.12 702 ALA A O 1
ATOM 5409 N N . ASP A 1 703 ? -2.858 20.077 45.127 1.00 87.69 703 ASP A N 1
ATOM 5410 C CA . ASP A 1 703 ? -3.346 20.182 43.744 1.00 87.69 703 ASP A CA 1
ATOM 5411 C C . ASP A 1 703 ? -2.738 21.388 43.002 1.00 87.69 703 ASP A C 1
ATOM 5413 O O . ASP A 1 703 ? -2.400 21.272 41.823 1.00 87.69 703 ASP A O 1
ATOM 5417 N N . LEU A 1 704 ? -2.540 22.528 43.675 1.00 90.69 704 LEU A N 1
ATOM 5418 C CA . LEU A 1 704 ? -1.885 23.705 43.093 1.00 90.69 704 LEU A CA 1
ATOM 5419 C C . LEU A 1 704 ? -0.402 23.440 42.781 1.00 90.69 704 LEU A C 1
ATOM 5421 O O . LEU A 1 704 ? 0.063 23.747 41.683 1.00 90.69 704 LEU A O 1
ATOM 5425 N N . GLU A 1 705 ? 0.335 22.833 43.712 1.00 90.81 705 GLU A N 1
ATOM 5426 C CA . GLU A 1 705 ? 1.735 22.432 43.513 1.00 90.81 705 GLU A CA 1
ATOM 5427 C C . GLU A 1 705 ? 1.867 21.402 42.383 1.00 90.81 705 GLU A C 1
ATOM 5429 O O . GLU A 1 705 ? 2.763 21.502 41.540 1.00 90.81 705 GLU A O 1
ATOM 5434 N N . ARG A 1 706 ? 0.917 20.463 42.286 1.00 89.19 706 ARG A N 1
ATOM 5435 C CA . ARG A 1 706 ? 0.836 19.518 41.171 1.00 89.19 706 ARG A CA 1
ATOM 5436 C C . ARG A 1 706 ? 0.587 20.217 39.831 1.00 89.19 706 ARG A C 1
ATOM 5438 O O . ARG A 1 706 ? 1.273 19.898 38.863 1.00 89.19 706 ARG A O 1
ATOM 5445 N N . GLN A 1 707 ? -0.338 21.175 39.760 1.00 87.19 707 GLN A N 1
ATOM 5446 C CA . GLN A 1 707 ? -0.587 21.953 38.537 1.00 87.19 707 GLN A CA 1
ATOM 5447 C C . GLN A 1 707 ? 0.653 22.753 38.110 1.00 87.19 707 GLN A C 1
ATOM 5449 O O . GLN A 1 707 ? 0.977 22.803 36.923 1.00 87.19 707 GLN A O 1
ATOM 5454 N N . GLN A 1 708 ? 1.397 23.322 39.064 1.00 91.75 708 GLN A N 1
ATOM 5455 C CA . GLN A 1 708 ? 2.669 23.999 38.788 1.00 91.75 708 GLN A CA 1
ATOM 5456 C C . GLN A 1 708 ? 3.740 23.024 38.268 1.00 91.75 708 GLN A C 1
ATOM 5458 O O . GLN A 1 708 ? 4.454 23.352 37.318 1.00 91.75 708 GLN A O 1
ATOM 5463 N N . ALA A 1 709 ? 3.830 21.814 38.828 1.00 86.88 709 ALA A N 1
ATOM 5464 C CA . ALA A 1 709 ? 4.746 20.778 38.352 1.00 86.88 709 ALA A CA 1
ATOM 5465 C C . ALA A 1 709 ? 4.388 20.274 36.939 1.00 86.88 709 ALA A C 1
ATOM 5467 O O . ALA A 1 709 ? 5.275 20.139 36.094 1.00 86.88 709 ALA A O 1
ATOM 5468 N N . GLU A 1 710 ? 3.102 20.051 36.647 1.00 88.62 710 GLU A N 1
ATOM 5469 C CA . GLU A 1 710 ? 2.621 19.663 35.312 1.00 88.62 710 GLU A CA 1
ATOM 5470 C C . GLU A 1 710 ? 2.861 20.783 34.277 1.00 88.62 710 GLU A C 1
ATOM 5472 O O . GLU A 1 710 ? 3.317 20.504 33.166 1.00 88.62 710 GLU A O 1
ATOM 5477 N N . ALA A 1 711 ? 2.686 22.058 34.651 1.00 88.12 711 ALA A N 1
ATOM 5478 C CA . ALA A 1 711 ? 3.025 23.203 33.801 1.00 88.12 711 ALA A CA 1
ATOM 5479 C C . ALA A 1 711 ? 4.538 23.303 33.508 1.00 88.12 711 ALA A C 1
ATOM 5481 O O . ALA A 1 711 ? 4.934 23.508 32.359 1.00 88.12 711 ALA A O 1
ATOM 5482 N N . GLN A 1 712 ? 5.401 23.099 34.511 1.00 90.94 712 GLN A N 1
ATOM 5483 C CA . GLN A 1 712 ? 6.857 23.062 34.307 1.00 90.94 712 GLN A CA 1
ATOM 5484 C C . GLN A 1 712 ? 7.298 21.872 33.440 1.00 90.94 712 GLN A C 1
ATOM 5486 O O . GLN A 1 712 ? 8.229 22.004 32.643 1.00 90.94 712 GLN A O 1
ATOM 5491 N N . ALA A 1 713 ? 6.640 20.715 33.567 1.00 85.06 713 ALA A N 1
ATOM 5492 C CA . ALA A 1 713 ? 6.903 19.551 32.725 1.00 85.06 713 ALA A CA 1
ATOM 5493 C C . ALA A 1 713 ? 6.508 19.805 31.258 1.00 85.06 713 ALA A C 1
ATOM 5495 O O . ALA A 1 713 ? 7.277 19.476 30.354 1.00 85.06 713 ALA A O 1
ATOM 5496 N N . LEU A 1 714 ? 5.360 20.453 31.021 1.00 88.56 714 LEU A N 1
ATOM 5497 C CA . LEU A 1 714 ? 4.930 20.886 29.688 1.00 88.56 714 LEU A CA 1
ATOM 5498 C C . LEU A 1 714 ? 5.922 21.864 29.045 1.00 88.56 714 LEU A C 1
ATOM 5500 O O . LEU A 1 714 ? 6.223 21.723 27.862 1.00 88.56 714 LEU A O 1
ATOM 5504 N N . GLU A 1 715 ? 6.472 22.818 29.800 1.00 91.31 715 GLU A N 1
ATOM 5505 C CA . GLU A 1 715 ? 7.437 23.779 29.249 1.00 91.31 715 GLU A CA 1
ATOM 5506 C C . GLU A 1 715 ? 8.766 23.112 28.859 1.00 91.31 715 GLU A C 1
ATOM 5508 O O . GLU A 1 715 ? 9.286 23.352 27.769 1.00 91.31 715 GLU A O 1
ATOM 5513 N N . ARG A 1 716 ? 9.270 22.183 29.685 1.00 91.88 716 ARG A N 1
ATOM 5514 C CA . ARG A 1 716 ? 10.441 21.355 29.335 1.00 91.88 716 ARG A CA 1
ATOM 5515 C C . ARG A 1 716 ? 10.183 20.504 28.088 1.00 91.88 716 ARG A C 1
ATOM 5517 O O . ARG A 1 716 ? 11.073 20.370 27.251 1.00 91.88 716 ARG A O 1
ATOM 5524 N N . LEU A 1 717 ? 8.968 19.970 27.930 1.00 88.12 717 LEU A N 1
ATOM 5525 C CA . LEU A 1 717 ? 8.585 19.190 26.752 1.00 88.12 717 LEU A CA 1
ATOM 5526 C C . LEU A 1 717 ? 8.586 20.044 25.471 1.00 88.12 717 LEU A C 1
ATOM 5528 O O . LEU A 1 717 ? 9.074 19.576 24.444 1.00 88.12 717 LEU A O 1
ATOM 5532 N N . LYS A 1 718 ? 8.105 21.297 25.524 1.00 89.56 718 LYS A N 1
ATOM 5533 C CA . LYS A 1 718 ? 8.201 22.241 24.391 1.00 89.56 718 LYS A CA 1
ATOM 5534 C C . LYS A 1 718 ? 9.656 22.502 24.006 1.00 89.56 718 LYS A C 1
ATOM 5536 O O . LYS A 1 718 ? 10.004 22.356 22.840 1.00 89.56 718 LYS A O 1
ATOM 5541 N N . GLN A 1 719 ? 10.505 22.826 24.984 1.00 91.00 719 GLN A N 1
ATOM 5542 C CA . GLN A 1 719 ? 11.931 23.095 24.762 1.00 91.00 719 GLN A CA 1
ATOM 5543 C C . GLN A 1 719 ? 12.643 21.886 24.131 1.00 91.00 719 GLN A C 1
ATOM 5545 O O . GLN A 1 719 ? 13.411 22.041 23.183 1.00 91.00 719 GLN A O 1
ATOM 5550 N N . GLN A 1 720 ? 12.330 20.669 24.588 1.00 89.44 720 GLN A N 1
ATOM 5551 C CA . GLN A 1 720 ? 12.851 19.438 23.994 1.00 89.44 720 GLN A CA 1
ATOM 5552 C C . GLN A 1 720 ? 12.349 19.223 22.553 1.00 89.44 720 GLN A C 1
ATOM 5554 O O . GLN A 1 720 ? 13.132 18.837 21.685 1.00 89.44 720 GLN A O 1
ATOM 5559 N N . GLN A 1 721 ? 11.071 19.493 22.263 1.00 86.38 721 GLN A N 1
ATOM 5560 C CA . GLN A 1 721 ? 10.536 19.416 20.896 1.00 86.38 721 GLN A CA 1
ATOM 5561 C C . GLN A 1 721 ? 11.172 20.456 19.964 1.00 86.38 721 GLN A C 1
ATOM 5563 O O . GLN A 1 721 ? 11.478 20.134 18.817 1.00 86.38 721 GLN A O 1
ATOM 5568 N N . GLU A 1 722 ? 11.418 21.677 20.443 1.00 91.69 722 GLU A N 1
ATOM 5569 C CA . GLU A 1 722 ? 12.067 22.732 19.663 1.00 91.69 722 GLU A CA 1
ATOM 5570 C C . GLU A 1 722 ? 13.523 22.376 19.325 1.00 91.69 722 GLU A C 1
ATOM 5572 O O . GLU A 1 722 ? 13.909 22.461 18.158 1.00 91.69 722 GLU A O 1
ATOM 5577 N N . GLN A 1 723 ? 14.288 21.841 20.284 1.00 89.50 723 GLN A N 1
ATOM 5578 C CA . GLN A 1 723 ? 15.635 21.306 20.034 1.00 89.50 723 GLN A CA 1
ATOM 5579 C C . GLN A 1 723 ? 15.634 20.158 19.009 1.00 89.50 723 GLN A C 1
ATOM 5581 O O . GLN A 1 723 ? 16.487 20.121 18.121 1.00 89.50 723 GLN A O 1
ATOM 5586 N N . ILE A 1 724 ? 14.663 19.240 19.078 1.00 87.06 724 ILE A N 1
ATOM 5587 C CA . ILE A 1 724 ? 14.512 18.154 18.092 1.00 87.06 724 ILE A CA 1
ATOM 5588 C C . ILE A 1 724 ? 14.189 18.721 16.698 1.00 87.06 724 ILE A C 1
ATOM 5590 O O . ILE A 1 724 ? 14.744 18.260 15.698 1.00 87.06 724 ILE A O 1
ATOM 5594 N N . LEU A 1 725 ? 13.329 19.740 16.607 1.00 86.50 725 LEU A N 1
ATOM 5595 C CA . LEU A 1 725 ? 13.006 20.412 15.345 1.00 86.50 725 LEU A CA 1
ATOM 5596 C C . LEU A 1 725 ? 14.205 21.181 14.771 1.00 86.50 725 LEU A C 1
ATOM 5598 O O . LEU A 1 725 ? 14.395 21.179 13.554 1.00 86.50 725 LEU A O 1
ATOM 5602 N N . GLU A 1 726 ? 15.033 21.800 15.611 1.00 91.06 726 GLU A N 1
ATOM 5603 C CA . GLU A 1 726 ? 16.259 22.486 15.193 1.00 91.06 726 GLU A CA 1
ATOM 5604 C C . GLU A 1 726 ? 17.326 21.502 14.689 1.00 91.06 726 GLU A C 1
ATOM 5606 O O . GLU A 1 726 ? 17.844 21.676 13.583 1.00 91.06 726 GLU A O 1
ATOM 5611 N N . GLN A 1 727 ? 17.568 20.400 15.408 1.00 88.88 727 GLN A N 1
ATOM 5612 C CA . GLN A 1 727 ? 18.420 19.305 14.927 1.00 88.88 727 GLN A CA 1
ATOM 5613 C C . GLN A 1 727 ? 17.911 18.729 13.595 1.00 88.88 727 GLN A C 1
ATOM 5615 O O . GLN A 1 727 ? 18.703 18.455 12.691 1.00 88.88 727 GLN A O 1
ATOM 5620 N N . ARG A 1 728 ? 16.585 18.607 13.421 1.00 87.19 728 ARG A N 1
ATOM 5621 C CA . ARG A 1 728 ? 15.980 18.149 12.159 1.00 87.19 728 ARG A CA 1
ATOM 5622 C C . ARG A 1 728 ? 16.189 19.148 11.014 1.00 87.19 728 ARG A C 1
ATOM 5624 O O . ARG A 1 728 ? 16.426 18.713 9.889 1.00 87.19 728 ARG A O 1
ATOM 5631 N N . ARG A 1 729 ? 16.168 20.462 11.282 1.00 90.19 729 ARG A N 1
ATOM 5632 C CA . ARG A 1 729 ? 16.507 21.515 10.297 1.00 90.19 729 ARG A CA 1
ATOM 5633 C C . ARG A 1 729 ? 17.986 21.474 9.901 1.00 90.19 729 ARG A C 1
ATOM 5635 O O . ARG A 1 729 ? 18.280 21.585 8.715 1.00 90.19 729 ARG A O 1
ATOM 5642 N N . LEU A 1 730 ? 18.897 21.277 10.859 1.00 92.06 730 LEU A N 1
ATOM 5643 C CA . LEU A 1 730 ? 20.334 21.113 10.596 1.00 92.06 730 LEU A CA 1
ATOM 5644 C C . LEU A 1 730 ? 20.600 19.894 9.700 1.00 92.06 730 LEU A C 1
ATOM 5646 O O . LEU A 1 730 ? 21.163 20.050 8.619 1.00 92.06 730 LEU A O 1
ATOM 5650 N N . MET A 1 731 ? 20.080 18.721 10.076 1.00 90.25 731 MET A N 1
ATOM 5651 C CA . MET A 1 731 ? 20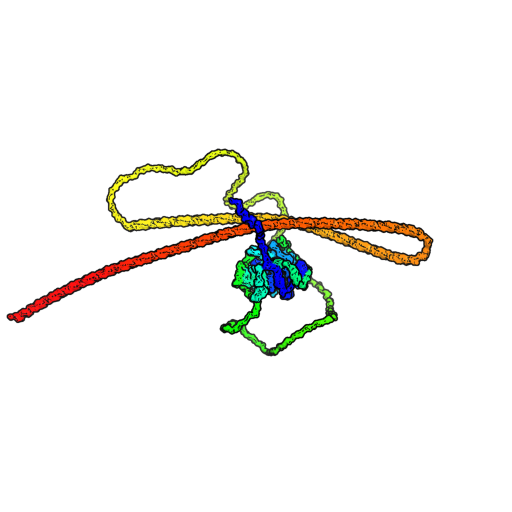.146 17.495 9.265 1.00 90.25 731 MET A CA 1
ATOM 5652 C C . MET A 1 731 ? 19.586 17.690 7.845 1.00 90.25 731 MET A C 1
ATOM 5654 O O . MET A 1 731 ? 20.188 17.235 6.875 1.00 90.25 731 MET A O 1
ATOM 5658 N N . GLN A 1 732 ? 18.452 18.385 7.696 1.00 86.25 732 GLN A N 1
ATOM 5659 C CA . GLN A 1 732 ? 17.878 18.685 6.378 1.00 86.25 732 GLN A CA 1
ATOM 5660 C C . GLN A 1 732 ? 18.752 19.644 5.555 1.00 86.25 732 GLN A C 1
ATOM 5662 O O . GLN A 1 732 ? 18.867 19.457 4.346 1.00 86.25 732 GLN A O 1
ATOM 5667 N N . SER A 1 733 ? 19.392 20.631 6.188 1.00 90.69 733 SER A N 1
ATOM 5668 C CA . SER A 1 733 ? 20.329 21.551 5.531 1.00 90.69 733 SER A CA 1
ATOM 5669 C C . SER A 1 733 ? 21.565 20.813 5.000 1.00 90.69 733 SER A C 1
ATOM 5671 O O . SER A 1 733 ? 21.933 20.966 3.834 1.00 90.69 733 SER A O 1
ATOM 5673 N N . GLU A 1 734 ? 22.159 19.930 5.809 1.00 91.25 734 GLU A N 1
ATOM 5674 C CA . GLU A 1 734 ? 23.300 19.105 5.390 1.00 91.25 734 GLU A CA 1
ATOM 5675 C C . GLU A 1 734 ? 22.924 18.122 4.272 1.00 91.25 734 GLU A C 1
ATOM 5677 O O . GLU A 1 734 ? 23.661 17.996 3.292 1.00 91.25 734 GLU A O 1
ATOM 5682 N N . GLN A 1 735 ? 21.747 17.491 4.349 1.00 85.75 735 GLN A N 1
ATOM 5683 C CA . GLN A 1 735 ? 21.231 16.635 3.274 1.00 85.75 735 GLN A CA 1
ATOM 5684 C C . GLN A 1 735 ? 20.976 17.414 1.974 1.00 85.75 735 GLN A C 1
ATOM 5686 O O . GLN A 1 735 ? 21.313 16.921 0.898 1.00 85.75 735 GLN A O 1
ATOM 5691 N N . GLN A 1 736 ? 20.430 18.633 2.047 1.00 85.44 736 GLN A N 1
ATOM 5692 C CA . GLN A 1 736 ? 20.244 19.494 0.874 1.00 85.44 736 GLN A CA 1
ATOM 5693 C C . GLN A 1 736 ? 21.582 19.905 0.252 1.00 85.44 736 GLN A C 1
ATOM 5695 O O . GLN A 1 736 ? 21.723 19.847 -0.970 1.00 85.44 736 GLN A O 1
ATOM 5700 N N . LYS A 1 737 ? 22.581 20.252 1.071 1.00 91.19 737 LYS A N 1
ATOM 5701 C CA . LYS A 1 737 ? 23.940 20.553 0.603 1.00 91.19 737 LYS A CA 1
ATOM 5702 C C . LYS A 1 737 ? 24.576 19.342 -0.092 1.00 91.19 737 LYS A C 1
ATOM 5704 O O . LYS A 1 737 ? 25.034 19.467 -1.225 1.00 91.19 737 LYS A O 1
ATOM 5709 N N . ALA A 1 738 ? 24.529 18.163 0.529 1.00 86.25 738 ALA A N 1
ATOM 5710 C CA . ALA A 1 738 ? 25.059 16.929 -0.055 1.00 86.25 738 ALA A CA 1
ATOM 5711 C C . ALA A 1 738 ? 24.345 16.549 -1.369 1.00 86.25 738 ALA A C 1
ATOM 5713 O O . ALA A 1 738 ? 24.987 16.113 -2.325 1.00 86.25 738 ALA A O 1
ATOM 5714 N N . ALA A 1 739 ? 23.027 16.766 -1.457 1.00 82.94 739 ALA A N 1
ATOM 5715 C CA . ALA A 1 739 ? 22.259 16.555 -2.683 1.00 82.94 739 ALA A CA 1
ATOM 5716 C C . ALA A 1 739 ? 22.640 17.547 -3.800 1.00 82.94 739 ALA A C 1
ATOM 5718 O O . ALA A 1 739 ? 22.725 17.148 -4.962 1.00 82.94 739 ALA A O 1
ATOM 5719 N N . GLN A 1 740 ? 22.916 18.814 -3.470 1.00 86.94 740 GLN A N 1
ATOM 5720 C CA . GLN A 1 740 ? 23.417 19.804 -4.433 1.00 86.94 740 GLN A CA 1
ATOM 5721 C C . GLN A 1 740 ? 24.821 19.446 -4.941 1.00 86.94 740 GLN A C 1
ATOM 5723 O O . GLN A 1 740 ? 25.056 19.486 -6.148 1.00 86.94 740 GLN A O 1
ATOM 5728 N N . GLU A 1 741 ? 25.733 19.038 -4.056 1.00 91.62 741 GLU A N 1
ATOM 5729 C CA . GLU A 1 741 ? 27.079 18.584 -4.431 1.00 91.62 741 GLU A CA 1
ATOM 5730 C C . GLU A 1 741 ? 27.021 17.332 -5.327 1.00 91.62 741 GLU A C 1
ATOM 5732 O O . GLU A 1 741 ? 27.678 17.284 -6.369 1.00 91.62 741 GLU A O 1
ATOM 5737 N N . ALA A 1 742 ? 26.164 16.357 -5.002 1.00 86.94 742 ALA A N 1
ATOM 5738 C CA . ALA A 1 742 ? 25.934 15.179 -5.840 1.00 86.94 742 ALA A CA 1
ATOM 5739 C C . ALA A 1 742 ? 25.330 15.534 -7.214 1.00 86.94 742 ALA A C 1
ATOM 5741 O O . ALA A 1 742 ? 25.760 14.995 -8.236 1.00 86.94 742 ALA A O 1
ATOM 5742 N N . ALA A 1 743 ? 24.376 16.470 -7.272 1.00 85.62 743 ALA A N 1
ATOM 5743 C CA . ALA A 1 743 ? 23.791 16.940 -8.529 1.00 85.62 743 ALA A CA 1
ATOM 5744 C C . ALA A 1 743 ? 24.821 17.668 -9.415 1.00 85.62 743 ALA A C 1
ATOM 5746 O O . ALA A 1 743 ? 24.860 17.438 -10.625 1.00 85.62 743 ALA A O 1
ATOM 5747 N N . GLN A 1 744 ? 25.703 18.484 -8.825 1.00 89.31 744 GLN A N 1
ATOM 5748 C CA . GLN A 1 744 ? 26.816 19.119 -9.540 1.00 89.31 744 GLN A CA 1
ATOM 5749 C C . GLN A 1 744 ? 27.806 18.081 -10.090 1.00 89.31 744 GLN A C 1
ATOM 5751 O O . GLN A 1 744 ? 28.221 18.184 -11.245 1.00 89.31 744 GLN A O 1
ATOM 5756 N N . GLN A 1 745 ? 28.139 17.045 -9.313 1.00 89.25 745 GLN A N 1
ATOM 5757 C CA . GLN A 1 745 ? 28.996 15.947 -9.775 1.00 89.25 745 GLN A CA 1
ATOM 5758 C C . GLN A 1 745 ? 28.357 15.162 -10.934 1.00 89.25 745 GLN A C 1
ATOM 5760 O O . GLN A 1 745 ? 29.040 14.867 -11.915 1.00 89.25 745 GLN A O 1
ATOM 5765 N N . GLN A 1 746 ? 27.049 14.883 -10.880 1.00 88.38 746 GLN A N 1
ATOM 5766 C CA . GLN A 1 746 ? 26.327 14.237 -11.985 1.00 88.38 746 GLN A CA 1
ATOM 5767 C C . GLN A 1 746 ? 26.260 15.116 -13.243 1.00 88.38 746 GLN A C 1
ATOM 5769 O O . GLN A 1 746 ? 26.443 14.609 -14.350 1.00 88.38 746 GLN A O 1
ATOM 5774 N N . ALA A 1 747 ? 26.051 16.428 -13.099 1.00 87.06 747 ALA A N 1
ATOM 5775 C CA . ALA A 1 747 ? 26.088 17.364 -14.223 1.00 87.06 747 ALA A CA 1
ATOM 5776 C C . ALA A 1 747 ? 27.485 17.417 -14.872 1.00 87.06 747 ALA A C 1
ATOM 5778 O O . ALA A 1 747 ? 27.603 17.336 -16.094 1.00 87.06 747 ALA A O 1
ATOM 5779 N N . ALA A 1 748 ? 28.548 17.464 -14.062 1.00 88.69 748 ALA A N 1
ATOM 5780 C CA . ALA A 1 748 ? 29.928 17.423 -14.541 1.00 88.69 748 ALA A CA 1
ATOM 5781 C C . ALA A 1 748 ? 30.292 16.082 -15.211 1.00 88.69 748 ALA A C 1
ATOM 5783 O O . ALA A 1 748 ? 31.060 16.070 -16.172 1.00 88.69 748 ALA A O 1
ATOM 5784 N N . ALA A 1 749 ? 29.733 14.959 -14.744 1.00 87.62 749 ALA A N 1
ATOM 5785 C CA . ALA A 1 749 ? 29.897 13.656 -15.386 1.00 87.62 749 ALA A CA 1
ATOM 5786 C C . ALA A 1 749 ? 29.237 13.624 -16.776 1.00 87.62 749 ALA A C 1
ATOM 5788 O O . ALA A 1 749 ? 29.913 13.312 -17.754 1.00 87.62 749 ALA A O 1
ATOM 5789 N N . ARG A 1 750 ? 27.968 14.047 -16.885 1.00 91.06 750 ARG A N 1
ATOM 5790 C CA . ARG A 1 750 ? 27.243 14.128 -18.170 1.00 91.06 750 ARG A CA 1
ATOM 5791 C C . ARG A 1 750 ? 27.917 15.069 -19.170 1.00 91.06 750 ARG A C 1
ATOM 5793 O O . ARG A 1 750 ? 27.988 14.753 -20.350 1.00 91.06 750 ARG A O 1
ATOM 5800 N N . ALA A 1 751 ? 28.465 16.196 -18.710 1.00 89.50 751 ALA A N 1
ATOM 5801 C CA . ALA A 1 751 ? 29.208 17.113 -19.575 1.00 89.50 751 ALA A CA 1
ATOM 5802 C C . ALA A 1 751 ? 30.483 16.470 -20.162 1.00 89.50 751 ALA A C 1
ATOM 5804 O O . ALA A 1 751 ? 30.805 16.696 -21.327 1.00 89.50 751 ALA A O 1
ATOM 5805 N N . ARG A 1 752 ? 31.193 15.635 -19.386 1.00 92.69 752 ARG A N 1
ATOM 5806 C CA . ARG A 1 752 ? 32.360 14.870 -19.871 1.00 92.69 752 ARG A CA 1
ATOM 5807 C C . ARG A 1 752 ? 31.960 13.757 -20.839 1.00 92.69 752 ARG A C 1
ATOM 5809 O O . ARG A 1 752 ? 32.665 13.530 -21.815 1.00 92.69 752 ARG A O 1
ATOM 5816 N N . GLU A 1 753 ? 30.841 13.090 -20.576 1.00 91.06 753 GLU A N 1
ATOM 5817 C CA . GLU A 1 753 ? 30.263 12.062 -21.448 1.00 91.06 753 GLU A CA 1
ATOM 5818 C C . GLU A 1 753 ? 29.897 12.654 -22.819 1.00 91.06 753 GLU A C 1
ATOM 5820 O O . GLU A 1 753 ? 30.414 12.200 -23.836 1.00 91.06 753 GLU A O 1
ATOM 5825 N N . GLN A 1 754 ? 29.161 13.771 -22.844 1.00 91.38 754 GLN A N 1
ATOM 5826 C CA . GLN A 1 754 ? 28.833 14.508 -24.072 1.00 91.38 754 GLN A CA 1
ATOM 5827 C C . GLN A 1 754 ? 30.077 15.002 -24.832 1.00 91.38 754 GLN A C 1
ATOM 5829 O O . GLN A 1 754 ? 30.111 14.952 -26.061 1.00 91.38 754 GLN A O 1
ATOM 5834 N N . GLN A 1 755 ? 31.124 15.452 -24.130 1.00 90.69 755 GLN A N 1
ATOM 5835 C CA . GLN A 1 755 ? 32.398 15.817 -24.765 1.00 90.69 755 GLN A CA 1
ATOM 5836 C C . GLN A 1 755 ? 33.105 14.606 -25.396 1.00 90.69 755 GLN A C 1
ATOM 5838 O O . GLN A 1 755 ? 33.663 14.730 -26.487 1.00 90.69 755 GLN A O 1
ATOM 5843 N N . ALA A 1 756 ? 33.065 13.437 -24.751 1.00 89.62 756 ALA A N 1
ATOM 5844 C CA . ALA A 1 756 ? 33.625 12.204 -25.298 1.00 89.62 756 ALA A CA 1
ATOM 5845 C C . ALA A 1 756 ? 32.826 11.692 -26.512 1.00 89.62 756 ALA A C 1
ATOM 5847 O O . ALA A 1 756 ? 33.426 11.260 -27.498 1.00 89.62 756 ALA A O 1
ATOM 5848 N N . GLU A 1 757 ? 31.493 11.794 -26.488 1.00 91.31 757 GLU A N 1
ATOM 5849 C CA . GLU A 1 757 ? 30.635 11.476 -27.637 1.00 91.31 757 GLU A CA 1
ATOM 5850 C C . GLU A 1 757 ? 30.926 12.390 -28.835 1.00 91.31 757 GLU A C 1
ATOM 5852 O O . GLU A 1 757 ? 31.162 11.888 -29.934 1.00 91.31 757 GLU A O 1
ATOM 5857 N N . GLN A 1 758 ? 31.016 13.709 -28.623 1.00 91.50 758 GLN A N 1
ATOM 5858 C CA . GLN A 1 758 ? 31.367 14.672 -29.676 1.00 91.50 758 GLN A CA 1
ATOM 5859 C C . GLN A 1 758 ? 32.755 14.401 -30.277 1.00 91.50 758 GLN A C 1
ATOM 5861 O O . GLN A 1 758 ? 32.918 14.446 -31.496 1.00 91.50 758 GLN A O 1
ATOM 5866 N N . GLN A 1 759 ? 33.755 14.063 -29.455 1.00 91.12 759 GLN A N 1
ATOM 5867 C CA . GLN A 1 759 ? 35.081 13.668 -29.947 1.00 91.12 759 GLN A CA 1
ATOM 5868 C C . GLN A 1 759 ? 35.029 12.357 -30.751 1.00 91.12 759 GLN A C 1
ATOM 5870 O O . GLN A 1 759 ? 35.672 12.243 -31.797 1.00 91.12 759 GLN A O 1
ATOM 5875 N N . ALA A 1 760 ? 34.233 11.377 -30.313 1.00 89.94 760 ALA A N 1
ATOM 5876 C CA . ALA A 1 760 ? 34.046 10.116 -31.027 1.00 89.94 760 ALA A CA 1
ATOM 5877 C C . ALA A 1 760 ? 33.272 10.282 -32.350 1.00 89.94 760 ALA A C 1
ATOM 5879 O O . ALA A 1 760 ? 33.521 9.535 -33.299 1.00 89.94 760 ALA A O 1
ATOM 5880 N N . GLU A 1 761 ? 32.349 11.241 -32.438 1.00 91.94 761 GLU A N 1
ATOM 5881 C CA . GLU A 1 761 ? 31.642 11.598 -33.672 1.00 91.94 761 GLU A CA 1
ATOM 5882 C C . GLU A 1 761 ? 32.561 12.343 -34.651 1.00 91.94 761 GLU A C 1
ATOM 5884 O O . GLU A 1 761 ? 32.672 11.936 -35.808 1.00 91.94 761 GLU A O 1
ATOM 5889 N N . GLN A 1 762 ? 33.315 13.345 -34.183 1.00 90.69 762 GLN A N 1
ATOM 5890 C CA . GLN A 1 762 ? 34.337 14.036 -34.983 1.00 90.69 762 GLN A CA 1
ATOM 5891 C C . GLN A 1 762 ? 35.369 13.056 -35.560 1.00 90.69 762 GLN A C 1
ATOM 5893 O O . GLN A 1 762 ? 35.723 13.142 -36.737 1.00 90.69 762 GLN A O 1
ATOM 5898 N N . HIS A 1 763 ? 35.812 12.077 -34.764 1.00 92.25 763 HIS A N 1
ATOM 5899 C CA . HIS A 1 763 ? 36.738 11.041 -35.220 1.00 92.25 763 HIS A CA 1
ATOM 5900 C C . HIS A 1 763 ? 36.116 10.119 -36.286 1.00 92.25 763 HIS A C 1
ATOM 5902 O O . HIS A 1 763 ? 36.781 9.790 -37.269 1.00 92.25 763 HIS A O 1
ATOM 5908 N N . ARG A 1 764 ? 34.834 9.740 -36.154 1.00 93.12 764 ARG A N 1
ATOM 5909 C CA . ARG A 1 764 ? 34.107 8.988 -37.198 1.00 93.12 764 ARG A CA 1
ATOM 5910 C C . ARG A 1 764 ? 33.966 9.800 -38.487 1.00 93.12 764 ARG A C 1
ATOM 5912 O O . ARG A 1 764 ? 34.259 9.278 -39.559 1.00 93.12 764 ARG A O 1
ATOM 5919 N N . ALA A 1 765 ? 33.591 11.075 -38.394 1.00 90.81 765 ALA A N 1
ATOM 5920 C CA . ALA A 1 765 ? 33.478 11.961 -39.552 1.00 90.81 765 ALA A CA 1
ATOM 5921 C C . ALA A 1 765 ? 34.820 12.104 -40.297 1.00 90.81 765 ALA A C 1
ATOM 5923 O O . ALA A 1 765 ? 34.868 11.967 -41.520 1.00 90.81 765 ALA A O 1
ATOM 5924 N N . ALA A 1 766 ? 35.928 12.280 -39.567 1.00 90.31 766 ALA A N 1
ATOM 5925 C CA . ALA A 1 766 ? 37.271 12.312 -40.146 1.00 90.31 766 ALA A CA 1
ATOM 5926 C C . ALA A 1 766 ? 37.649 10.990 -40.848 1.00 90.31 766 ALA A C 1
ATOM 5928 O O . ALA A 1 766 ? 38.258 11.013 -41.919 1.00 90.31 766 ALA A O 1
ATOM 5929 N N . GLN A 1 767 ? 37.251 9.838 -40.293 1.00 91.50 767 GLN A N 1
ATOM 5930 C CA . GLN A 1 767 ? 37.460 8.532 -40.928 1.00 91.50 767 GLN A CA 1
ATOM 5931 C C . GLN A 1 767 ? 36.658 8.362 -42.229 1.00 91.50 767 GLN A C 1
ATOM 5933 O O . GLN A 1 767 ? 37.204 7.829 -43.195 1.00 91.50 767 GLN A O 1
ATOM 5938 N N . GLU A 1 768 ? 35.405 8.825 -42.301 1.00 91.88 768 GLU A N 1
ATOM 5939 C CA . GLU A 1 768 ? 34.625 8.770 -43.549 1.00 91.88 768 GLU A CA 1
ATOM 5940 C C . GLU A 1 768 ? 35.181 9.711 -44.631 1.00 91.88 768 GLU A C 1
ATOM 5942 O O . GLU A 1 768 ? 35.286 9.309 -45.791 1.00 91.88 768 GLU A O 1
ATOM 5947 N N . VAL A 1 769 ? 35.643 10.914 -44.268 1.00 92.25 769 VAL A N 1
ATOM 5948 C CA . VAL A 1 769 ? 36.341 11.817 -45.206 1.00 92.25 769 VAL A CA 1
ATOM 5949 C C . VAL A 1 769 ? 37.613 11.162 -45.758 1.00 92.25 769 VAL A C 1
ATOM 5951 O O . VAL A 1 769 ? 37.831 11.168 -46.971 1.00 92.25 769 VAL A O 1
ATOM 5954 N N . ALA A 1 770 ? 38.423 10.526 -44.904 1.00 90.81 770 ALA A N 1
ATOM 5955 C CA . ALA A 1 770 ? 39.628 9.815 -45.335 1.00 90.81 770 ALA A CA 1
ATOM 5956 C C . ALA A 1 770 ? 39.315 8.619 -46.260 1.00 90.81 770 ALA A C 1
ATOM 5958 O O . ALA A 1 770 ? 40.026 8.391 -47.242 1.00 90.81 770 ALA A O 1
ATOM 5959 N N . LYS A 1 771 ? 38.225 7.877 -46.003 1.00 91.50 771 LYS A N 1
ATOM 5960 C CA . LYS A 1 771 ? 37.739 6.817 -46.905 1.00 91.50 771 LYS A CA 1
ATOM 5961 C C . LYS A 1 771 ? 37.307 7.374 -48.262 1.00 91.50 771 LYS A C 1
ATOM 5963 O O . LYS A 1 771 ? 37.652 6.776 -49.280 1.00 91.50 771 LYS A O 1
ATOM 5968 N N . HIS A 1 772 ? 36.590 8.502 -48.291 1.00 92.06 772 HIS A N 1
ATOM 5969 C CA . HIS A 1 772 ? 36.154 9.134 -49.540 1.00 92.06 772 HIS A CA 1
ATOM 5970 C C . HIS A 1 772 ? 37.355 9.564 -50.390 1.00 92.06 772 HIS A C 1
ATOM 5972 O O . HIS A 1 772 ? 37.460 9.168 -51.548 1.00 92.06 772 HIS A O 1
ATOM 5978 N N . GLN A 1 773 ? 38.323 10.259 -49.785 1.00 91.94 773 GLN A N 1
ATOM 5979 C CA . GLN A 1 773 ? 39.561 10.672 -50.453 1.00 91.94 773 GLN A CA 1
ATOM 5980 C C . GLN A 1 773 ? 40.346 9.471 -51.010 1.00 91.94 773 GLN A C 1
ATOM 5982 O O . GLN A 1 773 ? 40.795 9.498 -52.157 1.00 91.94 773 GLN A O 1
ATOM 5987 N N . ALA A 1 774 ? 40.457 8.377 -50.249 1.00 91.00 774 ALA A N 1
ATOM 5988 C CA . ALA A 1 774 ? 41.096 7.146 -50.719 1.00 91.00 774 ALA A CA 1
ATOM 5989 C C . ALA A 1 774 ? 40.320 6.461 -51.866 1.00 91.00 774 ALA A C 1
ATOM 5991 O O . ALA A 1 774 ? 40.930 5.843 -52.743 1.00 91.00 774 ALA A O 1
ATOM 5992 N N . ALA A 1 775 ? 38.988 6.563 -51.893 1.00 90.50 775 ALA A N 1
ATOM 5993 C CA . ALA A 1 775 ? 38.162 6.060 -52.990 1.00 90.50 775 ALA A CA 1
ATOM 5994 C C . ALA A 1 775 ? 38.305 6.923 -54.259 1.00 90.50 775 ALA A C 1
ATOM 5996 O O . ALA A 1 775 ? 38.417 6.383 -55.361 1.00 90.50 775 ALA A O 1
ATOM 5997 N N . GLU A 1 776 ? 38.381 8.247 -54.116 1.00 92.12 776 GLU A N 1
ATOM 5998 C CA . GLU A 1 776 ? 38.624 9.180 -55.221 1.00 92.12 776 GLU A CA 1
ATOM 5999 C C . GLU A 1 776 ? 40.015 8.997 -55.835 1.00 92.12 776 GLU A C 1
ATOM 6001 O O . GLU A 1 776 ? 40.125 8.906 -57.057 1.00 92.12 776 GLU A O 1
ATOM 6006 N N . GLN A 1 777 ? 41.059 8.832 -55.016 1.00 92.19 777 GLN A N 1
ATOM 6007 C CA . GLN A 1 777 ? 42.411 8.503 -55.488 1.00 92.19 777 GLN A CA 1
ATOM 6008 C C . GLN A 1 777 ? 42.433 7.189 -56.287 1.00 92.19 777 GLN A C 1
ATOM 6010 O O . GLN A 1 777 ? 43.007 7.132 -57.375 1.00 92.19 777 GLN A O 1
ATOM 6015 N N . ARG A 1 778 ? 41.747 6.140 -55.806 1.00 93.12 778 ARG A N 1
ATOM 6016 C CA . ARG A 1 778 ? 41.598 4.873 -56.550 1.00 93.12 778 ARG A CA 1
ATOM 6017 C C . ARG A 1 778 ? 40.866 5.064 -57.880 1.00 93.12 778 ARG A C 1
ATOM 6019 O O . ARG A 1 778 ? 41.264 4.467 -58.876 1.00 93.12 778 ARG A O 1
ATOM 6026 N N . ARG A 1 779 ? 39.827 5.904 -57.914 1.00 93.88 779 ARG A N 1
ATOM 6027 C CA . ARG A 1 779 ? 39.072 6.222 -59.137 1.00 93.88 779 ARG A CA 1
ATOM 6028 C C . ARG A 1 779 ? 39.919 6.998 -60.149 1.00 93.88 779 ARG A C 1
ATOM 6030 O O . ARG A 1 779 ? 39.867 6.681 -61.333 1.00 93.88 779 ARG A O 1
ATOM 6037 N N . GLN A 1 780 ? 40.713 7.972 -59.702 1.00 92.12 780 GLN A N 1
ATOM 6038 C CA . GLN A 1 780 ? 41.659 8.703 -60.555 1.00 92.12 780 GLN A CA 1
ATOM 6039 C C . GLN A 1 780 ? 42.695 7.750 -61.167 1.00 92.12 780 GLN A C 1
ATOM 6041 O O . GLN A 1 780 ? 42.868 7.736 -62.383 1.00 92.12 780 GLN A O 1
ATOM 6046 N N . LEU A 1 781 ? 43.294 6.880 -60.348 1.00 93.25 781 LEU A N 1
ATOM 6047 C CA . LEU A 1 781 ? 44.284 5.900 -60.795 1.00 93.25 781 LEU A CA 1
ATOM 6048 C C . LEU A 1 781 ? 43.690 4.852 -61.760 1.00 93.25 781 LEU A C 1
ATOM 6050 O O . LEU A 1 781 ? 44.352 4.456 -62.716 1.00 93.25 781 LEU A O 1
ATOM 6054 N N . GLN A 1 782 ? 42.420 4.458 -61.596 1.00 92.56 782 GLN A N 1
ATOM 6055 C CA . GLN A 1 782 ? 41.712 3.641 -62.594 1.00 92.56 782 GLN A CA 1
ATOM 6056 C C . GLN A 1 782 ? 41.491 4.374 -63.926 1.00 92.56 782 GLN A C 1
ATOM 6058 O O . GLN A 1 782 ? 41.642 3.761 -64.981 1.00 92.56 782 GLN A O 1
ATOM 6063 N N . ILE A 1 783 ? 41.146 5.666 -63.904 1.00 91.94 783 ILE A N 1
ATOM 6064 C CA . ILE A 1 783 ? 40.977 6.475 -65.126 1.00 91.94 783 ILE A CA 1
ATOM 6065 C C . ILE A 1 783 ? 42.318 6.615 -65.863 1.00 91.94 783 ILE A C 1
ATOM 6067 O O . ILE A 1 783 ? 42.367 6.480 -67.086 1.00 91.94 783 ILE A O 1
ATOM 6071 N N . GLU A 1 784 ? 43.414 6.818 -65.131 1.00 92.44 784 GLU A N 1
ATOM 6072 C CA . GLU A 1 784 ? 44.769 6.864 -65.686 1.00 92.44 784 GLU A CA 1
ATOM 6073 C C . GLU A 1 784 ? 45.184 5.517 -66.303 1.00 92.44 784 GLU A C 1
ATOM 6075 O O . GLU A 1 784 ? 45.623 5.479 -67.453 1.00 92.44 784 GLU A O 1
ATOM 6080 N N . GLN A 1 785 ? 44.946 4.398 -65.609 1.00 91.75 785 GLN A N 1
ATOM 6081 C CA . GLN A 1 785 ? 45.179 3.050 -66.146 1.00 91.75 785 GLN A CA 1
ATOM 6082 C C . GLN A 1 785 ? 44.350 2.766 -67.409 1.00 91.75 785 GLN A C 1
ATOM 6084 O O . GLN A 1 785 ? 44.879 2.229 -68.383 1.00 91.75 785 GLN A O 1
ATOM 6089 N N . GLN A 1 786 ? 43.069 3.152 -67.432 1.00 91.50 786 GLN A N 1
ATOM 6090 C CA . GLN A 1 786 ? 42.217 3.016 -68.619 1.00 91.50 786 GLN A CA 1
ATOM 6091 C C . GLN A 1 786 ? 42.736 3.857 -69.790 1.00 91.50 786 GLN A C 1
ATOM 6093 O O . GLN A 1 786 ? 42.741 3.384 -70.928 1.00 91.50 786 GLN A O 1
ATOM 6098 N N . ARG A 1 787 ? 43.213 5.078 -69.528 1.00 93.75 787 ARG A N 1
ATOM 6099 C CA . ARG A 1 787 ? 43.821 5.937 -70.547 1.00 93.75 787 ARG A CA 1
ATOM 6100 C C . ARG A 1 787 ? 45.112 5.331 -71.102 1.00 93.75 787 ARG A C 1
ATOM 6102 O O . ARG A 1 787 ? 45.244 5.233 -72.320 1.00 93.75 787 ARG A O 1
ATOM 6109 N N . ALA A 1 788 ? 46.016 4.870 -70.239 1.00 90.31 788 ALA A N 1
ATOM 6110 C CA . ALA A 1 788 ? 47.255 4.211 -70.649 1.00 90.31 788 ALA A CA 1
ATOM 6111 C C . ALA A 1 788 ? 46.978 2.951 -71.493 1.00 90.31 788 ALA A C 1
ATOM 6113 O O . ALA A 1 788 ? 47.598 2.757 -72.537 1.00 90.31 788 ALA A O 1
ATOM 6114 N N . ALA A 1 789 ? 45.983 2.142 -71.110 1.00 89.12 789 ALA A N 1
ATOM 6115 C CA . ALA A 1 789 ? 45.548 0.982 -71.887 1.00 89.12 789 ALA A CA 1
ATOM 6116 C C . ALA A 1 789 ? 44.968 1.368 -73.264 1.00 89.12 789 ALA A C 1
ATOM 6118 O O . ALA A 1 789 ? 45.268 0.712 -74.261 1.00 89.12 789 ALA A O 1
ATOM 6119 N N . GLN A 1 790 ? 44.186 2.452 -73.357 1.00 90.31 790 GLN A N 1
ATOM 6120 C CA . GLN A 1 790 ? 43.699 2.968 -74.644 1.00 90.31 790 GLN A CA 1
ATOM 6121 C C . GLN A 1 790 ? 44.827 3.512 -75.531 1.00 90.31 790 GLN A C 1
ATOM 6123 O O . GLN A 1 790 ? 44.771 3.359 -76.751 1.00 90.31 790 GLN A O 1
ATOM 6128 N N . GLU A 1 791 ? 45.836 4.164 -74.954 1.00 91.69 791 GLU A N 1
ATOM 6129 C CA . GLU A 1 791 ? 46.989 4.678 -75.699 1.00 91.69 791 GLU A CA 1
ATOM 6130 C C . GLU A 1 791 ? 47.886 3.525 -76.194 1.00 91.69 791 GLU A C 1
ATOM 6132 O O . GLU A 1 791 ? 48.245 3.511 -77.373 1.00 91.69 791 GLU A O 1
ATOM 6137 N N . ALA A 1 792 ? 48.112 2.487 -75.381 1.00 89.62 792 ALA A N 1
ATOM 6138 C CA . ALA A 1 792 ? 48.779 1.251 -75.802 1.00 89.62 792 ALA A CA 1
ATOM 6139 C C . ALA A 1 792 ? 48.008 0.505 -76.913 1.00 89.62 792 ALA A C 1
ATOM 6141 O O . ALA A 1 792 ? 48.598 0.102 -77.916 1.00 89.62 792 ALA A O 1
ATOM 6142 N N . ALA A 1 793 ? 46.680 0.384 -76.803 1.00 89.31 793 ALA A N 1
ATOM 6143 C CA . ALA A 1 793 ? 45.849 -0.235 -77.841 1.00 89.31 793 ALA A CA 1
ATOM 6144 C C . ALA A 1 793 ? 45.885 0.549 -79.170 1.00 89.31 793 ALA A C 1
ATOM 6146 O O . ALA A 1 793 ? 45.919 -0.050 -80.247 1.00 89.31 793 ALA A O 1
ATOM 6147 N N . LYS A 1 794 ? 45.941 1.890 -79.120 1.00 90.69 794 LYS A N 1
ATOM 6148 C CA . LYS A 1 794 ? 46.143 2.736 -80.313 1.00 90.69 794 LYS A CA 1
ATOM 6149 C C . LYS A 1 794 ? 47.520 2.517 -80.944 1.00 90.69 794 LYS A C 1
ATOM 6151 O O . LYS A 1 794 ? 47.605 2.465 -82.169 1.00 90.69 794 LYS A O 1
ATOM 6156 N N . GLN A 1 795 ? 48.574 2.366 -80.138 1.00 90.75 795 GLN A N 1
ATOM 6157 C CA . GLN A 1 795 ? 49.923 2.056 -80.628 1.00 90.75 795 GLN A CA 1
ATOM 6158 C C . GLN A 1 795 ? 49.962 0.683 -81.316 1.00 90.75 795 GLN A C 1
ATOM 6160 O O . GLN A 1 795 ? 50.406 0.599 -82.459 1.00 90.75 795 GLN A O 1
ATOM 6165 N N . GLN A 1 796 ? 49.399 -0.358 -80.694 1.00 90.44 796 GLN A N 1
ATOM 6166 C CA . GLN A 1 796 ? 49.289 -1.696 -81.292 1.00 90.44 796 GLN A CA 1
ATOM 6167 C C . GLN A 1 796 ? 48.491 -1.683 -82.606 1.00 90.44 796 GLN A C 1
ATOM 6169 O O . GLN A 1 796 ? 48.925 -2.268 -83.596 1.00 90.44 796 GLN A O 1
ATOM 6174 N N . ALA A 1 797 ? 47.363 -0.967 -82.665 1.00 89.00 797 ALA A N 1
ATOM 6175 C CA . ALA A 1 797 ? 46.578 -0.835 -83.894 1.00 89.00 797 ALA A CA 1
ATOM 6176 C C . ALA A 1 797 ? 47.322 -0.060 -85.004 1.00 89.00 797 ALA A C 1
ATOM 6178 O O . ALA A 1 797 ? 47.164 -0.367 -86.187 1.00 89.00 797 ALA A O 1
ATOM 6179 N N . ALA A 1 798 ? 48.145 0.933 -84.651 1.00 89.25 798 ALA A N 1
ATOM 6180 C CA . ALA A 1 798 ? 49.005 1.635 -85.604 1.00 89.25 798 ALA A CA 1
ATOM 6181 C C . ALA A 1 798 ? 50.148 0.738 -86.115 1.00 89.25 798 ALA A C 1
ATOM 6183 O O . ALA A 1 798 ? 50.454 0.753 -87.308 1.00 89.25 798 ALA A O 1
ATOM 6184 N N . GLU A 1 799 ? 50.737 -0.086 -85.246 1.00 91.25 799 GLU A N 1
ATOM 6185 C CA . GLU A 1 799 ? 51.764 -1.055 -85.623 1.00 91.25 799 GLU A CA 1
ATOM 6186 C C . GLU A 1 799 ? 51.206 -2.165 -86.527 1.00 91.25 799 GLU A C 1
ATOM 6188 O O . GLU A 1 799 ? 51.788 -2.438 -87.575 1.00 91.25 799 GLU A O 1
ATOM 6193 N N . GLN A 1 800 ? 50.036 -2.727 -86.209 1.00 90.88 800 GLN A N 1
ATOM 6194 C CA . GLN A 1 800 ? 49.342 -3.692 -87.072 1.00 90.88 800 GLN A CA 1
ATOM 6195 C C . GLN A 1 800 ? 49.050 -3.113 -88.464 1.00 90.88 800 GLN A C 1
ATOM 6197 O O . GLN A 1 800 ? 49.304 -3.771 -89.471 1.00 90.88 800 GLN A O 1
ATOM 6202 N N . ARG A 1 801 ? 48.595 -1.854 -88.552 1.00 92.50 801 ARG A N 1
ATOM 6203 C CA . ARG A 1 801 ? 48.414 -1.162 -89.844 1.00 92.50 801 ARG A CA 1
ATOM 6204 C C . ARG A 1 801 ? 49.730 -1.003 -90.607 1.00 92.50 801 ARG A C 1
ATOM 6206 O O . ARG A 1 801 ? 49.746 -1.179 -91.822 1.00 92.50 801 ARG A O 1
ATOM 6213 N N . ARG A 1 802 ? 50.835 -0.705 -89.916 1.00 92.69 802 ARG A N 1
ATOM 6214 C CA . ARG A 1 802 ? 52.173 -0.620 -90.523 1.00 92.69 802 ARG A CA 1
ATOM 6215 C C . ARG A 1 802 ? 52.645 -1.982 -91.042 1.00 92.69 802 ARG A C 1
ATOM 6217 O O . ARG A 1 802 ? 53.199 -2.045 -92.135 1.00 92.69 802 ARG A O 1
ATOM 6224 N N . GLN A 1 803 ? 52.400 -3.063 -90.300 1.00 90.25 803 GLN A N 1
ATOM 6225 C CA . GLN A 1 803 ? 52.698 -4.432 -90.735 1.00 90.25 803 GLN A CA 1
ATOM 6226 C C . GLN A 1 803 ? 51.877 -4.802 -91.983 1.00 90.25 803 GLN A C 1
ATOM 6228 O O . GLN A 1 803 ? 52.461 -5.185 -92.994 1.00 90.25 803 GLN A O 1
ATOM 6233 N N . GLN A 1 804 ? 50.563 -4.548 -91.976 1.00 90.56 804 GLN A N 1
ATOM 6234 C CA . GLN A 1 804 ? 49.686 -4.747 -93.140 1.00 90.56 804 GLN A CA 1
ATOM 6235 C C . GLN A 1 804 ? 50.128 -3.931 -94.366 1.00 90.56 804 GLN A C 1
ATOM 6237 O O . GLN A 1 804 ? 50.103 -4.443 -95.482 1.00 90.56 804 GLN A O 1
ATOM 6242 N N . GLN A 1 805 ? 50.582 -2.684 -94.190 1.00 90.75 805 GLN A N 1
ATOM 6243 C CA . GLN A 1 805 ? 51.139 -1.884 -95.290 1.00 90.75 805 GLN A CA 1
ATOM 6244 C C . GLN A 1 805 ? 52.432 -2.486 -95.858 1.00 90.75 805 GLN A C 1
ATOM 6246 O O . GLN A 1 805 ? 52.617 -2.484 -97.073 1.00 90.75 805 GLN A O 1
ATOM 6251 N N . ILE A 1 806 ? 53.310 -3.035 -95.012 1.00 90.25 806 ILE A N 1
ATOM 6252 C CA . ILE A 1 806 ? 54.534 -3.725 -95.453 1.00 90.25 806 ILE A CA 1
ATOM 6253 C C . ILE A 1 806 ? 54.188 -5.013 -96.218 1.00 90.25 806 ILE A C 1
ATOM 6255 O O . ILE A 1 806 ? 54.813 -5.306 -97.236 1.00 90.25 806 ILE A O 1
ATOM 6259 N N . GLU A 1 807 ? 53.179 -5.769 -95.782 1.00 89.69 807 GLU A N 1
ATOM 6260 C CA . GLU A 1 807 ? 52.695 -6.958 -96.498 1.00 89.69 807 GLU A CA 1
ATOM 6261 C C . GLU A 1 807 ? 52.044 -6.602 -97.840 1.00 89.69 807 GLU A C 1
ATOM 6263 O O . GLU A 1 807 ? 52.368 -7.216 -98.855 1.00 89.69 807 GLU A O 1
ATOM 6268 N N . GLN A 1 808 ? 51.214 -5.556 -97.888 1.00 88.19 808 GLN A N 1
ATOM 6269 C CA . GLN A 1 808 ? 50.646 -5.034 -99.136 1.00 88.19 808 GLN A CA 1
ATOM 6270 C C . GLN A 1 808 ? 51.734 -4.554 -100.108 1.00 88.19 808 GLN A C 1
ATOM 6272 O O . GLN A 1 808 ? 51.642 -4.822 -101.304 1.00 88.19 808 GLN A O 1
ATOM 6277 N N . GLN A 1 809 ? 52.791 -3.900 -99.615 1.00 89.38 809 GLN A N 1
ATOM 6278 C CA . GLN A 1 809 ? 53.939 -3.503 -100.437 1.00 89.38 809 GLN A CA 1
ATOM 6279 C C . GLN A 1 809 ? 54.713 -4.714 -100.978 1.00 89.38 809 GLN A C 1
ATOM 6281 O O . GLN A 1 809 ? 55.068 -4.714 -102.156 1.00 89.38 809 GLN A O 1
ATOM 6286 N N . LYS A 1 810 ? 54.925 -5.763 -100.170 1.00 91.44 810 LYS A N 1
ATOM 6287 C CA . LYS A 1 810 ? 55.537 -7.022 -100.632 1.00 91.44 810 LYS A CA 1
ATOM 6288 C C . LYS A 1 810 ? 54.686 -7.703 -101.705 1.00 91.44 810 LYS A C 1
ATOM 6290 O O . LYS A 1 810 ? 55.206 -8.010 -102.771 1.00 91.44 810 LYS A O 1
ATOM 6295 N N . ALA A 1 811 ? 53.383 -7.862 -101.473 1.00 87.75 811 ALA A N 1
ATOM 6296 C CA . ALA A 1 811 ? 52.461 -8.453 -102.444 1.00 87.75 811 ALA A CA 1
ATOM 6297 C C . ALA A 1 811 ? 52.368 -7.630 -103.745 1.00 87.75 811 ALA A C 1
ATOM 6299 O O . ALA A 1 811 ? 52.287 -8.196 -104.833 1.00 87.75 811 ALA A O 1
ATOM 6300 N N . ALA A 1 812 ? 52.439 -6.297 -103.665 1.00 86.31 812 ALA A N 1
ATOM 6301 C CA . ALA A 1 812 ? 52.507 -5.432 -104.843 1.00 86.31 812 ALA A CA 1
ATOM 6302 C C . ALA A 1 812 ? 53.827 -5.600 -105.620 1.00 86.31 812 ALA A C 1
ATOM 6304 O O . ALA A 1 812 ? 53.801 -5.677 -106.848 1.00 86.31 812 ALA A O 1
ATOM 6305 N N . GLN A 1 813 ? 54.969 -5.707 -104.928 1.00 87.62 813 GLN A N 1
ATOM 6306 C CA . GLN A 1 813 ? 56.266 -6.006 -105.552 1.00 87.62 813 GLN A CA 1
ATOM 6307 C C . GLN A 1 813 ? 56.289 -7.401 -106.190 1.00 87.62 813 GLN A C 1
ATOM 6309 O O . GLN A 1 813 ? 56.827 -7.564 -107.284 1.00 87.62 813 GLN A O 1
ATOM 6314 N N . GLU A 1 814 ? 55.680 -8.397 -105.548 1.00 89.12 814 GLU A N 1
ATOM 6315 C CA . GLU A 1 814 ? 55.593 -9.761 -106.065 1.00 89.12 814 GLU A CA 1
ATOM 6316 C C . GLU A 1 814 ? 54.672 -9.849 -107.290 1.00 89.12 814 GLU A C 1
ATOM 6318 O O . GLU A 1 814 ? 55.078 -10.402 -108.310 1.00 89.12 814 GLU A O 1
ATOM 6323 N N . ASN A 1 815 ? 53.503 -9.199 -107.268 1.00 87.44 815 ASN A N 1
ATOM 6324 C CA . ASN A 1 815 ? 52.643 -9.063 -108.448 1.00 87.44 815 ASN A CA 1
ATOM 6325 C C . ASN A 1 815 ? 53.353 -8.328 -109.598 1.00 87.44 815 ASN A C 1
ATOM 6327 O O . ASN A 1 815 ? 53.283 -8.771 -110.743 1.00 87.44 815 ASN A O 1
ATOM 6331 N N . ALA A 1 816 ? 54.074 -7.236 -109.319 1.00 86.06 816 ALA A N 1
ATOM 6332 C CA . ALA A 1 816 ? 54.852 -6.520 -110.333 1.00 86.06 816 ALA A CA 1
ATOM 6333 C C . ALA A 1 816 ? 55.978 -7.394 -110.919 1.00 86.06 816 ALA A C 1
ATOM 6335 O O . ALA A 1 816 ? 56.227 -7.366 -112.125 1.00 86.06 816 ALA A O 1
ATOM 6336 N N . ARG A 1 817 ? 56.620 -8.227 -110.088 1.00 88.94 817 ARG A N 1
ATOM 6337 C CA . ARG A 1 817 ? 57.604 -9.219 -110.531 1.00 88.94 817 ARG A CA 1
ATOM 6338 C C . ARG A 1 817 ? 56.965 -10.293 -111.416 1.00 88.94 817 ARG A C 1
ATOM 6340 O O . ARG A 1 817 ? 57.492 -10.552 -112.494 1.00 88.94 817 ARG A O 1
ATOM 6347 N N . GLN A 1 818 ? 55.836 -10.873 -111.010 1.00 87.00 818 GLN A N 1
ATOM 6348 C CA . GLN A 1 818 ? 55.104 -11.866 -111.807 1.00 87.00 818 GLN A CA 1
ATOM 6349 C C . GLN A 1 818 ? 54.649 -11.280 -113.154 1.00 87.00 818 GLN A C 1
ATOM 6351 O O . GLN A 1 818 ? 54.783 -11.935 -114.184 1.00 87.00 818 GLN A O 1
ATOM 6356 N N . GLN A 1 819 ? 54.196 -10.021 -113.184 1.00 85.06 819 GLN A N 1
ATOM 6357 C CA . GLN A 1 819 ? 53.874 -9.312 -114.427 1.00 85.06 819 GLN A CA 1
ATOM 6358 C C . GLN A 1 819 ? 55.108 -9.106 -115.319 1.00 85.06 819 GLN A C 1
ATOM 6360 O O . GLN A 1 819 ? 55.021 -9.322 -116.526 1.00 85.06 819 GLN A O 1
ATOM 6365 N N . ALA A 1 820 ? 56.265 -8.746 -114.756 1.00 84.00 820 ALA A N 1
ATOM 6366 C CA . ALA A 1 820 ? 57.510 -8.610 -115.516 1.00 84.00 820 ALA A CA 1
ATOM 6367 C C . ALA A 1 820 ? 58.032 -9.961 -116.050 1.00 84.00 820 ALA A C 1
ATOM 6369 O O . ALA A 1 820 ? 58.537 -10.033 -117.172 1.00 84.00 820 ALA A O 1
ATOM 6370 N N . GLU A 1 821 ? 57.889 -11.046 -115.285 1.00 86.06 821 GLU A N 1
ATOM 6371 C CA . GLU A 1 821 ? 58.220 -12.407 -115.724 1.00 86.06 821 GLU A CA 1
ATOM 6372 C C . GLU A 1 821 ? 57.251 -12.890 -116.822 1.00 86.06 821 GLU A C 1
ATOM 6374 O O . GLU A 1 821 ? 57.701 -13.412 -117.844 1.00 86.06 821 GLU A O 1
ATOM 6379 N N . ALA A 1 822 ? 55.949 -12.604 -116.705 1.00 81.38 822 ALA A N 1
ATOM 6380 C CA . ALA A 1 822 ? 54.954 -12.878 -117.745 1.00 81.38 822 ALA A CA 1
ATOM 6381 C C . ALA A 1 822 ? 55.189 -12.059 -119.031 1.00 81.38 822 ALA A C 1
ATOM 6383 O O . ALA A 1 822 ? 55.088 -12.601 -120.131 1.00 81.38 822 ALA A O 1
ATOM 6384 N N . GLN A 1 823 ? 55.569 -10.780 -118.923 1.00 84.25 823 GLN A N 1
ATOM 6385 C CA . GLN A 1 823 ? 55.955 -9.956 -120.076 1.00 84.25 823 GLN A CA 1
ATOM 6386 C C . GLN A 1 823 ? 57.201 -10.509 -120.780 1.00 84.25 823 GLN A C 1
ATOM 6388 O O . GLN A 1 823 ? 57.230 -10.565 -122.009 1.00 84.25 823 GLN A O 1
ATOM 6393 N N . ARG A 1 824 ? 58.207 -10.980 -120.029 1.00 85.56 824 ARG A N 1
ATOM 6394 C CA . ARG A 1 824 ? 59.386 -11.657 -120.598 1.00 85.56 824 ARG A CA 1
ATOM 6395 C C . ARG A 1 824 ? 59.009 -12.962 -121.302 1.00 85.56 824 ARG A C 1
ATOM 6397 O O . ARG A 1 824 ? 59.495 -13.202 -122.404 1.00 85.56 824 ARG A O 1
ATOM 6404 N N . ALA A 1 825 ? 58.119 -13.766 -120.720 1.00 80.88 825 ALA A N 1
ATOM 6405 C CA . ALA A 1 825 ? 57.616 -14.985 -121.354 1.00 80.88 825 ALA A CA 1
ATOM 6406 C C . ALA A 1 825 ? 56.848 -14.682 -122.656 1.00 80.88 825 ALA A C 1
ATOM 6408 O O . ALA A 1 825 ? 57.089 -15.327 -123.674 1.00 80.88 825 ALA A O 1
ATOM 6409 N N . ALA A 1 826 ? 55.998 -13.649 -122.667 1.00 78.75 826 ALA A N 1
ATOM 6410 C CA . ALA A 1 826 ? 55.293 -13.198 -123.868 1.00 78.75 826 ALA A CA 1
ATOM 6411 C C . ALA A 1 826 ? 56.255 -12.675 -124.955 1.00 78.75 826 ALA A C 1
ATOM 6413 O O . ALA A 1 826 ? 56.087 -12.992 -126.131 1.00 78.75 826 ALA A O 1
ATOM 6414 N N . GLN A 1 827 ? 57.307 -11.936 -124.579 1.00 80.56 827 GLN A N 1
ATOM 6415 C CA . GLN A 1 827 ? 58.363 -11.508 -125.508 1.00 80.56 827 GLN A CA 1
ATOM 6416 C C . GLN A 1 827 ? 59.151 -12.698 -126.081 1.00 80.56 827 GLN A C 1
ATOM 6418 O O . GLN A 1 827 ? 59.451 -12.713 -127.273 1.00 80.56 827 GLN A O 1
ATOM 6423 N N . GLN A 1 828 ? 59.443 -13.721 -125.271 1.00 81.38 828 GLN A N 1
ATOM 6424 C CA . GLN A 1 828 ? 60.083 -14.957 -125.737 1.00 81.38 828 GLN A CA 1
ATOM 6425 C C . GLN A 1 828 ? 59.179 -15.747 -126.695 1.00 81.38 828 GLN A C 1
ATOM 6427 O O . GLN A 1 828 ? 59.654 -16.203 -127.733 1.00 81.38 828 GLN A O 1
ATOM 6432 N N . GLN A 1 829 ? 57.878 -15.853 -126.407 1.00 79.50 829 GLN A N 1
ATOM 6433 C CA . GLN A 1 829 ? 56.901 -16.466 -127.315 1.00 79.50 829 GLN A CA 1
ATOM 6434 C C . GLN A 1 829 ? 56.776 -15.686 -128.632 1.00 79.50 829 GLN A C 1
ATOM 6436 O O . GLN A 1 829 ? 56.771 -16.297 -129.698 1.00 79.50 829 GLN A O 1
ATOM 6441 N N . ALA A 1 830 ? 56.753 -14.350 -128.589 1.00 75.19 830 ALA A N 1
ATOM 6442 C CA . ALA A 1 830 ? 56.746 -13.512 -129.788 1.00 75.19 830 ALA A CA 1
ATOM 6443 C C . ALA A 1 830 ? 58.030 -13.682 -130.625 1.00 75.19 830 ALA A C 1
ATOM 6445 O O . ALA A 1 830 ? 57.956 -13.796 -131.847 1.00 75.19 830 ALA A O 1
ATOM 6446 N N . ALA A 1 831 ? 59.200 -13.778 -129.983 1.00 74.44 831 ALA A N 1
ATOM 6447 C CA . ALA A 1 831 ? 60.465 -14.053 -130.665 1.00 74.44 831 ALA A CA 1
ATOM 6448 C C . ALA A 1 831 ? 60.493 -15.457 -131.304 1.00 74.44 831 ALA A C 1
ATOM 6450 O O . ALA A 1 831 ? 60.948 -15.606 -132.437 1.00 74.44 831 ALA A O 1
ATOM 6451 N N . GLN A 1 832 ? 59.958 -16.476 -130.623 1.00 76.81 832 GLN A N 1
ATOM 6452 C CA . GLN A 1 832 ? 59.806 -17.826 -131.180 1.00 76.81 832 GLN A CA 1
ATOM 6453 C C . GLN A 1 832 ? 58.816 -17.853 -132.354 1.00 76.81 832 GLN A C 1
ATOM 6455 O O . GLN A 1 832 ? 59.094 -18.492 -133.367 1.00 76.81 832 GLN A O 1
ATOM 6460 N N . ALA A 1 833 ? 57.698 -17.126 -132.268 1.00 72.56 833 ALA A N 1
ATOM 6461 C CA . ALA A 1 833 ? 56.741 -16.991 -133.365 1.00 72.56 833 ALA A CA 1
ATOM 6462 C C . ALA A 1 833 ? 57.367 -16.296 -134.588 1.00 72.56 833 ALA A C 1
ATOM 6464 O O . ALA A 1 833 ? 57.213 -16.782 -135.707 1.00 72.56 833 ALA A O 1
ATOM 6465 N N . ALA A 1 834 ? 58.152 -15.233 -134.382 1.00 71.88 834 ALA A N 1
ATOM 6466 C CA . ALA A 1 834 ? 58.895 -14.563 -135.451 1.00 71.88 834 ALA A CA 1
ATOM 6467 C C . ALA A 1 834 ? 59.945 -15.487 -136.102 1.00 71.88 834 ALA A C 1
ATOM 6469 O O . ALA A 1 834 ? 60.066 -15.519 -137.326 1.00 71.88 834 ALA A O 1
ATOM 6470 N N . GLN A 1 835 ? 60.657 -16.304 -135.315 1.00 71.38 835 GLN A N 1
ATOM 6471 C CA . GLN A 1 835 ? 61.570 -17.328 -135.846 1.00 71.38 835 GLN A CA 1
ATOM 6472 C C . GLN A 1 835 ? 60.828 -18.410 -136.651 1.00 71.38 835 GLN A C 1
ATOM 6474 O O . GLN A 1 835 ? 61.311 -18.834 -137.701 1.00 71.38 835 GLN A O 1
ATOM 6479 N N . GLN A 1 836 ? 59.637 -18.829 -136.210 1.00 69.94 836 GLN A N 1
ATOM 6480 C CA . GLN A 1 836 ? 58.795 -19.765 -136.963 1.00 69.94 836 GLN A CA 1
ATOM 6481 C C . GLN A 1 836 ? 58.259 -19.148 -138.264 1.00 69.94 836 GLN A C 1
ATOM 6483 O O . GLN A 1 836 ? 58.223 -19.841 -139.280 1.00 69.94 836 GLN A O 1
ATOM 6488 N N . GLN A 1 837 ? 57.902 -17.859 -138.272 1.00 67.19 837 GLN A N 1
ATOM 6489 C CA . GLN A 1 837 ? 57.520 -17.141 -139.493 1.00 67.19 837 GLN A CA 1
ATOM 6490 C C . GLN A 1 837 ? 58.695 -17.037 -140.474 1.00 67.19 837 GLN A C 1
ATOM 6492 O O . GLN A 1 837 ? 58.539 -17.438 -141.624 1.00 67.19 837 GLN A O 1
ATOM 6497 N N . ALA A 1 838 ? 59.890 -16.643 -140.022 1.00 63.75 838 ALA A N 1
ATOM 6498 C CA . ALA A 1 838 ? 61.088 -16.616 -140.868 1.00 63.75 838 ALA A CA 1
ATOM 6499 C C . ALA A 1 838 ? 61.412 -18.001 -141.475 1.00 63.75 838 ALA A C 1
ATOM 6501 O O . ALA A 1 838 ? 61.742 -18.111 -142.658 1.00 63.75 838 ALA A O 1
ATOM 6502 N N . ALA A 1 839 ? 61.237 -19.082 -140.706 1.00 62.50 839 ALA A N 1
ATOM 6503 C CA . ALA A 1 839 ? 61.392 -20.452 -141.202 1.00 62.50 839 ALA A CA 1
ATOM 6504 C C . ALA A 1 839 ? 60.290 -20.873 -142.203 1.00 62.50 839 ALA A C 1
ATOM 6506 O O . ALA A 1 839 ? 60.539 -21.698 -143.087 1.00 62.50 839 ALA A O 1
ATOM 6507 N N . GLN A 1 840 ? 59.075 -20.319 -142.104 1.00 61.09 840 GLN A N 1
ATOM 6508 C CA . GLN A 1 840 ? 58.022 -20.499 -143.112 1.00 61.09 840 GLN A CA 1
ATOM 6509 C C . GLN A 1 840 ? 58.285 -19.678 -144.383 1.00 61.09 840 GLN A C 1
ATOM 6511 O O . GLN A 1 840 ? 58.004 -20.161 -145.479 1.00 61.09 840 GLN A O 1
ATOM 6516 N N . GLU A 1 841 ? 58.864 -18.483 -144.265 1.00 60.88 841 GLU A N 1
ATOM 6517 C CA . GLU A 1 841 ? 59.241 -17.644 -145.408 1.00 60.88 841 GLU A CA 1
ATOM 6518 C C . GLU A 1 841 ? 60.407 -18.248 -146.198 1.00 60.88 841 GLU A C 1
ATOM 6520 O O . GLU A 1 841 ? 60.326 -18.326 -147.424 1.00 60.88 841 GLU A O 1
ATOM 6525 N N . GLN A 1 842 ? 61.416 -18.820 -145.530 1.00 60.41 842 GLN A N 1
ATOM 6526 C CA . GLN A 1 842 ? 62.441 -19.637 -146.197 1.00 60.41 842 GLN A CA 1
ATOM 6527 C C . GLN A 1 842 ? 61.817 -20.824 -146.959 1.00 60.41 842 GLN A C 1
ATOM 6529 O O . GLN A 1 842 ? 62.123 -21.044 -148.131 1.00 60.41 842 GLN A O 1
ATOM 6534 N N . ARG A 1 843 ? 60.851 -21.531 -146.350 1.00 59.69 843 ARG A N 1
ATOM 6535 C CA . ARG A 1 843 ? 60.097 -22.625 -147.002 1.00 59.69 843 ARG A CA 1
ATOM 6536 C C . ARG A 1 843 ? 59.147 -22.172 -148.123 1.00 59.69 843 ARG A C 1
ATOM 6538 O O . ARG A 1 843 ? 58.678 -23.023 -148.881 1.00 59.69 843 ARG A O 1
ATOM 6545 N N . ARG A 1 844 ? 58.854 -20.871 -148.241 1.00 58.75 844 ARG A N 1
ATOM 6546 C CA . ARG A 1 844 ? 58.206 -20.266 -149.418 1.00 58.75 844 ARG A CA 1
ATOM 6547 C C . ARG A 1 844 ? 59.228 -19.945 -150.506 1.00 58.75 844 ARG A C 1
ATOM 6549 O O . ARG A 1 844 ? 59.017 -20.349 -151.644 1.00 58.75 844 ARG A O 1
ATOM 6556 N N . GLY A 1 845 ? 60.352 -19.320 -150.152 1.00 58.97 845 GLY A N 1
ATOM 6557 C CA . GLY A 1 845 ? 61.413 -18.955 -151.098 1.00 58.97 845 GLY A CA 1
ATOM 6558 C C . GLY A 1 845 ? 61.993 -20.142 -151.876 1.00 58.97 845 GLY A C 1
ATOM 6559 O O . GLY A 1 845 ? 62.280 -20.013 -153.063 1.00 58.97 845 GLY A O 1
ATOM 6560 N N . ASP A 1 846 ? 62.097 -21.322 -151.257 1.00 56.53 846 ASP A N 1
ATOM 6561 C CA . ASP A 1 846 ? 62.511 -22.549 -151.958 1.00 56.53 846 ASP A CA 1
ATOM 6562 C C . ASP A 1 846 ? 61.399 -23.208 -152.799 1.00 56.53 846 ASP A C 1
ATOM 6564 O O . ASP A 1 846 ? 61.692 -24.100 -153.590 1.00 56.53 846 ASP A O 1
ATOM 6568 N N . ARG A 1 847 ? 60.135 -22.771 -152.684 1.00 53.78 847 ARG A N 1
ATOM 6569 C CA . ARG A 1 847 ? 59.014 -23.281 -153.496 1.00 53.78 847 ARG A CA 1
ATOM 6570 C C . ARG A 1 847 ? 58.779 -22.471 -154.776 1.00 53.78 847 ARG A C 1
ATOM 6572 O O . ARG A 1 847 ? 58.315 -23.037 -155.760 1.00 53.78 847 ARG A O 1
ATOM 6579 N N . ASP A 1 848 ? 59.139 -21.188 -154.794 1.00 54.47 848 ASP A N 1
ATOM 6580 C CA . ASP A 1 848 ? 59.049 -20.353 -156.004 1.00 54.47 848 ASP A CA 1
ATOM 6581 C C . ASP A 1 848 ? 60.215 -20.584 -156.991 1.00 54.47 848 ASP A C 1
ATOM 6583 O O . ASP A 1 848 ? 60.128 -20.194 -158.154 1.00 54.47 848 ASP A O 1
ATOM 6587 N N . LYS A 1 849 ? 61.274 -21.300 -156.577 1.00 55.38 849 LYS A N 1
ATOM 6588 C CA . LYS A 1 849 ? 62.382 -21.735 -157.456 1.00 55.38 849 LYS A CA 1
ATOM 6589 C C . LYS A 1 849 ? 61.996 -22.805 -158.487 1.00 55.38 849 LYS A C 1
ATOM 6591 O O . LYS A 1 849 ? 62.776 -23.058 -159.395 1.00 55.38 849 LYS A O 1
ATOM 6596 N N . ASP A 1 850 ? 60.820 -23.421 -158.364 1.00 53.19 850 ASP A N 1
ATOM 6597 C CA . ASP A 1 850 ? 60.407 -24.599 -159.149 1.00 53.19 850 ASP A CA 1
ATOM 6598 C C . ASP A 1 850 ? 59.413 -24.253 -160.287 1.00 53.19 850 ASP A C 1
ATOM 6600 O O . ASP A 1 850 ? 58.624 -25.089 -160.729 1.00 53.19 850 ASP A O 1
ATOM 6604 N N . LYS A 1 851 ? 59.381 -22.981 -160.733 1.00 45.56 851 LYS A N 1
ATOM 6605 C CA . LYS A 1 851 ? 58.458 -22.482 -161.785 1.00 45.56 851 LYS A CA 1
ATOM 6606 C C . LYS A 1 851 ? 59.059 -21.558 -162.862 1.00 45.56 851 LYS A C 1
ATOM 6608 O O . LYS A 1 851 ? 58.310 -21.007 -163.668 1.00 45.56 851 LYS A O 1
ATOM 6613 N N . GLY A 1 852 ? 60.384 -21.468 -162.947 1.00 40.62 852 GLY A N 1
ATOM 6614 C CA . GLY A 1 852 ? 61.133 -21.077 -164.155 1.00 40.62 852 GLY A CA 1
ATOM 6615 C C . GLY A 1 852 ? 62.319 -22.041 -164.298 1.00 40.62 852 GLY A C 1
ATOM 6616 O O . GLY A 1 852 ? 62.900 -22.401 -163.278 1.00 40.62 852 GLY A O 1
ATOM 6617 N N . ARG A 1 853 ? 62.671 -22.623 -165.450 1.00 39.31 853 ARG A N 1
ATOM 6618 C CA . ARG A 1 853 ? 62.559 -22.189 -166.860 1.00 39.31 853 ARG A CA 1
ATOM 6619 C C . ARG A 1 853 ? 63.340 -20.922 -167.185 1.00 39.31 853 ARG A C 1
ATOM 6621 O O . ARG A 1 853 ? 62.996 -19.877 -166.602 1.00 39.31 853 ARG A O 1
#